Protein AF-A0A354GW30-F1 (afdb_monomer_lite)

Sequence (1271 aa):
LETARRILQNRKDKGENLGFDPGDLPSHARTVSLTPGQIIQYAAHPRLDLFVDSNSAHPMEKFGCTICHGGQGSATDFLLSAHTPDGAAQHKKWEEEYHWHSSNDWEVPMLSNRFVESGCIKCHHEVTDLVRQGNKEEAPKLLRGFNLVRENGCFGCHEIAGVKKGQQVGPDLRQEPSPALAWLSPTDQEKAKADPLNPPGAYRKVGPSLRRIAEKTNETWTRRWIQSPRGFRPDTKMPHFYNLSTNSPDVLPDQQKDFPATEIHSIAHYLFSESAKNMEGKDTYRVFLQKRVQQLQGKLKEGALDERDRKELFDVTHRLSDLALLSIPTQSGEIDSVTTKLRQAQDAMLEQYEKVRLTEERIKDVQKLLQKSPDDKKATSELDQATQDQEAGKKQLEDVKKKLDPLRLELEKIGLPISIEKQIVDGQGDPVAAALPESDKNDLSKHLTEGRRLFSERGCLACHVHDGVRQKGADGIAAVSEEAASFAPDLSRIAAKIAPEKGDAKARRRWVVQWVLNPNIYHPRTRMPITHLTVQQACDVADWLLSQEIKPEELADWKDPAEPAPKTLVALARLYLAKAPGMTAAKVNEVLPADAGELDNIHGYSEEDLKYATPDADERVLQGPITRDKLEWYIGRKSINRLGCYGCHDMPGFETAKPIGTALNDWGAKDPERLAFEDADIYVREHNTIVEARDAVGNPHQPAAGWKTTDGKAPYESYFYNALEHHERDGFLNQKLAEPRSYDYNRIRVWDDRLRMPQFKFAKSRRHAGEADEAYENRQEREEGEAREAVMTFILGLVAEPIPLKYVSNPTPDRLAEAKGRQVLDKYNCVGCHQVRPGVYDFKPTKDTLDAMERVYQSYANNQAKKDHVFPGHNAWTGVASPWPDRLSAHGTQARVEEDESANRDLLSLRLTEALRFTNNDKIVRDIPAGMTARIVPEDVIDQSPTYGGAFAELLIPYLAQTNSTLFGGKPDEARSVLPPPLLREGERVQPKWLYQFLLNPGVVRPQEKMKLRMPKFNMSGEDAMTLVNYFGAVARQSNPGAGVTYPYLRIEQTDEKYWGDWNKEYLERLKAVGGADGKGLDQRAKDLLGDLKKGVQLHLDAVKAAAGTAMGEDKTRKEAEVKELQATIEKWDKQIKDGNVGDLVKEWQSPNAYAADAYRLVAANPNICTKCHSIGALKIENANGPDLSIAFERLRPEWTFEWIANPDRMFGYSPTMPQNFPKDSVDYKEYFAGDPRERARAARDVLMDLPRIDNLPANRATRAAITGGK

Radius of gyration: 37.67 Å; chains: 1; bounding box: 96×106×109 Å

Foldseek 3Di:
DVVQLVVVVVCVVVVDDPVDRSVPPDPDPPPPPQDPVSCCVCVVDPCCQQDCDPPHPHHCVRNNCCLQQVPPPVPPDDASSQADEPFDVRVVCCCVPVVHDGDPPDLAHGDYPLQSLLSVQQFEQLLLLCQPDFRDHVRVLLNLQVVLCLLLLVCLFFQAACDDPRFGQHHGPQADDPPPLVVDDPVVNVVCVVPPQNFPFHDDFNDFALLQVLLFFALQLQLLCQQCVCLLPVLDSDFHQAPAPCHALVNDDPLCSCVSQLLSSLQSLQSNVQSVCLLVCNRPLSVLLLVLLVVLLVCLLVVNADPVSLVVNLVSLVVLLVLLCFQCVLCNVVSVVLSVVLVVLSVQLNVLSVQLVVLVVQLVVLVVVCVVPVPPPVSVVSNVVSVVSNVVSVVSNVVSSVVNVVSSVSSSVSSRHHDLCCFFAFQNRDTDDSPADDDDPVCLLVLLLLLLVCCQLLCVQLAEDEPCQQCCHPSRAHHFHDDDHHNHYYLLASLVGGDNPPPPPSSSLSVQLSCQRHVCNRPVQDLDFHSPDDSSNSSSNSSNSNVSHDDVVSSVVSGRRDDDQPLSLLVLLLVVQCPFPPGHNVNSCQQRNNPCNDLPPRFHDEPVNCVPPDSLHLSVLRHGRDDPSSSSNSSSVVSCLLLSVSSNYNGRSCSRPDRNDYHLLALLSDRLVPDQLACLLVLCVVQEDEFRDQADDPGRPHGHPRCDDPVPGHYDYPRLSVCSVVSHSSVRQLSCQARVQSNCPPHDDDPSPGDNDGHGQSDSQDDDVPDDPVRSVSVSSSRSSSSSSSSVSNSSSSRSDDDPPVSRDDDDLLSVLQSLLVVLCSVSVVQSFAQAFFKKWKFFPDQVLLVQQVVLQVVCVVPVVQQFDADCLFQQRHPDDDPDPGIFMFTAAPWDWDQDPVSRAIWTWGQGLGWGWDQHPVRDITINGGLTIRTGHPVGTPDIDHTRGNVSLVSCLQSCLVPVCVQQVSDSQSSSQQGRAHCVLVLLWWQLVLQLVCQQPNDDFFDPVSHSYGDGHGSDDSVSSNSNSSNSLSVCCVVRVSSVGDDPDDDDCLQDLVVQQVVLVVQQVLQQPVVPVPSVSLLVVLLVLLVLLLLLLVLVLVVLVVVLVVDDDPSNVVSVVVNVVSVVVSVVSVVCSVVSPSVVVSVVCSPGHVLLLLLLCLQQVDCPANVVAEAAVPRDDPPHNGGHLQCLLNTTDLSVQLNCQSPVSSNGSGDHPHDNRQTQNDPPPCVSGPDGSSVSSNSNSSCSNNVVVSCPPPSNVSNSSSRVSND

pLDDT: mean 82.16, std 11.65, range [32.34, 98.06]

Secondary structure (DSSP, 8-state):
-HHHHHHHHHHHHTT---SS-GGGS-SS-------HHHHHHHHTSS-TTTEESTTSSEEHHHHTTHHHHTT-TT--STTTTTPPPSSHHHHHHHHHHH-----TT-SSPPPPTTTGGGGGGGT-TTSGGGEETTTEESSHHHHHHHHHHHHHTGGGTS---SEETTEE-S---S----S-GGGS-HHHHHHHHH-TT--TT-S--SSPP-TTGGGT--HHHHHHHHH-HHHH-TT-SSPB-SSSTTTSTTTS-GGGTTHHHHHHHHHHHHHHHHHHHHHTT--HHHHHHHHHHHHHHHHHHTT---HHHHHHHHHHHHHHHHHHHHH-GGGHHHHHHHHHHHHHHHHHHHHHHHHHHHHHHHHHHHHHHHHH-TT-HHHHHHHHHHHHHHHHHHHHHHHHHHHHHHHHHHHHHHTPPPPTTT-EE-TT--EE-SSPPPPPTTTHHHHHHHHHHHHHHTTGGGT---GGGTS--TTSPPP---SS--SS---TTHHHH--SSTT-HHHHHHHHHHHHH-GGGT-TT-SS-B----HHHHHHHHHHHHH-PPPGGGGTT-PPPPPPPHHHHHHHHHHHHTTSTT--HHHHHHHS-TT--S-TT-B-B-TTTTSSS-TT-GGGGGBSB--HHHHHHHHHHHHHHHHTGGGT---TT-TTPPP-SPP-TTGGG--GGGS--TTHHHHHHHHEEEES-SEETTEEEEE-TTSS-SSSPEEEEHHHHHHHHTT-HHHHHHHHHH-TTGGGTT----GGGS--PPBP------PPTT--HHHHHHHHHHHHHHHHHHHHHHHHH-------TTTS----HHHHHHHHHHHHHHHTTHHHH-EEE-EEEEE---HHHHHHHHHHHHHHHHTGGGT----TTSTTTSPPPPSSSS-EEEEEEEEEEEEETTTTEEEEEEEESS-EEEE-TTS-EEEE-TTSEEEE-GGGEEEEE--EE-HHHHHHHHHHHHHTHHHHTT-HHHHHTTSPPP-TTHHHHB-HHHHHHHHHS----S-TTT-S----B----HHHHHHHHHHHHHHHHHH-GGG----S----GGGSHHHHHHHHHHHHHHHHHHT-TT-HHHHHHHHHHHHHHHHHHHHHHHHHHHHHHH--THHHHHHHHHHHHHHHHHHHHHHHHHHT--HHHHHHHHTT-HHHHHHHHHHHS-TTTTTTT--BTTB--TT--SPPGGGHHHHB-HHHHHHHHH-GGGS-SS--SS--SS-TT--TTTTTSSS-HHHHHHHHHHHHHSHHHHTTSHHHHHHHHHHHTT-

Structure (mmCIF, N/CA/C/O backbone):
data_AF-A0A354GW30-F1
#
_entry.id   AF-A0A354GW30-F1
#
loop_
_atom_site.group_PDB
_atom_site.id
_atom_site.type_symbol
_atom_site.label_atom_id
_atom_site.label_alt_id
_atom_site.label_comp_id
_atom_site.label_asym_id
_atom_site.label_entity_id
_atom_site.label_seq_id
_atom_site.pdbx_PDB_ins_code
_atom_site.Cartn_x
_atom_site.Cartn_y
_atom_site.Cartn_z
_atom_site.occupancy
_atom_site.B_iso_or_equiv
_atom_site.auth_seq_id
_atom_site.auth_comp_id
_atom_site.auth_asym_id
_atom_site.auth_atom_id
_atom_site.pdbx_PDB_model_num
ATOM 1 N N . LEU A 1 1 ? -13.558 -35.695 -35.634 1.00 63.59 1 LEU A N 1
ATOM 2 C CA . LEU A 1 1 ? -14.972 -35.293 -35.835 1.00 63.59 1 LEU A CA 1
ATOM 3 C C . LEU A 1 1 ? -15.941 -36.462 -35.752 1.00 63.59 1 LEU A C 1
ATOM 5 O O . LEU A 1 1 ? -16.885 -36.350 -34.990 1.00 63.59 1 LEU A O 1
ATOM 9 N N . GLU A 1 2 ? -15.702 -37.595 -36.417 1.00 69.75 2 GLU A N 1
ATOM 10 C CA . GLU A 1 2 ? -16.541 -38.803 -36.255 1.00 69.75 2 GLU A CA 1
ATOM 11 C C . GLU A 1 2 ? -16.674 -39.271 -34.802 1.00 69.75 2 GLU A C 1
ATOM 13 O O . GLU A 1 2 ? -17.779 -39.513 -34.326 1.00 69.75 2 GLU A O 1
ATOM 18 N N . THR A 1 3 ? -15.565 -39.310 -34.056 1.00 71.69 3 THR A N 1
ATOM 19 C CA . THR A 1 3 ? -15.587 -39.637 -32.623 1.00 71.69 3 THR A CA 1
ATOM 20 C C . THR A 1 3 ? -16.440 -38.650 -31.822 1.00 71.69 3 THR A C 1
ATOM 22 O O . THR A 1 3 ? -17.213 -39.075 -30.971 1.00 71.69 3 THR A O 1
ATOM 25 N N . ALA A 1 4 ? -16.346 -37.350 -32.123 1.00 68.56 4 ALA A N 1
ATOM 26 C CA . ALA A 1 4 ? -17.127 -36.304 -31.460 1.00 68.56 4 ALA A CA 1
ATOM 27 C C . ALA A 1 4 ? -18.618 -36.405 -31.811 1.00 68.56 4 ALA A C 1
ATOM 29 O O . ALA A 1 4 ? -19.446 -36.386 -30.907 1.00 68.56 4 ALA A O 1
ATOM 30 N N . ARG A 1 5 ? -18.955 -36.620 -33.092 1.00 80.44 5 ARG A N 1
ATOM 31 C CA . ARG A 1 5 ? -20.325 -36.880 -33.557 1.00 80.44 5 ARG A CA 1
ATOM 32 C C . ARG A 1 5 ? -20.918 -38.086 -32.841 1.00 80.44 5 ARG A C 1
ATOM 34 O O . ARG A 1 5 ? -22.006 -37.991 -32.297 1.00 80.44 5 ARG A O 1
ATOM 41 N N . ARG A 1 6 ? -20.172 -39.191 -32.748 1.00 80.81 6 ARG A N 1
ATOM 42 C CA . ARG A 1 6 ? -20.606 -40.399 -32.035 1.00 80.81 6 ARG A CA 1
ATOM 43 C C . ARG A 1 6 ? -20.837 -40.147 -30.543 1.00 80.81 6 ARG A C 1
ATOM 45 O O . ARG A 1 6 ? -21.813 -40.643 -29.997 1.00 80.81 6 ARG A O 1
ATOM 52 N N . ILE A 1 7 ? -19.957 -39.396 -29.880 1.00 81.12 7 ILE A N 1
ATOM 53 C CA . ILE A 1 7 ? -20.095 -39.072 -28.450 1.00 81.12 7 ILE A CA 1
ATOM 54 C C . ILE A 1 7 ? -21.306 -38.166 -28.212 1.00 81.12 7 ILE A C 1
ATOM 56 O O . ILE A 1 7 ? -22.104 -38.439 -27.321 1.00 81.12 7 ILE A O 1
ATOM 60 N N . LEU A 1 8 ? -21.457 -37.111 -29.010 1.00 80.06 8 LEU A N 1
ATOM 61 C CA . LEU A 1 8 ? -22.543 -36.141 -28.877 1.00 80.06 8 LEU A CA 1
ATOM 62 C C . LEU A 1 8 ? -23.895 -36.749 -29.257 1.00 80.06 8 LEU A C 1
ATOM 64 O O . LEU A 1 8 ? -24.878 -36.503 -28.569 1.00 80.06 8 LEU A O 1
ATOM 68 N N . GLN A 1 9 ? -23.938 -37.625 -30.261 1.00 84.44 9 GLN A N 1
ATOM 69 C CA . GLN A 1 9 ? -25.136 -38.397 -30.581 1.00 84.44 9 GLN A CA 1
ATOM 70 C C . GLN A 1 9 ? -25.538 -39.293 -29.405 1.00 84.44 9 GLN A C 1
ATOM 72 O O . GLN A 1 9 ? -26.671 -39.235 -28.955 1.00 84.44 9 GLN A O 1
ATOM 77 N N . ASN A 1 10 ? -24.587 -40.017 -28.810 1.00 83.44 10 ASN A N 1
ATOM 78 C CA . ASN A 1 10 ? -24.848 -40.882 -27.655 1.00 83.44 10 ASN A CA 1
ATOM 79 C C . ASN A 1 10 ? -25.303 -40.086 -26.410 1.00 83.44 10 ASN A C 1
ATOM 81 O O . ASN A 1 10 ? -26.054 -40.592 -25.582 1.00 83.44 10 ASN A O 1
ATOM 85 N N . ARG A 1 11 ? -24.877 -38.824 -26.274 1.00 81.75 11 ARG A N 1
ATOM 86 C CA . ARG A 1 11 ? -25.355 -37.891 -25.238 1.00 81.75 11 ARG A CA 1
ATOM 87 C C . ARG A 1 11 ? -26.785 -37.408 -25.507 1.00 81.75 11 ARG A C 1
ATOM 89 O O . ARG A 1 11 ? -27.622 -37.469 -24.610 1.00 81.75 11 ARG A O 1
ATOM 96 N N . LYS A 1 12 ? -27.087 -37.021 -26.750 1.00 81.69 12 LYS A N 1
ATOM 97 C CA . LYS A 1 12 ? -28.442 -36.657 -27.199 1.00 81.69 12 LYS A CA 1
ATOM 98 C C . LYS A 1 12 ? -29.421 -37.824 -27.030 1.00 81.69 12 LYS A C 1
ATOM 100 O O . LYS A 1 12 ? -30.501 -37.639 -26.480 1.00 81.69 12 LYS A O 1
ATOM 105 N N . ASP A 1 13 ? -29.009 -39.034 -27.403 1.00 83.50 13 ASP A N 1
ATOM 106 C CA . ASP A 1 13 ? -29.804 -40.263 -27.278 1.00 83.50 13 ASP A CA 1
ATOM 107 C C . ASP A 1 13 ? -30.065 -40.643 -25.804 1.00 83.50 13 ASP A C 1
ATOM 109 O O . ASP A 1 13 ? -31.049 -41.313 -25.495 1.00 83.50 13 ASP A O 1
ATOM 113 N N . LYS A 1 14 ? -29.224 -40.171 -24.871 1.00 85.88 14 LYS A N 1
ATOM 114 C CA . LYS A 1 14 ? -29.420 -40.284 -23.413 1.00 85.88 14 LYS A CA 1
ATOM 115 C C . LYS A 1 14 ? -30.273 -39.156 -22.812 1.00 85.88 14 LYS A C 1
ATOM 117 O O . LYS A 1 14 ? -30.384 -39.071 -21.591 1.00 85.88 14 LYS A O 1
ATOM 122 N N . GLY A 1 15 ? -30.891 -38.319 -23.647 1.00 76.06 15 GLY A N 1
ATOM 123 C CA . GLY A 1 15 ? -31.836 -37.276 -23.238 1.00 76.06 15 GLY A CA 1
ATOM 124 C C . GLY A 1 15 ? -31.207 -35.917 -22.923 1.00 76.06 15 GLY A C 1
ATOM 125 O O . GLY A 1 15 ? -31.886 -35.042 -22.389 1.00 76.06 15 GLY A O 1
ATOM 126 N N . GLU A 1 16 ? -29.925 -35.715 -23.235 1.00 78.38 16 GLU A N 1
ATOM 127 C CA . GLU A 1 16 ? -29.237 -34.448 -22.989 1.00 78.38 16 GLU A CA 1
ATOM 128 C C . GLU A 1 16 ? -29.585 -33.417 -24.082 1.00 78.38 16 GLU A C 1
ATOM 130 O O . GLU A 1 16 ? -29.400 -33.670 -25.274 1.00 78.38 16 GLU A O 1
ATOM 135 N N . ASN A 1 17 ? -30.101 -32.243 -23.695 1.00 82.12 17 ASN A N 1
ATOM 136 C CA . ASN A 1 17 ? -30.424 -31.173 -24.643 1.00 82.12 17 ASN A CA 1
ATOM 137 C C . ASN A 1 17 ? -29.159 -30.378 -24.998 1.00 82.12 17 ASN A C 1
ATOM 139 O O . ASN A 1 17 ? -28.711 -29.532 -24.227 1.00 82.12 17 ASN A O 1
ATOM 143 N N . LEU A 1 18 ? -28.586 -30.660 -26.168 1.00 71.56 18 LEU A N 1
ATOM 144 C CA . LEU A 1 18 ? -27.320 -30.073 -26.614 1.00 71.56 18 LEU A CA 1
ATOM 145 C C . LEU A 1 18 ? -27.467 -28.686 -27.259 1.00 71.56 18 LEU A C 1
ATOM 147 O O . LEU A 1 18 ? -26.459 -28.039 -27.516 1.00 71.56 18 LEU A O 1
ATOM 151 N N . GLY A 1 19 ? -28.690 -28.223 -27.542 1.00 69.12 19 GLY A N 1
ATOM 152 C CA . GLY A 1 19 ? -28.927 -26.938 -28.216 1.00 69.12 19 GLY A CA 1
ATOM 153 C C . GLY A 1 19 ? -28.533 -26.889 -29.703 1.00 69.12 19 GLY A C 1
ATOM 154 O O . GLY A 1 19 ? -28.707 -25.850 -30.330 1.00 69.12 19 GLY A O 1
ATOM 155 N N . PHE A 1 20 ? -28.037 -27.991 -30.278 1.00 74.06 20 PHE A N 1
ATOM 156 C CA . PHE A 1 20 ? -27.750 -28.175 -31.709 1.00 74.06 20 PHE A CA 1
ATOM 157 C C . PHE A 1 20 ? -27.849 -29.666 -32.087 1.00 74.06 20 PHE A C 1
ATOM 159 O O . PHE A 1 20 ? -27.814 -30.527 -31.199 1.00 74.06 20 PHE A O 1
ATOM 166 N N . ASP A 1 21 ? -27.978 -30.001 -33.377 1.00 76.25 21 ASP A N 1
ATOM 167 C CA . ASP A 1 21 ? -27.949 -31.398 -33.820 1.00 76.25 21 ASP A CA 1
ATOM 168 C C . ASP A 1 21 ? -26.494 -31.886 -33.973 1.00 76.25 21 ASP A C 1
ATOM 170 O O . ASP A 1 21 ? -25.738 -31.322 -34.761 1.00 76.25 21 ASP A O 1
ATOM 174 N N . PRO A 1 22 ? -26.052 -32.951 -33.276 1.00 78.25 22 PRO A N 1
ATOM 175 C CA . PRO A 1 22 ? -24.745 -33.565 -33.513 1.00 78.25 22 PRO A CA 1
ATOM 176 C C . PRO A 1 22 ? -24.525 -33.991 -34.969 1.00 78.25 22 PRO A C 1
ATOM 178 O O . PRO A 1 22 ? -23.376 -34.044 -35.417 1.00 78.25 22 PRO A O 1
ATOM 181 N N . GLY A 1 23 ? -25.604 -34.280 -35.707 1.00 74.75 23 GLY A N 1
ATOM 182 C CA . GLY A 1 23 ? -25.569 -34.522 -37.148 1.00 74.75 23 GLY A CA 1
ATOM 183 C C . GLY A 1 23 ? -25.042 -33.333 -37.958 1.00 74.75 23 GLY A C 1
ATOM 184 O O . GLY A 1 23 ? -24.394 -33.556 -38.979 1.00 74.75 23 GLY A O 1
ATOM 185 N N . ASP A 1 24 ? -25.210 -32.106 -37.454 1.00 77.62 24 ASP A N 1
ATOM 186 C CA . ASP A 1 24 ? -24.773 -30.860 -38.101 1.00 77.62 24 ASP A CA 1
ATOM 187 C C . ASP A 1 24 ? -23.266 -30.616 -37.972 1.00 77.62 24 ASP A C 1
ATOM 189 O O . ASP A 1 24 ? -22.711 -29.727 -38.624 1.00 77.62 24 ASP A O 1
ATOM 193 N N . LEU A 1 25 ? -22.561 -31.412 -37.157 1.00 68.69 25 LEU A N 1
ATOM 194 C CA . LEU A 1 25 ? -21.104 -31.375 -37.161 1.00 68.69 25 LEU A CA 1
ATOM 195 C C . LEU A 1 25 ? -20.605 -31.701 -38.572 1.00 68.69 25 LEU A C 1
ATOM 197 O O . LEU A 1 25 ? -21.046 -32.692 -39.159 1.00 68.69 25 LEU A O 1
ATOM 201 N N . PRO A 1 26 ? -19.636 -30.951 -39.113 1.00 64.06 26 PRO A N 1
ATOM 202 C CA . PRO A 1 26 ? -19.148 -31.189 -40.462 1.00 64.06 26 PRO A CA 1
ATOM 203 C C . PRO A 1 26 ? -18.498 -32.577 -40.576 1.00 64.06 26 PRO A C 1
ATOM 205 O O . PRO A 1 26 ? -17.818 -33.065 -39.664 1.00 64.06 26 PRO A O 1
ATOM 208 N N . SER A 1 27 ? -18.754 -33.270 -41.690 1.00 65.00 27 SER A N 1
ATOM 209 C CA . SER A 1 27 ? -18.230 -34.619 -41.977 1.00 65.00 27 SER A CA 1
ATOM 210 C C . SER A 1 27 ? -16.704 -34.656 -41.973 1.00 65.00 27 SER A C 1
ATOM 212 O O . SER A 1 27 ? -16.112 -35.662 -41.576 1.00 65.00 27 SER A O 1
ATOM 214 N N . HIS A 1 28 ? -16.070 -33.546 -42.336 1.00 62.78 28 HIS A N 1
ATOM 215 C CA . HIS A 1 28 ? -14.626 -33.356 -42.346 1.00 62.78 28 HIS A CA 1
ATOM 216 C C . HIS A 1 28 ? -14.279 -32.091 -41.569 1.00 62.78 28 HIS A C 1
ATOM 218 O O . HIS A 1 28 ? -15.085 -31.163 -41.487 1.00 62.78 28 HIS A O 1
ATOM 224 N N . ALA A 1 29 ? -13.084 -32.046 -40.980 1.00 52.28 29 ALA A N 1
ATOM 225 C CA . ALA A 1 29 ? -12.604 -30.789 -40.427 1.00 52.28 29 ALA A CA 1
ATOM 226 C C . ALA A 1 29 ? -12.476 -29.847 -41.614 1.00 52.28 29 ALA A C 1
ATOM 228 O O . ALA A 1 29 ? -11.913 -30.244 -42.634 1.00 52.28 29 ALA A O 1
ATOM 229 N N . ARG A 1 30 ? -13.041 -28.639 -41.520 1.00 48.12 30 ARG A N 1
ATOM 230 C CA . ARG A 1 30 ? -12.731 -27.602 -42.500 1.00 48.12 30 ARG A CA 1
ATOM 231 C C . ARG A 1 30 ? -11.254 -27.274 -42.332 1.00 48.12 30 ARG A C 1
ATOM 233 O O . ARG A 1 30 ? -10.881 -26.426 -41.533 1.00 48.12 30 ARG A O 1
ATOM 240 N N . THR A 1 31 ? -10.414 -27.983 -43.065 1.00 45.53 31 THR A N 1
ATOM 241 C CA . THR A 1 31 ? -9.076 -27.529 -43.389 1.00 45.53 31 THR A CA 1
ATOM 242 C C . THR A 1 31 ? -9.261 -26.385 -44.363 1.00 45.53 31 THR A C 1
ATOM 244 O O . THR A 1 31 ? -9.605 -26.574 -45.529 1.00 45.53 31 THR A O 1
ATOM 247 N N . VAL A 1 32 ? -9.121 -25.170 -43.850 1.00 51.16 32 VAL A N 1
ATOM 248 C CA . VAL A 1 32 ? -9.029 -23.996 -44.702 1.00 51.16 32 VAL A CA 1
ATOM 249 C C . VAL A 1 32 ? -7.630 -24.038 -45.302 1.00 51.16 32 VAL A C 1
ATOM 251 O O . VAL A 1 32 ? -6.643 -23.932 -44.577 1.00 51.16 32 VAL A O 1
ATOM 254 N N . SER A 1 33 ? -7.527 -24.249 -46.614 1.00 48.38 33 SER A N 1
ATOM 255 C CA . SER A 1 33 ? -6.280 -23.978 -47.328 1.00 48.38 33 SER A CA 1
ATOM 256 C C . SER A 1 33 ? -6.101 -22.470 -47.351 1.00 48.38 33 SER A C 1
ATOM 258 O O . SER A 1 33 ? -6.599 -21.787 -48.243 1.00 48.38 33 SER A O 1
ATOM 260 N N . LEU A 1 34 ? -5.447 -21.959 -46.314 1.00 50.88 34 LEU A N 1
ATOM 261 C CA . LEU A 1 34 ? -5.022 -20.576 -46.268 1.00 50.88 34 LEU A CA 1
ATOM 262 C C . LEU A 1 34 ? -4.031 -20.373 -47.415 1.00 50.88 34 LEU A C 1
ATOM 264 O O . LEU A 1 34 ? -3.066 -21.129 -47.560 1.00 50.88 34 LEU A O 1
ATOM 268 N N . THR A 1 35 ? -4.280 -19.376 -48.257 1.00 60.66 35 THR A N 1
ATOM 269 C CA . THR A 1 35 ? -3.265 -18.947 -49.223 1.00 60.66 35 THR A CA 1
ATOM 270 C C . THR A 1 35 ? -2.018 -18.495 -48.458 1.00 60.66 35 THR A C 1
ATOM 272 O O . THR A 1 35 ? -2.138 -18.081 -47.304 1.00 60.66 35 THR A O 1
ATOM 275 N N . PRO A 1 36 ? -0.819 -18.500 -49.063 1.00 55.44 36 PRO A N 1
ATOM 276 C CA . PRO A 1 36 ? 0.361 -17.919 -48.424 1.00 55.44 36 PRO A CA 1
ATOM 277 C C . PRO A 1 36 ? 0.103 -16.503 -47.884 1.00 55.44 36 PRO A C 1
ATOM 279 O O . PRO A 1 36 ? 0.533 -16.192 -46.783 1.00 55.44 36 PRO A O 1
ATOM 282 N N . GLY A 1 37 ? -0.697 -15.690 -48.588 1.00 48.94 37 GLY A N 1
ATOM 283 C CA . GLY A 1 37 ? -1.133 -14.372 -48.117 1.00 48.94 37 GLY A CA 1
ATOM 284 C C . GLY A 1 37 ? -2.011 -14.416 -46.862 1.00 48.94 37 GLY A C 1
ATOM 285 O O . GLY A 1 37 ? -1.798 -13.625 -45.953 1.00 48.94 37 GLY A O 1
ATOM 286 N N . GLN A 1 38 ? -2.944 -15.365 -46.755 1.00 53.03 38 GLN A N 1
ATOM 287 C CA . GLN A 1 38 ? -3.751 -15.554 -45.541 1.00 53.03 38 GLN A CA 1
ATOM 288 C C . GLN A 1 38 ? -2.933 -16.144 -44.386 1.00 53.03 38 GLN A C 1
ATOM 290 O O . GLN A 1 38 ? -3.138 -15.767 -43.238 1.00 53.03 38 GLN A O 1
ATOM 295 N N . ILE A 1 39 ? -1.985 -17.043 -44.669 1.00 56.47 39 ILE A N 1
ATOM 296 C CA . ILE A 1 39 ? -1.043 -17.549 -43.663 1.00 56.47 39 ILE A CA 1
ATOM 297 C C . ILE A 1 39 ? -0.214 -16.389 -43.124 1.00 56.47 39 ILE A C 1
ATOM 299 O O . ILE A 1 39 ? -0.119 -16.249 -41.915 1.00 56.47 39 ILE A O 1
ATOM 303 N N . ILE A 1 40 ? 0.322 -15.532 -43.996 1.00 57.69 40 ILE A N 1
ATOM 304 C CA . ILE A 1 40 ? 1.040 -14.318 -43.597 1.00 57.69 40 ILE A CA 1
ATOM 305 C C . ILE A 1 40 ? 0.113 -13.392 -42.797 1.00 57.69 40 ILE A C 1
ATOM 307 O O . ILE A 1 40 ? 0.510 -12.917 -41.742 1.00 57.69 40 ILE A O 1
ATOM 311 N N . GLN A 1 41 ? -1.137 -13.202 -43.227 1.00 57.88 41 GLN A N 1
ATOM 312 C CA . GLN A 1 41 ? -2.118 -12.370 -42.526 1.00 57.88 41 GLN A CA 1
ATOM 313 C C . GLN A 1 41 ? -2.380 -12.852 -41.090 1.00 57.88 41 GLN A C 1
ATOM 315 O O . GLN A 1 41 ? -2.398 -12.034 -40.178 1.00 57.88 41 GLN A O 1
ATOM 320 N N . TYR A 1 42 ? -2.549 -14.156 -40.851 1.00 56.88 42 TYR A N 1
ATOM 321 C CA . TYR A 1 42 ? -2.758 -14.686 -39.496 1.00 56.88 42 TYR A CA 1
ATOM 322 C C . TYR A 1 42 ? -1.447 -14.842 -38.707 1.00 56.88 42 TYR A C 1
ATOM 324 O O . TYR A 1 42 ? -1.424 -14.570 -37.513 1.00 56.88 42 TYR A O 1
ATOM 332 N N . ALA A 1 43 ? -0.344 -15.219 -39.355 1.00 58.94 43 ALA A N 1
ATOM 333 C CA . ALA A 1 43 ? 0.960 -15.404 -38.712 1.00 58.94 43 ALA A CA 1
ATOM 334 C C . ALA A 1 43 ? 1.667 -14.083 -38.364 1.00 58.94 43 ALA A C 1
ATOM 336 O O . ALA A 1 43 ? 2.560 -14.083 -37.522 1.00 58.94 43 ALA A O 1
ATOM 337 N N . ALA A 1 44 ? 1.270 -12.963 -38.976 1.00 60.22 44 ALA A N 1
ATOM 338 C CA . ALA A 1 44 ? 1.791 -11.634 -38.655 1.00 60.22 44 ALA A CA 1
ATOM 339 C C . ALA A 1 44 ? 1.255 -11.063 -37.326 1.00 60.22 44 ALA A C 1
ATOM 341 O O . ALA A 1 44 ? 1.752 -10.036 -36.870 1.00 60.22 44 ALA A O 1
ATOM 342 N N . HIS A 1 45 ? 0.263 -11.705 -36.691 1.00 69.19 45 HIS A N 1
ATOM 343 C CA . HIS A 1 45 ? -0.315 -11.239 -35.429 1.00 69.19 45 HIS A CA 1
ATOM 344 C C . HIS A 1 45 ? 0.339 -11.943 -34.224 1.00 69.19 45 HIS A C 1
ATOM 346 O O . HIS A 1 45 ? 0.319 -13.172 -34.149 1.00 69.19 45 HIS A O 1
ATOM 352 N N . PRO A 1 46 ? 0.871 -11.197 -33.237 1.00 62.59 46 PRO A N 1
ATOM 353 C CA . PRO A 1 46 ? 1.747 -11.750 -32.199 1.00 62.59 46 PRO A CA 1
ATOM 354 C C . PRO A 1 46 ? 1.042 -12.643 -31.162 1.00 62.59 46 PRO A C 1
ATOM 356 O O . PRO A 1 46 ? 1.702 -13.438 -30.495 1.00 62.59 46 PRO A O 1
ATOM 359 N N . ARG A 1 47 ? -0.285 -12.524 -30.996 1.00 73.75 47 ARG A N 1
ATOM 360 C CA . ARG A 1 47 ? -1.067 -13.236 -29.965 1.00 73.75 47 ARG A CA 1
ATOM 361 C C . ARG A 1 47 ? -2.446 -13.660 -30.480 1.00 73.75 47 ARG A C 1
ATOM 363 O O . ARG A 1 47 ? -3.461 -13.084 -30.098 1.00 73.75 47 ARG A O 1
ATOM 370 N N . LEU A 1 48 ? -2.494 -14.670 -31.351 1.00 73.12 48 LEU A N 1
ATOM 371 C CA . LEU A 1 48 ? -3.761 -15.228 -31.862 1.00 73.12 48 LEU A CA 1
ATOM 372 C C . LEU A 1 48 ? -4.651 -15.823 -30.751 1.00 73.12 48 LEU A C 1
ATOM 374 O O . LEU A 1 48 ? -5.865 -15.897 -30.889 1.00 73.12 48 LEU A O 1
ATOM 378 N N . ASP A 1 49 ? -4.068 -16.224 -29.622 1.00 72.81 49 ASP A N 1
ATOM 379 C CA . ASP A 1 49 ? -4.805 -16.667 -28.433 1.00 72.81 49 ASP A CA 1
ATOM 380 C C . ASP A 1 49 ? -5.559 -15.517 -27.737 1.00 72.81 49 ASP A C 1
ATOM 382 O O . ASP A 1 49 ? -6.616 -15.734 -27.139 1.00 72.81 49 ASP A O 1
ATOM 386 N N . LEU A 1 50 ? -5.022 -14.293 -27.819 1.00 78.12 50 LEU A N 1
ATOM 387 C CA . LEU A 1 50 ? -5.579 -13.086 -27.199 1.00 78.12 50 LEU A CA 1
ATOM 388 C C . LEU A 1 50 ? -6.378 -12.221 -28.177 1.00 78.12 50 LEU A C 1
ATOM 390 O O . LEU A 1 50 ? -7.218 -11.437 -27.734 1.00 78.12 50 LEU A O 1
ATOM 394 N N . PHE A 1 51 ? -6.178 -12.394 -29.484 1.00 76.31 51 PHE A N 1
ATOM 395 C CA . PHE A 1 51 ? -6.815 -11.628 -30.555 1.00 76.31 51 PHE A CA 1
ATOM 396 C C . PHE A 1 51 ? -7.221 -12.543 -31.709 1.00 76.31 51 PHE A C 1
ATOM 398 O O . PHE A 1 51 ? -6.531 -13.504 -32.007 1.00 76.31 51 PHE A O 1
ATOM 405 N N . VAL A 1 52 ? -8.290 -12.207 -32.425 1.00 72.56 52 VAL A N 1
ATOM 406 C CA . VAL A 1 52 ? -8.733 -12.893 -33.656 1.00 72.56 52 VAL A CA 1
ATOM 407 C C . VAL A 1 52 ? -9.414 -14.252 -33.431 1.00 72.56 52 VAL A C 1
ATOM 409 O O . VAL A 1 52 ? -10.486 -14.443 -34.007 1.00 72.56 52 VAL A O 1
ATOM 412 N N . ASP A 1 53 ? -8.877 -15.159 -32.602 1.00 72.62 53 ASP A N 1
ATOM 413 C CA . ASP A 1 53 ? -9.484 -16.486 -32.370 1.00 72.62 53 ASP A CA 1
ATOM 414 C C . ASP A 1 53 ? -10.927 -16.383 -31.837 1.00 72.62 53 ASP A C 1
ATOM 416 O O . ASP A 1 53 ? -11.256 -15.512 -31.034 1.00 72.62 53 ASP A O 1
ATOM 420 N N . SER A 1 54 ? -11.812 -17.286 -32.265 1.00 74.31 54 SER A N 1
ATOM 421 C CA . SER A 1 54 ? -13.221 -17.308 -31.839 1.00 74.31 54 SER A CA 1
ATOM 422 C C . SER A 1 54 ? -13.428 -17.490 -30.326 1.00 74.31 54 SER A C 1
ATOM 424 O O . SER A 1 54 ? -14.426 -17.015 -29.789 1.00 74.31 54 SER A O 1
ATOM 426 N N . ASN A 1 55 ? -12.492 -18.147 -29.634 1.00 72.75 55 ASN A N 1
ATOM 427 C CA . ASN A 1 55 ? -12.499 -18.356 -28.181 1.00 72.75 55 ASN A CA 1
ATOM 428 C C . ASN A 1 55 ? -11.660 -17.312 -27.426 1.00 72.75 55 ASN A C 1
ATOM 430 O O . ASN A 1 55 ? -11.511 -17.396 -26.203 1.00 72.75 55 ASN A O 1
ATOM 434 N N . SER A 1 56 ? -11.093 -16.346 -28.147 1.00 77.88 56 SER A N 1
ATOM 435 C CA . SER A 1 56 ? -10.306 -15.263 -27.580 1.00 77.88 56 SER A CA 1
ATOM 436 C C . SER A 1 56 ? -11.149 -14.347 -26.681 1.00 77.88 56 SER A C 1
ATOM 438 O O . SER A 1 56 ? -12.365 -14.233 -26.834 1.00 77.88 56 SER A O 1
ATOM 440 N N . ALA A 1 57 ? -10.492 -13.623 -25.766 1.00 78.88 57 ALA A N 1
ATOM 441 C CA . ALA A 1 57 ? -11.108 -12.472 -25.099 1.00 78.88 57 ALA A CA 1
ATOM 442 C C . ALA A 1 57 ? -11.429 -11.330 -26.085 1.00 78.88 57 ALA A C 1
ATOM 444 O O . ALA A 1 57 ? -12.372 -10.569 -25.851 1.00 78.88 57 ALA A O 1
ATOM 445 N N . HIS A 1 58 ? -10.694 -11.257 -27.200 1.00 84.69 58 HIS A N 1
ATOM 446 C CA . HIS A 1 58 ? -10.882 -10.289 -28.276 1.00 84.69 58 HIS A CA 1
ATOM 447 C C . HIS A 1 58 ? -11.110 -10.981 -29.636 1.00 84.69 58 HIS A C 1
ATOM 449 O O . HIS A 1 58 ? -10.245 -10.917 -30.517 1.00 84.69 58 HIS A O 1
ATOM 455 N N . PRO A 1 59 ? -12.258 -11.656 -29.847 1.00 81.69 59 PRO A N 1
ATOM 456 C CA . PRO A 1 59 ? -12.518 -12.348 -31.104 1.00 81.69 59 PRO A CA 1
ATOM 457 C C . PRO A 1 59 ? -12.697 -11.345 -32.249 1.00 81.69 59 PRO A C 1
ATOM 459 O O . PRO A 1 59 ? -13.276 -10.266 -32.059 1.00 81.69 59 PRO A O 1
ATOM 462 N N . MET A 1 60 ? -12.246 -11.722 -33.453 1.00 77.12 60 MET A N 1
ATOM 463 C CA . MET A 1 60 ? -12.297 -10.863 -34.648 1.00 77.12 60 MET A CA 1
ATOM 464 C C . MET A 1 60 ? -13.712 -10.342 -34.928 1.00 77.12 60 MET A C 1
ATOM 466 O O . MET A 1 60 ? -13.888 -9.187 -35.293 1.00 77.12 60 MET A O 1
ATOM 470 N N . GLU A 1 61 ? -14.733 -11.167 -34.704 1.00 78.44 61 GLU A N 1
ATOM 471 C CA . GLU A 1 61 ? -16.137 -10.815 -34.953 1.00 78.44 61 GLU A CA 1
ATOM 472 C C . GLU A 1 61 ? -16.643 -9.673 -34.060 1.00 78.44 61 GLU A C 1
ATOM 474 O O . GLU A 1 61 ? -17.556 -8.941 -34.442 1.00 78.44 61 GLU A O 1
ATOM 479 N N . LYS A 1 62 ? -16.052 -9.506 -32.869 1.00 78.12 62 LYS A N 1
ATOM 480 C CA . LYS A 1 62 ? -16.448 -8.472 -31.907 1.00 78.12 62 LYS A CA 1
ATOM 481 C C . LYS A 1 62 ? -15.553 -7.241 -31.991 1.00 78.12 62 LYS A C 1
ATOM 483 O O . LYS A 1 62 ? -16.072 -6.131 -31.971 1.00 78.12 62 LYS A O 1
ATOM 488 N N . PHE A 1 63 ? -14.237 -7.430 -32.050 1.00 77.94 63 PHE A N 1
ATOM 489 C CA . PHE A 1 63 ? -13.265 -6.333 -31.962 1.00 77.94 63 PHE A CA 1
ATOM 490 C C . PHE A 1 63 ? -12.682 -5.922 -33.318 1.00 77.94 63 PHE A C 1
ATOM 492 O O . PHE A 1 63 ? -12.105 -4.843 -33.424 1.00 77.94 63 PHE A O 1
ATOM 499 N N . GLY A 1 64 ? -12.848 -6.743 -34.358 1.00 73.75 64 GLY A N 1
ATOM 500 C CA . GLY A 1 64 ? -12.272 -6.501 -35.677 1.00 73.75 64 GLY A CA 1
ATOM 501 C C . GLY A 1 64 ? -10.759 -6.284 -35.628 1.00 73.75 64 GLY A C 1
ATOM 502 O O . GLY A 1 64 ? -10.066 -6.760 -34.731 1.00 73.75 64 GLY A O 1
ATOM 503 N N . CYS A 1 65 ? -10.256 -5.516 -36.592 1.00 70.94 65 CYS A N 1
ATOM 504 C CA . CYS A 1 65 ? -8.861 -5.073 -36.653 1.00 70.94 65 CYS A CA 1
ATOM 505 C C . CYS A 1 65 ? -8.657 -3.695 -35.982 1.00 70.94 65 CYS A C 1
ATOM 507 O O . CYS A 1 65 ? -7.549 -3.164 -35.957 1.00 70.94 65 CYS A O 1
ATOM 509 N N . THR A 1 66 ? -9.714 -3.089 -35.423 1.00 66.62 66 THR A N 1
ATOM 510 C CA . THR A 1 66 ? -9.693 -1.691 -34.960 1.00 66.62 66 THR A CA 1
ATOM 511 C C . THR A 1 66 ? -8.849 -1.472 -33.708 1.00 66.62 66 THR A C 1
ATOM 513 O O . THR A 1 66 ? -8.421 -0.348 -33.474 1.00 66.62 66 THR A O 1
ATOM 516 N N . ILE A 1 67 ? -8.595 -2.522 -32.917 1.00 68.06 67 ILE A N 1
ATOM 517 C CA . ILE A 1 67 ? -7.757 -2.442 -31.710 1.00 68.06 67 ILE A CA 1
ATOM 518 C C . ILE A 1 67 ? -6.289 -2.140 -32.040 1.00 68.06 67 ILE A C 1
ATOM 520 O O . ILE A 1 67 ? -5.638 -1.405 -31.306 1.00 68.06 67 ILE A O 1
ATOM 524 N N . CYS A 1 68 ? -5.797 -2.660 -33.167 1.00 69.19 68 CYS A N 1
ATOM 525 C CA . CYS A 1 68 ? -4.436 -2.428 -33.637 1.00 69.19 68 CYS A CA 1
ATOM 526 C C . CYS A 1 68 ? -4.387 -1.241 -34.605 1.00 69.19 68 CYS A C 1
ATOM 528 O O . CYS A 1 68 ? -3.542 -0.376 -34.438 1.00 69.19 68 CYS A O 1
ATOM 530 N N . HIS A 1 69 ? -5.331 -1.149 -35.549 1.00 70.81 69 HIS A N 1
ATOM 531 C CA . HIS A 1 69 ? -5.337 -0.129 -36.611 1.00 70.81 69 HIS A CA 1
ATOM 532 C C . HIS A 1 69 ? -6.070 1.176 -36.250 1.00 70.81 69 HIS A C 1
ATOM 534 O O . HIS A 1 69 ? -6.379 1.971 -37.133 1.00 70.81 69 HIS A O 1
ATOM 540 N N . GLY A 1 70 ? -6.447 1.381 -34.984 1.00 66.75 70 GLY A N 1
ATOM 541 C CA . GLY A 1 70 ? -7.050 2.641 -34.526 1.00 66.75 70 GLY A CA 1
ATOM 542 C C . GLY A 1 70 ? -8.355 3.033 -35.234 1.00 66.75 70 GLY A C 1
ATOM 543 O O . GLY A 1 70 ? -8.682 4.209 -35.306 1.00 66.75 70 GLY A O 1
ATOM 544 N N . GLY A 1 71 ? -9.093 2.064 -35.789 1.00 62.50 71 GLY A N 1
ATOM 545 C CA . GLY A 1 71 ? -10.324 2.325 -36.545 1.00 62.50 71 GLY A CA 1
ATOM 546 C C . GLY A 1 71 ? -10.154 2.502 -38.060 1.00 62.50 71 GLY A C 1
ATOM 547 O O . GLY A 1 71 ? -11.167 2.639 -38.747 1.00 62.50 71 GLY A O 1
ATOM 548 N N . GLN A 1 72 ? -8.935 2.419 -38.611 1.00 65.06 72 GLN A N 1
ATOM 549 C CA . GLN A 1 72 ? -8.697 2.506 -40.060 1.00 65.06 72 GLN A CA 1
ATOM 550 C C . GLN A 1 72 ? -9.061 1.204 -40.794 1.00 65.06 72 GLN A C 1
ATOM 552 O O . GLN A 1 72 ? -8.209 0.443 -41.246 1.00 65.06 72 GLN A O 1
ATOM 557 N N . GLY A 1 73 ? -10.362 0.926 -40.913 1.00 57.53 73 GLY A N 1
ATOM 558 C CA . GLY A 1 73 ? -10.882 -0.332 -41.464 1.00 57.53 73 GLY A CA 1
ATOM 559 C C . GLY A 1 73 ? -10.596 -0.588 -42.952 1.00 57.53 73 GLY A C 1
ATOM 560 O O . GLY A 1 73 ? -10.758 -1.719 -43.401 1.00 57.53 73 GLY A O 1
ATOM 561 N N . SER A 1 74 ? -10.181 0.427 -43.720 1.00 58.69 74 SER A N 1
ATOM 562 C CA . SER A 1 74 ? -9.822 0.303 -45.144 1.00 58.69 74 SER A CA 1
ATOM 563 C C . SER A 1 74 ? -8.337 0.028 -45.390 1.00 58.69 74 SER A C 1
ATOM 565 O O . SER A 1 74 ? -7.962 -0.277 -46.520 1.00 58.69 74 SER A O 1
ATOM 567 N N . ALA A 1 75 ? -7.488 0.140 -44.367 1.00 63.91 75 ALA A N 1
ATOM 568 C CA . ALA A 1 75 ? -6.064 -0.110 -44.506 1.00 63.91 75 ALA A CA 1
ATOM 569 C C . ALA A 1 75 ? -5.761 -1.596 -44.319 1.00 63.91 75 ALA A C 1
ATOM 571 O O . ALA A 1 75 ? -5.616 -2.084 -43.201 1.00 63.91 75 ALA A O 1
ATOM 572 N N . THR A 1 76 ? -5.714 -2.316 -45.437 1.00 60.97 76 THR A N 1
ATOM 573 C CA . THR A 1 76 ? -5.417 -3.755 -45.484 1.00 60.97 76 THR A CA 1
ATOM 574 C C . THR A 1 76 ? -3.992 -4.059 -45.945 1.00 60.97 76 THR A C 1
ATOM 576 O O . THR A 1 76 ? -3.638 -5.230 -46.070 1.00 60.97 76 THR A O 1
ATOM 579 N N . ASP A 1 77 ? -3.197 -3.032 -46.250 1.00 66.44 77 ASP A N 1
ATOM 580 C CA . ASP A 1 77 ? -1.805 -3.167 -46.671 1.00 66.44 77 ASP A CA 1
ATOM 581 C C . ASP A 1 77 ? -0.844 -2.475 -45.701 1.00 66.44 77 ASP A C 1
ATOM 583 O O . ASP A 1 77 ? -1.216 -1.629 -44.892 1.00 66.44 77 ASP A O 1
ATOM 587 N N . PHE A 1 78 ? 0.419 -2.878 -45.784 1.00 71.44 78 PHE A N 1
ATOM 588 C CA . PHE A 1 78 ? 1.467 -2.479 -44.857 1.00 71.44 78 PHE A CA 1
ATOM 589 C C . PHE A 1 78 ? 1.692 -0.954 -44.776 1.00 71.44 78 PHE A C 1
ATOM 591 O O . PHE A 1 78 ? 1.968 -0.458 -43.683 1.00 71.44 78 PHE A O 1
ATOM 598 N N . LEU A 1 79 ? 1.538 -0.215 -45.881 1.00 67.88 79 LEU A N 1
ATOM 599 C CA . LEU A 1 79 ? 1.813 1.226 -45.948 1.00 67.88 79 LEU A CA 1
ATOM 600 C C . LEU A 1 79 ? 0.607 2.050 -45.494 1.00 67.88 79 LEU A C 1
ATOM 602 O O . LEU A 1 79 ? 0.741 2.929 -44.645 1.00 67.88 79 LEU A O 1
ATOM 606 N N . LEU A 1 80 ? -0.585 1.731 -46.002 1.00 65.94 80 LEU A N 1
ATOM 607 C CA . LEU A 1 80 ? -1.812 2.438 -45.643 1.00 65.94 80 LEU A CA 1
ATOM 608 C C . LEU A 1 80 ? -2.176 2.238 -44.173 1.00 65.94 80 LEU A C 1
ATOM 610 O O . LEU A 1 80 ? -2.845 3.089 -43.604 1.00 65.94 80 LEU A O 1
ATOM 614 N N . SER A 1 81 ? -1.759 1.140 -43.541 1.00 66.38 81 SER A N 1
ATOM 615 C CA . SER A 1 81 ? -2.054 0.867 -42.128 1.00 66.38 81 SER A CA 1
ATOM 616 C C . SER A 1 81 ? -1.231 1.692 -41.138 1.00 66.38 81 SER A C 1
ATOM 618 O O . SER A 1 81 ? -1.442 1.520 -39.940 1.00 66.38 81 SER A O 1
ATOM 620 N N . ALA A 1 82 ? -0.322 2.560 -41.606 1.00 72.62 82 ALA A N 1
ATOM 621 C CA . ALA A 1 82 ? 0.532 3.397 -40.760 1.00 72.62 82 ALA A CA 1
ATOM 622 C C . ALA A 1 82 ? 1.247 2.583 -39.657 1.00 72.62 82 ALA A C 1
ATOM 624 O O . ALA A 1 82 ? 1.220 2.945 -38.479 1.00 72.62 82 ALA A O 1
ATOM 625 N N . HIS A 1 83 ? 1.835 1.436 -40.034 1.00 78.44 83 HIS A N 1
ATOM 626 C CA . HIS A 1 83 ? 2.637 0.620 -39.118 1.00 78.44 83 HIS A CA 1
ATOM 627 C C . HIS A 1 83 ? 3.855 1.410 -38.648 1.00 78.44 83 HIS A C 1
ATOM 629 O O . HIS A 1 83 ? 4.567 1.961 -39.479 1.00 78.44 83 HIS A O 1
ATOM 635 N N . THR A 1 84 ? 4.141 1.388 -37.350 1.00 79.62 84 THR A N 1
ATOM 636 C CA . THR A 1 84 ? 5.324 2.055 -36.791 1.00 79.62 84 THR A CA 1
ATOM 637 C C . THR A 1 84 ? 6.440 1.030 -36.556 1.00 79.62 84 THR A C 1
ATOM 639 O O . THR A 1 84 ? 6.182 0.007 -35.910 1.00 79.62 84 THR A O 1
ATOM 642 N N . PRO A 1 85 ? 7.665 1.260 -37.067 1.00 79.44 85 PRO A N 1
ATOM 643 C CA . PRO A 1 85 ? 8.824 0.419 -36.774 1.00 79.44 85 PRO A CA 1
ATOM 644 C C . PRO A 1 85 ? 9.091 0.304 -35.266 1.00 79.44 85 PRO A C 1
ATOM 646 O O . PRO A 1 85 ? 8.821 1.220 -34.501 1.00 79.44 85 PRO A O 1
ATOM 649 N N . ASP A 1 86 ? 9.669 -0.809 -34.827 1.00 81.06 86 ASP A N 1
ATOM 650 C CA . ASP A 1 86 ? 10.019 -1.077 -33.425 1.00 81.06 86 ASP A CA 1
ATOM 651 C C . ASP A 1 86 ? 11.419 -0.561 -33.038 1.00 81.06 86 ASP A C 1
ATOM 653 O O . ASP A 1 86 ? 11.770 -0.462 -31.857 1.00 81.06 86 ASP A O 1
ATOM 657 N N . GLY A 1 87 ? 12.231 -0.227 -34.046 1.00 80.19 87 GLY A N 1
ATOM 658 C CA . GLY A 1 87 ? 13.590 0.279 -33.889 1.00 80.19 87 GLY A CA 1
ATOM 659 C C . GLY A 1 87 ? 14.173 0.819 -35.196 1.00 80.19 87 GLY A C 1
ATOM 660 O O . GLY A 1 87 ? 13.636 0.577 -36.279 1.00 80.19 87 GLY A O 1
ATOM 661 N N . ALA A 1 88 ? 15.305 1.522 -35.114 1.00 75.81 88 ALA A N 1
ATOM 662 C CA . ALA A 1 88 ? 15.914 2.185 -36.270 1.00 75.81 88 ALA A CA 1
ATOM 663 C C . ALA A 1 88 ? 16.381 1.215 -37.367 1.00 75.81 88 ALA A C 1
ATOM 665 O O . ALA A 1 88 ? 16.228 1.507 -38.550 1.00 75.81 88 ALA A O 1
ATOM 666 N N . ALA A 1 89 ? 16.887 0.033 -36.998 1.00 78.00 89 ALA A N 1
ATOM 667 C CA . ALA A 1 89 ? 17.250 -1.000 -37.970 1.00 78.00 89 ALA A CA 1
ATOM 668 C C . ALA A 1 89 ? 16.030 -1.472 -38.781 1.00 78.00 89 ALA A C 1
ATOM 670 O O . ALA A 1 89 ? 16.116 -1.660 -39.994 1.00 78.00 89 ALA A O 1
ATOM 671 N N . GLN A 1 90 ? 14.877 -1.624 -38.119 1.00 80.62 90 GLN A N 1
ATOM 672 C CA . GLN A 1 90 ? 13.629 -1.977 -38.787 1.00 80.62 90 GLN A CA 1
ATOM 673 C C . GLN A 1 90 ? 13.114 -0.823 -39.646 1.00 80.62 90 GLN A C 1
ATOM 675 O O . GLN A 1 90 ? 12.709 -1.072 -40.772 1.00 80.62 90 GLN A O 1
ATOM 680 N N . HIS A 1 91 ? 13.189 0.415 -39.154 1.00 79.31 91 HIS A N 1
ATOM 681 C CA . HIS A 1 91 ? 12.829 1.615 -39.909 1.00 79.31 91 HIS A CA 1
ATOM 682 C C . HIS A 1 91 ? 13.616 1.709 -41.218 1.00 79.31 91 HIS A C 1
ATOM 684 O O . HIS A 1 91 ? 13.022 1.713 -42.291 1.00 79.31 91 HIS A O 1
ATOM 690 N N . LYS A 1 92 ? 14.953 1.670 -41.139 1.00 79.94 92 LYS A N 1
ATOM 691 C CA . LYS A 1 92 ? 15.838 1.721 -42.308 1.00 79.94 92 LYS A CA 1
ATOM 692 C C . LYS A 1 92 ? 15.546 0.587 -43.287 1.00 79.94 92 LYS A C 1
ATOM 694 O O . LYS A 1 92 ? 15.401 0.818 -44.482 1.00 79.94 92 LYS A O 1
ATOM 699 N N . LYS A 1 93 ? 15.402 -0.641 -42.774 1.00 82.69 93 LYS A N 1
ATOM 700 C CA . LYS A 1 93 ? 15.014 -1.794 -43.592 1.00 82.69 93 LYS A CA 1
ATOM 701 C C . LYS A 1 93 ? 13.669 -1.559 -44.280 1.00 82.69 93 LYS A C 1
ATOM 703 O O . LYS A 1 93 ? 13.505 -1.934 -45.433 1.00 82.69 93 LYS A O 1
ATOM 708 N N . TRP A 1 94 ? 12.699 -0.971 -43.586 1.00 85.94 94 TRP A N 1
ATOM 709 C CA . TRP A 1 94 ? 11.370 -0.725 -44.132 1.00 85.94 94 TRP A CA 1
ATOM 710 C C . TRP A 1 94 ? 11.342 0.385 -45.182 1.00 85.94 94 TRP A C 1
ATOM 712 O O . TRP A 1 94 ? 10.636 0.241 -46.179 1.00 85.94 94 TRP A O 1
ATOM 722 N N . GLU A 1 95 ? 12.136 1.439 -45.023 1.00 82.62 95 GLU A N 1
ATOM 723 C CA . GLU A 1 95 ? 12.334 2.465 -46.052 1.00 82.62 95 GLU A CA 1
ATOM 724 C C . GLU A 1 95 ? 13.010 1.886 -47.305 1.00 82.62 95 GLU A C 1
ATOM 726 O O . GLU A 1 95 ? 12.548 2.116 -48.425 1.00 82.62 95 GLU A O 1
ATOM 731 N N . GLU A 1 96 ? 14.076 1.098 -47.121 1.00 86.25 96 GLU A N 1
ATOM 732 C CA . GLU A 1 96 ? 14.875 0.533 -48.216 1.00 86.25 96 GLU A CA 1
ATOM 733 C C . GLU A 1 96 ? 14.152 -0.604 -48.959 1.00 86.25 96 GLU A C 1
ATOM 735 O O . GLU A 1 96 ? 14.152 -0.629 -50.190 1.00 86.25 96 GLU A O 1
ATOM 740 N N . GLU A 1 97 ? 13.535 -1.547 -48.236 1.00 87.38 97 GLU A N 1
ATOM 741 C CA . GLU A 1 97 ? 12.919 -2.751 -48.818 1.00 87.38 97 GLU A CA 1
ATOM 742 C C . GLU A 1 97 ? 11.421 -2.601 -49.114 1.00 87.38 97 GLU A C 1
ATOM 744 O O . GLU A 1 97 ? 10.926 -3.224 -50.055 1.00 87.38 97 GLU A O 1
ATOM 749 N N . TYR A 1 98 ? 10.686 -1.817 -48.315 1.00 79.50 98 TYR A N 1
ATOM 750 C CA . TYR A 1 98 ? 9.219 -1.716 -48.399 1.00 79.50 98 TYR A CA 1
ATOM 751 C C . TYR A 1 98 ? 8.721 -0.311 -48.762 1.00 79.50 98 TYR A C 1
ATOM 753 O O . TYR A 1 98 ? 7.508 -0.106 -48.806 1.00 79.50 98 TYR A O 1
ATOM 761 N N . HIS A 1 99 ? 9.621 0.644 -49.042 1.00 81.19 99 HIS A N 1
ATOM 762 C CA . HIS A 1 99 ? 9.288 2.046 -49.341 1.00 81.19 99 HIS A CA 1
ATOM 763 C C . HIS A 1 99 ? 8.368 2.686 -48.286 1.00 81.19 99 HIS A C 1
ATOM 765 O O . HIS A 1 99 ? 7.451 3.454 -48.595 1.00 81.19 99 HIS A O 1
ATOM 771 N N . TRP A 1 100 ? 8.593 2.320 -47.025 1.00 82.94 100 TRP A N 1
ATOM 772 C CA . TRP A 1 100 ? 7.835 2.827 -45.892 1.00 82.94 100 TRP A CA 1
ATOM 773 C C . TRP A 1 100 ? 8.098 4.318 -45.643 1.00 82.94 100 TRP A C 1
ATOM 775 O O . TRP A 1 100 ? 9.195 4.805 -45.889 1.00 82.94 100 TRP A O 1
ATOM 785 N N . HIS A 1 101 ? 7.078 5.034 -45.169 1.00 71.69 101 HIS A N 1
ATOM 786 C CA . HIS A 1 101 ? 7.136 6.435 -44.748 1.00 71.69 101 HIS A CA 1
ATOM 787 C C . HIS A 1 101 ? 6.066 6.688 -43.675 1.00 71.69 101 HIS A C 1
ATOM 789 O O . HIS A 1 101 ? 5.009 6.050 -43.698 1.00 71.69 101 HIS A O 1
ATOM 795 N N . SER A 1 102 ? 6.332 7.610 -42.742 1.00 69.06 102 SER A N 1
ATOM 796 C CA . SER A 1 102 ? 5.365 7.994 -41.705 1.00 69.06 102 SER A CA 1
ATOM 797 C C . SER A 1 102 ? 4.138 8.665 -42.337 1.00 69.06 102 SER A C 1
ATOM 799 O O . SER A 1 102 ? 4.256 9.481 -43.257 1.00 69.06 102 SER A O 1
ATOM 801 N N . SER A 1 103 ? 2.940 8.290 -41.881 1.00 67.81 103 SER A N 1
ATOM 802 C CA . SER A 1 103 ? 1.681 8.817 -42.412 1.00 67.81 103 SER A CA 1
ATOM 803 C C . SER A 1 103 ? 1.293 10.093 -41.669 1.00 67.81 103 SER A C 1
ATOM 805 O O . SER A 1 103 ? 0.673 10.039 -40.610 1.00 67.81 103 SER A O 1
ATOM 807 N N . ASN A 1 104 ? 1.640 11.246 -42.241 1.00 63.38 104 ASN A N 1
ATOM 808 C CA . ASN A 1 104 ? 1.339 12.555 -41.644 1.00 63.38 104 ASN A CA 1
ATOM 809 C C . ASN A 1 104 ? -0.168 12.873 -41.603 1.00 63.38 104 ASN A C 1
ATOM 811 O O . ASN A 1 104 ? -0.599 13.694 -40.802 1.00 63.38 104 ASN A O 1
ATOM 815 N N . ASP A 1 105 ? -0.969 12.223 -42.453 1.00 65.38 105 ASP A N 1
ATOM 816 C CA . ASP A 1 105 ? -2.415 12.460 -42.561 1.00 65.38 105 ASP A CA 1
ATOM 817 C C . ASP A 1 105 ? -3.239 11.672 -41.526 1.00 65.38 105 ASP A C 1
ATOM 819 O O . ASP A 1 105 ? -4.461 11.826 -41.454 1.00 65.38 105 ASP A O 1
ATOM 823 N N . TRP A 1 106 ? -2.599 10.803 -40.736 1.00 68.69 106 TRP A N 1
ATOM 824 C CA . TRP A 1 106 ? -3.273 9.962 -39.754 1.00 68.69 106 TRP A CA 1
ATOM 825 C C . TRP A 1 106 ? -2.861 10.322 -38.322 1.00 68.69 106 TRP A C 1
ATOM 827 O O . TRP A 1 106 ? -1.762 10.022 -37.871 1.00 68.69 106 TRP A O 1
ATOM 837 N N . GLU A 1 107 ? -3.781 10.932 -37.570 1.00 62.91 107 GLU A N 1
ATOM 838 C CA . GLU A 1 107 ? -3.523 11.527 -36.243 1.00 62.91 107 GLU A CA 1
ATOM 839 C C . GLU A 1 107 ? -3.185 10.495 -35.131 1.00 62.91 107 GLU A C 1
ATOM 841 O O . GLU A 1 107 ? -2.643 10.826 -34.064 1.00 62.91 107 GLU A O 1
ATOM 846 N N . VAL A 1 108 ? -3.513 9.216 -35.350 1.00 69.19 108 VAL A N 1
ATOM 847 C CA . VAL A 1 108 ? -3.364 8.118 -34.375 1.00 69.19 108 VAL A CA 1
ATOM 848 C C . VAL A 1 108 ? -2.784 6.849 -35.023 1.00 69.19 108 VAL A C 1
ATOM 850 O O . VAL A 1 108 ? -3.472 5.823 -35.084 1.00 69.19 108 VAL A O 1
ATOM 853 N N . PRO A 1 109 ? -1.532 6.893 -35.531 1.00 72.62 109 PRO A N 1
ATOM 854 C CA . PRO A 1 109 ? -0.894 5.741 -36.170 1.00 72.62 109 PRO A CA 1
ATOM 855 C C . PRO A 1 109 ? -0.770 4.570 -35.206 1.00 72.62 109 PRO A C 1
ATOM 857 O O . PRO A 1 109 ? -0.842 4.729 -33.981 1.00 72.62 109 PRO A O 1
ATOM 860 N N . MET A 1 110 ? -0.607 3.372 -35.771 1.00 77.69 110 MET A N 1
ATOM 861 C CA . MET A 1 110 ? -0.414 2.178 -34.960 1.00 77.69 110 MET A CA 1
ATOM 862 C C . MET A 1 110 ? 0.805 2.372 -34.071 1.00 77.69 110 MET A C 1
ATOM 864 O O . MET A 1 110 ? 1.871 2.750 -34.548 1.00 77.69 110 MET A O 1
ATOM 868 N N . LEU A 1 111 ? 0.671 2.077 -32.783 1.00 81.19 111 LEU A N 1
ATOM 869 C CA . LEU A 1 111 ? 1.822 2.067 -31.892 1.00 81.19 111 LEU A CA 1
ATOM 870 C C . LEU A 1 111 ? 2.791 0.962 -32.319 1.00 81.19 111 LEU A C 1
ATOM 872 O O . LEU A 1 111 ? 2.364 -0.113 -32.750 1.00 81.19 111 LEU A O 1
ATOM 876 N N . SER A 1 112 ? 4.090 1.219 -32.169 1.00 82.38 112 SER A N 1
ATOM 877 C CA . SER A 1 112 ? 5.107 0.187 -32.352 1.00 82.38 112 SER A CA 1
ATOM 878 C C . SER A 1 112 ? 4.875 -0.979 -31.391 1.00 82.38 112 SER A C 1
ATOM 880 O O . SER A 1 112 ? 4.199 -0.854 -30.362 1.00 82.38 112 SER A O 1
ATOM 882 N N . ASN A 1 113 ? 5.436 -2.142 -31.716 1.00 80.75 113 ASN A N 1
ATOM 883 C CA . ASN A 1 113 ? 5.253 -3.356 -30.924 1.00 80.75 113 ASN A CA 1
ATOM 884 C C . ASN A 1 113 ? 5.704 -3.168 -29.457 1.00 80.75 113 ASN A C 1
ATOM 886 O O . ASN A 1 113 ? 5.101 -3.725 -28.541 1.00 80.75 113 ASN A O 1
ATOM 890 N N . ARG A 1 114 ? 6.684 -2.294 -29.206 1.00 83.94 114 ARG A N 1
ATOM 891 C CA . ARG A 1 114 ? 7.118 -1.846 -27.871 1.00 83.94 114 ARG A CA 1
ATOM 892 C C . ARG A 1 114 ? 6.067 -1.102 -27.055 1.00 83.94 114 ARG A C 1
ATOM 894 O O . ARG A 1 114 ? 6.190 -1.131 -25.828 1.00 83.94 114 ARG A O 1
ATOM 901 N N . PHE A 1 115 ? 5.085 -0.460 -27.683 1.00 88.50 115 PHE A N 1
ATOM 902 C CA . PHE A 1 115 ? 4.040 0.336 -27.024 1.00 88.50 115 PHE A CA 1
ATOM 903 C C . PHE A 1 115 ? 2.619 -0.174 -27.301 1.00 88.50 115 PHE A C 1
ATOM 905 O O . PHE A 1 115 ? 1.658 0.426 -26.831 1.00 88.50 115 PHE A O 1
ATOM 912 N N . VAL A 1 116 ? 2.448 -1.297 -28.005 1.00 85.25 116 VAL A N 1
ATOM 913 C CA . VAL A 1 116 ? 1.119 -1.840 -28.348 1.00 85.25 116 VAL A CA 1
ATOM 914 C C . VAL A 1 116 ? 0.240 -2.097 -27.113 1.00 85.25 116 VAL A C 1
ATOM 916 O O . VAL A 1 116 ? -0.975 -1.901 -27.157 1.00 85.25 116 VAL A O 1
ATOM 919 N N . GLU A 1 117 ? 0.854 -2.444 -25.976 1.00 89.81 117 GLU A N 1
ATOM 920 C CA . GLU A 1 117 ? 0.166 -2.636 -24.693 1.00 89.81 117 GLU A CA 1
ATOM 921 C C . GLU A 1 117 ? -0.550 -1.372 -24.185 1.00 89.81 117 GLU A C 1
ATOM 923 O O . GLU A 1 117 ? -1.522 -1.479 -23.437 1.00 89.81 117 GLU A O 1
ATOM 928 N N . SER A 1 118 ? -0.148 -0.171 -24.619 1.00 89.62 118 SER A N 1
ATOM 929 C CA . SER A 1 118 ? -0.862 1.079 -24.321 1.00 89.62 118 SER A CA 1
ATOM 930 C C . SER A 1 118 ? -2.324 1.034 -24.762 1.00 89.62 118 SER A C 1
ATOM 932 O O . SER A 1 118 ? -3.170 1.668 -24.137 1.00 89.62 118 SER A O 1
ATOM 934 N N . GLY A 1 119 ? -2.651 0.269 -25.809 1.00 86.56 119 GLY A N 1
ATOM 935 C CA . GLY A 1 119 ? -4.024 0.114 -26.288 1.00 86.56 119 GLY A CA 1
ATOM 936 C C . GLY A 1 119 ? -4.949 -0.576 -25.281 1.00 86.56 119 GLY A C 1
ATOM 937 O O . GLY A 1 119 ? -6.155 -0.326 -25.293 1.00 86.56 119 GLY A O 1
ATOM 938 N N . CYS A 1 120 ? -4.409 -1.391 -24.366 1.00 87.62 120 CYS A N 1
ATOM 939 C CA . CYS A 1 120 ? -5.212 -2.149 -23.406 1.00 87.62 120 CYS A CA 1
ATOM 940 C C . CYS A 1 120 ? -5.991 -1.232 -22.451 1.00 87.62 120 CYS A C 1
ATOM 942 O O . CYS A 1 120 ? -7.149 -1.520 -22.136 1.00 87.62 120 CYS A O 1
ATOM 944 N N . ILE A 1 121 ? -5.410 -0.098 -22.037 1.00 87.62 121 ILE A N 1
ATOM 945 C CA . ILE A 1 121 ? -6.044 0.810 -21.067 1.00 87.62 121 ILE A CA 1
ATOM 946 C C . ILE A 1 121 ? -7.296 1.499 -21.620 1.00 87.62 121 ILE A C 1
ATOM 948 O O . ILE A 1 121 ? -8.136 1.912 -20.831 1.00 87.62 121 ILE A O 1
ATOM 952 N N . LYS A 1 122 ? -7.477 1.563 -22.951 1.00 83.06 122 LYS A N 1
ATOM 953 C CA . LYS A 1 122 ? -8.693 2.126 -23.571 1.00 83.06 122 LYS A CA 1
ATOM 954 C C . LYS A 1 122 ? -9.968 1.379 -23.157 1.00 83.06 122 LYS A C 1
ATOM 956 O O . LYS A 1 122 ? -11.059 1.935 -23.224 1.00 83.06 122 LYS A O 1
ATOM 961 N N . CYS A 1 123 ? -9.834 0.101 -22.793 1.00 84.94 123 CYS A N 1
ATOM 962 C CA . CYS A 1 123 ? -10.945 -0.749 -22.363 1.00 84.94 123 CYS A CA 1
ATOM 963 C C . CYS A 1 123 ? -10.764 -1.276 -20.931 1.00 84.94 123 CYS A C 1
ATOM 965 O O . CYS A 1 123 ? -11.759 -1.494 -20.242 1.00 84.94 123 CYS A O 1
ATOM 967 N N . HIS A 1 124 ? -9.525 -1.479 -20.474 1.00 88.75 124 HIS A N 1
ATOM 968 C CA . HIS A 1 124 ? -9.187 -2.034 -19.161 1.00 88.75 124 HIS A CA 1
ATOM 969 C C . HIS A 1 124 ? -8.797 -0.936 -18.163 1.00 88.75 124 HIS A C 1
ATOM 971 O O . HIS A 1 124 ? -7.624 -0.737 -17.846 1.00 88.75 124 HIS A O 1
ATOM 977 N N . HIS A 1 125 ? -9.796 -0.202 -17.668 1.00 84.75 125 HIS A N 1
ATOM 978 C CA . HIS A 1 125 ? -9.578 0.954 -16.789 1.00 84.75 125 HIS A CA 1
ATOM 979 C C . HIS A 1 125 ? -9.108 0.596 -15.371 1.00 84.75 125 HIS A C 1
ATOM 981 O O . HIS A 1 125 ? -8.514 1.442 -14.711 1.00 84.75 125 HIS A O 1
ATOM 987 N N . GLU A 1 126 ? -9.338 -0.630 -14.891 1.00 83.12 126 GLU A N 1
ATOM 988 C CA . GLU A 1 126 ? -8.820 -1.071 -13.584 1.00 83.12 126 GLU A CA 1
ATOM 989 C C . GLU A 1 126 ? -7.326 -1.431 -13.646 1.00 83.12 126 GLU A C 1
ATOM 991 O O . GLU A 1 126 ? -6.664 -1.452 -12.607 1.00 83.12 126 GLU A O 1
ATOM 996 N N . VAL A 1 127 ? -6.797 -1.678 -14.855 1.00 87.19 127 VAL A N 1
ATOM 997 C CA . VAL A 1 127 ? -5.429 -2.103 -15.208 1.00 87.19 127 VAL A CA 1
ATOM 998 C C . VAL A 1 127 ? -5.021 -3.444 -14.589 1.00 87.19 127 VAL A C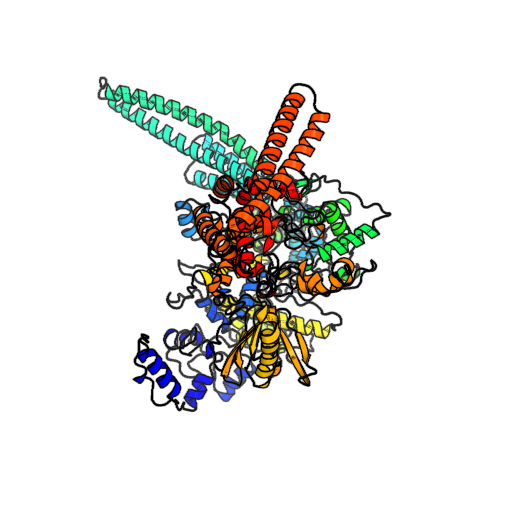 1
ATOM 1000 O O . VAL A 1 127 ? -4.539 -4.327 -15.290 1.00 87.19 127 VAL A O 1
ATOM 1003 N N . THR A 1 128 ? -5.242 -3.653 -13.292 1.00 85.50 128 THR A N 1
ATOM 1004 C CA . THR A 1 128 ? -4.987 -4.912 -12.581 1.00 85.50 128 THR A CA 1
ATOM 1005 C C . THR A 1 128 ? -5.946 -6.038 -12.973 1.00 85.50 128 THR A C 1
ATOM 1007 O O . THR A 1 128 ? -5.702 -7.191 -12.606 1.00 85.50 128 THR A O 1
ATOM 1010 N N . ASP A 1 129 ? -7.001 -5.743 -13.739 1.00 86.31 129 ASP A N 1
ATOM 1011 C CA . ASP A 1 129 ? -7.852 -6.740 -14.395 1.00 86.31 129 ASP A CA 1
ATOM 1012 C C . ASP A 1 129 ? -7.166 -7.413 -15.601 1.00 86.31 129 ASP A C 1
ATOM 1014 O O . ASP A 1 129 ? -7.616 -8.472 -16.037 1.00 86.31 129 ASP A O 1
ATOM 1018 N N . LEU A 1 130 ? -6.034 -6.871 -16.072 1.00 89.12 130 LEU A N 1
ATOM 1019 C CA . LEU A 1 130 ? -5.156 -7.488 -17.079 1.00 89.12 130 LEU A CA 1
ATOM 1020 C C . LEU A 1 130 ? -4.276 -8.616 -16.515 1.00 89.12 130 LEU A C 1
ATOM 1022 O O . LEU A 1 130 ? -3.516 -9.231 -17.261 1.00 89.12 130 LEU A O 1
ATOM 1026 N N . VAL A 1 131 ? -4.367 -8.916 -15.214 1.00 84.38 131 VAL A N 1
ATOM 1027 C CA . VAL A 1 131 ? -3.732 -10.102 -14.623 1.00 84.38 131 VAL A CA 1
ATOM 1028 C C . VAL A 1 131 ? -4.746 -11.243 -14.581 1.00 84.38 131 VAL A C 1
ATOM 1030 O O . VAL A 1 131 ? -5.600 -11.311 -13.688 1.00 84.38 131 VAL A O 1
ATOM 1033 N N . ARG A 1 132 ? -4.665 -12.148 -15.558 1.00 73.56 132 ARG A N 1
ATOM 1034 C CA . ARG A 1 132 ? -5.608 -13.254 -15.769 1.00 73.56 132 ARG A CA 1
ATOM 1035 C C . ARG A 1 132 ? -4.998 -14.574 -15.275 1.00 73.56 132 ARG A C 1
ATOM 1037 O O . ARG A 1 132 ? -3.791 -14.717 -15.227 1.00 73.56 132 ARG A O 1
ATOM 1044 N N . GLN A 1 133 ? -5.835 -15.543 -14.877 1.00 65.38 133 GLN A N 1
ATOM 1045 C CA . GLN A 1 133 ? -5.421 -16.922 -14.522 1.00 65.38 133 GLN A CA 1
ATOM 1046 C C . GLN A 1 133 ? -4.183 -17.011 -13.593 1.00 65.38 133 GLN A C 1
ATOM 1048 O O . GLN A 1 133 ? -3.064 -17.286 -14.013 1.00 65.38 133 GLN A O 1
ATOM 1053 N N . GLY A 1 134 ? -4.385 -16.802 -12.289 1.00 67.94 134 GLY A N 1
ATOM 1054 C CA . GLY A 1 134 ? -3.290 -16.817 -11.314 1.00 67.94 134 GLY A CA 1
ATOM 1055 C C . GLY A 1 134 ? -2.474 -15.522 -11.350 1.00 67.94 134 GLY A C 1
ATOM 1056 O O . GLY A 1 134 ? -2.975 -14.473 -10.922 1.00 67.94 134 GLY A O 1
ATOM 1057 N N . ASN A 1 135 ? -1.227 -15.607 -11.820 1.00 71.31 135 ASN A N 1
ATOM 1058 C CA . ASN A 1 135 ? -0.259 -14.501 -11.853 1.00 71.31 135 ASN A CA 1
ATOM 1059 C C . ASN A 1 135 ? 0.155 -14.088 -13.276 1.00 71.31 135 ASN A C 1
ATOM 1061 O O . ASN A 1 135 ? 1.089 -13.307 -13.412 1.00 71.31 135 ASN A O 1
ATOM 1065 N N . LYS A 1 136 ? -0.519 -14.584 -14.321 1.00 75.88 136 LYS A N 1
ATOM 1066 C CA . LYS A 1 136 ? -0.176 -14.245 -15.703 1.00 75.88 136 LYS A CA 1
ATOM 1067 C C . LYS A 1 136 ? -0.616 -12.820 -16.042 1.00 75.88 136 LYS A C 1
ATOM 1069 O O . LYS A 1 136 ? -1.788 -12.466 -15.910 1.00 75.88 136 LYS A O 1
ATOM 1074 N N . GLU A 1 137 ? 0.331 -12.007 -16.486 1.00 84.88 137 GLU A N 1
ATOM 1075 C CA . GLU A 1 137 ? 0.120 -10.618 -16.891 1.00 84.88 137 GLU A CA 1
ATOM 1076 C C . GLU A 1 137 ? -0.086 -10.551 -18.410 1.00 84.88 137 GLU A C 1
ATOM 1078 O O . GLU A 1 137 ? 0.806 -10.917 -19.170 1.00 84.88 137 GLU A O 1
ATOM 1083 N N . GLU A 1 138 ? -1.254 -10.097 -18.874 1.00 85.69 138 GLU A N 1
ATOM 1084 C CA . GLU A 1 138 ? -1.526 -9.986 -20.319 1.00 85.69 138 GLU A CA 1
ATOM 1085 C C . GLU A 1 138 ? -0.851 -8.756 -20.952 1.00 85.69 138 GLU A C 1
ATOM 1087 O O . GLU A 1 138 ? -0.607 -8.747 -22.156 1.00 85.69 138 GLU A O 1
ATOM 1092 N N . ALA A 1 139 ? -0.546 -7.736 -20.140 1.00 89.75 139 ALA A N 1
ATOM 1093 C CA . ALA A 1 139 ? 0.134 -6.500 -20.538 1.00 89.75 139 ALA A CA 1
ATOM 1094 C C . ALA A 1 139 ? 1.155 -6.064 -19.456 1.00 89.75 139 ALA A C 1
ATOM 1096 O O . ALA A 1 139 ? 0.903 -5.115 -18.697 1.00 89.75 139 ALA A O 1
ATOM 1097 N N . PRO A 1 140 ? 2.276 -6.797 -19.304 1.00 89.69 140 PRO A N 1
ATOM 1098 C CA . PRO A 1 140 ? 3.244 -6.586 -18.225 1.00 89.69 140 PRO A CA 1
ATOM 1099 C C . PRO A 1 140 ? 3.931 -5.213 -18.272 1.00 89.69 140 PRO A C 1
ATOM 1101 O O . PRO A 1 140 ? 4.188 -4.610 -17.225 1.00 89.69 140 PRO A O 1
ATOM 1104 N N . LYS A 1 141 ? 4.210 -4.662 -19.461 1.00 92.19 141 LYS A N 1
ATOM 1105 C CA . LYS A 1 141 ? 4.825 -3.333 -19.601 1.00 92.19 141 LYS A CA 1
ATOM 1106 C C . LYS A 1 141 ? 3.840 -2.233 -19.191 1.00 92.19 141 LYS A C 1
ATOM 1108 O O . LYS A 1 141 ? 4.238 -1.314 -18.468 1.00 92.19 141 LYS A O 1
ATOM 1113 N N . LEU A 1 142 ? 2.558 -2.349 -19.553 1.00 93.25 142 LEU A N 1
ATOM 1114 C CA . LEU A 1 142 ? 1.505 -1.436 -19.086 1.00 93.25 142 LEU A CA 1
ATOM 1115 C C . LEU A 1 142 ? 1.328 -1.508 -17.560 1.00 93.25 142 LEU A C 1
ATOM 1117 O O . LEU A 1 142 ? 1.280 -0.467 -16.900 1.00 93.25 142 LEU A O 1
ATOM 1121 N N . LEU A 1 143 ? 1.276 -2.716 -16.989 1.00 91.56 143 LEU A N 1
ATOM 1122 C CA . LEU A 1 143 ? 1.176 -2.935 -15.539 1.00 91.56 143 LEU A CA 1
ATOM 1123 C C . LEU A 1 143 ? 2.373 -2.335 -14.789 1.00 91.56 143 LEU A C 1
ATOM 1125 O O . LEU A 1 143 ? 2.195 -1.621 -13.794 1.00 91.56 143 LEU A O 1
ATOM 1129 N N . ARG A 1 144 ? 3.596 -2.554 -15.292 1.00 91.75 144 ARG A N 1
ATOM 1130 C CA . ARG A 1 144 ? 4.823 -1.931 -14.768 1.00 91.75 144 ARG A CA 1
ATOM 1131 C C . ARG A 1 144 ? 4.743 -0.406 -14.850 1.00 91.75 144 ARG A C 1
ATOM 1133 O O . ARG A 1 144 ? 5.069 0.266 -13.873 1.00 91.75 144 ARG A O 1
ATOM 1140 N N . GLY A 1 145 ? 4.260 0.142 -15.964 1.00 93.62 145 GLY A N 1
ATOM 1141 C CA . GLY A 1 145 ? 4.068 1.579 -16.170 1.00 93.62 145 GLY A CA 1
ATOM 1142 C C . GLY A 1 145 ? 3.106 2.211 -15.172 1.00 93.62 145 GLY A C 1
ATOM 1143 O O . GLY A 1 145 ? 3.454 3.182 -14.498 1.00 93.62 145 GLY A O 1
ATOM 1144 N N . PHE A 1 146 ? 1.925 1.611 -15.017 1.00 91.12 146 PHE A N 1
ATOM 1145 C CA . PHE A 1 146 ? 0.921 2.007 -14.030 1.00 91.12 146 PHE A CA 1
ATOM 1146 C C . PHE A 1 146 ? 1.498 2.020 -12.607 1.00 91.12 146 PHE A C 1
ATOM 1148 O O . PHE A 1 146 ? 1.335 2.995 -11.864 1.00 91.12 146 PHE A O 1
ATOM 1155 N N . ASN A 1 147 ? 2.241 0.973 -12.237 1.00 87.44 147 ASN A N 1
ATOM 1156 C CA . ASN A 1 147 ? 2.892 0.895 -10.934 1.00 87.44 147 ASN A CA 1
ATOM 1157 C C . ASN A 1 147 ? 3.966 1.973 -10.752 1.00 87.44 147 ASN A C 1
ATOM 1159 O O . ASN A 1 147 ? 3.966 2.642 -9.720 1.00 87.44 147 ASN A O 1
ATOM 1163 N N . LEU A 1 148 ? 4.827 2.215 -11.744 1.00 90.75 148 LEU A N 1
ATOM 1164 C CA . LEU A 1 148 ? 5.863 3.251 -11.676 1.00 90.75 148 LEU A CA 1
ATOM 1165 C C . LEU A 1 148 ? 5.273 4.662 -11.552 1.00 90.75 148 LEU A C 1
ATOM 1167 O O . LEU A 1 148 ? 5.765 5.450 -10.739 1.00 90.75 148 LEU A O 1
ATOM 1171 N N . VAL A 1 149 ? 4.201 4.971 -12.286 1.00 90.31 149 VAL A N 1
ATOM 1172 C CA . VAL A 1 149 ? 3.475 6.253 -12.202 1.00 90.31 149 VAL A CA 1
ATOM 1173 C C . VAL A 1 149 ? 2.894 6.466 -10.801 1.00 90.31 149 VAL A C 1
ATOM 1175 O O . VAL A 1 149 ? 3.057 7.540 -10.210 1.00 90.31 149 VAL A O 1
ATOM 1178 N N . ARG A 1 150 ? 2.274 5.427 -10.226 1.00 85.06 150 ARG A N 1
ATOM 1179 C CA . ARG A 1 150 ? 1.743 5.445 -8.853 1.00 85.06 150 ARG A CA 1
ATOM 1180 C C . ARG A 1 150 ? 2.855 5.562 -7.810 1.00 85.06 150 ARG A C 1
ATOM 1182 O O . ARG A 1 150 ? 2.721 6.286 -6.826 1.00 85.06 150 ARG A O 1
ATOM 1189 N N . GLU A 1 151 ? 3.956 4.847 -8.001 1.00 83.00 151 GLU A N 1
ATOM 1190 C CA . GLU A 1 151 ? 5.063 4.791 -7.051 1.00 83.00 151 GLU A CA 1
ATOM 1191 C C . GLU A 1 151 ? 5.905 6.064 -6.993 1.00 83.00 151 GLU A C 1
ATOM 1193 O O . GLU A 1 151 ? 6.402 6.385 -5.909 1.00 83.00 151 GLU A O 1
ATOM 1198 N N . ASN A 1 152 ? 6.074 6.750 -8.126 1.00 87.38 152 ASN A N 1
ATOM 1199 C CA . ASN A 1 152 ? 6.784 8.028 -8.231 1.00 87.38 152 ASN A CA 1
ATOM 1200 C C . ASN A 1 152 ? 5.873 9.234 -7.953 1.00 87.38 152 ASN A C 1
ATOM 1202 O O . ASN A 1 152 ? 6.363 10.350 -7.803 1.00 87.38 152 ASN A O 1
ATOM 1206 N N . GLY A 1 153 ? 4.558 9.016 -7.842 1.00 84.62 153 GLY A N 1
ATOM 1207 C CA . GLY A 1 153 ? 3.601 10.054 -7.470 1.00 84.62 153 GLY A CA 1
ATOM 1208 C C . GLY A 1 153 ? 3.364 11.085 -8.564 1.00 84.62 153 GLY A C 1
ATOM 1209 O O . GLY A 1 153 ? 3.119 12.248 -8.250 1.00 84.62 153 GLY A O 1
ATOM 1210 N N . CYS A 1 154 ? 3.420 10.685 -9.840 1.00 87.12 154 CYS A N 1
ATOM 1211 C CA . CYS A 1 154 ? 3.219 11.604 -10.966 1.00 87.12 154 CYS A CA 1
ATOM 1212 C C . CYS A 1 154 ? 1.869 12.338 -10.873 1.00 87.12 154 CYS A C 1
ATOM 1214 O O . CYS A 1 154 ? 1.788 13.512 -11.227 1.00 87.12 154 CYS A O 1
ATOM 1216 N N . PHE A 1 155 ? 0.849 11.682 -10.310 1.00 82.25 155 PHE A N 1
ATOM 1217 C CA . PHE A 1 155 ? -0.479 12.246 -10.045 1.00 82.25 155 PHE A CA 1
ATOM 1218 C C . PHE A 1 155 ? -0.494 13.412 -9.035 1.00 82.25 155 PHE A C 1
ATOM 1220 O O . PHE A 1 155 ? -1.468 14.153 -8.937 1.00 82.25 155 PHE A O 1
ATOM 1227 N N . GLY A 1 156 ? 0.579 13.592 -8.257 1.00 80.81 156 GLY A N 1
ATOM 1228 C CA . GLY A 1 156 ? 0.724 14.729 -7.349 1.00 80.81 156 GLY A CA 1
ATOM 1229 C C . GLY A 1 156 ? 0.937 16.051 -8.088 1.00 80.81 156 GLY A C 1
ATOM 1230 O O . GLY A 1 156 ? 0.517 17.102 -7.601 1.00 80.81 156 GLY A O 1
ATOM 1231 N N . CYS A 1 157 ? 1.566 15.993 -9.267 1.00 86.38 157 CYS A N 1
ATOM 1232 C CA . CYS A 1 157 ? 1.809 17.149 -10.128 1.00 86.38 157 CYS A CA 1
ATOM 1233 C C . CYS A 1 157 ? 0.889 17.163 -11.350 1.00 86.38 157 CYS A C 1
ATOM 1235 O O . CYS A 1 157 ? 0.472 18.239 -11.761 1.00 86.38 157 CYS A O 1
ATOM 1237 N N . HIS A 1 158 ? 0.576 16.006 -11.926 1.00 87.38 158 HIS A N 1
ATOM 1238 C CA . HIS A 1 158 ? -0.250 15.871 -13.122 1.00 87.38 158 HIS A CA 1
ATOM 1239 C C . HIS A 1 158 ? -1.661 15.413 -12.770 1.00 87.38 158 HIS A C 1
ATOM 1241 O O . HIS A 1 158 ? -1.833 14.482 -11.991 1.00 87.38 158 HIS A O 1
ATOM 1247 N N . GLU A 1 159 ? -2.679 16.003 -13.393 1.00 80.25 159 GLU A N 1
ATOM 1248 C CA . GLU A 1 159 ? -4.026 15.444 -13.295 1.00 80.25 159 GLU A CA 1
ATOM 1249 C C . GLU A 1 159 ? -4.136 14.169 -14.146 1.00 80.25 159 GLU A C 1
ATOM 1251 O O . GLU A 1 159 ? -3.815 14.178 -15.336 1.00 80.25 159 GLU A O 1
ATOM 1256 N N . ILE A 1 160 ? -4.577 13.073 -13.522 1.00 80.50 160 ILE A N 1
ATOM 1257 C CA . ILE A 1 160 ? -4.855 11.786 -14.173 1.00 80.50 160 ILE A CA 1
ATOM 1258 C C . ILE A 1 160 ? -6.219 11.298 -13.672 1.00 80.50 160 ILE A C 1
ATOM 1260 O O . ILE A 1 160 ? -6.327 10.445 -12.790 1.00 80.50 160 ILE A O 1
ATOM 1264 N N . ALA A 1 161 ? -7.278 11.932 -14.170 1.00 71.12 161 ALA A N 1
ATOM 1265 C CA . ALA A 1 161 ? -8.648 11.585 -13.806 1.00 71.12 161 ALA A CA 1
ATOM 1266 C C . ALA A 1 161 ? -9.078 10.223 -14.367 1.00 71.12 161 ALA A C 1
ATOM 1268 O O . ALA A 1 161 ? -8.781 9.907 -15.514 1.00 71.12 161 ALA A O 1
ATOM 1269 N N . GLY A 1 162 ? -9.858 9.454 -13.609 1.00 69.69 162 GLY A N 1
ATOM 1270 C CA . GLY A 1 162 ? -10.455 8.229 -14.151 1.00 69.69 162 GLY A CA 1
ATOM 1271 C C . GLY A 1 162 ? -11.669 8.517 -15.029 1.00 69.69 162 GLY A C 1
ATOM 1272 O O . GLY A 1 162 ? -12.097 7.674 -15.811 1.00 69.69 162 GLY A O 1
ATOM 1273 N N . VAL A 1 163 ? -12.220 9.731 -14.917 1.00 66.19 163 VAL A N 1
ATOM 1274 C CA . VAL A 1 163 ? -13.421 10.179 -15.621 1.00 66.19 163 VAL A CA 1
ATOM 1275 C C . VAL A 1 163 ? -13.199 11.561 -16.229 1.00 66.19 163 VAL A C 1
ATOM 1277 O O . VAL A 1 163 ? -12.740 12.478 -15.547 1.00 66.19 163 VAL A O 1
ATOM 1280 N N . LYS A 1 164 ? -13.596 11.744 -17.491 1.00 67.75 164 LYS A N 1
ATOM 1281 C CA . LYS A 1 164 ? -13.635 13.040 -18.185 1.00 67.75 164 LYS A CA 1
ATOM 1282 C C . LYS A 1 164 ? -15.010 13.209 -18.828 1.00 67.75 164 LYS A C 1
ATOM 1284 O O . LYS A 1 164 ? -15.465 12.334 -19.554 1.00 67.75 164 LYS A O 1
ATOM 1289 N N . LYS A 1 165 ? -15.703 14.319 -18.534 1.00 66.62 165 LYS A N 1
ATOM 1290 C CA . LYS A 1 165 ? -17.066 14.613 -19.042 1.00 66.62 165 LYS A CA 1
ATOM 1291 C C . LYS A 1 165 ? -18.083 13.469 -18.815 1.00 66.62 165 LYS A C 1
ATOM 1293 O O . LYS A 1 165 ? -18.925 13.207 -19.665 1.00 66.62 165 LYS A O 1
ATOM 1298 N N . GLY A 1 166 ? -17.996 12.779 -17.673 1.00 62.97 166 GLY A N 1
ATOM 1299 C CA . GLY A 1 166 ? -18.895 11.671 -17.315 1.00 62.97 166 GLY A CA 1
ATOM 1300 C C . GLY A 1 166 ? -18.557 10.315 -17.950 1.00 62.97 166 GLY A C 1
ATOM 1301 O O . GLY A 1 166 ? -19.279 9.350 -17.716 1.00 62.97 166 GLY A O 1
ATOM 1302 N N . GLN A 1 167 ? -17.467 10.213 -18.716 1.00 65.25 167 GLN A N 1
ATOM 1303 C CA . GLN A 1 167 ? -16.992 8.965 -19.319 1.00 65.25 167 GLN A CA 1
ATOM 1304 C C . GLN A 1 167 ? -15.708 8.494 -18.646 1.00 65.25 167 GLN A C 1
ATOM 1306 O O . GLN A 1 167 ? -14.842 9.315 -18.346 1.00 65.25 167 GLN A O 1
ATOM 1311 N N . GLN A 1 168 ? -15.580 7.185 -18.416 1.00 69.38 168 GLN A N 1
ATOM 1312 C CA . GLN A 1 168 ? -14.323 6.617 -17.934 1.00 69.38 168 GLN A CA 1
ATOM 1313 C C . GLN A 1 168 ? -13.254 6.710 -19.026 1.00 69.38 168 GLN A C 1
ATOM 1315 O O . GLN A 1 168 ? -13.529 6.392 -20.179 1.00 69.38 168 GLN A O 1
ATOM 1320 N N . VAL A 1 169 ? -12.058 7.156 -18.650 1.00 70.00 169 VAL A N 1
ATOM 1321 C CA . VAL A 1 169 ? -10.919 7.375 -19.562 1.00 70.00 169 VAL A CA 1
ATOM 1322 C C . VAL A 1 169 ? -9.631 6.695 -19.080 1.00 70.00 169 VAL A C 1
ATOM 1324 O O . VAL A 1 169 ? -8.576 6.879 -19.679 1.00 70.00 169 VAL A O 1
ATOM 1327 N N . GLY A 1 170 ? -9.703 5.944 -17.978 1.00 75.00 170 GLY A N 1
ATOM 1328 C CA . GLY A 1 170 ? -8.573 5.287 -17.327 1.00 75.00 170 GLY A CA 1
ATOM 1329 C C . GLY A 1 170 ? -8.828 5.054 -15.832 1.00 75.00 170 GLY A C 1
ATOM 1330 O O . GLY A 1 170 ? -9.919 5.359 -15.341 1.00 75.00 170 GLY A O 1
ATOM 1331 N N . PRO A 1 171 ? -7.839 4.535 -15.089 1.00 75.50 171 PRO A N 1
ATOM 1332 C CA . PRO A 1 171 ? -7.909 4.460 -13.633 1.00 75.50 171 PRO A CA 1
ATOM 1333 C C . PRO A 1 171 ? -7.931 5.870 -13.030 1.00 75.50 171 PRO A C 1
ATOM 1335 O O . PRO A 1 171 ? -7.171 6.742 -13.456 1.00 75.50 171 PRO A O 1
ATOM 1338 N N . ASP A 1 172 ? -8.769 6.102 -12.013 1.00 74.06 172 ASP A N 1
ATOM 1339 C CA . ASP A 1 172 ? -8.706 7.362 -11.266 1.00 74.06 172 ASP A CA 1
ATOM 1340 C C . ASP A 1 172 ? -7.501 7.346 -10.327 1.00 74.06 172 ASP A C 1
ATOM 1342 O O . ASP A 1 172 ? -7.483 6.642 -9.316 1.00 74.06 172 ASP A O 1
ATOM 1346 N N . LEU A 1 173 ? -6.490 8.137 -10.686 1.00 75.62 173 LEU A N 1
ATOM 1347 C CA . LEU A 1 173 ? -5.309 8.374 -9.873 1.00 75.62 173 LEU A CA 1
ATOM 1348 C C . LEU A 1 173 ? -5.392 9.732 -9.156 1.00 75.62 173 LEU A C 1
ATOM 1350 O O . LEU A 1 173 ? -4.337 10.288 -8.856 1.00 75.62 173 LEU A O 1
ATOM 1354 N N . ARG A 1 174 ? -6.601 10.282 -8.879 1.00 60.59 174 ARG A N 1
ATOM 1355 C CA . ARG A 1 174 ? -6.885 11.507 -8.063 1.00 60.59 174 ARG A CA 1
ATOM 1356 C C . ARG A 1 174 ? -7.488 11.251 -6.659 1.00 60.59 174 ARG A C 1
ATOM 1358 O O . ARG A 1 174 ? -7.447 12.165 -5.835 1.00 60.59 174 ARG A O 1
ATOM 1365 N N . GLN A 1 175 ? -7.949 10.038 -6.329 1.00 52.72 175 GLN A N 1
ATOM 1366 C CA . GLN A 1 175 ? -8.495 9.685 -5.002 1.00 52.72 175 GLN A CA 1
ATOM 1367 C C . GLN A 1 175 ? -7.843 8.451 -4.329 1.00 52.72 175 GLN A C 1
ATOM 1369 O O . GLN A 1 175 ? -7.864 7.352 -4.880 1.00 52.72 175 GLN A O 1
ATOM 1374 N N . GLU A 1 176 ? -7.351 8.580 -3.086 1.00 50.25 176 GLU A N 1
ATOM 1375 C CA . GLU A 1 176 ? -7.639 7.509 -2.115 1.00 50.25 176 GLU A CA 1
ATOM 1376 C C . GLU A 1 176 ? -8.999 7.865 -1.511 1.00 50.25 176 GLU A C 1
ATOM 1378 O O . GLU A 1 176 ? -9.220 9.044 -1.218 1.00 50.25 176 GLU A O 1
ATOM 1383 N N . PRO A 1 177 ? -9.920 6.913 -1.334 1.00 39.31 177 PRO A N 1
ATOM 1384 C CA . PRO A 1 177 ? -11.199 7.222 -0.716 1.00 39.31 177 PRO A CA 1
ATOM 1385 C C . PRO A 1 177 ? -10.979 7.741 0.715 1.00 39.31 177 PRO A C 1
ATOM 1387 O O . PRO A 1 177 ? -10.546 6.990 1.587 1.00 39.31 177 PRO A O 1
ATOM 1390 N N . SER A 1 178 ? -11.254 9.030 0.962 1.00 39.44 178 SER A N 1
ATOM 1391 C CA . SER A 1 178 ? -11.555 9.556 2.302 1.00 39.44 178 SER A CA 1
ATOM 1392 C C . SER A 1 178 ? -12.155 10.980 2.266 1.00 39.44 178 SER A C 1
ATOM 1394 O O . SER A 1 178 ? -11.578 11.842 1.599 1.00 39.44 178 SER A O 1
ATOM 1396 N N . PRO A 1 179 ? -13.242 11.263 3.020 1.00 44.84 179 PRO A N 1
ATOM 1397 C CA . PRO A 1 179 ? -14.015 10.301 3.806 1.00 44.84 179 PRO A CA 1
ATOM 1398 C C . PRO A 1 179 ? -14.775 9.334 2.891 1.00 44.84 179 PRO A C 1
ATOM 1400 O O . PRO A 1 179 ? -14.994 9.610 1.711 1.00 44.84 179 PRO A O 1
ATOM 1403 N N . ALA A 1 180 ? -15.154 8.172 3.425 1.00 42.53 180 ALA A N 1
ATOM 1404 C CA . ALA A 1 180 ? -15.941 7.205 2.671 1.00 42.53 180 ALA A CA 1
ATOM 1405 C C . ALA A 1 180 ? -17.204 7.890 2.124 1.00 42.53 180 ALA A C 1
ATOM 1407 O O . ALA A 1 180 ? -17.909 8.561 2.877 1.00 42.53 180 ALA A O 1
ATOM 1408 N N . LEU A 1 181 ? -17.541 7.678 0.845 1.00 37.66 181 LEU A N 1
ATOM 1409 C CA . LEU A 1 181 ? -18.825 8.130 0.287 1.00 37.66 181 LEU A CA 1
ATOM 1410 C C . LEU A 1 181 ? -19.987 7.681 1.193 1.00 37.66 181 LEU A C 1
ATOM 1412 O O . LEU A 1 181 ? -20.907 8.443 1.444 1.00 37.66 181 LEU A O 1
ATOM 1416 N N . ALA A 1 182 ? -19.895 6.492 1.793 1.00 39.53 182 ALA A N 1
ATOM 1417 C CA . ALA A 1 182 ? -20.879 5.970 2.741 1.00 39.53 182 ALA A CA 1
ATOM 1418 C C . ALA A 1 182 ? -21.058 6.794 4.039 1.00 39.53 182 ALA A C 1
ATOM 1420 O O . ALA A 1 182 ? -22.036 6.581 4.750 1.00 39.53 182 ALA A O 1
ATOM 1421 N N . TRP A 1 183 ? -20.134 7.699 4.372 1.00 36.00 183 TRP A N 1
ATOM 1422 C CA . TRP A 1 183 ? -20.218 8.600 5.533 1.00 36.00 183 TRP A CA 1
ATOM 1423 C C . TRP A 1 183 ? -20.821 9.962 5.182 1.00 36.00 183 TRP A C 1
ATOM 1425 O O . TRP A 1 183 ? -21.153 10.744 6.069 1.00 36.00 183 TRP A O 1
ATOM 1435 N N . LEU A 1 184 ? -20.986 10.235 3.890 1.00 38.91 184 LEU A N 1
ATOM 1436 C CA . LEU A 1 184 ? -21.719 11.382 3.386 1.00 38.91 184 LEU A CA 1
ATOM 1437 C C . LEU A 1 184 ? -23.206 11.021 3.314 1.00 38.91 184 LEU A C 1
ATOM 1439 O O . LEU A 1 184 ? -23.570 9.872 3.041 1.00 38.91 184 LEU A O 1
ATOM 1443 N N . SER A 1 185 ? -24.082 11.998 3.546 1.00 41.16 185 SER A N 1
ATOM 1444 C CA . SER A 1 185 ? -25.516 11.816 3.299 1.00 41.16 185 SER A CA 1
ATOM 1445 C C . SER A 1 185 ? -25.748 11.392 1.835 1.00 41.16 185 SER A C 1
ATOM 1447 O O . SER A 1 185 ? -24.923 11.729 0.987 1.00 41.16 185 SER A O 1
ATOM 1449 N N . PRO A 1 186 ? -26.841 10.691 1.472 1.00 43.16 186 PRO A N 1
ATOM 1450 C CA . PRO A 1 186 ? -27.123 10.348 0.070 1.00 43.16 186 PRO A CA 1
ATOM 1451 C C . PRO A 1 186 ? -27.040 11.557 -0.879 1.00 43.16 186 PRO A C 1
ATOM 1453 O O . PRO A 1 186 ? -26.547 11.447 -1.998 1.00 43.16 186 PRO A O 1
ATOM 1456 N N . THR A 1 187 ? -27.422 12.737 -0.392 1.00 39.72 187 THR A N 1
ATOM 1457 C CA . THR A 1 187 ? -27.321 14.012 -1.108 1.00 39.72 187 THR A CA 1
ATOM 1458 C C . THR A 1 187 ? -25.874 14.487 -1.269 1.00 39.72 187 THR A C 1
ATOM 1460 O O . THR A 1 187 ? -25.502 14.989 -2.325 1.00 39.72 187 THR A O 1
ATOM 1463 N N . ASP A 1 188 ? -25.030 14.325 -0.251 1.00 41.53 188 ASP A N 1
ATOM 1464 C CA . ASP A 1 188 ? -23.610 14.694 -0.309 1.00 41.53 188 ASP A CA 1
ATOM 1465 C C . ASP A 1 188 ? -22.769 13.646 -1.055 1.00 41.53 188 ASP A C 1
ATOM 1467 O O . ASP A 1 188 ? -21.753 13.987 -1.651 1.00 41.53 188 ASP A O 1
ATOM 1471 N N . GLN A 1 189 ? -23.237 12.397 -1.118 1.00 45.09 189 GLN A N 1
ATOM 1472 C CA . GLN A 1 189 ? -22.734 11.367 -2.026 1.00 45.09 189 GLN A CA 1
ATOM 1473 C C . GLN A 1 189 ? -23.006 11.731 -3.479 1.00 45.09 189 GLN A C 1
ATOM 1475 O O . GLN A 1 189 ? -22.109 11.609 -4.307 1.00 45.09 189 GLN A O 1
ATOM 1480 N N . GLU A 1 190 ? -24.226 12.166 -3.806 1.00 44.03 190 GLU A N 1
ATOM 1481 C CA . GLU A 1 190 ? -24.542 12.641 -5.153 1.00 44.03 190 GLU A CA 1
ATOM 1482 C C . GLU A 1 190 ? -23.797 13.932 -5.487 1.00 44.03 190 GLU A C 1
ATOM 1484 O O . GLU A 1 190 ? -23.285 14.032 -6.594 1.00 44.03 190 GLU A O 1
ATOM 1489 N N . LYS A 1 191 ? -23.614 14.865 -4.542 1.00 43.84 191 LYS A N 1
ATOM 1490 C CA . LYS A 1 191 ? -22.760 16.050 -4.743 1.00 43.84 191 LYS A CA 1
ATOM 1491 C C . LYS A 1 191 ? -21.289 15.696 -4.937 1.00 43.84 191 LYS A C 1
ATOM 1493 O O . LYS A 1 191 ? -20.681 16.248 -5.836 1.00 43.84 191 LYS A O 1
ATOM 1498 N N . ALA A 1 192 ? -20.722 14.775 -4.158 1.00 45.25 192 ALA A N 1
ATOM 1499 C CA . ALA A 1 192 ? -19.340 14.318 -4.331 1.00 45.25 192 ALA A CA 1
ATOM 1500 C C . ALA A 1 192 ? -19.146 13.556 -5.655 1.00 45.25 192 ALA A C 1
ATOM 1502 O O . ALA A 1 192 ? -18.092 13.648 -6.276 1.00 45.25 192 ALA A O 1
ATOM 1503 N N . LYS A 1 193 ? -20.180 12.839 -6.118 1.00 43.28 193 LYS A N 1
ATOM 1504 C CA . LYS A 1 193 ? -20.229 12.213 -7.452 1.00 43.28 193 LYS A CA 1
ATOM 1505 C C . LYS A 1 193 ? -20.486 13.224 -8.581 1.00 43.28 193 LYS A C 1
ATOM 1507 O O . LYS A 1 193 ? -20.118 12.948 -9.718 1.00 43.28 193 LYS A O 1
ATOM 1512 N N . ALA A 1 194 ? -21.116 14.361 -8.284 1.00 41.19 194 ALA A N 1
ATOM 1513 C CA . ALA A 1 194 ? -21.462 15.423 -9.231 1.00 41.19 194 ALA A CA 1
ATOM 1514 C C . ALA A 1 194 ? -20.483 16.614 -9.220 1.00 41.19 194 ALA A C 1
ATOM 1516 O O . ALA A 1 194 ? -20.641 17.511 -10.046 1.00 41.19 194 ALA A O 1
ATOM 1517 N N . ASP A 1 195 ? -19.491 16.637 -8.319 1.00 41.47 195 ASP A N 1
ATOM 1518 C CA . ASP A 1 195 ? -18.485 17.696 -8.196 1.00 41.47 195 ASP A CA 1
ATOM 1519 C C . ASP A 1 195 ? -17.429 17.562 -9.311 1.00 41.47 195 ASP A C 1
ATOM 1521 O O . ASP A 1 195 ? -16.616 16.631 -9.291 1.00 41.47 195 ASP A O 1
ATOM 1525 N N . PRO A 1 196 ? -17.394 18.474 -10.301 1.00 40.19 196 PRO A N 1
ATOM 1526 C CA . PRO A 1 196 ? -16.495 18.352 -11.443 1.00 40.19 196 PRO A CA 1
ATOM 1527 C C . PRO A 1 196 ? -15.019 18.645 -11.119 1.00 40.19 196 PRO A C 1
ATOM 1529 O O . PRO A 1 196 ? -14.190 18.510 -12.018 1.00 40.19 196 PRO A O 1
ATOM 1532 N N . LEU A 1 197 ? -14.671 19.086 -9.898 1.00 40.94 197 LEU A N 1
ATOM 1533 C CA . LEU A 1 197 ? -13.334 19.606 -9.551 1.00 40.94 197 LEU A CA 1
ATOM 1534 C C . LEU A 1 197 ? -12.829 19.161 -8.165 1.00 40.94 197 LEU A C 1
ATOM 1536 O O . LEU A 1 197 ? -12.194 19.945 -7.458 1.00 40.94 197 LEU A O 1
ATOM 1540 N N . ASN A 1 198 ? -13.094 17.902 -7.809 1.00 42.09 198 ASN A N 1
ATOM 1541 C CA . ASN A 1 198 ? -12.565 17.174 -6.649 1.00 42.09 198 ASN A CA 1
ATOM 1542 C C . ASN A 1 198 ? -11.257 17.783 -6.058 1.00 42.09 198 ASN A C 1
ATOM 1544 O O . ASN A 1 198 ? -10.237 17.818 -6.758 1.00 42.09 198 ASN A O 1
ATOM 1548 N N . PRO A 1 199 ? -11.258 18.297 -4.811 1.00 37.78 199 PRO A N 1
ATOM 1549 C CA . PRO A 1 199 ? -10.183 19.149 -4.311 1.00 37.78 199 PRO A CA 1
ATOM 1550 C C . PRO A 1 199 ? -8.845 18.401 -4.127 1.00 37.78 199 PRO A C 1
ATOM 1552 O O . PRO A 1 199 ? -8.827 17.201 -3.839 1.00 37.78 199 PRO A O 1
ATOM 1555 N N . PRO A 1 200 ? -7.697 19.099 -4.242 1.00 32.34 200 PRO A N 1
ATOM 1556 C CA . PRO A 1 200 ? -6.389 18.534 -3.916 1.00 32.34 200 PRO A CA 1
ATOM 1557 C C . PRO A 1 200 ? -6.323 18.151 -2.429 1.00 32.34 200 PRO A C 1
ATOM 1559 O O . PRO A 1 200 ? -6.610 18.986 -1.579 1.00 32.34 200 PRO A O 1
ATOM 1562 N N . GLY A 1 201 ? -5.900 16.921 -2.102 1.00 38.16 201 GLY A N 1
ATOM 1563 C CA . GLY A 1 201 ? -5.537 16.561 -0.718 1.00 38.16 201 GLY A CA 1
ATOM 1564 C C . GLY A 1 201 ? -5.791 15.116 -0.278 1.00 38.16 201 GLY A C 1
ATOM 1565 O O . GLY A 1 201 ? -5.122 14.645 0.644 1.00 38.16 201 GLY A O 1
ATOM 1566 N N . ALA A 1 202 ? -6.683 14.372 -0.941 1.00 43.81 202 ALA A N 1
ATOM 1567 C CA . ALA A 1 202 ? -7.105 13.055 -0.446 1.00 43.81 202 ALA A CA 1
ATOM 1568 C C . ALA A 1 202 ? -6.034 11.948 -0.567 1.00 43.81 202 ALA A C 1
ATOM 1570 O O . ALA A 1 202 ? -5.990 11.050 0.275 1.00 43.81 202 ALA A O 1
ATOM 1571 N N . TYR A 1 203 ? -5.101 12.021 -1.529 1.00 52.00 203 TYR A N 1
ATOM 1572 C CA . TYR A 1 203 ? -4.027 11.022 -1.596 1.00 52.00 203 TYR A CA 1
ATOM 1573 C C . TYR A 1 203 ? -2.960 11.180 -0.545 1.00 52.00 203 TYR A C 1
ATOM 1575 O O . TYR A 1 203 ? -2.398 12.263 -0.356 1.00 52.00 203 TYR A O 1
ATOM 1583 N N . ARG A 1 204 ? -2.533 10.018 -0.042 1.00 59.72 204 ARG A N 1
ATOM 1584 C CA . ARG A 1 204 ? -1.178 9.821 0.451 1.00 59.72 204 ARG A CA 1
ATOM 1585 C C . ARG A 1 204 ? -0.172 10.398 -0.549 1.00 59.72 204 ARG A C 1
ATOM 1587 O O . ARG A 1 204 ? 0.079 9.840 -1.616 1.00 59.72 204 ARG A O 1
ATOM 1594 N N . LYS A 1 205 ? 0.441 11.502 -0.147 1.00 75.06 205 LYS A N 1
ATOM 1595 C CA . LYS A 1 205 ? 1.623 12.062 -0.784 1.00 75.06 205 LYS A CA 1
ATOM 1596 C C . LYS A 1 205 ? 2.748 11.015 -0.757 1.00 75.06 205 LYS A C 1
ATOM 1598 O O . LYS A 1 205 ? 2.921 10.303 0.232 1.00 75.06 205 LYS A O 1
ATOM 1603 N N . VAL A 1 206 ? 3.460 10.841 -1.873 1.00 79.94 206 VAL A N 1
ATOM 1604 C CA . VAL A 1 206 ? 4.499 9.794 -1.990 1.00 79.94 206 VAL A CA 1
ATOM 1605 C C . VAL A 1 206 ? 5.741 10.098 -1.151 1.00 79.94 206 VAL A C 1
ATOM 1607 O O . VAL A 1 206 ? 6.427 9.179 -0.699 1.00 79.94 206 VAL A O 1
ATOM 1610 N N . GLY A 1 207 ? 6.015 11.379 -0.923 1.00 85.56 207 GLY A N 1
ATOM 1611 C CA . GLY A 1 207 ? 7.036 11.879 -0.021 1.00 85.56 207 GLY A CA 1
ATOM 1612 C C . GLY A 1 207 ? 6.525 11.990 1.419 1.00 85.56 207 GLY A C 1
ATOM 1613 O O . GLY A 1 207 ? 5.323 12.093 1.665 1.00 85.56 207 GLY A O 1
ATOM 1614 N N . PRO A 1 208 ? 7.433 11.957 2.409 1.00 84.94 208 PRO A N 1
ATOM 1615 C CA . PRO A 1 208 ? 7.060 12.096 3.809 1.00 84.94 208 PRO A CA 1
ATOM 1616 C C . PRO A 1 208 ? 6.462 13.476 4.109 1.00 84.94 208 PRO A C 1
ATOM 1618 O O . PRO A 1 208 ? 6.849 14.465 3.493 1.00 84.94 208 PRO A O 1
ATOM 1621 N N . SER A 1 209 ? 5.602 13.561 5.124 1.00 86.12 209 SER A N 1
ATOM 1622 C CA . SER A 1 209 ? 5.201 14.853 5.690 1.00 86.12 209 SER A CA 1
ATOM 1623 C C . SER A 1 209 ? 6.425 15.625 6.189 1.00 86.12 209 SER A C 1
ATOM 1625 O O . SER A 1 209 ? 7.306 15.062 6.850 1.00 86.12 209 SER A O 1
ATOM 1627 N N . LEU A 1 210 ? 6.475 16.917 5.867 1.00 91.06 210 LEU A N 1
ATOM 1628 C CA . LEU A 1 210 ? 7.524 17.844 6.291 1.00 91.06 210 LEU A CA 1
ATOM 1629 C C . LEU A 1 210 ? 7.069 18.752 7.443 1.00 91.06 210 LEU A C 1
ATOM 1631 O O . LEU A 1 210 ? 7.849 19.574 7.911 1.00 91.06 210 LEU A O 1
ATOM 1635 N N . ARG A 1 211 ? 5.846 18.574 7.969 1.00 86.94 211 ARG A N 1
ATOM 1636 C CA . ARG A 1 211 ? 5.324 19.360 9.108 1.00 86.94 211 ARG A CA 1
ATOM 1637 C C . ARG A 1 211 ? 6.184 19.272 10.371 1.00 86.94 211 ARG A C 1
ATOM 1639 O O . ARG A 1 211 ? 6.224 20.215 11.155 1.00 86.94 211 ARG A O 1
ATOM 1646 N N . ARG A 1 212 ? 6.857 18.136 10.570 1.00 88.19 212 ARG A N 1
ATOM 1647 C CA . ARG A 1 212 ? 7.707 17.838 11.738 1.00 88.19 212 ARG A CA 1
ATOM 1648 C C . ARG A 1 212 ? 9.172 17.613 11.343 1.00 88.19 212 ARG A C 1
ATOM 1650 O O . ARG A 1 212 ? 9.875 16.838 11.988 1.00 88.19 212 ARG A O 1
ATOM 1657 N N . ILE A 1 213 ? 9.634 18.220 10.244 1.00 91.19 213 ILE A N 1
ATOM 1658 C CA . ILE A 1 213 ? 11.015 18.036 9.764 1.00 91.19 213 ILE A CA 1
ATOM 1659 C C . ILE A 1 213 ? 12.054 18.528 10.785 1.00 91.19 213 ILE A C 1
ATOM 1661 O O . ILE A 1 213 ? 13.104 17.895 10.912 1.00 91.19 213 ILE A O 1
ATOM 1665 N N . ALA A 1 214 ? 11.728 19.572 11.558 1.00 90.00 214 ALA A N 1
ATOM 1666 C CA . ALA A 1 214 ? 12.608 20.140 12.579 1.00 90.00 214 ALA A CA 1
ATOM 1667 C C . ALA A 1 214 ? 12.965 19.146 13.701 1.00 90.00 214 ALA A C 1
ATOM 1669 O O . ALA A 1 214 ? 14.068 19.184 14.229 1.00 90.00 214 ALA A O 1
ATOM 1670 N N . GLU A 1 215 ? 12.078 18.197 14.020 1.00 88.69 215 GLU A N 1
ATOM 1671 C CA . GLU A 1 215 ? 12.354 17.148 15.015 1.00 88.69 215 GLU A CA 1
ATOM 1672 C C . GLU A 1 215 ? 13.187 15.984 14.458 1.00 88.69 215 GLU A C 1
ATOM 1674 O O . GLU A 1 215 ? 13.624 15.120 15.215 1.00 88.69 215 GLU A O 1
ATOM 1679 N N . LYS A 1 216 ? 13.364 15.905 13.135 1.00 89.38 216 LYS A N 1
ATOM 1680 C CA . LYS A 1 216 ? 13.938 14.737 12.453 1.00 89.38 216 LYS A CA 1
ATOM 1681 C C . LYS A 1 216 ? 15.392 14.931 12.050 1.00 89.38 216 LYS A C 1
ATOM 1683 O O . LYS A 1 216 ? 16.197 14.010 12.158 1.00 89.38 216 LYS A O 1
ATOM 1688 N N . THR A 1 217 ? 15.701 16.077 11.462 1.00 91.50 217 THR A N 1
ATOM 1689 C CA . THR A 1 217 ? 16.990 16.346 10.816 1.00 91.50 217 THR A CA 1
ATOM 1690 C C . THR A 1 217 ? 17.354 17.820 10.990 1.00 91.50 217 THR A C 1
ATOM 1692 O O . THR A 1 217 ? 16.822 18.475 11.878 1.00 91.50 217 THR A O 1
ATOM 1695 N N . ASN A 1 218 ? 18.259 18.345 10.170 1.00 90.94 218 ASN A N 1
ATOM 1696 C CA . ASN A 1 218 ? 18.683 19.742 10.196 1.00 90.94 218 ASN A CA 1
ATOM 1697 C C . ASN A 1 218 ? 18.713 20.358 8.789 1.00 90.94 218 ASN A C 1
ATOM 1699 O O . ASN A 1 218 ? 18.604 19.660 7.772 1.00 90.94 218 ASN A O 1
ATOM 1703 N N . GLU A 1 219 ? 18.860 21.681 8.737 1.00 93.00 219 GLU A N 1
ATOM 1704 C CA . GLU A 1 219 ? 18.878 22.416 7.475 1.00 93.00 219 GLU A CA 1
ATOM 1705 C C . GLU A 1 219 ? 20.047 22.007 6.578 1.00 93.00 219 GLU A C 1
ATOM 1707 O O . GLU A 1 219 ? 19.837 21.814 5.388 1.00 93.00 219 GLU A O 1
ATOM 1712 N N . THR A 1 220 ? 21.250 21.795 7.125 1.00 92.31 220 THR A N 1
ATOM 1713 C CA . THR A 1 220 ? 22.427 21.374 6.342 1.00 92.31 220 THR A CA 1
ATOM 1714 C C . THR A 1 220 ? 22.174 20.061 5.607 1.00 92.31 220 THR A C 1
ATOM 1716 O O . THR A 1 220 ? 22.388 19.975 4.400 1.00 92.31 220 THR A O 1
ATOM 1719 N N . TRP A 1 221 ? 21.671 19.038 6.301 1.00 92.56 221 TRP A N 1
ATOM 1720 C CA . TRP A 1 221 ? 21.295 17.776 5.662 1.00 92.56 221 TRP A CA 1
ATOM 1721 C C . TRP A 1 221 ? 20.204 17.997 4.605 1.00 92.56 221 TRP A C 1
ATOM 1723 O O . TRP A 1 221 ? 20.284 17.459 3.502 1.00 92.56 221 TRP A O 1
ATOM 1733 N N . THR A 1 222 ? 19.208 18.831 4.916 1.00 95.25 222 THR A N 1
ATOM 1734 C CA . THR A 1 222 ? 18.075 19.116 4.022 1.00 95.25 222 THR A CA 1
ATOM 1735 C C . THR A 1 222 ? 18.509 19.838 2.749 1.00 95.25 222 THR A C 1
ATOM 1737 O O . THR A 1 222 ? 18.061 19.467 1.668 1.00 95.25 222 THR A O 1
ATOM 1740 N N . ARG A 1 223 ? 19.425 20.806 2.834 1.00 96.31 223 ARG A N 1
ATOM 1741 C CA . ARG A 1 223 ? 19.979 21.514 1.673 1.00 96.31 223 ARG A CA 1
ATOM 1742 C C . ARG A 1 223 ? 20.746 20.575 0.753 1.00 96.31 223 ARG A C 1
ATOM 1744 O O . ARG A 1 223 ? 20.466 20.537 -0.443 1.00 96.31 223 ARG A O 1
ATOM 1751 N N . ARG A 1 224 ? 21.632 19.748 1.316 1.00 94.75 224 ARG A N 1
ATOM 1752 C CA . ARG A 1 224 ? 22.348 18.703 0.563 1.00 94.75 224 ARG A CA 1
ATOM 1753 C C . ARG A 1 224 ? 21.380 17.729 -0.111 1.00 94.75 224 ARG A C 1
ATOM 1755 O O . ARG A 1 224 ? 21.579 17.340 -1.260 1.00 94.75 224 ARG A O 1
ATOM 1762 N N . TRP A 1 225 ? 20.299 17.366 0.581 1.00 95.25 225 TRP A N 1
ATOM 1763 C CA . TRP A 1 225 ? 19.267 16.468 0.061 1.00 95.25 225 TRP A CA 1
ATOM 1764 C C . TRP A 1 225 ? 18.444 17.092 -1.068 1.00 95.25 225 TRP A C 1
ATOM 1766 O O . TRP A 1 225 ? 18.162 16.408 -2.044 1.00 95.25 225 TRP A O 1
ATOM 1776 N N . ILE A 1 226 ? 18.084 18.374 -0.975 1.00 95.81 226 ILE A N 1
ATOM 1777 C CA . ILE A 1 226 ? 17.395 19.095 -2.056 1.00 95.81 226 ILE A CA 1
ATOM 1778 C C . ILE A 1 226 ? 18.322 19.254 -3.271 1.00 95.81 226 ILE A C 1
ATOM 1780 O O . ILE A 1 226 ? 17.873 19.099 -4.407 1.00 95.81 226 ILE A O 1
ATOM 1784 N N . GLN A 1 227 ? 19.609 19.537 -3.043 1.00 94.00 227 GLN A N 1
ATOM 1785 C CA . GLN A 1 227 ? 20.593 19.719 -4.110 1.00 94.00 227 GLN A CA 1
ATOM 1786 C C . GLN A 1 227 ? 20.893 18.412 -4.857 1.00 94.00 227 GLN A C 1
ATOM 1788 O O . GLN A 1 227 ? 20.909 18.393 -6.087 1.00 94.00 227 GLN A O 1
ATOM 1793 N N . SER A 1 228 ? 21.156 17.327 -4.122 1.00 92.12 228 SER A N 1
ATOM 1794 C CA . SER A 1 228 ? 21.546 16.037 -4.692 1.00 92.12 228 SER A CA 1
ATOM 1795 C C . SER A 1 228 ? 21.023 14.865 -3.852 1.00 92.12 228 SER A C 1
ATOM 1797 O O . SER A 1 228 ? 21.769 14.277 -3.062 1.00 92.12 228 SER A O 1
ATOM 1799 N N . PRO A 1 229 ? 19.738 14.486 -3.988 1.00 92.81 229 PRO A N 1
ATOM 1800 C CA . PRO A 1 229 ? 19.172 13.386 -3.208 1.00 92.81 229 PRO A CA 1
ATOM 1801 C C . PRO A 1 229 ? 19.837 12.041 -3.547 1.00 92.81 229 PRO A C 1
ATOM 1803 O O . PRO A 1 229 ? 20.060 11.220 -2.652 1.00 92.81 229 PRO A O 1
ATOM 1806 N N . ARG A 1 230 ? 20.215 11.823 -4.818 1.00 88.81 230 ARG A N 1
ATOM 1807 C CA . ARG A 1 230 ? 20.870 10.580 -5.263 1.00 88.81 230 ARG A CA 1
ATOM 1808 C C . ARG A 1 230 ? 22.311 10.439 -4.782 1.00 88.81 230 ARG A C 1
ATOM 1810 O O . ARG A 1 230 ? 22.753 9.312 -4.593 1.00 88.81 230 ARG A O 1
ATOM 1817 N N . GLY A 1 231 ? 22.998 11.550 -4.494 1.00 88.44 231 GLY A N 1
ATOM 1818 C CA . GLY A 1 231 ? 24.324 11.523 -3.865 1.00 88.44 231 GLY A CA 1
ATOM 1819 C C . GLY A 1 231 ? 24.305 10.903 -2.462 1.00 88.44 231 GLY A C 1
ATOM 1820 O O . GLY A 1 231 ? 25.262 10.255 -2.052 1.00 88.44 231 GLY A O 1
ATOM 1821 N N . PHE A 1 232 ? 23.185 11.025 -1.741 1.00 89.06 232 PHE A N 1
ATOM 1822 C CA . PHE A 1 232 ? 22.997 10.346 -0.458 1.00 89.06 232 PHE A CA 1
ATOM 1823 C C . PHE A 1 232 ? 22.389 8.951 -0.608 1.00 89.06 232 PHE A C 1
ATOM 1825 O O . PHE A 1 232 ? 22.787 8.028 0.104 1.00 89.06 232 PHE A O 1
ATOM 1832 N N . ARG A 1 233 ? 21.403 8.790 -1.498 1.00 86.56 233 ARG A N 1
ATOM 1833 C CA . ARG A 1 233 ? 20.719 7.514 -1.733 1.00 86.56 233 ARG A CA 1
ATOM 1834 C C . ARG A 1 233 ? 20.466 7.298 -3.232 1.00 86.56 233 ARG A C 1
ATOM 1836 O O . ARG A 1 233 ? 19.519 7.896 -3.746 1.00 86.56 233 ARG A O 1
ATOM 1843 N N . PRO A 1 234 ? 21.217 6.405 -3.901 1.00 81.50 234 PRO A N 1
ATOM 1844 C CA . PRO A 1 234 ? 21.087 6.175 -5.341 1.00 81.50 234 PRO A CA 1
ATOM 1845 C C . PRO A 1 234 ? 19.678 5.762 -5.801 1.00 81.50 234 PRO A C 1
ATOM 1847 O O . PRO A 1 234 ? 19.210 6.248 -6.825 1.00 81.50 234 PRO A O 1
ATOM 1850 N N . ASP A 1 235 ? 18.969 4.938 -5.018 1.00 79.69 235 ASP A N 1
ATOM 1851 C CA . ASP A 1 235 ? 17.628 4.408 -5.330 1.00 79.69 235 ASP A CA 1
ATOM 1852 C C . ASP A 1 235 ? 16.465 5.277 -4.799 1.00 79.69 235 ASP A C 1
ATOM 1854 O O . ASP A 1 235 ? 15.329 4.817 -4.635 1.00 79.69 235 ASP A O 1
ATOM 1858 N N . THR A 1 236 ? 16.726 6.548 -4.473 1.00 87.12 236 THR A N 1
ATOM 1859 C CA . THR A 1 236 ? 15.702 7.454 -3.939 1.00 87.12 236 THR A CA 1
ATOM 1860 C C . THR A 1 236 ? 14.630 7.813 -4.968 1.00 87.12 236 THR A C 1
ATOM 1862 O O . THR A 1 236 ? 14.919 8.157 -6.110 1.00 87.12 236 THR A O 1
ATOM 1865 N N . LYS A 1 237 ? 13.371 7.842 -4.514 1.00 87.94 237 LYS A N 1
ATOM 1866 C CA . LYS A 1 237 ? 12.221 8.300 -5.312 1.00 87.94 237 LYS A CA 1
ATOM 1867 C C . LYS A 1 237 ? 12.132 9.825 -5.443 1.00 87.94 237 LYS A C 1
ATOM 1869 O O . LYS A 1 237 ? 11.333 10.317 -6.230 1.00 87.94 237 LYS A O 1
ATOM 1874 N N . MET A 1 238 ? 12.892 10.586 -4.646 1.00 91.06 238 MET A N 1
ATOM 1875 C CA . MET A 1 238 ? 12.904 12.045 -4.779 1.00 91.06 238 MET A CA 1
ATOM 1876 C C . MET A 1 238 ? 13.648 12.432 -6.064 1.00 91.06 238 MET A C 1
ATOM 1878 O O . MET A 1 238 ? 14.820 12.073 -6.202 1.00 91.06 238 MET A O 1
ATOM 1882 N N . PRO A 1 239 ? 13.003 13.154 -6.995 1.00 92.56 239 PRO A N 1
ATOM 1883 C CA . PRO A 1 239 ? 13.634 13.524 -8.251 1.00 92.56 239 PRO A CA 1
ATOM 1884 C C . PRO A 1 239 ? 14.615 14.693 -8.057 1.00 92.56 239 PRO A C 1
ATOM 1886 O O . PRO A 1 239 ? 14.572 15.400 -7.047 1.00 92.56 239 PRO A O 1
ATOM 1889 N N . HIS A 1 240 ? 15.500 14.909 -9.030 1.00 92.75 240 HIS A N 1
ATOM 1890 C CA . HIS A 1 240 ? 16.424 16.046 -9.022 1.00 92.75 240 HIS A CA 1
ATOM 1891 C C . HIS A 1 240 ? 15.748 17.311 -9.562 1.00 92.75 240 HIS A C 1
ATOM 1893 O O . HIS A 1 240 ? 15.112 17.280 -10.615 1.00 92.75 240 HIS A O 1
ATOM 1899 N N . PHE A 1 241 ? 15.926 18.433 -8.862 1.00 92.56 241 PHE A N 1
ATOM 1900 C CA . PHE A 1 241 ? 15.448 19.760 -9.281 1.00 92.56 241 PHE A CA 1
ATOM 1901 C C . PHE A 1 241 ? 16.583 20.727 -9.649 1.00 92.56 241 PHE A C 1
ATOM 1903 O O . PHE A 1 241 ? 16.344 21.731 -10.325 1.00 92.56 241 PHE A O 1
ATOM 1910 N N . TYR A 1 242 ? 17.805 20.446 -9.206 1.00 91.88 242 TYR A N 1
ATOM 1911 C CA . TYR A 1 242 ? 18.974 21.311 -9.346 1.00 91.88 242 TYR A CA 1
ATOM 1912 C C . TYR A 1 242 ? 20.133 20.549 -9.978 1.00 91.88 242 TYR A C 1
ATOM 1914 O O . TYR A 1 242 ? 20.121 19.317 -9.999 1.00 91.88 242 TYR A O 1
ATOM 1922 N N . ASN A 1 243 ? 21.115 21.297 -10.492 1.00 88.44 243 ASN A N 1
ATOM 1923 C CA . ASN A 1 243 ? 22.245 20.768 -11.259 1.00 88.44 243 ASN A CA 1
ATOM 1924 C C . ASN A 1 243 ? 21.800 19.955 -12.488 1.00 88.44 243 ASN A C 1
ATOM 1926 O O . ASN A 1 243 ? 22.408 18.944 -12.823 1.00 88.44 243 ASN A O 1
ATOM 1930 N N . LEU A 1 244 ? 20.712 20.385 -13.132 1.00 88.75 244 LEU A N 1
ATOM 1931 C CA . LEU A 1 244 ? 20.237 19.824 -14.392 1.00 88.75 244 LEU A CA 1
ATOM 1932 C C . LEU A 1 244 ? 20.734 20.670 -15.568 1.00 88.75 244 LEU A C 1
ATOM 1934 O O . LEU A 1 244 ? 21.232 21.783 -15.384 1.00 88.75 244 LEU A O 1
ATOM 1938 N N . SER A 1 245 ? 20.522 20.159 -16.779 1.00 81.75 245 SER A N 1
ATOM 1939 C CA . SER A 1 245 ? 21.019 20.695 -18.054 1.00 81.75 245 SER A CA 1
ATOM 1940 C C . SER A 1 245 ? 20.793 22.190 -18.313 1.00 81.75 245 SER A C 1
ATOM 1942 O O . SER A 1 245 ? 21.523 22.773 -19.105 1.00 81.75 245 SER A O 1
ATOM 1944 N N . THR A 1 246 ? 19.824 22.836 -17.656 1.00 78.12 246 THR A N 1
ATOM 1945 C CA . THR A 1 246 ? 19.512 24.265 -17.865 1.00 78.12 246 THR A CA 1
ATOM 1946 C C . THR A 1 246 ? 19.482 25.105 -16.587 1.00 78.12 246 THR A C 1
ATOM 1948 O O . THR A 1 246 ? 19.067 26.269 -16.619 1.00 78.12 246 THR A O 1
ATOM 1951 N N . ASN A 1 247 ? 19.892 24.537 -15.448 1.00 85.38 247 ASN A N 1
ATOM 1952 C CA . ASN A 1 247 ? 19.960 25.264 -14.178 1.00 85.38 247 ASN A CA 1
ATOM 1953 C C . ASN A 1 247 ? 21.169 24.912 -13.301 1.00 85.38 247 ASN A C 1
ATOM 1955 O O . ASN A 1 247 ? 21.138 25.191 -12.099 1.00 85.38 247 ASN A O 1
ATOM 1959 N N . SER A 1 248 ? 22.208 24.299 -13.868 1.00 86.75 248 SER A N 1
ATOM 1960 C CA . SER A 1 248 ? 23.515 24.242 -13.219 1.00 86.75 248 SER A CA 1
ATOM 1961 C C . SER A 1 248 ? 24.195 25.621 -13.265 1.00 86.75 248 SER A C 1
ATOM 1963 O O . SER A 1 248 ? 23.960 26.393 -14.198 1.00 86.75 248 SER A O 1
ATOM 1965 N N . PRO A 1 249 ? 25.045 25.967 -12.285 1.00 85.19 249 PRO A N 1
ATOM 1966 C CA . PRO A 1 249 ? 25.775 27.237 -12.301 1.00 85.19 249 PRO A CA 1
ATOM 1967 C C . PRO A 1 249 ? 26.599 27.466 -13.579 1.00 85.19 249 PRO A C 1
ATOM 1969 O O . PRO A 1 249 ? 26.760 28.607 -14.003 1.00 85.19 249 PRO A O 1
ATOM 1972 N N . ASP A 1 250 ? 27.073 26.395 -14.221 1.00 84.38 250 ASP A N 1
ATOM 1973 C CA . ASP A 1 250 ? 27.911 26.469 -15.424 1.00 84.38 250 ASP A CA 1
ATOM 1974 C C . ASP A 1 250 ? 27.145 26.924 -16.676 1.00 84.38 250 ASP A C 1
ATOM 1976 O O . ASP A 1 250 ? 27.738 27.507 -17.581 1.00 84.38 250 ASP A O 1
ATOM 1980 N N . VAL A 1 251 ? 25.826 26.698 -16.724 1.00 83.25 251 VAL A N 1
ATOM 1981 C CA . VAL A 1 251 ? 24.964 27.066 -17.867 1.00 83.25 251 VAL A CA 1
ATOM 1982 C C . VAL A 1 251 ? 24.128 28.323 -17.611 1.00 83.25 251 VAL A C 1
ATOM 1984 O O . VAL A 1 251 ? 23.397 28.781 -18.493 1.00 83.25 251 VAL A O 1
ATOM 1987 N N . LEU A 1 252 ? 24.184 28.879 -16.397 1.00 86.62 252 LEU A N 1
ATOM 1988 C CA . LEU A 1 252 ? 23.411 30.058 -16.012 1.00 86.62 252 LEU A CA 1
ATOM 1989 C C . LEU A 1 252 ? 24.180 31.361 -16.295 1.00 86.62 252 LEU A C 1
ATOM 1991 O O . LEU A 1 252 ? 25.395 31.421 -16.085 1.00 86.62 252 LEU A O 1
ATOM 1995 N N . PRO A 1 253 ? 23.482 32.443 -16.702 1.00 87.56 253 PRO A N 1
ATOM 1996 C CA . PRO A 1 253 ? 24.078 33.776 -16.769 1.00 87.56 253 PRO A CA 1
ATOM 1997 C C . PRO A 1 253 ? 24.662 34.190 -15.417 1.00 87.56 253 PRO A C 1
ATOM 1999 O O . PRO A 1 253 ? 24.104 33.833 -14.378 1.00 87.56 253 PRO A O 1
ATOM 2002 N N . ASP A 1 254 ? 25.719 35.007 -15.419 1.00 86.38 254 ASP A N 1
ATOM 2003 C CA . ASP A 1 254 ? 26.442 35.402 -14.199 1.00 86.38 254 ASP A CA 1
ATOM 2004 C C . ASP A 1 254 ? 25.531 35.939 -13.085 1.00 86.38 254 ASP A C 1
ATOM 2006 O O . ASP A 1 254 ? 25.740 35.617 -11.918 1.00 86.38 254 ASP A O 1
ATOM 2010 N N . GLN A 1 255 ? 24.477 36.696 -13.419 1.00 84.88 255 GLN A N 1
ATOM 2011 C CA . GLN A 1 255 ? 23.551 37.239 -12.414 1.00 84.88 255 GLN A CA 1
ATOM 2012 C C . GLN A 1 255 ? 22.652 36.179 -11.751 1.00 84.88 255 GLN A C 1
ATOM 2014 O O . GLN A 1 255 ? 22.027 36.473 -10.735 1.00 84.88 255 GLN A O 1
ATOM 2019 N N . GLN A 1 256 ? 22.547 34.977 -12.325 1.00 89.00 256 GLN A N 1
ATOM 2020 C CA . GLN A 1 256 ? 21.657 33.899 -11.872 1.00 89.00 256 GLN A CA 1
ATOM 2021 C C . GLN A 1 256 ? 22.406 32.681 -11.315 1.00 89.00 256 GLN A C 1
ATOM 2023 O O . GLN A 1 256 ? 21.757 31.782 -10.783 1.00 89.00 256 GLN A O 1
ATOM 2028 N N . LYS A 1 257 ? 23.744 32.629 -11.409 1.00 90.81 257 LYS A N 1
ATOM 2029 C CA . LYS A 1 257 ? 24.556 31.468 -10.985 1.00 90.81 257 LYS A CA 1
ATOM 2030 C C . LYS A 1 257 ? 24.293 31.030 -9.543 1.00 90.81 257 LYS A C 1
ATOM 2032 O O . LYS A 1 257 ? 24.285 29.836 -9.258 1.00 90.81 257 LYS A O 1
ATOM 2037 N N . ASP A 1 258 ? 23.990 31.990 -8.673 1.00 92.19 258 ASP A N 1
ATOM 2038 C CA . ASP A 1 258 ? 23.726 31.759 -7.250 1.00 92.19 258 ASP A CA 1
ATOM 2039 C C . ASP A 1 258 ? 22.237 31.523 -6.924 1.00 92.19 258 ASP A C 1
ATOM 2041 O O . ASP A 1 258 ? 21.900 31.214 -5.777 1.00 92.19 258 ASP A O 1
ATOM 2045 N N . PHE A 1 259 ? 21.316 31.651 -7.892 1.00 93.62 259 PHE A N 1
ATOM 2046 C CA . PHE A 1 259 ? 19.879 31.448 -7.658 1.00 93.62 259 PHE A CA 1
ATOM 2047 C C . PHE A 1 259 ? 19.545 30.020 -7.207 1.00 93.62 259 PHE A C 1
ATOM 2049 O O . PHE A 1 259 ? 18.800 29.900 -6.234 1.00 93.62 259 PHE A O 1
ATOM 2056 N N . PRO A 1 260 ? 20.109 28.943 -7.803 1.00 93.69 260 PRO A N 1
ATOM 2057 C CA . PRO A 1 260 ? 19.897 27.582 -7.312 1.00 93.69 260 PRO A CA 1
ATOM 2058 C C . PRO A 1 260 ? 20.219 27.424 -5.821 1.00 93.69 260 PRO A C 1
ATOM 2060 O O . PRO A 1 260 ? 19.387 26.944 -5.055 1.00 93.69 260 PRO A O 1
ATOM 2063 N N . ALA A 1 261 ? 21.406 27.868 -5.392 1.00 94.88 261 ALA A N 1
ATOM 2064 C CA . ALA A 1 261 ? 21.822 27.799 -3.993 1.00 94.88 261 ALA A CA 1
ATOM 2065 C C . ALA A 1 261 ? 20.897 28.635 -3.095 1.00 94.88 261 ALA A C 1
ATOM 2067 O O . ALA A 1 261 ? 20.453 28.159 -2.051 1.00 94.88 261 ALA A O 1
ATOM 2068 N N . THR A 1 262 ? 20.541 29.843 -3.539 1.00 95.88 262 THR A N 1
ATOM 2069 C CA . THR A 1 262 ? 19.633 30.745 -2.817 1.00 95.88 262 THR A CA 1
ATOM 2070 C C . THR A 1 262 ? 18.255 30.122 -2.592 1.00 95.88 262 THR A C 1
ATOM 2072 O O . THR A 1 262 ? 17.739 30.181 -1.474 1.00 95.88 262 THR A O 1
ATOM 2075 N N . GLU A 1 263 ? 17.667 29.480 -3.607 1.00 95.94 263 GLU A N 1
ATOM 2076 C CA . GLU A 1 263 ? 16.404 28.755 -3.441 1.00 95.94 263 GLU A CA 1
ATOM 2077 C C . GLU A 1 263 ? 16.548 27.589 -2.466 1.00 95.94 263 GLU A C 1
ATOM 2079 O O . GLU A 1 263 ? 15.711 27.445 -1.582 1.00 95.94 263 GLU A O 1
ATOM 2084 N N . ILE A 1 264 ? 17.606 26.778 -2.582 1.00 97.12 264 ILE A N 1
ATOM 2085 C CA . ILE A 1 264 ? 17.822 25.615 -1.708 1.00 97.12 264 ILE A CA 1
ATOM 2086 C C . ILE A 1 264 ? 17.902 26.040 -0.235 1.00 97.12 264 ILE A C 1
ATOM 2088 O O . ILE A 1 264 ? 17.242 25.438 0.617 1.00 97.12 264 ILE A O 1
ATOM 2092 N N . HIS A 1 265 ? 18.674 27.090 0.061 1.00 97.88 265 HIS A N 1
ATOM 2093 C CA . HIS A 1 265 ? 18.774 27.671 1.403 1.00 97.88 265 HIS A CA 1
ATOM 2094 C C . HIS A 1 265 ? 17.426 28.198 1.894 1.00 97.88 265 HIS A C 1
ATOM 2096 O O . HIS A 1 265 ? 16.980 27.828 2.978 1.00 97.88 265 HIS A O 1
ATOM 2102 N N . SER A 1 266 ? 16.731 28.969 1.060 1.00 98.06 266 SER A N 1
ATOM 2103 C CA . SER A 1 266 ? 15.434 29.565 1.397 1.00 98.06 266 SER A CA 1
ATOM 2104 C C . SER A 1 266 ? 14.335 28.513 1.618 1.00 98.06 266 SER A C 1
ATOM 2106 O O . SER A 1 266 ? 13.529 28.634 2.538 1.00 98.06 266 SER A O 1
ATOM 2108 N N . ILE A 1 267 ? 14.306 27.439 0.817 1.00 97.81 267 ILE A N 1
ATOM 2109 C CA . ILE A 1 267 ? 13.378 26.310 0.988 1.00 97.81 267 ILE A CA 1
ATOM 2110 C C . ILE A 1 267 ? 13.639 25.618 2.327 1.00 97.81 267 ILE A C 1
ATOM 2112 O O . ILE A 1 267 ? 12.691 25.370 3.073 1.00 97.81 267 ILE A O 1
ATOM 2116 N N . ALA A 1 268 ? 14.901 25.308 2.644 1.00 97.00 268 ALA A N 1
ATOM 2117 C CA . ALA A 1 268 ? 15.249 24.693 3.921 1.00 97.00 268 ALA A CA 1
ATOM 2118 C C . ALA A 1 268 ? 14.838 25.596 5.094 1.00 97.00 268 ALA A C 1
ATOM 2120 O O . ALA A 1 268 ? 14.133 25.133 5.989 1.00 97.00 268 ALA A O 1
ATOM 2121 N N . HIS A 1 269 ? 15.175 26.885 5.036 1.00 97.12 269 HIS A N 1
ATOM 2122 C CA . HIS A 1 269 ? 14.799 27.868 6.048 1.00 97.12 269 HIS A CA 1
ATOM 2123 C C . HIS A 1 269 ? 13.275 27.929 6.264 1.00 97.12 269 HIS A C 1
ATOM 2125 O O . HIS A 1 269 ? 12.796 27.786 7.390 1.00 97.12 269 HIS A O 1
ATOM 2131 N N . TYR A 1 270 ? 12.488 28.053 5.188 1.00 96.69 270 TYR A N 1
ATOM 2132 C CA . TYR A 1 270 ? 11.024 28.068 5.264 1.00 96.69 270 TYR A CA 1
ATOM 2133 C C . TYR A 1 270 ? 10.466 26.802 5.933 1.00 96.69 270 TYR A C 1
ATOM 2135 O O . TYR A 1 270 ? 9.629 26.889 6.833 1.00 96.69 270 TYR A O 1
ATOM 2143 N N . LEU A 1 271 ? 10.946 25.621 5.521 1.00 96.00 271 LEU A N 1
ATOM 2144 C CA . LEU A 1 271 ? 10.482 24.342 6.060 1.00 96.00 271 LEU A CA 1
ATOM 2145 C C . LEU A 1 271 ? 10.762 24.218 7.561 1.00 96.00 271 LEU A C 1
ATOM 2147 O O . LEU A 1 271 ? 9.885 23.778 8.305 1.00 96.00 271 LEU A O 1
ATOM 2151 N N . PHE A 1 272 ? 11.956 24.601 8.016 1.00 94.75 272 PHE A N 1
ATOM 2152 C CA . PHE A 1 272 ? 12.324 24.524 9.431 1.00 94.75 272 PHE A CA 1
ATOM 2153 C C . PHE A 1 272 ? 11.613 25.590 10.270 1.00 94.75 272 PHE A C 1
ATOM 2155 O O . PHE A 1 272 ? 11.089 25.256 11.334 1.00 94.75 272 PHE A O 1
ATOM 2162 N N . SER A 1 273 ? 11.499 26.821 9.764 1.00 94.31 273 SER A N 1
ATOM 2163 C CA . SER A 1 273 ? 10.768 27.916 10.414 1.00 94.31 273 SER A CA 1
ATOM 2164 C C . SER A 1 273 ? 9.293 27.562 10.630 1.00 94.31 273 SER A C 1
ATOM 2166 O O . SER A 1 273 ? 8.792 27.619 11.756 1.00 94.31 273 SER A O 1
ATOM 2168 N N . GLU A 1 274 ? 8.587 27.105 9.590 1.00 93.44 274 GLU A N 1
ATOM 2169 C CA . GLU A 1 274 ? 7.176 26.722 9.725 1.00 93.44 274 GLU A CA 1
ATOM 2170 C C . GLU A 1 274 ? 6.987 25.414 10.498 1.00 93.44 274 GLU A C 1
ATOM 2172 O O . GLU A 1 274 ? 5.998 25.273 11.218 1.00 93.44 274 GLU A O 1
ATOM 2177 N N . SER A 1 275 ? 7.927 24.468 10.409 1.00 92.12 275 SER A N 1
ATOM 2178 C CA . SER A 1 275 ? 7.876 23.244 11.214 1.00 92.12 275 SER A CA 1
ATOM 2179 C C . SER A 1 275 ? 8.004 23.548 12.706 1.00 92.12 275 SER A C 1
ATOM 2181 O O . SER A 1 275 ? 7.199 23.042 13.488 1.00 92.12 275 SER A O 1
ATOM 2183 N N . ALA A 1 276 ? 8.941 24.413 13.103 1.00 91.25 276 ALA A N 1
ATOM 2184 C CA . ALA A 1 276 ? 9.095 24.848 14.490 1.00 91.25 276 ALA A CA 1
ATOM 2185 C C . ALA A 1 276 ? 7.835 25.571 14.995 1.00 91.25 276 ALA A C 1
ATOM 2187 O O . ALA A 1 276 ? 7.281 25.203 16.031 1.00 91.25 276 ALA A O 1
ATOM 2188 N N . LYS A 1 277 ? 7.298 26.521 14.215 1.00 91.56 277 LYS A N 1
ATOM 2189 C CA . LYS A 1 277 ? 6.042 27.214 14.552 1.00 91.56 277 LYS A CA 1
ATOM 2190 C C . LYS A 1 277 ? 4.847 26.262 14.646 1.00 91.56 277 LYS A C 1
ATOM 2192 O O . LYS A 1 277 ? 4.003 26.441 15.523 1.00 91.56 277 LYS A O 1
ATOM 2197 N N . ASN A 1 278 ? 4.774 25.236 13.795 1.00 88.94 278 ASN A N 1
ATOM 2198 C CA . ASN A 1 278 ? 3.726 24.211 13.851 1.00 88.94 278 ASN A CA 1
ATOM 2199 C C . ASN A 1 278 ? 3.744 23.473 15.199 1.00 88.94 278 ASN A C 1
ATOM 2201 O O . ASN A 1 278 ? 2.677 23.224 15.754 1.00 88.94 278 ASN A O 1
ATOM 2205 N N . MET A 1 279 ? 4.924 23.204 15.771 1.00 87.00 279 MET A N 1
ATOM 2206 C CA . MET A 1 279 ? 5.056 22.592 17.104 1.00 87.00 279 MET A CA 1
ATOM 2207 C C . MET A 1 279 ? 4.582 23.497 18.251 1.00 87.00 279 MET A C 1
ATOM 2209 O O . MET A 1 279 ? 4.271 23.009 19.337 1.00 87.00 279 MET A O 1
ATOM 2213 N N . GLU A 1 280 ? 4.497 24.805 18.016 1.00 88.12 280 GLU A N 1
ATOM 2214 C CA . GLU A 1 280 ? 3.945 25.782 18.958 1.00 88.12 280 GLU A CA 1
ATOM 2215 C C . GLU A 1 280 ? 2.474 26.131 18.681 1.00 88.12 280 GLU A C 1
ATOM 2217 O O . GLU A 1 280 ? 1.888 26.923 19.420 1.00 88.12 280 GLU A O 1
ATOM 2222 N N . GLY A 1 281 ? 1.875 25.591 17.612 1.00 86.62 281 GLY A N 1
ATOM 2223 C CA . GLY A 1 281 ? 0.546 26.002 17.152 1.00 86.62 281 GLY A CA 1
ATOM 2224 C C . GLY A 1 281 ? 0.499 27.407 16.550 1.00 86.62 281 GLY A C 1
ATOM 2225 O O . GLY A 1 281 ? -0.565 28.020 16.511 1.00 86.62 281 GLY A O 1
ATOM 2226 N N . LYS A 1 282 ? 1.646 27.934 16.116 1.00 89.69 282 LYS A N 1
ATOM 2227 C CA . LYS A 1 282 ? 1.811 29.292 15.578 1.00 89.69 282 LYS A CA 1
ATOM 2228 C C . LYS A 1 282 ? 2.200 29.301 14.100 1.00 89.69 282 LYS A C 1
ATOM 2230 O O . LYS A 1 282 ? 2.667 30.325 13.603 1.00 89.69 282 LYS A O 1
ATOM 2235 N N . ASP A 1 283 ? 2.076 28.170 13.406 1.00 89.50 283 ASP A N 1
ATOM 2236 C CA . ASP A 1 283 ? 2.340 28.118 11.970 1.00 89.50 283 ASP A CA 1
ATOM 2237 C C . ASP A 1 283 ? 1.404 29.061 11.212 1.00 89.50 283 ASP A C 1
ATOM 2239 O O . ASP A 1 283 ? 0.257 29.300 11.609 1.00 89.50 283 ASP A O 1
ATOM 2243 N N . THR A 1 284 ? 1.915 29.627 10.122 1.00 86.62 284 THR A N 1
ATOM 2244 C CA . THR A 1 284 ? 1.280 30.766 9.449 1.00 86.62 284 THR A CA 1
ATOM 2245 C C . THR A 1 284 ? -0.135 30.423 8.980 1.00 86.62 284 THR A C 1
ATOM 2247 O O . THR A 1 284 ? -1.057 31.228 9.123 1.00 86.62 284 THR A O 1
ATOM 2250 N N . TYR A 1 285 ? -0.322 29.206 8.462 1.00 85.25 285 TYR A N 1
ATOM 2251 C CA . TYR A 1 285 ? -1.606 28.748 7.943 1.00 85.25 285 TYR A CA 1
ATOM 2252 C C . TYR A 1 285 ? -2.634 28.514 9.051 1.00 85.25 285 TYR A C 1
ATOM 2254 O O . TYR A 1 285 ? -3.767 28.986 8.939 1.00 85.25 285 TYR A O 1
ATOM 2262 N N . ARG A 1 286 ? -2.244 27.868 10.157 1.00 88.62 286 ARG A N 1
ATOM 2263 C CA . ARG A 1 286 ? -3.122 27.696 11.322 1.00 88.62 286 ARG A CA 1
ATOM 2264 C C . ARG A 1 286 ? -3.601 29.024 11.878 1.00 88.62 286 ARG A C 1
ATOM 2266 O O . ARG A 1 286 ? -4.802 29.203 12.065 1.00 88.62 286 ARG A O 1
ATOM 2273 N N . VAL A 1 287 ? -2.676 29.954 12.112 1.00 89.31 287 VAL A N 1
ATOM 2274 C CA . VAL A 1 287 ? -2.995 31.278 12.664 1.00 89.31 287 VAL A CA 1
ATOM 2275 C C . VAL A 1 287 ? -3.961 32.019 11.742 1.00 89.31 287 VAL A C 1
ATOM 2277 O O . VAL A 1 287 ? -4.896 32.666 12.217 1.00 89.31 287 VAL A O 1
ATOM 2280 N N . PHE A 1 288 ? -3.768 31.903 10.427 1.00 87.25 288 PHE A N 1
ATOM 2281 C CA . PHE A 1 288 ? -4.690 32.455 9.442 1.00 87.25 288 PHE A CA 1
ATOM 2282 C C . PHE A 1 288 ? -6.096 31.843 9.558 1.00 87.25 288 PHE A C 1
ATOM 2284 O O . PHE A 1 288 ? -7.067 32.588 9.720 1.00 87.25 288 PHE A O 1
ATOM 2291 N N . LEU A 1 289 ? -6.213 30.509 9.531 1.00 88.25 289 LEU A N 1
ATOM 2292 C CA . LEU A 1 289 ? -7.504 29.820 9.626 1.00 88.25 289 LEU A CA 1
ATOM 2293 C C . LEU A 1 289 ? -8.234 30.165 10.927 1.00 88.25 289 LEU A C 1
ATOM 2295 O O . LEU A 1 289 ? -9.403 30.538 10.886 1.00 88.25 289 LEU A O 1
ATOM 2299 N N . GLN A 1 290 ? -7.544 30.117 12.067 1.00 91.88 290 GLN A N 1
ATOM 2300 C CA . GLN A 1 290 ? -8.112 30.450 13.378 1.00 91.88 290 GLN A CA 1
ATOM 2301 C C . GLN A 1 290 ? -8.682 31.872 13.404 1.00 91.88 290 GLN A C 1
ATOM 2303 O O . GLN A 1 290 ? -9.841 32.073 13.774 1.00 91.88 290 GLN A O 1
ATOM 2308 N N . LYS A 1 291 ? -7.909 32.860 12.929 1.00 91.00 291 LYS A N 1
ATOM 2309 C CA . LYS A 1 291 ? -8.365 34.256 12.835 1.00 91.00 291 LYS A CA 1
ATOM 2310 C C . LYS A 1 291 ? -9.562 34.404 11.898 1.00 91.00 291 LYS A C 1
ATOM 2312 O O . LYS A 1 291 ? -10.495 35.140 12.218 1.00 91.00 291 LYS A O 1
ATOM 2317 N N . ARG A 1 292 ? -9.565 33.709 10.755 1.00 90.56 292 ARG A N 1
ATOM 2318 C CA . ARG A 1 292 ? -10.654 33.807 9.773 1.00 90.56 292 ARG A CA 1
ATOM 2319 C C . ARG A 1 292 ? -11.941 33.147 10.268 1.00 90.56 292 ARG A C 1
ATOM 2321 O O . ARG A 1 292 ? -13.001 33.756 10.127 1.00 90.56 292 ARG A O 1
ATOM 2328 N N . VAL A 1 293 ? -11.862 31.979 10.918 1.00 93.00 293 VAL A N 1
ATOM 2329 C CA . VAL A 1 293 ? -13.015 31.356 11.597 1.00 93.00 293 VAL A CA 1
ATOM 2330 C C . VAL A 1 293 ? -13.542 32.290 12.681 1.00 93.00 293 VAL A C 1
ATOM 2332 O O . VAL A 1 293 ? -14.739 32.560 12.707 1.00 93.00 293 VAL A O 1
ATOM 2335 N N . GLN A 1 294 ? -12.670 32.844 13.528 1.00 94.06 294 GLN A N 1
ATOM 2336 C CA . GLN A 1 294 ? -13.071 33.775 14.584 1.00 94.06 294 GLN A CA 1
ATOM 2337 C C . GLN A 1 294 ? -13.798 35.007 14.020 1.00 94.06 294 GLN A C 1
ATOM 2339 O O . GLN A 1 294 ? -14.846 35.391 14.538 1.00 94.06 294 GLN A O 1
ATOM 2344 N N . GLN A 1 295 ? -13.281 35.603 12.942 1.00 91.94 295 GLN A N 1
ATOM 2345 C CA . GLN A 1 295 ? -13.892 36.760 12.285 1.00 91.94 295 GLN A CA 1
ATOM 2346 C C . GLN A 1 295 ? -15.279 36.434 11.707 1.00 91.94 295 GLN A C 1
ATOM 2348 O O . GLN A 1 295 ? -16.236 37.171 11.944 1.00 91.94 295 GLN A O 1
ATOM 2353 N N . LEU A 1 296 ? -15.400 35.335 10.956 1.00 92.56 296 LEU A N 1
ATOM 2354 C CA . LEU A 1 296 ? -16.659 34.925 10.325 1.00 92.56 296 LEU A CA 1
ATOM 2355 C C . LEU A 1 296 ? -17.696 34.467 11.359 1.00 92.56 296 LEU A C 1
ATOM 2357 O O . LEU A 1 296 ? -18.873 34.795 11.235 1.00 92.56 296 LEU A O 1
ATOM 2361 N N . GLN A 1 297 ? -17.273 33.789 12.427 1.00 92.75 297 GLN A N 1
ATOM 2362 C CA . GLN A 1 297 ? -18.150 33.484 13.559 1.00 92.75 297 GLN A CA 1
ATOM 2363 C C . GLN A 1 297 ? -18.592 34.746 14.305 1.00 92.75 297 GLN A C 1
ATOM 2365 O O . GLN A 1 297 ? -19.721 34.793 14.784 1.00 92.75 297 GLN A O 1
ATOM 2370 N N . GLY A 1 298 ? -17.741 35.772 14.396 1.00 91.88 298 GLY A N 1
ATOM 2371 C CA . GLY A 1 298 ? -18.120 37.086 14.922 1.00 91.88 298 GLY A CA 1
ATOM 2372 C C . GLY A 1 298 ? -19.276 37.697 14.130 1.00 91.88 298 GLY A C 1
ATOM 2373 O O . GLY A 1 298 ? -20.321 37.990 14.703 1.00 91.88 298 GLY A O 1
ATOM 2374 N N . LYS A 1 299 ? -19.145 37.756 12.799 1.00 90.62 299 LYS A N 1
ATOM 2375 C CA . LYS A 1 299 ? -20.229 38.204 11.906 1.00 90.62 299 LYS A CA 1
ATOM 2376 C C . LYS A 1 299 ? -21.493 37.351 12.034 1.00 90.62 299 LYS A C 1
ATOM 2378 O O . LYS A 1 299 ? -22.600 37.885 12.040 1.00 90.62 299 LYS A O 1
ATOM 2383 N N . LEU A 1 300 ? -21.338 36.030 12.171 1.00 88.88 300 LEU A N 1
ATOM 2384 C CA . LEU A 1 300 ? -22.461 35.114 12.380 1.00 88.88 300 LEU A CA 1
ATOM 2385 C C . LEU A 1 300 ? -23.211 35.470 13.669 1.00 88.88 300 LEU A C 1
ATOM 2387 O O . LEU A 1 300 ? -24.433 35.527 13.659 1.00 88.88 300 LEU A O 1
ATOM 2391 N N . LYS A 1 301 ? -22.497 35.790 14.754 1.00 88.06 301 LYS A N 1
ATOM 2392 C CA . LYS A 1 301 ? -23.080 36.200 16.045 1.00 88.06 301 LYS A CA 1
ATOM 2393 C C . LYS A 1 301 ? -23.800 37.544 16.039 1.00 88.06 301 LYS A C 1
ATOM 2395 O O . LYS A 1 301 ? -24.551 37.830 16.979 1.00 88.06 301 LYS A O 1
ATOM 2400 N N . GLU A 1 302 ? -23.532 38.360 15.031 1.00 86.88 302 GLU A N 1
ATOM 2401 C CA . GLU A 1 302 ? -24.166 39.655 14.789 1.00 86.88 302 GLU A CA 1
ATOM 2402 C C . GLU A 1 302 ? -25.337 39.543 13.798 1.00 86.88 302 GLU A C 1
ATOM 2404 O O . GLU A 1 302 ? -26.067 40.511 13.610 1.00 86.88 302 GLU A O 1
ATOM 2409 N N . GLY A 1 303 ? -25.556 38.369 13.189 1.00 76.44 303 GLY A N 1
ATOM 2410 C CA . GLY A 1 303 ? -26.570 38.166 12.148 1.00 76.44 303 GLY A CA 1
ATOM 2411 C C . GLY A 1 303 ? -26.211 38.809 10.802 1.00 76.44 303 GLY A C 1
ATOM 2412 O O . GLY A 1 303 ? -27.079 38.966 9.950 1.00 76.44 303 GLY A O 1
ATOM 2413 N N . ALA A 1 304 ? -24.944 39.184 10.600 1.00 74.00 304 ALA A N 1
ATOM 2414 C CA . ALA A 1 304 ? -24.460 39.961 9.456 1.00 74.00 304 ALA A CA 1
ATOM 2415 C C . ALA A 1 304 ? -23.738 39.102 8.396 1.00 74.00 304 ALA A C 1
ATOM 2417 O O . ALA A 1 304 ? -22.798 39.567 7.749 1.00 74.00 304 ALA A O 1
ATOM 2418 N N . LEU A 1 305 ? -24.123 37.828 8.249 1.00 80.94 305 LEU A N 1
ATOM 2419 C CA . LEU A 1 305 ? -23.458 36.884 7.345 1.00 80.94 305 LEU A CA 1
ATOM 2420 C C . LEU A 1 305 ? -24.198 36.796 6.002 1.00 80.94 305 LEU A C 1
ATOM 2422 O O . LEU A 1 305 ? -25.342 36.346 5.955 1.00 80.94 305 LEU A O 1
ATOM 2426 N N . ASP A 1 306 ? -23.543 37.195 4.911 1.00 83.38 3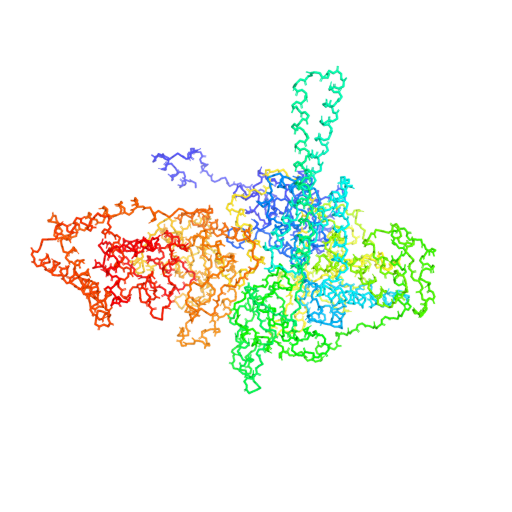06 ASP A N 1
ATOM 2427 C CA . ASP A 1 306 ? -24.060 36.964 3.560 1.00 83.38 306 ASP A CA 1
ATOM 2428 C C . ASP A 1 306 ? -23.808 35.512 3.091 1.00 83.38 306 ASP A C 1
ATOM 2430 O O . ASP A 1 306 ? -23.146 34.711 3.761 1.00 83.38 306 ASP A O 1
ATOM 2434 N N . GLU A 1 307 ? -24.360 35.130 1.935 1.00 81.25 307 GLU A N 1
ATOM 2435 C CA . GLU A 1 307 ? -24.225 33.761 1.416 1.00 81.25 307 GLU A CA 1
ATOM 2436 C C . GLU A 1 307 ? -22.764 33.365 1.131 1.00 81.25 307 GLU A C 1
ATOM 2438 O O . GLU A 1 307 ? -22.387 32.198 1.301 1.00 81.25 307 GLU A O 1
ATOM 2443 N N . ARG A 1 308 ? -21.928 34.331 0.736 1.00 84.81 308 ARG A N 1
ATOM 2444 C CA . ARG A 1 308 ? -20.508 34.114 0.452 1.00 84.81 308 ARG A CA 1
ATOM 2445 C C . ARG A 1 308 ? -19.737 33.848 1.743 1.00 84.81 308 ARG A C 1
ATOM 2447 O O . ARG A 1 308 ? -19.039 32.838 1.819 1.00 84.81 308 ARG A O 1
ATOM 2454 N N . ASP A 1 309 ? -19.895 34.705 2.747 1.00 87.38 309 ASP A N 1
ATOM 2455 C CA . ASP A 1 309 ? -19.285 34.577 4.072 1.00 87.38 309 ASP A CA 1
ATOM 2456 C C . ASP A 1 309 ? -19.757 33.290 4.771 1.00 87.38 309 ASP A C 1
ATOM 2458 O O . ASP A 1 309 ? -18.969 32.633 5.453 1.00 87.38 309 ASP A O 1
ATOM 2462 N N . ARG A 1 310 ? -21.013 32.867 4.557 1.00 84.94 310 ARG A N 1
ATOM 2463 C CA . ARG A 1 310 ? -21.527 31.569 5.024 1.00 84.94 310 ARG A CA 1
ATOM 2464 C C . ARG A 1 310 ? -20.763 30.400 4.411 1.00 84.94 310 ARG A C 1
ATOM 2466 O O . ARG A 1 310 ? -20.301 29.521 5.137 1.00 84.94 310 ARG A O 1
ATOM 2473 N N . LYS A 1 311 ? -20.631 30.375 3.081 1.00 84.94 311 LYS A N 1
ATOM 2474 C CA . LYS A 1 311 ? -19.887 29.314 2.385 1.00 84.94 311 LYS A CA 1
ATOM 2475 C C . LYS A 1 311 ? -18.427 29.288 2.839 1.00 84.94 311 LYS A C 1
ATOM 2477 O O . LYS A 1 311 ? -17.873 28.214 3.061 1.00 84.94 311 LYS A O 1
ATOM 2482 N N . GLU A 1 312 ? -17.830 30.461 3.017 1.00 86.12 312 GLU A N 1
ATOM 2483 C CA . GLU A 1 312 ? -16.458 30.596 3.491 1.00 86.12 312 GLU A CA 1
ATOM 2484 C C . GLU A 1 312 ? -16.289 30.130 4.944 1.00 86.12 312 GLU A C 1
ATOM 2486 O O . GLU A 1 312 ? -15.315 29.448 5.245 1.00 86.12 312 GLU A O 1
ATOM 2491 N N . LEU A 1 313 ? -17.241 30.409 5.842 1.00 88.75 313 LEU A N 1
ATOM 2492 C CA . LEU A 1 313 ? -17.179 29.944 7.232 1.00 88.75 313 LEU A CA 1
ATOM 2493 C C . LEU A 1 313 ? -17.098 28.417 7.300 1.00 88.75 313 LEU A C 1
ATOM 2495 O O . LEU A 1 313 ? -16.261 27.879 8.029 1.00 88.75 313 LEU A O 1
ATOM 2499 N N . PHE A 1 314 ? -17.932 27.719 6.527 1.00 85.31 314 PHE A N 1
ATOM 2500 C CA . PHE A 1 314 ? -17.917 26.258 6.486 1.00 85.31 314 PHE A CA 1
ATOM 2501 C C . PHE A 1 314 ? -16.627 25.698 5.892 1.00 85.31 314 PHE A C 1
ATOM 2503 O O . PHE A 1 314 ? -16.089 24.725 6.426 1.00 85.31 314 PHE A O 1
ATOM 2510 N N . ASP A 1 315 ? -16.118 26.322 4.830 1.00 82.19 315 ASP A N 1
ATOM 2511 C CA . ASP A 1 315 ? -14.867 25.936 4.174 1.00 82.19 315 ASP A CA 1
ATOM 2512 C C . ASP A 1 315 ? -13.659 26.140 5.103 1.00 82.19 315 ASP A C 1
ATOM 2514 O O . ASP A 1 315 ? -12.908 25.207 5.369 1.00 82.19 315 ASP A O 1
ATOM 2518 N N . VAL A 1 316 ? -13.507 27.317 5.712 1.00 85.25 316 VAL A N 1
ATOM 2519 C CA . VAL A 1 316 ? -12.400 27.596 6.644 1.00 85.25 316 VAL A CA 1
ATOM 2520 C C . VAL A 1 316 ? -12.506 26.724 7.907 1.00 85.25 316 VAL A C 1
ATOM 2522 O O . VAL A 1 316 ? -11.487 26.231 8.390 1.00 85.25 316 VAL A O 1
ATOM 2525 N N . THR A 1 317 ? -13.719 26.448 8.406 1.00 86.06 317 THR A N 1
ATOM 2526 C CA . THR A 1 317 ? -13.928 25.494 9.515 1.00 86.06 317 THR A CA 1
ATOM 2527 C C . THR A 1 317 ? -13.534 24.068 9.111 1.00 86.06 317 THR A C 1
ATOM 2529 O O . THR A 1 317 ? -12.914 23.367 9.908 1.00 86.06 317 THR A O 1
ATOM 2532 N N . HIS A 1 318 ? -13.848 23.638 7.878 1.00 82.00 318 HIS A N 1
ATOM 2533 C CA . HIS A 1 318 ? -13.386 22.353 7.330 1.00 82.00 318 HIS A CA 1
ATOM 2534 C C . HIS A 1 318 ? -11.860 22.284 7.329 1.00 82.00 318 HIS A C 1
ATOM 2536 O O . HIS A 1 318 ? -11.281 21.381 7.919 1.00 82.00 318 HIS A O 1
ATOM 2542 N N . ARG A 1 319 ? -11.210 23.286 6.729 1.00 80.44 319 ARG A N 1
ATOM 2543 C CA . ARG A 1 319 ? -9.751 23.342 6.587 1.00 80.44 319 ARG A CA 1
ATOM 2544 C C . ARG A 1 319 ? -9.039 23.344 7.938 1.00 80.44 319 ARG A C 1
ATOM 2546 O O . ARG A 1 319 ? -7.962 22.769 8.058 1.00 80.44 319 ARG A O 1
ATOM 2553 N N . LEU A 1 320 ? -9.627 23.968 8.962 1.00 84.19 320 LEU A N 1
ATOM 2554 C CA . LEU A 1 320 ? -9.083 23.943 10.323 1.00 84.19 320 LEU A CA 1
ATOM 2555 C C . LEU A 1 320 ? -9.171 22.543 10.945 1.00 84.19 320 LEU A C 1
ATOM 2557 O O . LEU A 1 320 ? -8.232 22.116 11.615 1.00 84.19 320 LEU A O 1
ATOM 2561 N N . SER A 1 321 ? -10.268 21.826 10.696 1.00 80.56 321 SER A N 1
ATOM 2562 C CA . SER A 1 321 ? -10.426 20.429 11.104 1.00 80.56 321 SER A CA 1
ATOM 2563 C C . SER A 1 321 ? -9.445 19.507 10.372 1.00 80.56 321 SER A C 1
ATOM 2565 O O . SER A 1 321 ? -8.715 18.759 11.020 1.00 80.56 321 SER A O 1
ATOM 2567 N N . ASP A 1 322 ? -9.313 19.644 9.049 1.00 76.06 322 ASP A N 1
ATOM 2568 C CA . ASP A 1 322 ? -8.330 18.892 8.256 1.00 76.06 322 ASP A CA 1
ATOM 2569 C C . ASP A 1 322 ? -6.907 19.125 8.767 1.00 76.06 322 ASP A C 1
ATOM 2571 O O . ASP A 1 322 ? -6.119 18.191 8.922 1.00 76.06 322 ASP A O 1
ATOM 2575 N N . LEU A 1 323 ? -6.574 20.382 9.070 1.00 78.38 323 LEU A N 1
ATOM 2576 C CA . LEU A 1 323 ? -5.284 20.742 9.638 1.00 78.38 323 LEU A CA 1
ATOM 2577 C C . LEU A 1 323 ? -5.062 20.074 11.003 1.00 78.38 323 LEU A C 1
ATOM 2579 O O . LEU A 1 323 ? -3.966 19.574 11.256 1.00 78.38 323 LEU A O 1
ATOM 2583 N N . ALA A 1 324 ? -6.083 20.023 11.863 1.00 78.62 324 ALA A N 1
ATOM 2584 C CA . ALA A 1 324 ? -6.016 19.321 13.143 1.00 78.62 324 ALA A CA 1
ATOM 2585 C C . ALA A 1 324 ? -5.774 17.813 12.953 1.00 78.62 324 ALA A C 1
ATOM 2587 O O . ALA A 1 324 ? -4.873 17.260 13.588 1.00 78.62 324 ALA A O 1
ATOM 2588 N N . LEU A 1 325 ? -6.490 17.166 12.026 1.00 74.25 325 LEU A N 1
ATOM 2589 C CA . LEU A 1 325 ? -6.309 15.748 11.684 1.00 74.25 325 LEU A CA 1
ATOM 2590 C C . LEU A 1 325 ? -4.909 15.454 11.126 1.00 74.25 325 LEU A C 1
ATOM 2592 O O . LEU A 1 325 ? -4.304 14.432 11.455 1.00 74.25 325 LEU A O 1
ATOM 2596 N N . LEU A 1 326 ? -4.363 16.359 10.307 1.00 73.31 326 LEU A N 1
ATOM 2597 C CA . LEU A 1 326 ? -2.996 16.255 9.789 1.00 73.31 326 LEU A CA 1
ATOM 2598 C C . LEU A 1 326 ? -1.934 16.437 10.881 1.00 73.31 326 LEU A C 1
ATOM 2600 O O . LEU A 1 326 ? -0.835 15.892 10.756 1.00 73.31 326 LEU A O 1
ATOM 2604 N N . SER A 1 327 ? -2.235 17.208 11.926 1.00 75.81 327 SER A N 1
ATOM 2605 C CA . SER A 1 327 ? -1.325 17.465 13.045 1.00 75.81 327 SER A CA 1
ATOM 2606 C C . SER A 1 327 ? -1.350 16.376 14.116 1.00 75.81 327 SER A C 1
ATOM 2608 O O . SER A 1 327 ? -0.281 16.033 14.626 1.00 75.81 327 SER A O 1
ATOM 2610 N N . ILE A 1 328 ? -2.526 15.830 14.456 1.00 72.44 328 ILE A N 1
ATOM 2611 C CA . ILE A 1 328 ? -2.693 14.757 15.453 1.00 72.44 328 ILE A CA 1
ATOM 2612 C C . ILE A 1 328 ? -3.702 13.709 14.955 1.00 72.44 328 ILE A C 1
ATOM 2614 O O . ILE A 1 328 ? -4.847 13.651 15.407 1.00 72.44 328 ILE A O 1
ATOM 2618 N N . PRO A 1 329 ? -3.286 12.805 14.058 1.00 64.19 329 PRO A N 1
ATOM 2619 C CA . PRO A 1 329 ? -4.192 11.796 13.508 1.00 64.19 329 PRO A CA 1
ATOM 2620 C C . PRO A 1 329 ? -4.678 10.778 14.549 1.00 64.19 329 PRO A C 1
ATOM 2622 O O . PRO A 1 329 ? -5.730 10.160 14.381 1.00 64.19 329 PRO A O 1
ATOM 2625 N N . THR A 1 330 ? -3.928 10.603 15.641 1.00 64.81 330 THR A N 1
ATOM 2626 C CA . THR A 1 330 ? -4.273 9.692 16.739 1.00 64.81 330 THR A CA 1
ATOM 2627 C C . THR A 1 330 ? -5.525 10.127 17.505 1.00 64.81 330 THR A C 1
ATOM 2629 O O . THR A 1 330 ? -6.143 9.283 18.143 1.00 64.81 330 THR A O 1
ATOM 2632 N N . GLN A 1 331 ? -5.936 11.397 17.403 1.00 70.12 331 GLN A N 1
ATOM 2633 C CA . GLN A 1 331 ? -7.150 11.943 18.026 1.00 70.12 331 GLN A CA 1
ATOM 2634 C C . GLN A 1 331 ? -8.294 12.166 17.026 1.00 70.12 331 GLN A C 1
ATOM 2636 O O . GLN A 1 331 ? -9.237 12.895 17.321 1.00 70.12 331 GLN A O 1
ATOM 2641 N N . SER A 1 332 ? -8.243 11.537 15.846 1.00 67.94 332 SER A N 1
ATOM 2642 C CA . SER A 1 332 ? -9.250 11.711 14.784 1.00 67.94 332 SER A CA 1
ATOM 2643 C C . SER A 1 332 ? -10.697 11.614 15.277 1.00 67.94 332 SER A C 1
ATOM 2645 O O . SER A 1 332 ? -11.483 12.513 15.006 1.00 67.94 332 SER A O 1
ATOM 2647 N N . GLY A 1 333 ? -11.035 10.613 16.097 1.00 67.25 333 GLY A N 1
ATOM 2648 C CA . GLY A 1 333 ? -12.392 10.470 16.641 1.00 67.25 333 GLY A CA 1
ATOM 2649 C C . GLY A 1 333 ? -12.859 11.646 17.516 1.00 67.25 333 GLY A C 1
ATOM 2650 O O . GLY A 1 333 ? -14.029 12.029 17.463 1.00 67.25 333 GLY A O 1
ATOM 2651 N N . GLU A 1 334 ? -11.963 12.247 18.302 1.00 78.56 334 GLU A N 1
ATOM 2652 C CA . GLU A 1 334 ? -12.277 13.438 19.105 1.00 78.56 334 GLU A CA 1
ATOM 2653 C C . GLU A 1 334 ? -12.385 14.685 18.220 1.00 78.56 334 GLU A C 1
ATOM 2655 O O . GLU A 1 334 ? -13.344 15.449 18.349 1.00 78.56 334 GLU A O 1
ATOM 2660 N N . ILE A 1 335 ? -11.458 14.848 17.270 1.00 73.56 335 ILE A N 1
ATOM 2661 C CA . ILE A 1 335 ? -11.442 15.956 16.305 1.00 73.56 335 ILE A CA 1
ATOM 2662 C C . ILE A 1 335 ? -12.722 15.968 15.465 1.00 73.56 335 ILE A C 1
ATOM 2664 O O . ILE A 1 335 ? -13.376 17.010 15.356 1.00 73.56 335 ILE A O 1
ATOM 2668 N N . ASP A 1 336 ? -13.128 14.815 14.937 1.00 75.69 336 ASP A N 1
ATOM 2669 C CA . ASP A 1 336 ? -14.338 14.659 14.128 1.00 75.69 336 ASP A CA 1
ATOM 2670 C C . ASP A 1 336 ? -15.600 14.957 14.949 1.00 75.69 336 ASP A C 1
ATOM 2672 O O . ASP A 1 336 ? -16.513 15.650 14.486 1.00 75.69 336 ASP A O 1
ATOM 2676 N N . SER A 1 337 ? -15.640 14.495 16.203 1.00 83.94 337 SER A N 1
ATOM 2677 C CA . SER A 1 337 ? -16.743 14.751 17.137 1.00 83.94 337 SER A CA 1
ATOM 2678 C C . SER A 1 337 ? -16.902 16.243 17.440 1.00 83.94 337 SER A C 1
ATOM 2680 O O . SER A 1 337 ? -18.007 16.786 17.329 1.00 83.94 337 SER A O 1
ATOM 2682 N N . VAL A 1 338 ? -15.811 16.938 17.777 1.00 90.62 338 VAL A N 1
ATOM 2683 C CA . VAL A 1 338 ? -15.834 18.381 18.070 1.00 90.62 338 VAL A CA 1
ATOM 2684 C C . VAL A 1 338 ? -16.157 19.188 16.814 1.00 90.62 338 VAL A C 1
ATOM 2686 O O . VAL A 1 338 ? -16.993 20.090 16.868 1.00 90.62 338 VAL A O 1
ATOM 2689 N N . THR A 1 339 ? -15.583 18.823 15.666 1.00 86.06 339 THR A N 1
ATOM 2690 C CA . THR A 1 339 ? -15.872 19.459 14.369 1.00 86.06 339 THR A CA 1
ATOM 2691 C C . THR A 1 339 ? -17.349 19.331 14.005 1.00 86.06 339 THR A C 1
ATOM 2693 O O . THR A 1 339 ? -17.978 20.313 13.607 1.00 86.06 339 THR A O 1
ATOM 2696 N N . THR A 1 340 ? -17.929 18.143 14.191 1.00 88.12 340 THR A N 1
ATOM 2697 C CA . THR A 1 340 ? -19.355 17.891 13.944 1.00 88.12 340 THR A CA 1
ATOM 2698 C C . THR A 1 340 ? -20.227 18.766 14.838 1.00 88.12 340 THR A C 1
ATOM 2700 O O . THR A 1 340 ? -21.130 19.438 14.343 1.00 88.12 340 THR A O 1
ATOM 2703 N N . LYS A 1 341 ? -19.928 18.830 16.142 1.00 92.38 341 LYS A N 1
ATOM 2704 C CA . LYS A 1 341 ? -20.657 19.691 17.088 1.00 92.38 341 LYS A CA 1
ATOM 2705 C C . LYS A 1 341 ? -20.531 21.172 16.728 1.00 92.38 341 LYS A C 1
ATOM 2707 O O . LYS A 1 341 ? -21.516 21.902 16.812 1.00 92.38 341 LYS A O 1
ATOM 2712 N N . LEU A 1 342 ? -19.341 21.621 16.322 1.00 92.75 342 LEU A N 1
ATOM 2713 C CA . LEU A 1 342 ? -19.088 23.004 15.917 1.00 92.75 342 LEU A CA 1
ATOM 2714 C C . LEU A 1 342 ? -19.910 23.381 14.680 1.00 92.75 342 LEU A C 1
ATOM 2716 O O . LEU A 1 342 ? -20.564 24.422 14.685 1.00 92.75 342 LEU A O 1
ATOM 2720 N N . ARG A 1 343 ? -19.930 22.519 13.659 1.00 90.94 343 ARG A N 1
ATOM 2721 C CA . ARG A 1 343 ? -20.746 22.711 12.450 1.00 90.94 343 ARG A CA 1
ATOM 2722 C C . ARG A 1 343 ? -22.233 22.725 12.761 1.00 90.94 343 ARG A C 1
ATOM 2724 O O . ARG A 1 343 ? -22.911 23.671 12.388 1.00 90.94 343 ARG A O 1
ATOM 2731 N N . GLN A 1 344 ? -22.714 21.754 13.538 1.00 91.88 344 GLN A N 1
ATOM 2732 C CA . GLN A 1 344 ? -24.108 21.720 13.985 1.00 91.88 344 GLN A CA 1
ATOM 2733 C C . GLN A 1 344 ? -24.498 22.995 14.741 1.00 91.88 344 GLN A C 1
ATOM 2735 O O . GLN A 1 344 ? -25.605 23.491 14.568 1.00 91.88 344 GLN A O 1
ATOM 2740 N N . ALA A 1 345 ? -23.600 23.556 15.555 1.00 91.81 345 ALA A N 1
ATOM 2741 C CA . ALA A 1 345 ? -23.845 24.825 16.233 1.00 91.81 345 ALA A CA 1
ATOM 2742 C C . ALA A 1 345 ? -23.860 26.023 15.262 1.00 91.81 345 ALA A C 1
ATOM 2744 O O . ALA A 1 345 ? -24.687 26.918 15.428 1.00 91.81 345 ALA A O 1
ATOM 2745 N N . GLN A 1 346 ? -22.983 26.048 14.251 1.00 92.44 346 GLN A N 1
ATOM 2746 C CA . GLN A 1 346 ? -22.981 27.075 13.198 1.00 92.44 346 GLN A CA 1
ATOM 2747 C C . GLN A 1 346 ? -24.276 27.021 12.364 1.00 92.44 346 GLN A C 1
ATOM 2749 O O . GLN A 1 346 ? -24.920 28.053 12.172 1.00 92.44 346 GLN A O 1
ATOM 2754 N N . ASP A 1 347 ? -24.692 25.824 11.942 1.00 90.44 347 ASP A N 1
ATOM 2755 C CA . ASP A 1 347 ? -25.932 25.580 11.195 1.00 90.44 347 ASP A CA 1
ATOM 2756 C C . ASP A 1 347 ? -27.168 25.953 12.017 1.00 90.44 347 ASP A C 1
ATOM 2758 O O . ASP A 1 347 ? -28.028 26.705 11.552 1.00 90.44 347 ASP A O 1
ATOM 2762 N N . ALA A 1 348 ? -27.228 25.497 13.272 1.00 90.56 348 ALA A N 1
ATOM 2763 C CA . ALA A 1 348 ? -28.320 25.827 14.179 1.00 90.56 348 ALA A CA 1
ATOM 2764 C C . ALA A 1 348 ? -28.436 27.341 14.385 1.00 90.56 348 ALA A C 1
ATOM 2766 O O . ALA A 1 348 ? -29.543 27.862 14.468 1.00 90.56 348 ALA A O 1
ATOM 2767 N N . MET A 1 349 ? -27.321 28.074 14.441 1.00 89.19 349 MET A N 1
ATOM 2768 C CA . MET A 1 349 ? -27.366 29.528 14.591 1.00 89.19 349 MET A CA 1
ATOM 2769 C C . MET A 1 349 ? -28.018 30.207 13.382 1.00 89.19 349 MET A C 1
ATOM 2771 O O . MET A 1 349 ? -28.880 31.067 13.560 1.00 89.19 349 MET A O 1
ATOM 2775 N N . LEU A 1 350 ? -27.656 29.794 12.164 1.00 87.38 350 LEU A N 1
ATOM 2776 C CA . LEU A 1 350 ? -28.261 30.301 10.928 1.00 87.38 350 LEU A CA 1
ATOM 2777 C C . LEU A 1 350 ? -29.763 29.997 10.866 1.00 87.38 350 LEU A C 1
ATOM 2779 O O . LEU A 1 350 ? -30.557 30.877 10.536 1.00 87.38 350 LEU A O 1
ATOM 2783 N N . GLU A 1 351 ? -30.159 28.777 11.232 1.00 88.44 351 GLU A N 1
ATOM 2784 C CA . GLU A 1 351 ? -31.567 28.375 11.280 1.00 88.44 351 GLU A CA 1
ATOM 2785 C C . GLU A 1 351 ? -32.369 29.226 12.279 1.00 88.44 351 GLU A C 1
ATOM 2787 O O . GLU A 1 351 ? -33.488 29.652 11.986 1.00 88.44 351 GLU A O 1
ATOM 2792 N N . GLN A 1 352 ? -31.797 29.515 13.451 1.00 88.56 352 GLN A N 1
ATOM 2793 C CA . GLN A 1 352 ? -32.459 30.330 14.471 1.00 88.56 352 GLN A CA 1
ATOM 2794 C C . GLN A 1 352 ? -32.582 31.802 14.059 1.00 88.56 352 GLN A C 1
ATOM 2796 O O . GLN A 1 352 ? -33.620 32.408 14.322 1.00 88.56 352 GLN A O 1
ATOM 2801 N N . TYR A 1 353 ? -31.592 32.374 13.363 1.00 87.44 353 TYR A N 1
ATOM 2802 C CA . TYR A 1 353 ? -31.730 33.717 12.783 1.00 87.44 353 TYR A CA 1
ATOM 2803 C C . TYR A 1 353 ? -32.887 33.792 11.788 1.00 87.44 353 TYR A C 1
ATOM 2805 O O . TYR A 1 353 ? -33.694 34.719 11.862 1.00 87.44 353 TYR A O 1
ATOM 2813 N N . GLU A 1 354 ? -33.008 32.802 10.905 1.00 86.56 354 GLU A N 1
ATOM 2814 C CA . GLU A 1 354 ? -34.094 32.756 9.926 1.00 86.56 354 GLU A CA 1
ATOM 2815 C C . GLU A 1 354 ? -35.463 32.586 10.603 1.00 86.56 354 GLU A C 1
ATOM 2817 O O . GLU A 1 354 ? -36.419 33.279 10.257 1.00 86.56 354 GLU A O 1
ATOM 2822 N N . LYS A 1 355 ? -35.558 31.750 11.645 1.00 86.62 355 LYS A N 1
ATOM 2823 C CA . LYS A 1 355 ? -36.774 31.614 12.466 1.00 86.62 355 LYS A CA 1
ATOM 2824 C C . LYS A 1 355 ? -37.164 32.923 13.152 1.00 86.62 355 LYS A C 1
ATOM 2826 O O . LYS A 1 355 ? -38.340 33.294 13.130 1.00 86.62 355 LYS A O 1
ATOM 2831 N N . VAL A 1 356 ? -36.205 33.650 13.731 1.00 87.88 356 VAL A N 1
ATOM 2832 C CA . VAL A 1 356 ? -36.467 34.956 14.361 1.00 87.88 356 VAL A CA 1
ATOM 2833 C C . VAL A 1 356 ? -36.907 35.988 13.315 1.00 87.88 356 VAL A C 1
ATOM 2835 O O . VAL A 1 356 ? -37.852 36.734 13.567 1.00 87.88 356 VAL A O 1
ATOM 2838 N N . ARG A 1 357 ? -36.300 35.986 12.121 1.00 88.69 357 ARG A N 1
ATOM 2839 C CA . ARG A 1 357 ? -36.684 36.859 11.000 1.00 88.69 357 ARG A CA 1
ATOM 2840 C C . ARG A 1 357 ? -38.115 36.585 10.523 1.00 88.69 357 ARG A C 1
ATOM 2842 O O . ARG A 1 357 ? -38.920 37.509 10.442 1.00 88.69 357 ARG A O 1
ATOM 2849 N N . LEU A 1 358 ? -38.451 35.319 10.266 1.00 88.50 358 LEU A N 1
ATOM 2850 C CA . LEU A 1 358 ? -39.782 34.900 9.808 1.00 88.50 358 LEU A CA 1
ATOM 2851 C C . LEU A 1 358 ? -40.872 35.171 10.854 1.00 88.50 358 LEU A C 1
ATOM 2853 O O . LEU A 1 358 ? -41.971 35.604 10.510 1.00 88.50 358 LEU A O 1
ATOM 2857 N N . THR A 1 359 ? -40.580 34.949 12.139 1.00 88.81 359 THR A N 1
ATOM 2858 C CA . THR A 1 359 ? -41.524 35.281 13.222 1.00 88.81 359 THR A CA 1
ATOM 2859 C C . THR A 1 359 ? -41.712 36.791 13.375 1.00 88.81 359 THR A C 1
ATOM 2861 O O . THR A 1 359 ? -42.835 37.228 13.613 1.00 88.81 359 THR A O 1
ATOM 2864 N N . GLU A 1 360 ? -40.676 37.610 13.157 1.00 89.44 360 GLU A N 1
ATOM 2865 C CA . GLU A 1 360 ? -40.799 39.074 13.130 1.00 89.44 360 GLU A CA 1
ATOM 2866 C C . GLU A 1 360 ? -41.664 39.573 11.958 1.00 89.44 360 GLU A C 1
ATOM 2868 O O . GLU A 1 360 ? -42.490 40.471 12.139 1.00 89.44 360 GLU A O 1
ATOM 2873 N N . GLU A 1 361 ? -41.517 38.987 10.767 1.00 89.94 361 GLU A N 1
ATOM 2874 C CA . GLU A 1 361 ? -42.373 39.282 9.607 1.00 89.94 361 GLU A CA 1
ATOM 2875 C C . GLU A 1 361 ? -43.828 38.890 9.871 1.00 89.94 361 GLU A C 1
ATOM 2877 O O . GLU A 1 361 ? -44.728 39.711 9.683 1.00 89.94 361 GLU A O 1
ATOM 2882 N N . ARG A 1 362 ? -44.056 37.690 10.420 1.00 89.81 362 ARG A N 1
ATOM 2883 C CA . ARG A 1 362 ? -45.387 37.224 10.832 1.00 89.81 362 ARG A CA 1
ATOM 2884 C C . ARG A 1 362 ? -46.023 38.165 11.857 1.00 89.81 362 ARG A C 1
ATOM 2886 O O . ARG A 1 362 ? -47.186 38.525 11.698 1.00 89.81 362 ARG A O 1
ATOM 2893 N N . ILE A 1 363 ? -45.271 38.624 12.863 1.00 89.94 363 ILE A N 1
ATOM 2894 C CA . ILE A 1 363 ? -45.746 39.621 13.837 1.00 89.94 363 ILE A CA 1
ATOM 2895 C C . ILE A 1 363 ? -46.157 40.919 13.126 1.00 89.94 363 ILE A C 1
ATOM 2897 O O . ILE A 1 363 ? -47.250 41.425 13.380 1.00 89.94 363 ILE A O 1
ATOM 2901 N N . LYS A 1 364 ? -45.330 41.449 12.213 1.00 90.81 364 LYS A N 1
ATOM 2902 C CA . LYS A 1 364 ? -45.637 42.683 11.462 1.00 90.81 364 LYS A CA 1
ATOM 2903 C C . LYS A 1 364 ? -46.894 42.540 10.605 1.00 90.81 364 LYS A C 1
ATOM 2905 O O . LYS A 1 364 ? -47.693 43.475 10.533 1.00 90.81 364 LYS A O 1
ATOM 2910 N N . ASP A 1 365 ? -47.082 41.396 9.960 1.00 89.50 365 ASP A N 1
ATOM 2911 C CA . ASP A 1 365 ? -48.243 41.152 9.107 1.00 89.50 365 ASP A CA 1
ATOM 2912 C C . ASP A 1 365 ? -49.528 40.984 9.923 1.00 89.50 365 ASP A C 1
ATOM 2914 O O . ASP A 1 365 ? -50.542 41.607 9.597 1.00 89.50 365 ASP A O 1
ATOM 2918 N N . VAL A 1 366 ? -49.475 40.257 11.044 1.00 86.56 366 VAL A N 1
ATOM 2919 C CA . VAL A 1 366 ? -50.605 40.142 11.981 1.00 86.56 366 VAL A CA 1
ATOM 2920 C C . VAL A 1 366 ? -50.937 41.501 12.615 1.00 86.56 366 VAL A C 1
ATOM 2922 O O . VAL A 1 366 ? -52.109 41.863 12.715 1.00 86.56 366 VAL A O 1
ATOM 2925 N N . GLN A 1 367 ? -49.938 42.322 12.952 1.00 88.44 367 GLN A N 1
ATOM 2926 C CA . GLN A 1 367 ? -50.152 43.691 13.441 1.00 88.44 367 GLN A CA 1
ATOM 2927 C C . GLN A 1 367 ? -50.836 44.589 12.399 1.00 88.44 367 GLN A C 1
ATOM 2929 O O . GLN A 1 367 ? -51.741 45.348 12.747 1.00 88.44 367 GLN A O 1
ATOM 2934 N N . LYS A 1 368 ? -50.464 44.495 11.114 1.00 89.06 368 LYS A N 1
ATOM 2935 C CA . LYS A 1 368 ? -51.162 45.210 10.026 1.00 89.06 368 LYS A CA 1
ATOM 2936 C C . LYS A 1 368 ? -52.610 44.742 9.862 1.00 89.06 368 LYS A C 1
ATOM 2938 O O . LYS A 1 368 ? -53.468 45.553 9.513 1.00 89.06 368 LYS A O 1
ATOM 2943 N N . LEU A 1 369 ? -52.891 43.456 10.082 1.00 85.00 369 LEU A N 1
ATOM 2944 C CA . LEU A 1 369 ? -54.256 42.919 10.065 1.00 85.00 369 LEU A CA 1
ATOM 2945 C C . LEU A 1 369 ? -55.081 43.469 11.236 1.00 85.00 369 LEU A C 1
ATOM 2947 O O . LEU A 1 369 ? -56.177 43.978 11.011 1.00 85.00 369 LEU A O 1
ATOM 2951 N N . LEU A 1 370 ? -54.522 43.480 12.449 1.00 82.31 370 LEU A N 1
ATOM 2952 C CA . LEU A 1 370 ? -55.165 44.046 13.641 1.00 82.31 370 LEU A CA 1
ATOM 2953 C C . LEU A 1 370 ? -55.402 45.563 13.530 1.00 82.31 370 LEU A C 1
ATOM 2955 O O . LEU A 1 370 ? -56.408 46.061 14.025 1.00 82.31 370 LEU A O 1
ATOM 2959 N N . GLN A 1 371 ? -54.550 46.306 12.813 1.00 85.12 371 GLN A N 1
ATOM 2960 C CA . GLN A 1 371 ? -54.807 47.720 12.492 1.00 85.12 371 GLN A CA 1
ATOM 2961 C C . GLN A 1 371 ? -56.036 47.921 11.589 1.00 85.12 371 GLN A C 1
ATOM 2963 O O . GLN A 1 371 ? -56.694 48.957 11.673 1.00 85.12 371 GLN A O 1
ATOM 2968 N N . LYS A 1 372 ? -56.351 46.953 10.717 1.00 84.31 372 LYS A N 1
ATOM 2969 C CA . LYS A 1 372 ? -57.527 46.992 9.829 1.00 84.31 372 LYS A CA 1
ATOM 2970 C C . LYS A 1 372 ? -58.786 46.424 10.486 1.00 84.31 372 LYS A C 1
ATOM 2972 O O . LYS A 1 372 ? -59.891 46.768 10.074 1.00 84.31 372 LYS A O 1
ATOM 2977 N N . SER A 1 373 ? -58.646 45.528 11.459 1.00 81.12 373 SER A N 1
ATOM 2978 C CA . SER A 1 373 ? -59.758 44.871 12.157 1.00 81.12 373 SER A CA 1
ATOM 2979 C C . SER A 1 373 ? -59.386 44.614 13.626 1.00 81.12 373 SER A C 1
ATOM 2981 O O . SER A 1 373 ? -58.919 43.525 13.955 1.00 81.12 373 SER A O 1
ATOM 2983 N N . PRO A 1 374 ? -59.589 45.611 14.512 1.00 77.69 374 PRO A N 1
ATOM 2984 C CA . PRO A 1 374 ? -59.100 45.573 15.897 1.00 77.69 374 PRO A CA 1
ATOM 2985 C C . PRO A 1 374 ? -59.714 44.478 16.783 1.00 77.69 374 PRO A C 1
ATOM 2987 O O . PRO A 1 374 ? -59.082 44.057 17.747 1.00 77.69 374 PRO A O 1
ATOM 2990 N N . ASP A 1 375 ? -60.919 44.002 16.453 1.00 81.06 375 ASP A N 1
ATOM 2991 C CA . ASP A 1 375 ? -61.671 43.019 17.251 1.00 81.06 375 ASP A CA 1
ATOM 2992 C C . ASP A 1 375 ? -61.497 41.558 16.772 1.00 81.06 375 ASP A C 1
ATOM 2994 O O . ASP A 1 375 ? -62.211 40.656 17.229 1.00 81.06 375 ASP A O 1
ATOM 2998 N N . ASP A 1 376 ? -60.572 41.288 15.840 1.00 81.94 376 ASP A N 1
ATOM 2999 C CA . ASP A 1 376 ? -60.326 39.934 15.328 1.00 81.94 376 ASP A CA 1
ATOM 3000 C C . ASP A 1 376 ? -59.613 39.055 16.375 1.00 81.94 376 ASP A C 1
ATOM 3002 O O . ASP A 1 376 ? -58.386 39.009 16.482 1.00 81.94 376 ASP A O 1
ATOM 3006 N N . LYS A 1 377 ? -60.411 38.297 17.138 1.00 82.31 377 LYS A N 1
ATOM 3007 C CA . LYS A 1 377 ? -59.933 37.368 18.178 1.00 82.31 377 LYS A CA 1
ATOM 3008 C C . LYS A 1 377 ? -58.944 36.319 17.662 1.00 82.31 377 LYS A C 1
ATOM 3010 O O . LYS A 1 377 ? -58.117 35.845 18.442 1.00 82.31 377 LYS A O 1
ATOM 3015 N N . LYS A 1 378 ? -59.027 35.929 16.384 1.00 82.69 378 LYS A N 1
ATOM 3016 C CA . LYS A 1 378 ? -58.114 34.946 15.791 1.00 82.69 378 LYS A CA 1
ATOM 3017 C C . LYS A 1 378 ? -56.749 35.582 15.543 1.00 82.69 378 LYS A C 1
ATOM 3019 O O . LYS A 1 378 ? -55.740 34.980 15.900 1.00 82.69 378 LYS A O 1
ATOM 3024 N N . ALA A 1 379 ? -56.725 36.804 15.014 1.00 79.50 379 ALA A N 1
ATOM 3025 C CA . ALA A 1 379 ? -55.492 37.561 14.813 1.00 79.50 379 ALA A CA 1
ATOM 3026 C C . ALA A 1 379 ? -54.798 37.913 16.146 1.00 79.50 379 ALA A C 1
ATOM 3028 O O . ALA A 1 379 ? -53.577 37.811 16.232 1.00 79.50 379 ALA A O 1
ATOM 3029 N N . THR A 1 380 ? -55.547 38.233 17.210 1.00 82.94 380 THR A N 1
ATOM 3030 C CA . THR A 1 380 ? -54.973 38.464 18.554 1.00 82.94 380 THR A CA 1
ATOM 3031 C C . THR A 1 380 ? -54.303 37.208 19.114 1.00 82.94 380 THR A C 1
ATOM 3033 O O . THR A 1 380 ? -53.152 37.264 19.538 1.00 82.94 380 THR A O 1
ATOM 3036 N N . SER A 1 381 ? -54.976 36.053 19.047 1.00 85.75 381 SER A N 1
ATOM 3037 C CA . SER A 1 381 ? -54.385 34.779 19.481 1.00 85.75 381 SER A CA 1
ATOM 3038 C C . SER A 1 381 ? -53.158 34.390 18.651 1.00 85.75 381 SER A C 1
ATOM 3040 O O . SER A 1 381 ? -52.234 33.767 19.172 1.00 85.75 381 SER A O 1
ATOM 3042 N N . GLU A 1 382 ? -53.144 34.727 17.360 1.00 87.06 382 GLU A N 1
ATOM 3043 C CA . GLU A 1 382 ? -52.002 34.470 16.486 1.00 87.06 382 GLU A CA 1
ATOM 3044 C C . GLU A 1 382 ? -50.807 35.378 16.807 1.00 87.06 382 GLU A C 1
ATOM 3046 O O . GLU A 1 382 ? -49.667 34.909 16.775 1.00 87.06 382 GLU A O 1
ATOM 3051 N N . LEU A 1 383 ? -51.053 36.644 17.164 1.00 86.69 383 LEU A N 1
ATOM 3052 C CA . LEU A 1 383 ? -50.022 37.579 17.615 1.00 86.69 383 LEU A CA 1
ATOM 3053 C C . LEU A 1 383 ? -49.366 37.107 18.920 1.00 86.69 383 LEU A C 1
ATOM 3055 O O . LEU A 1 383 ? -48.138 37.144 19.024 1.00 86.69 383 LEU A O 1
ATOM 3059 N N . ASP A 1 384 ? -50.160 36.630 19.882 1.00 86.44 384 ASP A N 1
ATOM 3060 C CA . ASP A 1 384 ? -49.654 36.089 21.149 1.00 86.44 384 ASP A CA 1
ATOM 3061 C C . ASP A 1 384 ? -48.754 34.870 20.906 1.00 86.44 384 ASP A C 1
ATOM 3063 O O . ASP A 1 384 ? -47.633 34.810 21.417 1.00 86.44 384 ASP A O 1
ATOM 3067 N N . GLN A 1 385 ? -49.196 33.935 20.056 1.00 88.31 385 GLN A N 1
ATOM 3068 C CA . GLN A 1 385 ? -48.398 32.764 19.692 1.00 88.31 385 GLN A CA 1
ATOM 3069 C C . GLN A 1 385 ? -47.111 33.160 18.959 1.00 88.31 385 GLN A C 1
ATOM 3071 O O . GLN A 1 385 ? -46.037 32.686 19.313 1.00 88.31 385 GLN A O 1
ATOM 3076 N N . ALA A 1 386 ? -47.186 34.057 17.970 1.00 85.88 386 ALA A N 1
ATOM 3077 C CA . ALA A 1 386 ? -46.010 34.502 17.221 1.00 85.88 386 ALA A CA 1
ATOM 3078 C C . ALA A 1 386 ? -44.999 35.254 18.110 1.00 85.88 386 ALA A C 1
ATOM 3080 O O . ALA A 1 386 ? -43.793 35.134 17.899 1.00 85.88 386 ALA A O 1
ATOM 3081 N N . THR A 1 387 ? -45.472 35.981 19.127 1.00 87.62 387 THR A N 1
ATOM 3082 C CA . THR A 1 387 ? -44.621 36.660 20.118 1.00 87.62 387 THR A CA 1
ATOM 3083 C C . THR A 1 387 ? -43.914 35.652 21.029 1.00 87.62 387 THR A C 1
ATOM 3085 O O . THR A 1 387 ? -42.704 35.759 21.228 1.00 87.62 387 THR A O 1
ATOM 3088 N N . GLN A 1 388 ? -44.625 34.629 21.517 1.00 88.31 388 GLN A N 1
ATOM 3089 C CA . GLN A 1 388 ? -44.019 33.538 22.292 1.00 88.31 388 GLN A CA 1
ATOM 3090 C C . GLN A 1 388 ? -42.997 32.745 21.465 1.00 88.31 388 GLN A C 1
ATOM 3092 O O . GLN A 1 388 ? -41.900 32.460 21.949 1.00 88.31 388 GLN A O 1
ATOM 3097 N N . ASP A 1 389 ? -43.321 32.439 20.204 1.00 86.94 389 ASP A N 1
ATOM 3098 C CA . ASP A 1 389 ? -42.412 31.774 19.266 1.00 86.94 389 ASP A CA 1
ATOM 3099 C C . ASP A 1 389 ? -41.140 32.619 19.049 1.00 86.94 389 ASP A C 1
ATOM 3101 O O . ASP A 1 389 ? -40.028 32.083 19.028 1.00 86.94 389 ASP A O 1
ATOM 3105 N N . GLN A 1 390 ? -41.279 33.948 18.946 1.00 88.25 390 GLN A N 1
ATOM 3106 C CA . GLN A 1 390 ? -40.152 34.871 18.795 1.00 88.25 390 GLN A CA 1
ATOM 3107 C C . GLN A 1 390 ? -39.267 34.925 20.052 1.00 88.25 390 GLN A C 1
ATOM 3109 O O . GLN A 1 390 ? -38.039 34.929 19.936 1.00 88.25 390 GLN A O 1
ATOM 3114 N N . GLU A 1 391 ? -39.848 34.957 21.254 1.00 88.31 391 GLU A N 1
ATOM 3115 C CA . GLU A 1 391 ? -39.089 34.912 22.514 1.00 88.31 391 GLU A CA 1
ATOM 3116 C C . GLU A 1 391 ? -38.350 33.582 22.687 1.00 88.31 391 GLU A C 1
ATOM 3118 O O . GLU A 1 391 ? -37.166 33.567 23.041 1.00 88.31 391 GLU A O 1
ATOM 3123 N N . ALA A 1 392 ? -39.014 32.465 22.379 1.00 87.50 392 ALA A N 1
ATOM 3124 C CA . ALA A 1 392 ? -38.401 31.142 22.392 1.00 87.50 392 ALA A CA 1
ATOM 3125 C C . ALA A 1 392 ? -37.243 31.049 21.384 1.00 87.50 392 ALA A C 1
ATOM 3127 O O . ALA A 1 392 ? -36.163 30.573 21.742 1.00 87.50 392 ALA A O 1
ATOM 3128 N N . GLY A 1 393 ? -37.429 31.564 20.163 1.00 85.38 393 GLY A N 1
ATOM 3129 C CA . GLY A 1 393 ? -36.390 31.635 19.132 1.00 85.38 393 GLY A CA 1
ATOM 3130 C C . GLY A 1 393 ? -35.192 32.490 19.555 1.00 85.38 393 GLY A C 1
ATOM 3131 O O . GLY A 1 393 ? -34.050 32.046 19.448 1.00 85.38 393 GLY A O 1
ATOM 3132 N N . LYS A 1 394 ? -35.424 33.676 20.135 1.00 88.12 394 LYS A N 1
ATOM 3133 C CA . LYS A 1 394 ? -34.355 34.545 20.672 1.00 88.12 394 LYS A CA 1
ATOM 3134 C C . LYS A 1 394 ? -33.582 33.880 21.814 1.00 88.12 394 LYS A C 1
ATOM 3136 O O . LYS A 1 394 ? -32.359 33.994 21.874 1.00 88.12 394 LYS A O 1
ATOM 3141 N N . LYS A 1 395 ? -34.268 33.155 22.701 1.00 90.44 395 LYS A N 1
ATOM 3142 C CA . LYS A 1 395 ? -33.621 32.397 23.782 1.00 90.44 395 LYS A CA 1
ATOM 3143 C C . LYS A 1 395 ? -32.747 31.266 23.233 1.00 90.44 395 LYS A C 1
ATOM 3145 O O . LYS A 1 395 ? -31.592 31.147 23.631 1.00 90.44 395 LYS A O 1
ATOM 3150 N N . GLN A 1 396 ? -33.270 30.478 22.291 1.00 88.50 396 GLN A N 1
ATOM 3151 C CA . GLN A 1 396 ? -32.508 29.413 21.627 1.00 88.50 396 GLN A CA 1
ATOM 3152 C C . GLN A 1 396 ? -31.292 29.966 20.872 1.00 88.50 396 GLN A C 1
ATOM 3154 O O . GLN A 1 396 ? -30.217 29.369 20.929 1.00 88.50 396 GLN A O 1
ATOM 3159 N N . LEU A 1 397 ? -31.435 31.120 20.215 1.00 88.62 397 LEU A N 1
ATOM 3160 C CA . LEU A 1 397 ? -30.343 31.811 19.533 1.00 88.62 397 LEU A CA 1
ATOM 3161 C C . LEU A 1 397 ? -29.199 32.167 20.499 1.00 88.62 397 LEU A C 1
ATOM 3163 O O . LEU A 1 397 ? -28.039 31.864 20.216 1.00 88.62 397 LEU A O 1
ATOM 3167 N N . GLU A 1 398 ? -29.511 32.746 21.662 1.00 90.81 398 GLU A N 1
ATOM 3168 C CA . GLU A 1 398 ? -28.510 33.064 22.691 1.00 90.81 398 GLU A CA 1
ATOM 3169 C C . GLU A 1 398 ? -27.866 31.809 23.310 1.00 90.81 398 GLU A C 1
ATOM 3171 O O . GLU A 1 398 ? -26.667 31.800 23.607 1.00 90.81 398 GLU A O 1
ATOM 3176 N N . ASP A 1 399 ? -28.617 30.716 23.456 1.00 90.88 399 ASP A N 1
ATOM 3177 C CA . ASP A 1 399 ? -28.081 29.443 23.949 1.00 90.88 399 ASP A CA 1
ATOM 3178 C C . ASP A 1 399 ? -27.092 28.803 22.959 1.00 90.88 399 ASP A C 1
ATOM 3180 O O . ASP A 1 399 ? -26.055 28.276 23.374 1.00 90.88 399 ASP A O 1
ATOM 3184 N N . VAL A 1 400 ? -27.366 28.862 21.650 1.00 90.31 400 VAL A N 1
ATOM 3185 C CA . VAL A 1 400 ? -26.435 28.394 20.605 1.00 90.31 400 VAL A CA 1
ATOM 3186 C C . VAL A 1 400 ? -25.203 29.302 20.529 1.00 90.31 400 VAL A C 1
ATOM 3188 O O . VAL A 1 400 ? -24.075 28.805 20.466 1.00 90.31 400 VAL A O 1
ATOM 3191 N N . LYS A 1 401 ? -25.388 30.624 20.630 1.00 92.12 401 LYS A N 1
ATOM 3192 C CA . LYS A 1 401 ? -24.309 31.626 20.611 1.00 92.12 401 LYS A CA 1
ATOM 3193 C C . LYS A 1 401 ? -23.235 31.366 21.669 1.00 92.12 401 LYS A C 1
ATOM 3195 O O . LYS A 1 401 ? -22.046 31.490 21.373 1.00 92.12 401 LY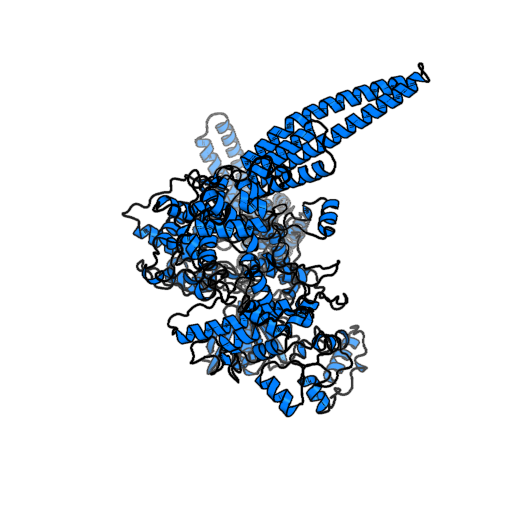S A O 1
ATOM 3200 N N . LYS A 1 402 ? -23.634 30.934 22.871 1.00 92.62 402 LYS A N 1
ATOM 3201 C CA . LYS A 1 402 ? -22.719 30.573 23.973 1.00 92.62 402 LYS A CA 1
ATOM 3202 C C . LYS A 1 402 ? -21.895 29.306 23.714 1.00 92.62 402 LYS A C 1
ATOM 3204 O O . LYS A 1 402 ? -20.864 29.127 24.355 1.00 92.62 402 LYS A O 1
ATOM 3209 N N . LYS A 1 403 ? -22.319 28.429 22.796 1.00 92.19 403 LYS A N 1
ATOM 3210 C CA . LYS A 1 403 ? -21.640 27.152 22.496 1.00 92.19 403 LYS A CA 1
ATOM 3211 C C . LYS A 1 403 ? -20.545 27.270 21.434 1.00 92.19 403 LYS A C 1
ATOM 3213 O O . LYS A 1 403 ? -19.645 26.436 21.417 1.00 92.19 403 LYS A O 1
ATOM 3218 N N . LEU A 1 404 ? -20.591 28.291 20.572 1.00 91.12 404 LEU A N 1
ATOM 3219 C CA . LEU A 1 404 ? -19.676 28.411 19.429 1.00 91.12 404 LEU A CA 1
ATOM 3220 C C . LEU A 1 404 ? -18.203 28.585 19.824 1.00 91.12 404 LEU A C 1
ATOM 3222 O O . LEU A 1 404 ? -17.358 27.855 19.309 1.00 91.12 404 LEU A O 1
ATOM 3226 N N . ASP A 1 405 ? -17.881 29.529 20.718 1.00 93.62 405 ASP A N 1
ATOM 3227 C CA . ASP A 1 405 ? -16.477 29.773 21.090 1.00 93.62 405 ASP A CA 1
ATOM 3228 C C . ASP A 1 405 ? -15.848 28.603 21.848 1.00 93.62 405 ASP A C 1
ATOM 3230 O O . ASP A 1 405 ? -14.724 28.247 21.499 1.00 93.62 405 ASP A O 1
ATOM 3234 N N . PRO A 1 406 ? -16.524 27.973 22.835 1.00 96.00 406 PRO A N 1
ATOM 3235 C CA . PRO A 1 406 ? -15.981 26.792 23.496 1.00 96.00 406 PRO A CA 1
ATOM 3236 C C . PRO A 1 406 ? -15.641 25.669 22.515 1.00 96.00 406 PRO A C 1
ATOM 3238 O O . PRO A 1 406 ? -14.542 25.135 22.587 1.00 96.00 406 PRO A O 1
ATOM 3241 N N . LEU A 1 407 ? -16.529 25.368 21.559 1.00 95.06 407 LEU A N 1
ATOM 3242 C CA . LEU A 1 407 ? -16.297 24.321 20.557 1.00 95.06 407 LEU A CA 1
ATOM 3243 C C . LEU A 1 407 ? -15.149 24.673 19.599 1.00 95.06 407 LEU A C 1
ATOM 3245 O O . LEU A 1 407 ? -14.343 23.805 19.269 1.00 95.06 407 LEU A O 1
ATOM 3249 N N . ARG A 1 408 ? -15.028 25.943 19.177 1.00 95.06 408 ARG A N 1
ATOM 3250 C CA . ARG A 1 408 ? -13.876 26.397 18.377 1.00 95.06 408 ARG A CA 1
ATOM 3251 C C . ARG A 1 408 ? -12.572 26.255 19.166 1.00 95.06 408 ARG A C 1
ATOM 3253 O O . ARG A 1 408 ? -11.613 25.704 18.641 1.00 95.06 408 ARG A O 1
ATOM 3260 N N . LEU A 1 409 ? -12.526 26.746 20.404 1.00 95.06 409 LEU A N 1
ATOM 3261 C CA . LEU A 1 409 ? -11.328 26.689 21.250 1.00 95.06 409 LEU A CA 1
ATOM 3262 C C . LEU A 1 409 ? -10.941 25.246 21.601 1.00 95.06 409 LEU A C 1
ATOM 3264 O O . LEU A 1 409 ? -9.757 24.931 21.689 1.00 95.06 409 LEU A O 1
ATOM 3268 N N . GLU A 1 410 ? -11.927 24.368 21.782 1.00 94.69 410 GLU A N 1
ATOM 3269 C CA . GLU A 1 410 ? -11.712 22.933 21.959 1.00 94.69 410 GLU A CA 1
ATOM 3270 C C . GLU A 1 410 ? -11.054 22.332 20.713 1.00 94.69 410 GLU A C 1
ATOM 3272 O O . GLU A 1 410 ? -9.994 21.724 20.849 1.00 94.69 410 GLU A O 1
ATOM 3277 N N . LEU A 1 411 ? -11.592 22.594 19.511 1.00 91.12 411 LEU A N 1
ATOM 3278 C CA . LEU A 1 411 ? -10.999 22.156 18.239 1.00 91.12 411 LEU A CA 1
ATOM 3279 C C . LEU A 1 411 ? -9.564 22.677 18.066 1.00 91.12 411 LEU A C 1
ATOM 3281 O O . LEU A 1 411 ? -8.663 21.936 17.673 1.00 91.12 411 LEU A O 1
ATOM 3285 N N . GLU A 1 412 ? -9.338 23.952 18.385 1.00 92.19 412 GLU A N 1
ATOM 3286 C CA . GLU A 1 412 ? -8.014 24.567 18.320 1.00 92.19 412 GLU A CA 1
ATOM 3287 C C . GLU A 1 412 ? -7.025 23.891 19.265 1.00 92.19 412 GLU A C 1
ATOM 3289 O O . GLU A 1 412 ? -5.884 23.686 18.868 1.00 92.19 412 GLU A O 1
ATOM 3294 N N . LYS A 1 413 ? -7.453 23.522 20.478 1.00 91.56 413 LYS A N 1
ATOM 3295 C CA . LYS A 1 413 ? -6.608 22.892 21.498 1.00 91.56 413 LYS A CA 1
ATOM 3296 C C . LYS A 1 413 ? -6.269 21.439 21.165 1.00 91.56 413 LYS A C 1
ATOM 3298 O O . LYS A 1 413 ? -5.105 21.063 21.284 1.00 91.56 413 LYS A O 1
ATOM 3303 N N . ILE A 1 414 ? -7.256 20.632 20.770 1.00 88.19 414 ILE A N 1
ATOM 3304 C CA . ILE A 1 414 ? -7.039 19.214 20.425 1.00 88.19 414 ILE A CA 1
ATOM 3305 C C . ILE A 1 414 ? -6.210 19.060 19.143 1.00 88.19 414 ILE A C 1
ATOM 3307 O O . ILE A 1 414 ? -5.529 18.062 18.960 1.00 88.19 414 ILE A O 1
ATOM 3311 N N . GLY A 1 415 ? -6.215 20.064 18.260 1.00 83.38 415 GLY A N 1
ATOM 3312 C CA . GLY A 1 415 ? -5.453 20.051 17.012 1.00 83.38 415 GLY A CA 1
ATOM 3313 C C . GLY A 1 415 ? -3.976 20.455 17.127 1.00 83.38 415 GLY A C 1
ATOM 3314 O O . GLY A 1 415 ? -3.337 20.631 16.083 1.00 83.38 415 GLY A O 1
ATOM 3315 N N . LEU A 1 416 ? -3.435 20.668 18.337 1.00 86.94 416 LEU A N 1
ATOM 3316 C CA . LEU A 1 416 ? -2.055 21.131 18.559 1.00 86.94 416 LEU A CA 1
ATOM 3317 C C . LEU A 1 416 ? -1.047 19.983 18.705 1.00 86.94 416 LEU A C 1
ATOM 3319 O O . LEU A 1 416 ? -1.106 19.250 19.693 1.00 86.94 416 LEU A O 1
ATOM 3323 N N . PRO A 1 417 ? -0.062 19.848 17.799 1.00 83.19 417 PRO A N 1
ATOM 3324 C CA . PRO A 1 417 ? 0.903 18.759 17.875 1.00 83.19 417 PRO A CA 1
ATOM 3325 C C . PRO A 1 417 ? 1.754 18.846 19.148 1.00 83.19 417 PRO A C 1
ATOM 3327 O O . PRO A 1 417 ? 2.226 19.911 19.541 1.00 83.19 417 PRO A O 1
ATOM 3330 N N . ILE A 1 418 ? 2.005 17.692 19.767 1.00 83.19 418 ILE A N 1
ATOM 3331 C CA . ILE A 1 418 ? 2.877 17.582 20.940 1.00 83.19 418 ILE A CA 1
ATOM 3332 C C . ILE A 1 418 ? 4.293 17.231 20.474 1.00 83.19 418 ILE A C 1
ATOM 3334 O O . ILE A 1 418 ? 4.487 16.273 19.718 1.00 83.19 418 ILE A O 1
ATOM 3338 N N . SER A 1 419 ? 5.279 18.019 20.914 1.00 84.75 419 SER A N 1
ATOM 3339 C CA . SER A 1 419 ? 6.698 17.746 20.650 1.00 84.75 419 SER A CA 1
ATOM 3340 C C . SER A 1 419 ? 7.135 16.440 21.297 1.00 84.75 419 SER A C 1
ATOM 3342 O O . SER A 1 419 ? 6.815 16.191 22.463 1.00 84.75 419 SER A O 1
ATOM 3344 N N . ILE A 1 420 ? 7.920 15.645 20.563 1.00 86.25 420 ILE A N 1
ATOM 3345 C CA . ILE A 1 420 ? 8.467 14.386 21.088 1.00 86.25 420 ILE A CA 1
ATOM 3346 C C . ILE A 1 420 ? 9.372 14.616 22.297 1.00 86.25 420 ILE A C 1
ATOM 3348 O O . ILE A 1 420 ? 9.529 13.726 23.123 1.00 86.25 420 ILE A O 1
ATOM 3352 N N . GLU A 1 421 ? 9.954 15.809 22.429 1.00 83.81 421 GLU A N 1
ATOM 3353 C CA . GLU A 1 421 ? 10.744 16.182 23.600 1.00 83.81 421 GLU A CA 1
ATOM 3354 C C . GLU A 1 421 ? 9.920 16.169 24.885 1.00 83.81 421 GLU A C 1
ATOM 3356 O O . GLU A 1 421 ? 10.410 15.750 25.933 1.00 83.81 421 GLU A O 1
ATOM 3361 N N . LYS A 1 422 ? 8.653 16.577 24.785 1.00 84.81 422 LYS A N 1
ATOM 3362 C CA . LYS A 1 422 ? 7.726 16.612 25.914 1.00 84.81 422 LYS A CA 1
ATOM 3363 C C . LYS A 1 422 ? 7.157 15.227 26.194 1.00 84.81 422 LYS A C 1
ATOM 3365 O O . LYS A 1 422 ? 7.056 14.832 27.352 1.00 84.81 422 LYS A O 1
ATOM 3370 N N . GLN A 1 423 ? 6.761 14.510 25.145 1.00 85.75 423 GLN A N 1
ATOM 3371 C CA . GLN A 1 423 ? 6.030 13.258 25.279 1.00 85.75 423 GLN A CA 1
ATOM 3372 C C . GLN A 1 423 ? 6.156 12.403 24.020 1.00 85.75 423 GLN A C 1
ATOM 3374 O O . GLN A 1 423 ? 5.967 12.893 22.908 1.00 85.75 423 GLN A O 1
ATOM 3379 N N . ILE A 1 424 ? 6.403 11.110 24.217 1.00 88.31 424 ILE A N 1
ATOM 3380 C CA . ILE A 1 424 ? 6.295 10.093 23.170 1.00 88.31 424 ILE A CA 1
ATOM 3381 C C . ILE A 1 424 ? 5.029 9.261 23.389 1.00 88.31 424 ILE A C 1
ATOM 3383 O O . ILE A 1 424 ? 4.462 9.261 24.484 1.00 88.31 424 ILE A O 1
ATOM 3387 N N . VAL A 1 425 ? 4.573 8.560 22.356 1.00 87.62 425 VAL A N 1
ATOM 3388 C CA . VAL A 1 425 ? 3.418 7.655 22.446 1.00 87.62 425 VAL A CA 1
ATOM 3389 C C . VAL A 1 425 ? 3.716 6.315 21.793 1.00 87.62 425 VAL A C 1
ATOM 3391 O O . VAL A 1 425 ? 4.488 6.231 20.830 1.00 87.62 425 VAL A O 1
ATOM 3394 N N . ASP A 1 426 ? 3.072 5.273 22.297 1.00 86.62 426 ASP A N 1
ATOM 3395 C CA . ASP A 1 426 ? 3.135 3.942 21.707 1.00 86.62 426 ASP A CA 1
ATOM 3396 C C . ASP A 1 426 ? 2.158 3.767 20.526 1.00 86.62 426 ASP A C 1
ATOM 3398 O O . ASP A 1 426 ? 1.505 4.707 20.059 1.00 86.62 426 ASP A O 1
ATOM 3402 N N . GLY A 1 427 ? 2.073 2.543 20.003 1.00 77.38 427 GLY A N 1
ATOM 3403 C CA . GLY A 1 427 ? 1.196 2.195 18.884 1.00 77.38 427 GLY A CA 1
ATOM 3404 C C . GLY A 1 427 ? -0.306 2.241 19.202 1.00 77.38 427 GLY A C 1
ATOM 3405 O O . GLY A 1 427 ? -1.127 2.174 18.283 1.00 77.38 427 GLY A O 1
ATOM 3406 N N . GLN A 1 428 ? -0.681 2.350 20.473 1.00 78.38 428 GLN A N 1
ATOM 3407 C CA . GLN A 1 428 ? -2.051 2.522 20.947 1.00 78.38 428 GLN A CA 1
ATOM 3408 C C . GLN A 1 428 ? -2.403 4.007 21.087 1.00 78.38 428 GLN A C 1
ATOM 3410 O O . GLN A 1 428 ? -3.582 4.352 21.093 1.00 78.38 428 GLN A O 1
ATOM 3415 N N . GLY A 1 429 ? -1.392 4.880 21.085 1.00 77.19 429 GLY A N 1
ATOM 3416 C CA . GLY A 1 429 ? -1.535 6.309 21.337 1.00 77.19 429 GLY A CA 1
ATOM 3417 C C . GLY A 1 429 ? -1.378 6.658 22.815 1.00 77.19 429 GLY A C 1
ATOM 3418 O O . GLY A 1 429 ? -1.570 7.821 23.173 1.00 77.19 429 GLY A O 1
ATOM 3419 N N . ASP A 1 430 ? -1.005 5.687 23.652 1.00 84.56 430 ASP A N 1
ATOM 3420 C CA . ASP A 1 430 ? -0.839 5.896 25.079 1.00 84.56 430 ASP A CA 1
ATOM 3421 C C . ASP A 1 430 ? 0.480 6.640 25.363 1.00 84.56 430 ASP A C 1
ATOM 3423 O O . ASP A 1 430 ? 1.501 6.386 24.710 1.00 84.56 430 ASP A O 1
ATOM 3427 N N . PRO A 1 431 ? 0.489 7.577 26.332 1.00 85.69 431 PRO A N 1
ATOM 3428 C CA . PRO A 1 431 ? 1.693 8.277 26.762 1.00 85.69 431 PRO A CA 1
ATOM 3429 C C . PRO A 1 431 ? 2.807 7.326 27.213 1.00 85.69 431 PRO A C 1
ATOM 3431 O O . PRO A 1 431 ? 2.620 6.515 28.117 1.00 85.69 431 PRO A O 1
ATOM 3434 N N . VAL A 1 432 ? 4.009 7.513 26.672 1.00 84.94 432 VAL A N 1
ATOM 3435 C CA . VAL A 1 432 ? 5.243 6.888 27.159 1.00 84.94 432 VAL A CA 1
ATOM 3436 C C . VAL A 1 432 ? 6.200 7.991 27.625 1.00 84.94 432 VAL A C 1
ATOM 3438 O O . VAL A 1 432 ? 6.232 9.097 27.077 1.00 84.94 432 VAL A O 1
ATOM 3441 N N . ALA A 1 433 ? 6.972 7.724 28.681 1.00 77.38 433 ALA A N 1
ATOM 3442 C CA . ALA A 1 433 ? 7.932 8.691 29.205 1.00 77.38 433 ALA A CA 1
ATOM 3443 C C . ALA A 1 433 ? 8.970 9.077 28.132 1.00 77.38 433 ALA A C 1
ATOM 3445 O O . ALA A 1 433 ? 9.631 8.214 27.559 1.00 77.38 433 ALA A O 1
ATOM 3446 N N . ALA A 1 434 ? 9.162 10.381 27.895 1.00 69.62 434 ALA A N 1
ATOM 3447 C CA . ALA A 1 434 ? 10.166 10.887 26.946 1.00 69.62 434 ALA A CA 1
ATOM 3448 C C . ALA A 1 434 ? 11.619 10.598 27.382 1.00 69.62 434 ALA A C 1
ATOM 3450 O O . ALA A 1 434 ? 12.547 10.662 26.564 1.00 69.62 434 ALA A O 1
ATOM 3451 N N . ALA A 1 435 ? 11.813 10.285 28.669 1.00 76.38 435 ALA A N 1
ATOM 3452 C CA . ALA A 1 435 ? 13.039 9.727 29.219 1.00 76.38 435 ALA A CA 1
ATOM 3453 C C . ALA A 1 435 ? 13.087 8.222 28.924 1.00 76.38 435 ALA A C 1
ATOM 3455 O O . ALA A 1 435 ? 12.466 7.411 29.608 1.00 76.38 435 ALA A O 1
ATOM 3456 N N . LEU A 1 436 ? 13.815 7.872 27.868 1.00 82.31 436 LEU A N 1
ATOM 3457 C CA . LEU A 1 436 ? 13.985 6.491 27.437 1.00 82.31 436 LEU A CA 1
ATOM 3458 C C . LEU A 1 436 ? 15.010 5.758 28.319 1.00 82.31 436 LEU A C 1
ATOM 3460 O O . LEU A 1 436 ? 15.979 6.393 28.741 1.00 82.31 436 LEU A O 1
ATOM 3464 N N . PRO A 1 437 ? 14.862 4.436 28.539 1.00 78.19 437 PRO A N 1
ATOM 3465 C CA . PRO A 1 437 ? 15.869 3.633 29.229 1.00 78.19 437 PRO A CA 1
ATOM 3466 C C . PRO A 1 437 ? 17.242 3.800 28.569 1.00 78.19 437 PRO A C 1
ATOM 3468 O O . PRO A 1 437 ? 17.372 3.610 27.355 1.00 78.19 437 PRO A O 1
ATOM 3471 N N . GLU A 1 438 ? 18.255 4.191 29.342 1.00 68.00 438 GLU A N 1
ATOM 3472 C CA . GLU A 1 438 ? 19.643 4.198 28.878 1.00 68.00 438 GLU A CA 1
ATOM 3473 C C . GLU A 1 438 ? 20.183 2.766 28.969 1.00 68.00 438 GLU A C 1
ATOM 3475 O O . GLU A 1 438 ? 20.068 2.117 30.007 1.00 68.00 438 GLU A O 1
ATOM 3480 N N . SER A 1 439 ? 20.750 2.257 27.877 1.00 58.75 439 SER A N 1
ATOM 3481 C CA . SER A 1 439 ? 21.503 1.005 27.899 1.00 58.75 439 SER A CA 1
ATOM 3482 C C . SER A 1 439 ? 22.737 1.196 28.784 1.00 58.75 439 SER A C 1
ATOM 3484 O O . SER A 1 439 ? 23.552 2.080 28.496 1.00 58.75 439 SER A O 1
ATOM 3486 N N . ASP A 1 440 ? 22.889 0.394 29.846 1.00 60.00 440 ASP A N 1
ATOM 3487 C CA . ASP A 1 440 ? 24.126 0.371 30.638 1.00 60.00 440 ASP A CA 1
ATOM 3488 C C . ASP A 1 440 ? 25.312 0.158 29.681 1.00 60.00 440 ASP A C 1
ATOM 3490 O O . ASP A 1 440 ? 25.262 -0.683 28.778 1.00 60.00 440 ASP A O 1
ATOM 3494 N N . LYS A 1 441 ? 26.395 0.920 29.861 1.00 62.88 441 LYS A N 1
ATOM 3495 C CA . LYS A 1 441 ? 27.608 0.798 29.041 1.00 62.88 441 LYS A CA 1
ATOM 3496 C C . LYS A 1 441 ? 28.175 -0.622 29.074 1.00 62.88 441 LYS A C 1
ATOM 3498 O O . LYS A 1 441 ? 28.775 -1.043 28.088 1.00 62.88 441 LYS A O 1
ATOM 3503 N N . ASN A 1 442 ? 27.954 -1.359 30.163 1.00 65.88 442 ASN A N 1
ATOM 3504 C CA . ASN A 1 442 ? 28.372 -2.757 30.291 1.00 65.88 442 ASN A CA 1
ATOM 3505 C C . ASN A 1 442 ? 27.552 -3.725 29.415 1.00 65.88 442 ASN A C 1
ATOM 3507 O O . ASN A 1 442 ? 28.055 -4.787 29.051 1.00 65.88 442 ASN A O 1
ATOM 3511 N N . ASP A 1 443 ? 26.326 -3.352 29.036 1.00 75.44 443 ASP A N 1
ATOM 3512 C CA . ASP A 1 443 ? 25.387 -4.185 28.276 1.00 75.44 443 ASP A CA 1
ATOM 3513 C C . ASP A 1 443 ? 25.120 -3.669 26.850 1.00 75.44 443 ASP A C 1
ATOM 3515 O O . ASP A 1 443 ? 24.388 -4.309 26.096 1.00 75.44 443 ASP A O 1
ATOM 3519 N N . LEU A 1 444 ? 25.747 -2.565 26.421 1.00 81.62 444 LEU A N 1
ATOM 3520 C CA . LEU A 1 444 ? 25.554 -1.980 25.085 1.00 81.62 444 LEU A CA 1
ATOM 3521 C C . LEU A 1 444 ? 25.725 -3.011 23.956 1.00 81.62 444 LEU A C 1
ATOM 3523 O O . LEU A 1 444 ? 24.901 -3.076 23.053 1.00 81.62 444 LEU A O 1
ATOM 3527 N N . SER A 1 445 ? 26.745 -3.870 24.034 1.00 85.00 445 SER A N 1
ATOM 3528 C CA . SER A 1 445 ? 26.957 -4.942 23.047 1.00 85.00 445 SER A CA 1
ATOM 3529 C C . SER A 1 445 ? 25.763 -5.909 22.959 1.00 85.00 445 SER A C 1
ATOM 3531 O O . SER A 1 445 ? 25.364 -6.311 21.863 1.00 85.00 445 SER A O 1
ATOM 3533 N N . LYS A 1 446 ? 25.123 -6.224 24.097 1.00 87.06 446 LYS A N 1
ATOM 3534 C CA . LYS A 1 446 ? 23.912 -7.058 24.135 1.00 87.06 446 LYS A CA 1
ATOM 3535 C C . LYS A 1 446 ? 22.732 -6.341 23.483 1.00 87.06 446 LYS A C 1
ATOM 3537 O O . LYS A 1 446 ? 22.035 -6.958 22.686 1.00 87.06 446 LYS A O 1
ATOM 3542 N N . HIS A 1 447 ? 22.546 -5.051 23.765 1.00 88.44 447 HIS A N 1
ATOM 3543 C CA . HIS A 1 447 ? 21.479 -4.243 23.165 1.00 88.44 447 HIS A CA 1
ATOM 3544 C C . HIS A 1 447 ? 21.646 -4.077 21.649 1.00 88.44 447 HIS A C 1
ATOM 3546 O O . HIS A 1 447 ? 20.675 -4.221 20.915 1.00 88.44 447 HIS A O 1
ATOM 3552 N N . LEU A 1 448 ? 22.869 -3.861 21.152 1.00 90.69 448 LEU A N 1
ATOM 3553 C CA . LEU A 1 448 ? 23.140 -3.789 19.710 1.00 90.69 448 LEU A CA 1
ATOM 3554 C C . LEU A 1 448 ? 22.885 -5.135 19.012 1.00 90.69 448 LEU A C 1
ATOM 3556 O O . LEU A 1 448 ? 22.280 -5.170 17.939 1.00 90.69 448 LEU A O 1
ATOM 3560 N N . THR A 1 449 ? 23.302 -6.237 19.643 1.00 90.44 449 THR A N 1
ATOM 3561 C CA . THR A 1 449 ? 23.046 -7.604 19.157 1.00 90.44 449 THR A CA 1
ATOM 3562 C C . THR A 1 449 ? 21.544 -7.887 19.095 1.00 90.44 449 THR A C 1
ATOM 3564 O O . THR A 1 449 ? 21.030 -8.368 18.082 1.00 90.44 449 THR A O 1
ATOM 3567 N N . GLU A 1 450 ? 20.814 -7.540 20.156 1.00 90.69 450 GLU A N 1
ATOM 3568 C CA . GLU A 1 450 ? 19.361 -7.689 20.215 1.00 90.69 450 GLU A CA 1
ATOM 3569 C C . GLU A 1 450 ? 18.661 -6.787 19.190 1.00 90.69 450 GLU A C 1
ATOM 3571 O O . GLU A 1 450 ? 17.746 -7.240 18.505 1.00 90.69 450 GLU A O 1
ATOM 3576 N N . GLY A 1 451 ? 19.134 -5.556 18.989 1.00 92.25 451 GLY A N 1
ATOM 3577 C CA . GLY A 1 451 ? 18.636 -4.634 17.971 1.00 92.25 451 GLY A CA 1
ATOM 3578 C C . GLY A 1 451 ? 18.754 -5.190 16.551 1.00 92.25 451 GLY A C 1
ATOM 3579 O O . GLY A 1 451 ? 17.762 -5.199 15.814 1.00 92.25 451 GLY A O 1
ATOM 3580 N N . ARG A 1 452 ? 19.922 -5.737 16.179 1.00 91.31 452 ARG A N 1
ATOM 3581 C CA . ARG A 1 452 ? 20.126 -6.408 14.878 1.00 91.31 452 ARG A CA 1
ATOM 3582 C C . ARG A 1 452 ? 19.205 -7.618 14.719 1.00 91.31 452 ARG A C 1
ATOM 3584 O O . ARG A 1 452 ? 18.608 -7.818 13.654 1.00 91.31 452 ARG A O 1
ATOM 3591 N N . ARG A 1 453 ? 19.069 -8.427 15.775 1.00 88.81 453 ARG A N 1
ATOM 3592 C CA . ARG A 1 453 ? 18.195 -9.609 15.798 1.00 88.81 453 ARG A CA 1
ATOM 3593 C C . ARG A 1 453 ? 16.729 -9.221 15.610 1.00 88.81 453 ARG A C 1
ATOM 3595 O O . ARG A 1 453 ? 16.052 -9.776 14.747 1.00 88.81 453 ARG A O 1
ATOM 3602 N N . LEU A 1 454 ? 16.246 -8.232 16.361 1.00 90.50 454 LEU A N 1
ATOM 3603 C CA . LEU A 1 454 ? 14.880 -7.718 16.267 1.00 90.50 454 LEU A CA 1
ATOM 3604 C C . LEU A 1 454 ? 14.599 -7.127 14.886 1.00 90.50 454 LEU A C 1
ATOM 3606 O O . LEU A 1 454 ? 13.556 -7.431 14.314 1.00 90.50 454 LEU A O 1
ATOM 3610 N N . PHE A 1 455 ? 15.521 -6.350 14.313 1.00 90.31 455 PHE A N 1
ATOM 3611 C CA . PHE A 1 455 ? 15.371 -5.823 12.954 1.00 90.31 455 PHE A CA 1
ATOM 3612 C C . PHE A 1 455 ? 15.183 -6.947 11.920 1.00 90.31 455 PHE A C 1
ATOM 3614 O O . PHE A 1 455 ? 14.338 -6.843 11.027 1.00 90.31 455 PHE A O 1
ATOM 3621 N N . SER A 1 456 ? 15.915 -8.050 12.087 1.00 86.06 456 SER A N 1
ATOM 3622 C CA . SER A 1 456 ? 15.858 -9.208 11.190 1.00 86.06 456 SER A CA 1
ATOM 3623 C C . SER A 1 456 ? 14.580 -10.040 11.375 1.00 86.06 456 SER A C 1
ATOM 3625 O O . SER A 1 456 ? 13.942 -10.427 10.399 1.00 86.06 456 SER A O 1
ATOM 3627 N N . GLU A 1 457 ? 14.163 -10.290 12.620 1.00 84.31 457 GLU A N 1
ATOM 3628 C CA . GLU A 1 457 ? 13.052 -11.202 12.938 1.00 84.31 457 GLU A CA 1
ATOM 3629 C C . GLU A 1 457 ? 11.667 -10.532 12.986 1.00 84.31 457 GLU A C 1
ATOM 3631 O O . GLU A 1 457 ? 10.652 -11.203 12.795 1.00 84.31 457 GLU A O 1
ATOM 3636 N N . ARG A 1 458 ? 11.583 -9.219 13.252 1.00 85.50 458 ARG A N 1
ATOM 3637 C CA . ARG A 1 458 ? 10.313 -8.507 13.523 1.00 85.50 458 ARG A CA 1
ATOM 3638 C C . ARG A 1 458 ? 9.677 -7.870 12.285 1.00 85.50 458 ARG A C 1
ATOM 3640 O O . ARG A 1 458 ? 8.763 -7.059 12.412 1.00 85.50 458 ARG A O 1
ATOM 3647 N N . GLY A 1 459 ? 10.122 -8.266 11.091 1.00 86.06 459 GLY A N 1
ATOM 3648 C CA . GLY A 1 459 ? 9.492 -7.896 9.821 1.00 86.06 459 GLY A CA 1
ATOM 3649 C C . GLY A 1 459 ? 10.004 -6.605 9.182 1.00 86.06 459 GLY A C 1
ATOM 3650 O O . GLY A 1 459 ? 9.483 -6.224 8.136 1.00 86.06 459 GLY A O 1
ATOM 3651 N N . CYS A 1 460 ? 11.028 -5.939 9.736 1.00 89.06 460 CYS A N 1
ATOM 3652 C CA . CYS A 1 460 ? 11.604 -4.747 9.097 1.00 89.06 460 CYS A CA 1
ATOM 3653 C C . CYS A 1 460 ? 12.149 -5.078 7.698 1.00 89.06 460 CYS A C 1
ATOM 3655 O O . CYS A 1 460 ? 11.896 -4.326 6.757 1.00 89.06 460 CYS A O 1
ATOM 3657 N N . LEU A 1 461 ? 12.791 -6.244 7.549 1.00 87.12 461 LEU A N 1
ATOM 3658 C CA . LEU A 1 461 ? 13.315 -6.760 6.278 1.00 87.12 461 LEU A CA 1
ATOM 3659 C C . LEU A 1 461 ? 12.240 -7.191 5.266 1.00 87.12 461 LEU A C 1
ATOM 3661 O O . LEU A 1 461 ? 12.576 -7.536 4.142 1.00 87.12 461 LEU A O 1
ATOM 3665 N N . ALA A 1 462 ? 10.948 -7.162 5.607 1.00 86.62 462 ALA A N 1
ATOM 3666 C CA . ALA A 1 462 ? 9.895 -7.366 4.607 1.00 86.62 462 ALA A CA 1
ATOM 3667 C C . ALA A 1 462 ? 9.701 -6.135 3.704 1.00 86.62 462 ALA A C 1
ATOM 3669 O O . ALA A 1 462 ? 9.162 -6.238 2.600 1.00 86.62 462 ALA A O 1
ATOM 3670 N N . CYS A 1 463 ? 10.118 -4.960 4.185 1.00 87.88 463 CYS A N 1
ATOM 3671 C CA . CYS A 1 463 ? 9.951 -3.685 3.493 1.00 87.88 463 CYS A CA 1
ATOM 3672 C C . CYS A 1 463 ? 11.281 -2.960 3.272 1.00 87.88 463 CYS A C 1
ATOM 3674 O O . CYS A 1 463 ? 11.460 -2.348 2.220 1.00 87.88 463 CYS A O 1
ATOM 3676 N N . HIS A 1 464 ? 12.174 -2.988 4.261 1.00 88.88 464 HIS A N 1
ATOM 3677 C CA . HIS A 1 464 ? 13.447 -2.273 4.270 1.00 88.88 464 HIS A CA 1
ATOM 3678 C C . HIS A 1 464 ? 14.621 -3.194 3.949 1.00 88.88 464 HIS A C 1
ATOM 3680 O O . HIS A 1 464 ? 14.546 -4.402 4.141 1.00 88.88 464 HIS A O 1
ATOM 3686 N N . VAL A 1 465 ? 15.727 -2.579 3.540 1.00 85.38 465 VAL A N 1
ATOM 3687 C CA . VAL A 1 465 ? 17.044 -3.217 3.422 1.00 85.38 465 VAL A CA 1
ATOM 3688 C C . VAL A 1 465 ? 18.042 -2.537 4.337 1.00 85.38 465 VAL A C 1
ATOM 3690 O O . VAL A 1 465 ? 17.841 -1.371 4.712 1.00 85.38 465 VAL A O 1
ATOM 3693 N N . HIS A 1 466 ? 19.084 -3.276 4.714 1.00 88.38 466 HIS A N 1
ATOM 3694 C CA . HIS A 1 466 ? 20.164 -2.748 5.540 1.00 88.38 466 HIS A CA 1
ATOM 3695 C C . HIS A 1 466 ? 21.476 -3.535 5.359 1.00 88.38 466 HIS A C 1
ATOM 3697 O O . HIS A 1 466 ? 21.532 -4.734 5.627 1.00 88.38 466 HIS A O 1
ATOM 3703 N N . ASP A 1 467 ? 22.578 -2.863 5.021 1.00 83.56 467 ASP A N 1
ATOM 3704 C CA . ASP A 1 467 ? 23.882 -3.496 4.762 1.00 83.56 467 ASP A CA 1
ATOM 3705 C C . ASP A 1 467 ? 24.412 -4.313 5.947 1.00 83.56 467 ASP A C 1
ATOM 3707 O O . ASP A 1 467 ? 24.912 -5.425 5.779 1.00 83.56 467 ASP A O 1
ATOM 3711 N N . GLY A 1 468 ? 24.215 -3.809 7.168 1.00 84.81 468 GLY A N 1
ATOM 3712 C CA . GLY A 1 468 ? 24.578 -4.489 8.418 1.00 84.81 468 GLY A CA 1
ATOM 3713 C C . GLY A 1 468 ? 23.967 -5.888 8.641 1.00 84.81 468 GLY A C 1
ATOM 3714 O O . GLY A 1 468 ? 24.423 -6.596 9.543 1.00 84.81 468 GLY A O 1
ATOM 3715 N N . VAL A 1 469 ? 22.975 -6.326 7.847 1.00 84.31 469 VAL A N 1
ATOM 3716 C CA . VAL A 1 469 ? 22.432 -7.703 7.914 1.00 84.31 469 VAL A CA 1
ATOM 3717 C C . VAL A 1 469 ? 22.940 -8.638 6.808 1.00 84.31 469 VAL A C 1
ATOM 3719 O O . VAL A 1 469 ? 22.742 -9.851 6.896 1.00 84.31 469 VAL A O 1
ATOM 3722 N N . ARG A 1 470 ? 23.637 -8.100 5.798 1.00 76.44 470 ARG A N 1
ATOM 3723 C CA . ARG A 1 470 ? 24.080 -8.836 4.596 1.00 76.44 470 ARG A CA 1
ATOM 3724 C C . ARG A 1 470 ? 25.288 -9.734 4.832 1.00 76.44 470 ARG A C 1
ATOM 3726 O O . ARG A 1 470 ? 25.521 -10.677 4.085 1.00 76.44 470 ARG A O 1
ATOM 3733 N N . GLN A 1 471 ? 26.070 -9.438 5.862 1.00 73.50 471 GLN A N 1
ATOM 3734 C CA . GLN A 1 471 ? 27.223 -10.235 6.264 1.00 73.50 471 GLN A CA 1
ATOM 3735 C C . GLN A 1 471 ? 26.986 -10.825 7.648 1.00 73.50 471 GLN A C 1
ATOM 3737 O O . GLN A 1 471 ? 26.196 -10.293 8.435 1.00 73.50 471 GLN A O 1
ATOM 3742 N N . LYS A 1 472 ? 27.675 -11.931 7.950 1.00 76.75 472 LYS A N 1
ATOM 3743 C CA . LYS A 1 472 ? 27.691 -12.478 9.307 1.00 76.75 472 LYS A CA 1
ATOM 3744 C C . LYS A 1 472 ? 28.247 -11.396 10.230 1.00 76.75 472 LYS A C 1
ATOM 3746 O O . LYS A 1 472 ? 29.366 -10.932 10.017 1.00 76.75 472 LYS A O 1
ATOM 3751 N N . GLY A 1 473 ? 27.445 -10.970 11.199 1.00 68.75 473 GLY A N 1
ATOM 3752 C CA . GLY A 1 473 ? 27.828 -9.881 12.086 1.00 68.75 473 GLY A CA 1
ATOM 3753 C C . GLY A 1 473 ? 28.956 -10.295 13.033 1.00 68.75 473 GLY A C 1
ATOM 3754 O O . GLY A 1 473 ? 29.167 -11.481 13.302 1.00 68.75 473 GLY A O 1
ATOM 3755 N N . ALA A 1 474 ? 29.670 -9.303 13.575 1.00 68.00 474 ALA A N 1
ATOM 3756 C CA . ALA A 1 474 ? 30.639 -9.512 14.658 1.00 68.00 474 ALA A CA 1
ATOM 3757 C C . ALA A 1 474 ? 29.978 -10.051 15.945 1.00 68.00 474 ALA A C 1
ATOM 3759 O O . ALA A 1 474 ? 30.647 -10.617 16.803 1.00 68.00 474 ALA A O 1
ATOM 3760 N N . ASP A 1 475 ? 28.656 -9.913 16.042 1.00 68.88 475 ASP A N 1
ATOM 3761 C CA . ASP A 1 475 ? 27.778 -10.483 17.064 1.00 68.88 475 ASP A CA 1
ATOM 3762 C C . ASP A 1 475 ? 27.498 -11.990 16.879 1.00 68.88 475 ASP A C 1
ATOM 3764 O O . ASP A 1 475 ? 26.814 -12.607 17.694 1.00 68.88 475 ASP A O 1
ATOM 3768 N N . GLY A 1 476 ? 28.021 -12.606 15.814 1.00 70.69 476 GLY A N 1
ATOM 3769 C CA . GLY A 1 476 ? 27.850 -14.027 15.519 1.00 70.69 476 GLY A CA 1
ATOM 3770 C C . GLY A 1 476 ? 26.521 -14.384 14.849 1.00 70.69 476 GLY A C 1
ATOM 3771 O O . GLY A 1 476 ? 26.343 -15.548 14.477 1.00 70.69 476 GLY A O 1
ATOM 3772 N N . ILE A 1 477 ? 25.618 -13.420 14.630 1.00 74.38 477 ILE A N 1
ATOM 3773 C CA . ILE A 1 477 ? 24.339 -13.654 13.952 1.00 74.38 477 ILE A CA 1
ATOM 3774 C C . ILE A 1 477 ? 24.591 -13.870 12.451 1.00 74.38 477 ILE A C 1
ATOM 3776 O O . ILE A 1 477 ? 25.316 -13.109 11.804 1.00 74.38 477 ILE A O 1
ATOM 3780 N N . ALA A 1 478 ? 23.976 -14.914 11.884 1.00 73.44 478 ALA A N 1
ATOM 3781 C CA . ALA A 1 478 ? 24.101 -15.252 10.468 1.00 73.44 478 ALA A CA 1
ATOM 3782 C C . ALA A 1 478 ? 23.685 -14.091 9.542 1.00 73.44 478 ALA A C 1
ATOM 3784 O O . ALA A 1 478 ? 22.869 -13.234 9.902 1.00 73.44 478 ALA A O 1
ATOM 3785 N N . ALA A 1 479 ? 24.279 -14.073 8.347 1.00 72.50 479 ALA A N 1
ATOM 3786 C CA . ALA A 1 479 ? 23.849 -13.200 7.265 1.00 72.50 479 ALA A CA 1
ATOM 3787 C C . ALA A 1 479 ? 22.433 -13.574 6.819 1.00 72.50 479 ALA A C 1
ATOM 3789 O O . ALA A 1 479 ? 22.054 -14.747 6.840 1.00 72.50 479 ALA A O 1
ATOM 3790 N N . VAL A 1 480 ? 21.683 -12.573 6.378 1.00 71.44 480 VAL A N 1
ATOM 3791 C CA . VAL A 1 480 ? 20.377 -12.746 5.754 1.00 71.44 480 VAL A CA 1
ATOM 3792 C C . VAL A 1 480 ? 20.523 -12.311 4.294 1.00 71.44 480 VAL A C 1
ATOM 3794 O O . VAL A 1 480 ? 20.841 -11.152 4.034 1.00 71.44 480 VAL A O 1
ATOM 3797 N N . SER A 1 481 ? 20.383 -13.242 3.343 1.00 62.06 481 SER A N 1
ATOM 3798 C CA . SER A 1 481 ? 20.523 -12.951 1.907 1.00 62.06 481 SER A CA 1
ATOM 3799 C C . SER A 1 481 ? 19.350 -12.103 1.416 1.00 62.06 481 SER A C 1
ATOM 3801 O O . SER A 1 481 ? 18.201 -12.451 1.669 1.00 62.06 481 SER A O 1
ATOM 3803 N N . GLU A 1 482 ? 19.615 -11.006 0.706 1.00 58.88 482 GLU A N 1
ATOM 3804 C CA . GLU A 1 482 ? 18.569 -10.154 0.131 1.00 58.88 482 GLU A CA 1
ATOM 3805 C C . GLU A 1 482 ? 18.317 -10.499 -1.331 1.00 58.88 482 GLU A C 1
ATOM 3807 O O . GLU A 1 482 ? 19.217 -10.351 -2.149 1.00 58.88 482 GLU A O 1
ATOM 3812 N N . GLU A 1 483 ? 17.069 -10.826 -1.671 1.00 53.69 483 GLU A N 1
ATOM 3813 C CA . GLU A 1 483 ? 16.625 -10.849 -3.074 1.00 53.69 483 GLU A CA 1
ATOM 3814 C C . GLU A 1 483 ? 15.302 -10.089 -3.315 1.00 53.69 483 GLU A C 1
ATOM 3816 O O . GLU A 1 483 ? 14.948 -9.855 -4.464 1.00 53.69 483 GLU A O 1
ATOM 3821 N N . ALA A 1 484 ? 14.572 -9.621 -2.281 1.00 53.09 484 ALA A N 1
ATOM 3822 C CA . ALA A 1 484 ? 13.173 -9.196 -2.495 1.00 53.09 484 ALA A CA 1
ATOM 3823 C C . ALA A 1 484 ? 12.631 -7.961 -1.745 1.00 53.09 484 ALA A C 1
ATOM 3825 O O . ALA A 1 484 ? 11.517 -7.522 -2.039 1.00 53.09 484 ALA A O 1
ATOM 3826 N N . ALA A 1 485 ? 13.351 -7.361 -0.793 1.00 64.75 485 ALA A N 1
ATOM 3827 C CA . ALA A 1 485 ? 12.816 -6.227 -0.029 1.00 64.75 485 ALA A CA 1
ATOM 3828 C C . ALA A 1 485 ? 13.123 -4.881 -0.722 1.00 64.75 485 ALA A C 1
ATOM 3830 O O . ALA A 1 485 ? 14.203 -4.317 -0.584 1.00 64.75 485 ALA A O 1
ATOM 3831 N N . SER A 1 486 ? 12.188 -4.337 -1.506 1.00 65.44 486 SER A N 1
ATOM 3832 C CA . SER A 1 486 ? 12.378 -3.054 -2.229 1.00 65.44 486 SER A CA 1
ATOM 3833 C C . SER A 1 486 ? 11.204 -2.076 -2.087 1.00 65.44 486 SER A C 1
ATOM 3835 O O . SER A 1 486 ? 11.101 -1.068 -2.799 1.00 65.44 486 SER A O 1
ATOM 3837 N N . PHE A 1 487 ? 10.298 -2.367 -1.152 1.00 81.19 487 PHE A N 1
ATOM 3838 C CA . PHE A 1 487 ? 9.083 -1.585 -0.963 1.00 81.19 487 PHE A CA 1
ATOM 3839 C C . PHE A 1 487 ? 9.340 -0.246 -0.265 1.00 81.19 487 PHE A C 1
ATOM 3841 O O . PHE A 1 487 ? 8.791 0.789 -0.658 1.00 81.19 487 PHE A O 1
ATOM 3848 N N . ALA A 1 488 ? 10.167 -0.266 0.779 1.00 85.94 488 ALA A N 1
ATOM 3849 C CA . ALA A 1 488 ? 10.523 0.889 1.584 1.00 85.94 488 ALA A CA 1
ATOM 3850 C C . ALA A 1 488 ? 12.013 1.233 1.415 1.00 85.94 488 ALA A C 1
ATOM 3852 O O . ALA A 1 488 ? 12.783 0.444 0.866 1.00 85.94 488 ALA A O 1
ATOM 3853 N N . PRO A 1 489 ? 12.438 2.435 1.838 1.00 84.62 489 PRO A N 1
ATOM 3854 C CA . PRO A 1 489 ? 13.785 2.886 1.540 1.00 84.62 489 PRO A CA 1
ATOM 3855 C C . PRO A 1 489 ? 14.857 2.130 2.323 1.00 84.62 489 PRO A C 1
ATOM 3857 O O . PRO A 1 489 ? 14.616 1.713 3.458 1.00 84.62 489 PRO A O 1
ATOM 3860 N N . ASP A 1 490 ? 16.056 2.071 1.749 1.00 86.75 490 ASP A N 1
ATOM 3861 C CA . ASP A 1 490 ? 17.267 1.582 2.409 1.00 86.75 490 ASP A CA 1
ATOM 3862 C C . ASP A 1 490 ? 17.558 2.373 3.696 1.00 86.75 490 ASP A C 1
ATOM 3864 O O . ASP A 1 490 ? 17.536 3.614 3.694 1.00 86.75 490 ASP A O 1
ATOM 3868 N N . LEU A 1 491 ? 17.779 1.664 4.805 1.00 90.81 491 LEU A N 1
ATOM 3869 C CA . LEU A 1 491 ? 18.034 2.244 6.123 1.00 90.81 491 LEU A CA 1
ATOM 3870 C C . LEU A 1 491 ? 19.515 2.265 6.518 1.00 90.81 491 LEU A C 1
ATOM 3872 O O . LEU A 1 491 ? 19.821 2.865 7.543 1.00 90.81 491 LEU A O 1
ATOM 3876 N N . SER A 1 492 ? 20.425 1.739 5.696 1.00 87.25 492 SER A N 1
ATOM 3877 C CA . SER A 1 492 ? 21.874 1.662 5.978 1.00 87.25 492 SER A CA 1
ATOM 3878 C C . SER A 1 492 ? 22.508 3.018 6.299 1.00 87.25 492 SER A C 1
ATOM 3880 O O . SER A 1 492 ? 23.520 3.105 6.980 1.00 87.25 492 SER A O 1
ATOM 3882 N N . ARG A 1 493 ? 21.888 4.103 5.822 1.00 89.00 493 ARG A N 1
ATOM 3883 C CA . ARG A 1 493 ? 22.359 5.486 5.981 1.00 89.00 493 ARG A CA 1
ATOM 3884 C C . ARG A 1 493 ? 21.533 6.314 6.974 1.00 89.00 493 ARG A C 1
ATOM 3886 O O . ARG A 1 493 ? 21.638 7.540 6.997 1.00 89.00 493 ARG A O 1
ATOM 3893 N N . ILE A 1 494 ? 20.660 5.695 7.774 1.00 90.25 494 ILE A N 1
ATOM 3894 C CA . ILE A 1 494 ? 19.724 6.433 8.641 1.00 90.25 494 ILE A CA 1
ATOM 3895 C C . ILE A 1 494 ? 20.433 7.272 9.715 1.00 90.25 494 ILE A C 1
ATOM 3897 O O . ILE A 1 494 ? 19.992 8.393 9.977 1.00 90.25 494 ILE A O 1
ATOM 3901 N N . ALA A 1 495 ? 21.549 6.793 10.273 1.00 89.25 495 ALA A N 1
ATOM 3902 C CA . ALA A 1 495 ? 22.305 7.497 11.312 1.00 89.25 495 ALA A CA 1
ATOM 3903 C C . ALA A 1 495 ? 22.799 8.883 10.857 1.00 89.25 495 ALA A C 1
ATOM 3905 O O . ALA A 1 495 ? 22.722 9.848 11.613 1.00 89.25 495 ALA A O 1
ATOM 3906 N N . ALA A 1 496 ? 23.213 9.013 9.590 1.00 87.25 496 ALA A N 1
ATOM 3907 C CA . ALA A 1 496 ? 23.646 10.285 9.005 1.00 87.25 496 ALA A CA 1
ATOM 3908 C C . ALA A 1 496 ? 22.484 11.246 8.686 1.00 87.25 496 ALA A C 1
ATOM 3910 O O . ALA A 1 496 ? 22.704 12.434 8.455 1.00 87.25 496 ALA A O 1
ATOM 3911 N N . LYS A 1 497 ? 21.246 10.739 8.644 1.00 88.25 497 LYS A N 1
ATOM 3912 C CA . LYS A 1 497 ? 20.038 11.518 8.345 1.00 88.25 497 LYS A CA 1
ATOM 3913 C C . LYS A 1 497 ? 19.378 12.095 9.588 1.00 88.25 497 LYS A C 1
ATOM 3915 O O . LYS A 1 497 ? 18.853 13.210 9.535 1.00 88.25 497 LYS A O 1
ATOM 3920 N N . ILE A 1 498 ? 19.332 11.319 10.667 1.00 89.19 498 ILE A N 1
ATOM 3921 C CA . ILE A 1 498 ? 18.637 11.707 11.893 1.00 89.19 498 ILE A CA 1
ATOM 3922 C C . ILE A 1 498 ? 19.592 12.528 12.754 1.00 89.19 498 ILE A C 1
ATOM 3924 O O . ILE A 1 498 ? 20.521 11.986 13.342 1.00 89.19 498 ILE A O 1
ATOM 3928 N N . ALA A 1 499 ? 19.378 13.841 12.793 1.00 75.88 499 ALA A N 1
ATOM 3929 C CA . ALA A 1 499 ? 20.230 14.794 13.508 1.00 75.88 499 ALA A CA 1
ATOM 3930 C C . ALA A 1 499 ? 19.468 16.096 13.844 1.00 75.88 499 ALA A C 1
ATOM 3932 O O . ALA A 1 499 ? 19.819 17.149 13.298 1.00 75.88 499 ALA A O 1
ATOM 3933 N N . PRO A 1 500 ? 18.398 16.028 14.664 1.00 64.81 500 PRO A N 1
ATOM 3934 C CA . PRO A 1 500 ? 17.744 17.220 15.193 1.00 64.81 500 PRO A CA 1
ATOM 3935 C C . PRO A 1 500 ? 18.711 17.941 16.139 1.00 64.81 500 PRO A C 1
ATOM 3937 O O . PRO A 1 500 ? 19.198 17.341 17.093 1.00 64.81 500 PRO A O 1
ATOM 3940 N N . GLU A 1 501 ? 19.010 19.202 15.818 1.00 59.22 501 GLU A N 1
ATOM 3941 C CA . GLU A 1 501 ? 20.032 20.047 16.457 1.00 59.22 501 GLU A CA 1
ATOM 3942 C C . GLU A 1 501 ? 21.468 19.472 16.414 1.00 59.22 501 GLU A C 1
ATOM 3944 O O . GLU A 1 501 ? 21.713 18.265 16.371 1.00 59.22 501 GLU A O 1
ATOM 3949 N N . LYS A 1 502 ? 22.484 20.343 16.350 1.00 50.12 502 LYS A N 1
ATOM 3950 C CA . LYS A 1 502 ? 23.886 19.904 16.238 1.00 50.12 502 LYS A CA 1
ATOM 3951 C C . LYS A 1 502 ? 24.345 19.232 17.544 1.00 50.12 502 LYS A C 1
ATOM 3953 O O . LYS A 1 502 ? 24.890 19.898 18.414 1.00 50.12 502 LYS A O 1
ATOM 3958 N N . GLY A 1 503 ? 24.182 17.911 17.647 1.00 55.81 503 GLY A N 1
ATOM 3959 C CA . GLY A 1 503 ? 24.869 17.073 18.638 1.00 55.81 503 GLY A CA 1
ATOM 3960 C C . GLY A 1 503 ? 24.009 16.405 19.715 1.00 55.81 503 GLY A C 1
ATOM 3961 O O . GLY A 1 503 ? 24.579 15.708 20.555 1.00 55.81 503 GLY A O 1
ATOM 3962 N N . ASP A 1 504 ? 22.677 16.534 19.706 1.00 74.19 504 ASP A N 1
ATOM 3963 C CA . ASP A 1 504 ? 21.845 15.863 20.716 1.00 74.19 504 ASP A CA 1
ATOM 3964 C C . ASP A 1 504 ? 21.597 14.379 20.372 1.00 74.19 504 ASP A C 1
ATOM 3966 O O . ASP A 1 504 ? 20.654 13.991 19.674 1.00 74.19 504 ASP A O 1
ATOM 3970 N N . ALA A 1 505 ? 22.461 13.506 20.897 1.00 80.56 505 ALA A N 1
ATOM 3971 C CA . ALA A 1 505 ? 22.305 12.057 20.789 1.00 80.56 505 ALA A CA 1
ATOM 3972 C C . ALA A 1 505 ? 20.981 11.545 21.391 1.00 80.56 505 ALA A C 1
ATOM 3974 O O . ALA A 1 505 ? 20.426 10.566 20.882 1.00 80.56 505 ALA A O 1
ATOM 3975 N N . LYS A 1 506 ? 20.441 12.211 22.422 1.00 84.38 506 LYS A N 1
ATOM 3976 C CA . LYS A 1 506 ? 19.171 11.826 23.050 1.00 84.38 506 LYS A CA 1
ATOM 3977 C C . LYS A 1 506 ? 17.997 12.155 22.137 1.00 84.38 506 LYS A C 1
ATOM 3979 O O . LYS A 1 506 ? 17.127 11.300 21.971 1.00 84.38 506 LYS A O 1
ATOM 3984 N N . ALA A 1 507 ? 17.992 13.319 21.485 1.00 85.00 507 ALA A N 1
ATOM 3985 C CA . ALA A 1 507 ? 16.968 13.662 20.496 1.00 85.00 507 ALA A CA 1
ATOM 3986 C C . ALA A 1 507 ? 16.993 12.725 19.277 1.00 85.00 507 ALA A C 1
ATOM 3988 O O . ALA A 1 507 ? 15.935 12.233 18.875 1.00 85.00 507 ALA A O 1
ATOM 3989 N N . ARG A 1 508 ? 18.183 12.388 18.744 1.00 87.56 508 ARG A N 1
ATOM 3990 C CA . ARG A 1 508 ? 18.328 11.400 17.650 1.00 87.56 508 ARG A CA 1
ATOM 3991 C C . ARG A 1 508 ? 17.677 10.066 18.001 1.00 87.56 508 ARG A C 1
ATOM 3993 O O . ARG A 1 508 ? 16.846 9.555 17.250 1.00 87.56 508 ARG A O 1
ATOM 4000 N N . ARG A 1 509 ? 18.031 9.530 19.169 1.00 89.69 509 ARG A N 1
ATOM 4001 C CA . ARG A 1 509 ? 17.488 8.270 19.681 1.00 89.69 509 ARG A CA 1
ATOM 4002 C C . ARG A 1 509 ? 15.980 8.348 19.889 1.00 89.69 509 ARG A C 1
ATOM 4004 O O . ARG A 1 509 ? 15.256 7.465 19.436 1.00 89.69 509 ARG A O 1
ATOM 4011 N N . ARG A 1 510 ? 15.495 9.431 20.505 1.00 90.62 510 ARG A N 1
ATOM 4012 C CA . ARG A 1 510 ? 14.067 9.650 20.766 1.00 90.62 510 ARG A CA 1
ATOM 4013 C C . ARG A 1 510 ? 13.239 9.645 19.484 1.00 90.62 510 ARG A C 1
ATOM 4015 O O . ARG A 1 510 ? 12.183 9.019 19.458 1.00 90.62 510 ARG A O 1
ATOM 4022 N N . TRP A 1 511 ? 13.734 10.277 18.421 1.00 92.00 511 TRP A N 1
ATOM 4023 C CA . TRP A 1 511 ? 13.054 10.291 17.127 1.00 92.00 511 TRP A CA 1
ATOM 4024 C C . TRP A 1 511 ? 12.906 8.883 16.537 1.00 92.00 511 TRP A C 1
ATOM 4026 O O . TRP A 1 511 ? 11.808 8.496 16.136 1.00 92.00 511 TRP A O 1
ATOM 4036 N N . VAL A 1 512 ? 13.989 8.092 16.514 1.00 92.75 512 VAL A N 1
ATOM 4037 C CA . VAL A 1 512 ? 13.952 6.726 15.956 1.00 92.75 512 VAL A CA 1
ATOM 4038 C C . VAL A 1 512 ? 13.031 5.828 16.780 1.00 92.75 512 VAL A C 1
ATOM 4040 O O . VAL A 1 512 ? 12.220 5.107 16.201 1.00 92.75 512 VAL A O 1
ATOM 4043 N N . VAL A 1 513 ? 13.081 5.917 18.112 1.00 93.25 513 VAL A N 1
ATOM 4044 C CA . VAL A 1 513 ? 12.187 5.150 18.992 1.00 93.25 513 VAL A CA 1
ATOM 4045 C C . VAL A 1 513 ? 10.723 5.521 18.757 1.00 93.25 513 VAL A C 1
ATOM 4047 O O . VAL A 1 513 ? 9.900 4.627 18.564 1.00 93.25 513 VAL A O 1
ATOM 4050 N N . GLN A 1 514 ? 10.387 6.813 18.688 1.00 92.12 514 GLN A N 1
ATOM 4051 C CA . GLN A 1 514 ? 9.023 7.246 18.374 1.00 92.12 514 GLN A CA 1
ATOM 4052 C C . GLN A 1 514 ? 8.567 6.737 17.000 1.00 92.12 514 GLN A C 1
ATOM 4054 O O . GLN A 1 514 ? 7.430 6.291 16.854 1.00 92.12 514 GLN A O 1
ATOM 4059 N N . TRP A 1 515 ? 9.443 6.782 15.995 1.00 92.25 515 TRP A N 1
ATOM 4060 C CA . TRP A 1 515 ? 9.137 6.310 14.646 1.00 92.25 515 TRP A CA 1
ATOM 4061 C C . TRP A 1 515 ? 8.865 4.801 14.600 1.00 92.25 515 TRP A C 1
ATOM 4063 O O . TRP A 1 515 ? 7.919 4.375 13.941 1.00 92.25 515 TRP A O 1
ATOM 4073 N N . VAL A 1 516 ? 9.654 4.007 15.327 1.00 93.00 516 VAL A N 1
ATOM 4074 C CA . VAL A 1 516 ? 9.493 2.548 15.420 1.00 93.00 516 VAL A CA 1
ATOM 4075 C C . VAL A 1 516 ? 8.241 2.163 16.218 1.00 93.00 516 VAL A C 1
ATOM 4077 O O . VAL A 1 516 ? 7.543 1.228 15.829 1.00 93.00 516 VAL A O 1
ATOM 4080 N N . LEU A 1 517 ? 7.935 2.878 17.306 1.00 91.81 517 LEU A N 1
ATOM 4081 C CA . LEU A 1 517 ? 6.755 2.614 18.138 1.00 91.81 517 LEU A CA 1
ATOM 4082 C C . LEU A 1 517 ? 5.450 3.035 17.454 1.00 91.81 517 LEU A C 1
ATOM 4084 O O . LEU A 1 517 ? 4.484 2.270 17.435 1.00 91.81 517 LEU A O 1
ATOM 4088 N N . ASN A 1 518 ? 5.416 4.248 16.898 1.00 88.81 518 ASN A N 1
ATOM 4089 C CA . ASN A 1 518 ? 4.235 4.806 16.251 1.00 88.81 518 ASN A CA 1
ATOM 4090 C C . ASN A 1 518 ? 4.614 5.781 15.117 1.00 88.81 518 ASN A C 1
ATOM 4092 O O . ASN A 1 518 ? 4.773 6.988 15.342 1.00 88.81 518 ASN A O 1
ATOM 4096 N N . PRO A 1 519 ? 4.710 5.293 13.868 1.00 87.75 519 PRO A N 1
ATOM 4097 C CA . PRO A 1 519 ? 5.069 6.127 12.725 1.00 87.75 519 PRO A CA 1
ATOM 4098 C C . PRO A 1 519 ? 3.952 7.098 12.298 1.00 87.75 519 PRO A C 1
ATOM 4100 O O . PRO A 1 519 ? 4.235 8.053 11.565 1.00 87.75 519 PRO A O 1
ATOM 4103 N N . ASN A 1 520 ? 2.705 6.897 12.755 1.00 79.88 520 ASN A N 1
ATOM 4104 C CA . ASN A 1 520 ? 1.556 7.734 12.380 1.00 79.88 520 ASN A CA 1
ATOM 4105 C C . ASN A 1 520 ? 1.713 9.179 12.867 1.00 79.88 520 ASN A C 1
ATOM 4107 O O . ASN A 1 520 ? 1.182 10.092 12.240 1.00 79.88 520 ASN A O 1
ATOM 4111 N N . ILE A 1 521 ? 2.489 9.393 13.936 1.00 78.88 521 ILE A N 1
ATOM 4112 C CA . ILE A 1 521 ? 2.816 10.722 14.465 1.00 78.88 521 ILE A CA 1
ATOM 4113 C C . ILE A 1 521 ? 3.478 11.624 13.420 1.00 78.88 521 ILE A C 1
ATOM 4115 O O . ILE A 1 521 ? 3.209 12.824 13.368 1.00 78.88 521 ILE A O 1
ATOM 4119 N N . TYR A 1 522 ? 4.366 11.061 12.602 1.00 79.25 522 TYR A N 1
ATOM 4120 C CA . TYR A 1 522 ? 5.076 11.831 11.584 1.00 79.25 522 TYR A CA 1
ATOM 4121 C C . TYR A 1 522 ? 4.307 11.882 10.280 1.00 79.25 522 TYR A C 1
ATOM 4123 O O . TYR A 1 522 ? 4.413 12.854 9.539 1.00 79.25 522 TYR A O 1
ATOM 4131 N N . HIS A 1 523 ? 3.565 10.824 9.975 1.00 76.19 523 HIS A N 1
ATOM 4132 C CA . HIS A 1 523 ? 2.828 10.722 8.736 1.00 76.19 523 HIS A CA 1
ATOM 4133 C C . HIS A 1 523 ? 1.538 9.941 8.990 1.00 76.19 523 HIS A C 1
ATOM 4135 O O . HIS A 1 523 ? 1.589 8.712 8.999 1.00 76.19 523 HIS A O 1
ATOM 4141 N N . PRO A 1 524 ? 0.378 10.619 9.100 1.00 69.00 524 PRO A N 1
ATOM 4142 C CA . PRO A 1 524 ? -0.914 9.976 9.325 1.00 69.00 524 PRO A CA 1
ATOM 4143 C C . PRO A 1 524 ? -1.139 8.785 8.396 1.00 69.00 524 PRO A C 1
ATOM 4145 O O . PRO A 1 524 ? -1.326 7.665 8.837 1.00 69.00 524 PRO A O 1
ATOM 4148 N N . ARG A 1 525 ? -0.994 8.994 7.084 1.00 69.88 525 ARG A N 1
ATOM 4149 C CA . ARG A 1 525 ? -1.204 7.976 6.037 1.00 69.88 525 ARG A CA 1
ATOM 4150 C C . ARG A 1 525 ? 0.043 7.119 5.752 1.00 69.88 525 ARG A C 1
ATOM 4152 O O . ARG A 1 525 ? 0.338 6.797 4.599 1.00 69.88 525 ARG A O 1
ATOM 4159 N N . THR A 1 526 ? 0.877 6.856 6.757 1.00 78.31 526 THR A N 1
ATOM 4160 C CA . THR A 1 526 ? 2.099 6.063 6.562 1.00 78.31 526 THR A CA 1
ATOM 4161 C C . THR A 1 526 ? 1.761 4.614 6.216 1.00 78.31 526 THR A C 1
ATOM 4163 O O . THR A 1 526 ? 0.780 4.053 6.693 1.00 78.31 526 THR A O 1
ATOM 4166 N N . ARG A 1 527 ? 2.599 3.996 5.376 1.00 81.81 527 ARG A N 1
ATOM 4167 C CA . ARG A 1 527 ? 2.542 2.551 5.101 1.00 81.81 527 ARG A CA 1
ATOM 4168 C C . ARG A 1 527 ? 3.369 1.738 6.091 1.00 81.81 527 ARG A C 1
ATOM 4170 O O . ARG A 1 527 ? 3.245 0.520 6.112 1.00 81.81 527 ARG A O 1
ATOM 4177 N N . MET A 1 528 ? 4.226 2.394 6.877 1.00 87.50 528 MET A N 1
ATOM 4178 C CA . MET A 1 528 ? 4.957 1.723 7.944 1.00 87.50 528 MET A CA 1
ATOM 4179 C C . MET A 1 528 ? 3.956 1.322 9.029 1.00 87.50 528 MET A C 1
ATOM 4181 O O . MET A 1 528 ? 3.279 2.203 9.561 1.00 87.50 528 MET A O 1
ATOM 4185 N N . PRO A 1 529 ? 3.824 0.028 9.338 1.00 90.56 529 PRO A N 1
ATOM 4186 C CA . PRO A 1 529 ? 2.845 -0.418 10.306 1.00 90.56 529 PRO A CA 1
ATOM 4187 C C . PRO A 1 529 ? 3.392 -0.310 11.733 1.00 90.56 529 PRO A C 1
ATOM 4189 O O . PRO A 1 529 ? 4.596 -0.179 11.956 1.00 90.56 529 PRO A O 1
ATOM 4192 N N . ILE A 1 530 ? 2.500 -0.427 12.709 1.00 89.62 530 ILE A N 1
ATOM 4193 C CA . ILE A 1 530 ? 2.855 -0.589 14.118 1.00 89.62 530 ILE A CA 1
ATOM 4194 C C . ILE A 1 530 ? 3.288 -2.044 14.330 1.00 89.62 530 ILE A C 1
ATOM 4196 O O . ILE A 1 530 ? 2.490 -2.973 14.186 1.00 89.62 530 ILE A O 1
ATOM 4200 N N . THR A 1 531 ? 4.558 -2.241 14.676 1.00 85.69 531 THR A N 1
ATOM 4201 C CA . THR A 1 531 ? 5.214 -3.558 14.797 1.00 85.69 531 THR A CA 1
ATOM 4202 C C . THR A 1 531 ? 4.988 -4.246 16.147 1.00 85.69 531 THR A C 1
ATOM 4204 O O . THR A 1 531 ? 5.378 -5.399 16.320 1.00 85.69 531 THR A O 1
ATOM 4207 N N . HIS A 1 532 ? 4.326 -3.568 17.093 1.00 85.94 532 HIS A N 1
ATOM 4208 C CA . HIS A 1 532 ? 4.065 -4.044 18.460 1.00 85.94 532 HIS A CA 1
ATOM 4209 C C . HIS A 1 532 ? 5.329 -4.336 19.289 1.00 85.94 532 HIS A C 1
ATOM 4211 O O . HIS A 1 532 ? 5.282 -5.153 20.210 1.00 85.94 532 HIS A O 1
ATOM 4217 N N . LEU A 1 533 ? 6.452 -3.684 18.971 1.00 89.12 533 LEU A N 1
ATOM 4218 C CA . LEU A 1 533 ? 7.648 -3.731 19.811 1.00 89.12 533 LEU A CA 1
ATOM 4219 C C . LEU A 1 533 ? 7.391 -3.044 21.152 1.00 89.12 533 LEU A C 1
ATOM 4221 O O . LEU A 1 533 ? 6.686 -2.036 21.223 1.00 89.12 533 LEU A O 1
ATOM 4225 N N . THR A 1 534 ? 7.993 -3.577 22.213 1.00 89.44 534 THR A N 1
ATOM 4226 C CA . THR A 1 534 ? 8.034 -2.879 23.502 1.00 89.44 534 THR A CA 1
ATOM 4227 C C . THR A 1 534 ? 8.946 -1.655 23.413 1.00 89.44 534 THR A C 1
ATOM 4229 O O . THR A 1 534 ? 9.788 -1.555 22.519 1.00 89.44 534 THR A O 1
ATOM 4232 N N . VAL A 1 535 ? 8.833 -0.736 24.376 1.00 90.44 535 VAL A N 1
ATOM 4233 C CA . VAL A 1 535 ? 9.707 0.448 24.450 1.00 90.44 535 VAL A CA 1
ATOM 4234 C C . VAL A 1 535 ? 11.187 0.054 24.462 1.00 90.44 535 VAL A C 1
ATOM 4236 O O . VAL A 1 535 ? 11.976 0.647 23.731 1.00 90.44 535 VAL A O 1
ATOM 4239 N N . GLN A 1 536 ? 11.560 -0.983 25.224 1.00 90.75 536 GLN A N 1
ATOM 4240 C CA . GLN A 1 536 ? 12.942 -1.472 25.267 1.00 90.75 536 GLN A CA 1
ATOM 4241 C C . GLN A 1 536 ? 13.385 -2.064 23.924 1.00 90.75 536 GLN A C 1
ATOM 4243 O O . GLN A 1 536 ? 14.454 -1.729 23.436 1.00 90.75 536 GLN A O 1
ATOM 4248 N N . GLN A 1 537 ? 12.546 -2.875 23.279 1.00 91.81 537 GLN A N 1
ATOM 4249 C CA . GLN A 1 537 ? 12.870 -3.440 21.966 1.00 91.81 537 GLN A CA 1
ATOM 4250 C C . GLN A 1 537 ? 13.032 -2.353 20.895 1.00 91.81 537 GLN A C 1
ATOM 4252 O O . GLN A 1 537 ? 13.910 -2.444 20.041 1.00 91.81 537 GLN A O 1
ATOM 4257 N N . ALA A 1 538 ? 12.198 -1.310 20.936 1.00 93.25 538 ALA A N 1
ATOM 4258 C CA . ALA A 1 538 ? 12.334 -0.161 20.048 1.00 93.25 538 ALA A CA 1
ATOM 4259 C C . ALA A 1 538 ? 13.631 0.617 20.320 1.00 93.25 538 ALA A C 1
ATOM 4261 O O . ALA A 1 538 ? 14.268 1.076 19.373 1.00 93.25 538 ALA A O 1
ATOM 4262 N N . CYS A 1 539 ? 14.041 0.727 21.588 1.00 92.69 539 CYS A N 1
ATOM 4263 C CA . CYS A 1 539 ? 15.337 1.282 21.974 1.00 92.69 539 CYS A CA 1
ATOM 4264 C C . CYS A 1 539 ? 16.499 0.463 21.399 1.00 92.69 539 CYS A C 1
ATOM 4266 O O . CYS A 1 539 ? 17.362 1.044 20.753 1.00 92.69 539 CYS A O 1
ATOM 4268 N N . ASP A 1 540 ? 16.479 -0.864 21.540 1.00 93.50 540 ASP A N 1
ATOM 4269 C CA . ASP A 1 540 ? 17.541 -1.749 21.039 1.00 93.50 540 ASP A CA 1
ATOM 4270 C C . ASP A 1 540 ? 17.698 -1.634 19.511 1.00 93.50 540 ASP A C 1
ATOM 4272 O O . ASP A 1 540 ? 18.805 -1.491 18.990 1.00 93.50 540 ASP A O 1
ATOM 4276 N N . VAL A 1 541 ? 16.577 -1.618 18.775 1.00 94.38 541 VAL A N 1
ATOM 4277 C CA . VAL A 1 541 ? 16.572 -1.401 17.316 1.00 94.38 541 VAL A CA 1
ATOM 4278 C C . VAL A 1 541 ? 17.109 -0.013 16.958 1.00 94.38 541 VAL A C 1
ATOM 4280 O O . VAL A 1 541 ? 17.881 0.115 16.007 1.00 94.38 541 VAL A O 1
ATOM 4283 N N . ALA A 1 542 ? 16.712 1.027 17.697 1.00 93.56 542 ALA A N 1
ATOM 4284 C CA . ALA A 1 542 ? 17.181 2.389 17.463 1.00 93.56 542 ALA A CA 1
ATOM 4285 C C . ALA A 1 542 ? 18.687 2.530 17.715 1.00 93.56 542 ALA A C 1
ATOM 4287 O O . ALA A 1 542 ? 19.380 3.138 16.901 1.00 93.56 542 ALA A O 1
ATOM 4288 N N . ASP A 1 543 ? 19.190 1.945 18.800 1.00 92.31 543 ASP A N 1
ATOM 4289 C CA . ASP A 1 543 ? 20.604 1.974 19.170 1.00 92.31 543 ASP A CA 1
ATOM 4290 C C . ASP A 1 543 ? 21.452 1.249 18.125 1.00 92.31 543 ASP A C 1
ATOM 4292 O O . ASP A 1 543 ? 22.467 1.783 17.672 1.00 92.31 543 ASP A O 1
ATOM 4296 N N . TRP A 1 544 ? 20.988 0.085 17.654 1.00 93.25 544 TRP A N 1
ATOM 4297 C CA . TRP A 1 544 ? 21.625 -0.605 16.539 1.00 93.25 544 TRP A CA 1
ATOM 4298 C C . TRP A 1 544 ? 21.646 0.257 15.277 1.00 93.25 544 TRP A C 1
ATOM 4300 O O . TRP A 1 544 ? 22.736 0.529 14.786 1.00 93.25 544 TRP A O 1
ATOM 4310 N N . LEU A 1 545 ? 20.505 0.762 14.792 1.00 93.44 545 LEU A N 1
ATOM 4311 C CA . LEU A 1 545 ? 20.450 1.599 13.582 1.00 93.44 545 LEU A CA 1
ATOM 4312 C C . LEU A 1 545 ? 21.341 2.848 13.672 1.00 93.44 545 LEU A C 1
ATOM 4314 O O . LEU A 1 545 ? 21.980 3.222 12.691 1.00 93.44 545 LEU A O 1
ATOM 4318 N N . LEU A 1 546 ? 21.387 3.503 14.834 1.00 91.25 546 LEU A N 1
ATOM 4319 C CA . LEU A 1 546 ? 22.189 4.711 15.040 1.00 91.25 546 LEU A CA 1
ATOM 4320 C C . LEU A 1 546 ? 23.689 4.418 15.190 1.00 91.25 546 LEU A C 1
ATOM 4322 O O . LEU A 1 546 ? 24.489 5.307 14.914 1.00 91.25 546 LEU A O 1
ATOM 4326 N N . SER A 1 547 ? 24.071 3.193 15.566 1.00 89.69 547 SER A N 1
ATOM 4327 C CA . SER A 1 547 ? 25.473 2.739 15.574 1.00 89.69 547 SER A CA 1
ATOM 4328 C C . SER A 1 547 ? 26.060 2.499 14.177 1.00 89.69 547 SER A C 1
ATOM 4330 O O . SER A 1 547 ? 27.277 2.389 14.040 1.00 89.69 547 SER A O 1
ATOM 4332 N N . GLN A 1 548 ? 25.219 2.391 13.142 1.00 88.25 548 GLN A N 1
ATOM 4333 C CA . GLN A 1 548 ? 25.642 2.108 11.766 1.00 88.25 548 GLN A CA 1
ATOM 4334 C C . GLN A 1 548 ? 26.081 3.414 11.085 1.00 88.25 548 GLN A C 1
ATOM 4336 O O . GLN A 1 548 ? 25.377 3.973 10.242 1.00 88.25 548 GLN A O 1
ATOM 4341 N N . GLU A 1 549 ? 27.219 3.959 11.519 1.00 81.75 549 GLU A N 1
ATOM 4342 C CA . GLU A 1 549 ? 27.751 5.212 10.981 1.00 81.75 549 GLU A CA 1
ATOM 4343 C C . GLU A 1 549 ? 28.366 5.022 9.588 1.00 81.75 549 GLU A C 1
ATOM 4345 O O . GLU A 1 549 ? 29.012 4.018 9.290 1.00 81.75 549 GLU A O 1
ATOM 4350 N N . ILE A 1 550 ? 28.168 6.025 8.731 1.00 81.06 550 ILE A N 1
ATOM 4351 C CA . ILE A 1 550 ? 28.745 6.072 7.386 1.00 81.06 550 ILE A CA 1
ATOM 4352 C C . ILE A 1 550 ? 30.140 6.680 7.484 1.00 81.06 550 ILE A C 1
ATOM 4354 O O . ILE A 1 550 ? 30.326 7.697 8.160 1.00 81.06 550 ILE A O 1
ATOM 4358 N N . LYS A 1 551 ? 31.106 6.111 6.763 1.00 79.62 551 LYS A N 1
ATOM 4359 C CA . LYS A 1 551 ? 32.448 6.689 6.688 1.00 79.62 551 LYS A CA 1
ATOM 4360 C C . LYS A 1 551 ? 32.408 8.063 6.004 1.00 79.62 551 LYS A C 1
ATOM 4362 O O . LYS A 1 551 ? 31.753 8.193 4.969 1.00 79.62 551 LYS A O 1
ATOM 4367 N N . PRO A 1 552 ? 33.113 9.088 6.519 1.00 77.88 552 PRO A N 1
ATOM 4368 C CA . PRO A 1 552 ? 33.128 10.421 5.913 1.00 77.88 552 PRO A CA 1
ATOM 4369 C C . PRO A 1 552 ? 33.501 10.425 4.425 1.00 77.88 552 PRO A C 1
ATOM 4371 O O . PRO A 1 552 ? 32.948 11.216 3.662 1.00 77.88 552 PRO A O 1
ATOM 4374 N N . GLU A 1 553 ? 34.391 9.520 4.007 1.00 81.06 553 GLU A N 1
ATOM 4375 C CA . GLU A 1 553 ? 34.801 9.379 2.604 1.00 81.06 553 GLU A CA 1
ATOM 4376 C C . GLU A 1 553 ? 33.623 9.062 1.666 1.00 81.06 553 GLU A C 1
ATOM 4378 O O . GLU A 1 553 ? 33.568 9.583 0.556 1.00 81.06 553 GLU A O 1
ATOM 4383 N N . GLU A 1 554 ? 32.640 8.274 2.119 1.00 76.38 554 GLU A N 1
ATOM 4384 C CA . GLU A 1 554 ? 31.469 7.883 1.315 1.00 76.38 554 GLU A CA 1
ATOM 4385 C C . GLU A 1 554 ? 30.481 9.035 1.068 1.00 76.38 554 GLU A C 1
ATOM 4387 O O . GLU A 1 554 ? 29.559 8.901 0.260 1.00 76.38 554 GLU A O 1
ATOM 4392 N N . LEU A 1 555 ? 30.640 10.159 1.775 1.00 81.06 555 LEU A N 1
ATOM 4393 C CA . LEU A 1 555 ? 29.817 11.363 1.636 1.00 81.06 555 LEU A CA 1
ATOM 4394 C C . LEU A 1 555 ? 30.626 12.582 1.165 1.00 81.06 555 LEU A C 1
ATOM 4396 O O . LEU A 1 555 ? 30.095 13.694 1.172 1.00 81.06 555 LEU A O 1
ATOM 4400 N N . ALA A 1 556 ? 31.887 12.404 0.756 1.00 80.69 556 ALA A N 1
ATOM 4401 C CA . ALA A 1 556 ? 32.789 13.507 0.412 1.00 80.69 556 ALA A CA 1
ATOM 4402 C C . ALA A 1 556 ? 32.258 14.397 -0.732 1.00 80.69 556 ALA A C 1
ATOM 4404 O O . ALA A 1 556 ? 32.432 15.620 -0.707 1.00 80.69 556 ALA A O 1
ATOM 4405 N N . ASP A 1 557 ? 31.548 13.798 -1.690 1.00 79.00 557 ASP A N 1
ATOM 4406 C CA . ASP A 1 557 ? 30.957 14.498 -2.837 1.00 79.00 557 ASP A CA 1
ATOM 4407 C C . ASP A 1 557 ? 29.569 15.092 -2.543 1.00 79.00 557 ASP A C 1
ATOM 4409 O O . ASP A 1 557 ? 29.033 15.873 -3.331 1.00 79.00 557 ASP A O 1
ATOM 4413 N N . TRP A 1 558 ? 28.992 14.801 -1.372 1.00 88.69 558 TRP A N 1
ATOM 4414 C CA . TRP A 1 558 ? 27.683 15.298 -0.950 1.00 88.69 558 TRP A CA 1
ATOM 4415 C C . TRP A 1 558 ? 27.808 16.575 -0.100 1.00 88.69 558 TRP A C 1
ATOM 4417 O O . TRP A 1 558 ? 27.664 16.576 1.129 1.00 88.69 558 TRP A O 1
ATOM 4427 N N . LYS A 1 559 ? 28.132 17.680 -0.781 1.00 88.00 559 LYS A N 1
ATOM 4428 C CA . LYS A 1 559 ? 28.507 18.975 -0.181 1.00 88.00 559 LYS A CA 1
ATOM 4429 C C . LYS A 1 559 ? 27.302 19.897 0.044 1.00 88.00 559 LYS A C 1
ATOM 4431 O O . LYS A 1 559 ? 26.320 19.824 -0.681 1.00 88.00 559 LYS A O 1
ATOM 4436 N N . ASP A 1 560 ? 27.383 20.754 1.069 1.00 91.25 560 ASP A N 1
ATOM 4437 C CA . ASP A 1 560 ? 26.383 21.812 1.327 1.00 91.25 560 ASP A CA 1
ATOM 4438 C C . ASP A 1 560 ? 26.531 22.912 0.254 1.00 91.25 560 ASP A C 1
ATOM 4440 O O . ASP A 1 560 ? 27.674 23.279 -0.047 1.00 91.25 560 ASP A O 1
ATOM 4444 N N . PRO A 1 561 ? 25.443 23.435 -0.344 1.00 92.69 561 PRO A N 1
ATOM 4445 C CA . PRO A 1 561 ? 25.534 24.549 -1.285 1.00 92.69 561 PRO A CA 1
ATOM 4446 C C . PRO A 1 561 ? 26.104 25.812 -0.629 1.00 92.69 561 PRO A C 1
ATOM 4448 O O . PRO A 1 561 ? 25.908 26.055 0.563 1.00 92.69 561 PRO A O 1
ATOM 4451 N N . ALA A 1 562 ? 26.771 26.643 -1.436 1.00 91.44 562 ALA A N 1
ATOM 4452 C CA . ALA A 1 562 ? 27.344 27.909 -0.987 1.00 91.44 562 ALA A CA 1
ATOM 4453 C C . ALA A 1 562 ? 26.286 28.829 -0.355 1.00 91.44 562 ALA A C 1
ATOM 4455 O O . ALA A 1 562 ? 25.129 28.852 -0.777 1.00 91.44 562 ALA A O 1
ATOM 4456 N N . GLU A 1 563 ? 26.697 29.580 0.665 1.00 92.31 563 GLU A N 1
ATOM 4457 C CA . GLU A 1 563 ? 25.840 30.527 1.377 1.00 92.31 563 GLU A CA 1
ATOM 4458 C C . GLU A 1 563 ? 25.416 31.682 0.448 1.00 92.31 563 GLU A C 1
ATOM 4460 O O . GLU A 1 563 ? 26.278 32.266 -0.218 1.00 92.31 563 GLU A O 1
ATOM 4465 N N . PRO A 1 564 ? 24.123 32.051 0.386 1.00 92.12 564 PRO A N 1
ATOM 4466 C CA . PRO A 1 564 ? 23.669 33.091 -0.524 1.00 92.12 564 PRO A CA 1
ATOM 4467 C C . PRO A 1 564 ? 24.087 34.486 -0.043 1.00 92.12 564 PRO A C 1
ATOM 4469 O O . PRO A 1 564 ? 23.939 34.849 1.128 1.00 92.12 564 PRO A O 1
ATOM 4472 N N . ALA A 1 565 ? 24.580 35.305 -0.975 1.00 90.69 565 ALA A N 1
ATOM 4473 C CA . ALA A 1 565 ? 24.884 36.706 -0.706 1.00 90.69 565 ALA A CA 1
ATOM 4474 C C . ALA A 1 565 ? 23.586 37.535 -0.555 1.00 90.69 565 ALA A C 1
ATOM 4476 O O . ALA A 1 565 ? 22.618 37.277 -1.278 1.00 90.69 565 ALA A O 1
ATOM 4477 N N . PRO A 1 566 ? 23.559 38.586 0.293 1.00 89.12 566 PRO A N 1
ATOM 4478 C CA . PRO A 1 566 ? 22.380 39.446 0.473 1.00 89.12 566 PRO A CA 1
ATOM 4479 C C . PRO A 1 566 ? 21.820 40.014 -0.838 1.00 89.12 566 PRO A C 1
ATOM 4481 O O . PRO A 1 566 ? 20.619 39.933 -1.091 1.00 89.12 566 PRO A O 1
ATOM 4484 N N . LYS A 1 567 ? 22.702 40.482 -1.729 1.00 89.62 567 LYS A N 1
ATOM 4485 C CA . LYS A 1 567 ? 22.335 40.961 -3.072 1.00 89.62 567 LYS A CA 1
ATOM 4486 C C . LYS A 1 567 ? 21.569 39.921 -3.903 1.00 89.62 567 LYS A C 1
ATOM 4488 O O . LYS A 1 567 ? 20.684 40.277 -4.675 1.00 89.62 567 LYS A O 1
ATOM 4493 N N . THR A 1 568 ? 21.890 38.636 -3.745 1.00 91.50 568 THR A N 1
ATOM 4494 C CA . THR A 1 568 ? 21.268 37.541 -4.500 1.00 91.50 568 THR A CA 1
ATOM 4495 C C . THR A 1 568 ? 19.869 37.246 -3.965 1.00 91.50 568 THR A C 1
ATOM 4497 O O . THR A 1 568 ? 18.941 37.067 -4.755 1.00 91.50 568 THR A O 1
ATOM 4500 N N . LEU A 1 569 ? 19.688 37.283 -2.638 1.00 91.75 569 LEU A N 1
ATOM 4501 C CA . LEU A 1 569 ? 18.369 37.197 -1.999 1.00 91.75 569 LEU A CA 1
ATOM 4502 C C . LEU A 1 569 ? 17.455 38.330 -2.485 1.00 91.75 569 LEU A C 1
ATOM 4504 O O . LEU A 1 569 ? 16.332 38.077 -2.916 1.00 91.75 569 LEU A O 1
ATOM 4508 N N . VAL A 1 570 ? 17.958 39.567 -2.488 1.00 90.81 570 VAL A N 1
ATOM 4509 C CA . VAL A 1 570 ? 17.233 40.743 -2.994 1.00 90.81 570 VAL A CA 1
ATOM 4510 C C . VAL A 1 570 ? 16.847 40.561 -4.465 1.00 90.81 570 VAL A C 1
ATOM 4512 O O . VAL A 1 570 ? 15.680 40.735 -4.819 1.00 90.81 570 VAL A O 1
ATOM 4515 N N . ALA A 1 571 ? 17.791 40.161 -5.323 1.00 91.25 571 ALA A N 1
ATOM 4516 C CA . ALA A 1 571 ? 17.543 39.962 -6.750 1.00 91.25 571 ALA A CA 1
ATOM 4517 C C . ALA A 1 571 ? 16.452 38.911 -7.021 1.00 91.25 571 ALA A C 1
ATOM 4519 O O . ALA A 1 571 ? 15.540 39.158 -7.816 1.00 91.25 571 ALA A O 1
ATOM 4520 N N . LEU A 1 572 ? 16.506 37.765 -6.336 1.00 92.75 572 LEU A N 1
ATOM 4521 C CA . LEU A 1 572 ? 15.526 36.694 -6.508 1.00 92.75 572 LEU A CA 1
ATOM 4522 C C . LEU A 1 572 ? 14.151 37.065 -5.923 1.00 92.75 572 LEU A C 1
ATOM 4524 O O . LEU A 1 572 ? 13.126 36.820 -6.560 1.00 92.75 572 LEU A O 1
ATOM 4528 N N . ALA A 1 573 ? 14.105 37.716 -4.757 1.00 92.00 573 ALA A N 1
ATOM 4529 C CA . ALA A 1 573 ? 12.854 38.201 -4.172 1.00 92.00 573 ALA A CA 1
ATOM 4530 C C . ALA A 1 573 ? 12.164 39.239 -5.069 1.00 92.00 573 ALA A C 1
ATOM 4532 O O . ALA A 1 573 ? 10.955 39.147 -5.286 1.00 92.00 573 ALA A O 1
ATOM 4533 N N . ARG A 1 574 ? 12.922 40.181 -5.650 1.00 90.69 574 ARG A N 1
ATOM 4534 C CA . ARG A 1 574 ? 12.408 41.164 -6.621 1.00 90.69 574 ARG A CA 1
ATOM 4535 C C . ARG A 1 574 ? 11.804 40.491 -7.849 1.00 90.69 574 ARG A C 1
ATOM 4537 O O . ARG A 1 574 ? 10.741 40.911 -8.299 1.00 90.69 574 ARG A O 1
ATOM 4544 N N . LEU A 1 575 ? 12.451 39.445 -8.366 1.00 90.25 575 LEU A N 1
ATOM 4545 C CA . LEU A 1 575 ? 11.953 38.678 -9.510 1.00 90.25 575 LEU A CA 1
ATOM 4546 C C . LEU A 1 575 ? 10.587 38.042 -9.207 1.00 90.25 575 LEU A C 1
ATOM 4548 O O . LEU A 1 575 ? 9.670 38.164 -10.015 1.00 90.25 575 LEU A O 1
ATOM 4552 N N . TYR A 1 576 ? 10.408 37.463 -8.017 1.00 91.06 576 TYR A N 1
ATOM 4553 C CA . TYR A 1 576 ? 9.109 36.928 -7.595 1.00 91.06 576 TYR A CA 1
ATOM 4554 C C . TYR A 1 576 ? 8.063 38.008 -7.297 1.00 91.06 576 TYR A C 1
ATOM 4556 O O . TYR A 1 576 ? 6.898 37.840 -7.655 1.00 91.06 576 TYR A O 1
ATOM 4564 N N . LEU A 1 577 ? 8.456 39.125 -6.682 1.00 88.62 577 LEU A N 1
ATOM 4565 C CA . LEU A 1 577 ? 7.556 40.250 -6.400 1.00 88.62 577 LEU A CA 1
ATOM 4566 C C . LEU A 1 577 ? 7.041 40.927 -7.672 1.00 88.62 577 LEU A C 1
ATOM 4568 O O . LEU A 1 577 ? 5.889 41.347 -7.713 1.00 88.62 577 LEU A O 1
ATOM 4572 N N . ALA A 1 578 ? 7.855 40.997 -8.727 1.00 86.25 578 ALA A N 1
ATOM 4573 C CA . ALA A 1 578 ? 7.465 41.609 -9.996 1.00 86.25 578 ALA A CA 1
ATOM 4574 C C . ALA A 1 578 ? 6.274 40.910 -10.679 1.00 86.25 578 ALA A C 1
ATOM 4576 O O . ALA A 1 578 ? 5.601 41.531 -11.498 1.00 86.25 578 ALA A O 1
ATOM 4577 N N . LYS A 1 579 ? 6.000 39.640 -10.344 1.00 83.56 579 LYS A N 1
ATOM 4578 C CA . LYS A 1 579 ? 4.844 38.877 -10.847 1.00 83.56 579 LYS A CA 1
ATOM 4579 C C . LYS A 1 579 ? 3.702 38.754 -9.828 1.00 83.56 579 LYS A C 1
ATOM 4581 O O . LYS A 1 579 ? 2.708 38.087 -10.114 1.00 83.56 579 LYS A O 1
ATOM 4586 N N . ALA A 1 580 ? 3.820 39.366 -8.647 1.00 80.94 580 ALA A N 1
ATOM 4587 C CA . ALA A 1 580 ? 2.775 39.306 -7.632 1.00 80.94 580 ALA A CA 1
ATOM 4588 C C . ALA A 1 580 ? 1.542 40.147 -8.045 1.00 80.94 580 ALA A C 1
ATOM 4590 O O . ALA A 1 580 ? 1.696 41.245 -8.590 1.00 80.94 580 ALA A O 1
ATOM 4591 N N . PRO A 1 581 ? 0.304 39.668 -7.799 1.00 74.81 581 PRO A N 1
ATOM 4592 C CA . PRO A 1 581 ? -0.910 40.390 -8.179 1.00 74.81 581 PRO A CA 1
ATOM 4593 C C . PRO A 1 581 ? -0.964 41.798 -7.574 1.00 74.81 581 PRO A C 1
ATOM 4595 O O . PRO A 1 581 ? -0.818 41.970 -6.368 1.00 74.81 581 PRO A O 1
ATOM 4598 N N . GLY A 1 582 ? -1.194 42.810 -8.414 1.00 72.31 582 GLY A N 1
ATOM 4599 C CA . GLY A 1 582 ? -1.272 44.209 -7.978 1.00 72.31 582 GLY A CA 1
ATOM 4600 C C . GLY A 1 582 ? 0.080 44.894 -7.732 1.00 72.31 582 GLY A C 1
ATOM 4601 O O . GLY A 1 582 ? 0.087 46.076 -7.393 1.00 72.31 582 GLY A O 1
ATOM 4602 N N . MET A 1 583 ? 1.212 44.210 -7.943 1.00 76.00 583 MET A N 1
ATOM 4603 C CA . MET A 1 583 ? 2.543 44.808 -7.806 1.00 76.00 583 MET A CA 1
ATOM 4604 C C . MET A 1 583 ? 3.025 45.417 -9.124 1.00 76.00 583 MET A C 1
ATOM 4606 O O . MET A 1 583 ? 3.064 44.762 -10.162 1.00 76.00 583 MET A O 1
ATOM 4610 N N . THR A 1 584 ? 3.423 46.691 -9.082 1.00 82.31 584 THR A N 1
ATOM 4611 C CA . THR A 1 584 ? 4.049 47.382 -10.219 1.00 82.31 584 THR A CA 1
ATOM 4612 C C . THR A 1 584 ? 5.568 47.392 -10.068 1.00 82.31 584 THR A C 1
ATOM 4614 O O . THR A 1 584 ? 6.089 47.393 -8.953 1.00 82.31 584 THR A O 1
ATOM 4617 N N . ALA A 1 585 ? 6.303 47.473 -11.182 1.00 82.31 585 ALA A N 1
ATOM 4618 C CA . ALA A 1 585 ? 7.765 47.585 -11.151 1.00 82.31 585 ALA A CA 1
ATOM 4619 C C . ALA A 1 585 ? 8.250 48.790 -10.316 1.00 82.31 585 ALA A C 1
ATOM 4621 O O . ALA A 1 585 ? 9.255 48.694 -9.614 1.00 82.31 585 ALA A O 1
ATOM 4622 N N . ALA A 1 586 ? 7.503 49.901 -10.344 1.00 84.00 586 ALA A N 1
ATOM 4623 C CA . ALA A 1 586 ? 7.773 51.072 -9.514 1.00 84.00 586 ALA A CA 1
ATOM 4624 C C . ALA A 1 586 ? 7.661 50.742 -8.018 1.00 84.00 586 ALA A C 1
ATOM 4626 O O . ALA A 1 586 ? 8.564 51.077 -7.255 1.00 84.00 586 ALA A O 1
ATOM 4627 N N . LYS A 1 587 ? 6.612 50.013 -7.613 1.00 82.44 587 LYS A N 1
ATOM 4628 C CA . LYS A 1 587 ? 6.417 49.633 -6.211 1.00 82.44 587 LYS A CA 1
ATOM 4629 C C . LYS A 1 587 ? 7.459 48.627 -5.722 1.00 82.44 587 LYS A C 1
ATOM 4631 O O . LYS A 1 587 ? 7.923 48.731 -4.594 1.00 82.44 587 LYS A O 1
ATOM 4636 N N . VAL A 1 588 ? 7.885 47.692 -6.572 1.00 86.19 588 VAL A N 1
ATOM 4637 C CA . VAL A 1 588 ? 8.982 46.766 -6.235 1.00 86.19 588 VAL A CA 1
ATOM 4638 C C . VAL A 1 588 ? 10.302 47.523 -6.041 1.00 86.19 588 VAL A C 1
ATOM 4640 O O . VAL A 1 588 ? 11.051 47.205 -5.123 1.00 86.19 588 VAL A O 1
ATOM 4643 N N . ASN A 1 589 ? 10.584 48.542 -6.860 1.00 86.25 589 ASN A N 1
ATOM 4644 C CA . ASN A 1 589 ? 11.765 49.399 -6.688 1.00 86.25 589 ASN A CA 1
ATOM 4645 C C . ASN A 1 589 ? 11.710 50.266 -5.429 1.00 86.25 589 ASN A C 1
ATOM 4647 O O . ASN A 1 589 ? 12.749 50.483 -4.819 1.00 86.25 589 ASN A O 1
ATOM 4651 N N . GLU A 1 590 ? 10.524 50.740 -5.053 1.00 82.81 590 GLU A N 1
ATOM 4652 C CA . GLU A 1 590 ? 10.308 51.505 -3.822 1.00 82.81 590 GLU A CA 1
ATOM 4653 C C . GLU A 1 590 ? 10.558 50.647 -2.572 1.00 82.81 590 GLU A C 1
ATOM 4655 O O . GLU A 1 590 ? 11.258 51.072 -1.661 1.00 82.81 590 GLU A O 1
ATOM 4660 N N . VAL A 1 591 ? 10.000 49.433 -2.545 1.00 79.94 591 VAL A N 1
ATOM 4661 C CA . VAL A 1 591 ? 9.986 48.562 -1.356 1.00 79.94 591 VAL A CA 1
ATOM 4662 C C . VAL A 1 591 ? 11.270 47.749 -1.207 1.00 79.94 591 VAL A C 1
ATOM 4664 O O . VAL A 1 591 ? 11.704 47.458 -0.096 1.00 79.94 591 VAL A O 1
ATOM 4667 N N . LEU A 1 592 ? 11.884 47.345 -2.318 1.00 85.50 592 LEU A N 1
ATOM 4668 C CA . LEU A 1 592 ? 13.075 46.502 -2.304 1.00 85.50 592 LEU A CA 1
ATOM 4669 C C . LEU A 1 592 ? 14.038 46.945 -3.414 1.00 85.50 592 LEU A C 1
ATOM 4671 O O . LEU A 1 592 ? 14.028 46.323 -4.473 1.00 85.50 592 LEU A O 1
ATOM 4675 N N . PRO A 1 593 ? 14.840 48.012 -3.226 1.00 83.19 593 PRO A N 1
ATOM 4676 C CA . PRO A 1 593 ? 15.705 48.584 -4.264 1.00 83.19 593 PRO A CA 1
ATOM 4677 C C . PRO A 1 593 ? 16.680 47.575 -4.892 1.00 83.19 593 PRO A C 1
ATOM 4679 O O . PRO A 1 593 ? 17.120 46.624 -4.250 1.00 83.19 593 PRO A O 1
ATOM 4682 N N . ALA A 1 594 ? 17.021 47.768 -6.171 1.00 77.31 594 ALA A N 1
ATOM 4683 C CA . ALA A 1 594 ? 17.873 46.832 -6.919 1.00 77.31 594 ALA A CA 1
ATOM 4684 C C . ALA A 1 594 ? 19.348 46.852 -6.475 1.00 77.31 594 ALA A C 1
ATOM 4686 O O . ALA A 1 594 ? 20.061 45.869 -6.659 1.00 77.31 594 ALA A O 1
ATOM 4687 N N . ASP A 1 595 ? 19.790 47.974 -5.915 1.00 71.56 595 ASP A N 1
ATOM 4688 C CA . ASP A 1 595 ? 21.138 48.279 -5.435 1.00 71.56 595 ASP A CA 1
ATOM 4689 C C . ASP A 1 595 ? 21.295 48.092 -3.919 1.00 71.56 595 ASP A C 1
ATOM 4691 O O . ASP A 1 595 ? 22.339 48.437 -3.366 1.00 71.56 595 ASP A O 1
ATOM 4695 N N . ALA A 1 596 ? 20.290 47.515 -3.249 1.00 68.06 596 ALA A N 1
ATOM 4696 C CA . ALA A 1 596 ? 20.346 47.172 -1.835 1.00 68.06 596 ALA A CA 1
ATOM 4697 C C . ALA A 1 596 ? 21.389 46.059 -1.590 1.00 68.06 596 ALA A C 1
ATOM 4699 O O . ALA A 1 596 ? 21.078 44.867 -1.544 1.00 68.06 596 ALA A O 1
ATOM 4700 N N . GLY A 1 597 ? 22.663 46.453 -1.520 1.00 61.03 597 GLY A N 1
ATOM 4701 C CA . GLY A 1 597 ? 23.809 45.565 -1.312 1.00 61.03 597 GLY A CA 1
ATOM 4702 C C . GLY A 1 597 ? 23.914 45.035 0.120 1.00 61.03 597 GLY A C 1
ATOM 4703 O O . GLY A 1 597 ? 24.451 43.947 0.326 1.00 61.03 597 GLY A O 1
ATOM 4704 N N . GLU A 1 598 ? 23.341 45.763 1.080 1.00 69.00 598 GLU A N 1
ATOM 4705 C CA . GLU A 1 598 ? 23.218 45.405 2.495 1.00 69.00 598 GLU A CA 1
ATOM 4706 C C . GLU A 1 598 ? 21.737 45.511 2.901 1.00 69.00 598 GLU A C 1
ATOM 4708 O O . GLU A 1 598 ? 21.012 46.371 2.401 1.00 69.00 598 GLU A O 1
ATOM 4713 N N . LEU A 1 599 ? 21.256 44.608 3.766 1.00 72.56 599 LEU A N 1
ATOM 4714 C CA . LEU A 1 599 ? 19.840 44.549 4.181 1.00 72.56 599 LEU A CA 1
ATOM 4715 C C . LEU A 1 599 ? 19.481 45.589 5.259 1.00 72.56 599 LEU A C 1
ATOM 4717 O O . LEU A 1 599 ? 18.345 45.629 5.733 1.00 72.56 599 LEU A O 1
ATOM 4721 N N . ASP A 1 600 ? 20.437 46.427 5.646 1.00 66.06 600 ASP A N 1
ATOM 4722 C CA . ASP A 1 600 ? 20.271 47.416 6.698 1.00 66.06 600 ASP A CA 1
ATOM 4723 C C . ASP A 1 600 ? 19.421 48.594 6.188 1.00 66.06 600 ASP A C 1
ATOM 4725 O O . ASP A 1 600 ? 19.723 49.213 5.171 1.00 66.06 600 ASP A O 1
ATOM 4729 N N . ASN A 1 601 ? 18.356 48.931 6.924 1.00 66.88 601 ASN A N 1
ATOM 4730 C CA . ASN A 1 601 ? 17.450 50.065 6.664 1.00 66.88 601 ASN A CA 1
ATOM 4731 C C . ASN A 1 601 ? 16.503 49.949 5.447 1.00 66.88 601 ASN A C 1
ATOM 4733 O O . ASN A 1 601 ? 15.982 50.963 4.982 1.00 66.88 601 ASN A O 1
ATOM 4737 N N . ILE A 1 602 ? 16.203 48.739 4.958 1.00 78.94 602 ILE A N 1
ATOM 4738 C CA . ILE A 1 602 ? 15.155 48.543 3.939 1.00 78.94 602 ILE A CA 1
ATOM 4739 C C . ILE A 1 602 ? 13.766 48.533 4.600 1.00 78.94 602 ILE A C 1
ATOM 4741 O O . ILE A 1 602 ? 13.436 47.649 5.401 1.00 78.94 602 ILE A O 1
ATOM 4745 N N . HIS A 1 603 ? 12.928 49.506 4.241 1.00 77.19 603 HIS A N 1
ATOM 4746 C CA . HIS A 1 603 ? 11.529 49.564 4.660 1.00 77.19 603 HIS A CA 1
ATOM 4747 C C . HIS A 1 603 ? 10.662 48.718 3.720 1.00 77.19 603 HIS A C 1
ATOM 4749 O O . HIS A 1 603 ? 10.563 49.004 2.532 1.00 77.19 603 HIS A O 1
ATOM 4755 N N . GLY A 1 604 ? 10.040 47.670 4.258 1.00 81.94 604 GLY A N 1
ATOM 4756 C CA . GLY A 1 604 ? 9.085 46.842 3.530 1.00 81.94 604 GLY A CA 1
ATOM 4757 C C . GLY A 1 604 ? 7.711 47.497 3.392 1.00 81.94 604 GLY A C 1
ATOM 4758 O O . GLY A 1 604 ? 7.548 48.700 3.589 1.00 81.94 604 GLY A O 1
ATOM 4759 N N . TYR A 1 605 ? 6.694 46.696 3.080 1.00 82.50 605 TYR A N 1
ATOM 4760 C CA . TYR A 1 605 ? 5.343 47.203 2.838 1.00 82.50 605 TYR A CA 1
ATOM 4761 C C . TYR A 1 605 ? 4.731 47.871 4.077 1.00 82.50 605 TYR A C 1
ATOM 4763 O O . TYR A 1 605 ? 4.888 47.400 5.211 1.00 82.50 605 TYR A O 1
ATOM 4771 N N . SER A 1 606 ? 3.980 48.947 3.850 1.00 82.62 606 SER A N 1
ATOM 4772 C CA . SER A 1 606 ? 3.090 49.543 4.845 1.00 82.62 606 SER A CA 1
ATOM 4773 C C . SER A 1 606 ? 1.755 48.790 4.926 1.00 82.62 606 SER A C 1
ATOM 4775 O O . SER A 1 606 ? 1.434 47.942 4.091 1.00 82.62 606 SER A O 1
ATOM 4777 N N . GLU A 1 607 ? 0.951 49.090 5.946 1.00 80.38 607 GLU A N 1
ATOM 4778 C CA . GLU A 1 607 ? -0.397 48.520 6.071 1.00 80.38 607 GLU A CA 1
ATOM 4779 C C . GLU A 1 607 ? -1.322 48.947 4.916 1.00 80.38 607 GLU A C 1
ATOM 4781 O O . GLU A 1 607 ? -2.092 48.127 4.414 1.00 80.38 607 GLU A O 1
ATOM 4786 N N . GLU A 1 608 ? -1.194 50.189 4.433 1.00 79.44 608 GLU A N 1
ATOM 4787 C CA . GLU A 1 608 ? -1.979 50.695 3.298 1.00 79.44 608 GLU A CA 1
ATOM 4788 C C . GLU A 1 608 ? -1.587 49.996 1.986 1.00 79.44 608 GLU A C 1
ATOM 4790 O O . GLU A 1 608 ? -2.463 49.666 1.187 1.00 79.44 608 GLU A O 1
ATOM 4795 N N . ASP A 1 609 ? -0.301 49.671 1.792 1.00 77.00 609 ASP A N 1
ATOM 4796 C CA . ASP A 1 609 ? 0.160 48.932 0.604 1.00 77.00 609 ASP A CA 1
ATOM 4797 C C . ASP A 1 609 ? -0.477 47.537 0.497 1.00 77.00 609 ASP A C 1
ATOM 4799 O O . ASP A 1 609 ? -0.716 47.029 -0.598 1.00 77.00 609 ASP A O 1
ATOM 4803 N N . LEU A 1 610 ? -0.775 46.914 1.639 1.00 77.62 610 LEU A N 1
ATOM 4804 C CA . LEU A 1 610 ? -1.330 45.561 1.735 1.00 77.62 610 LEU A CA 1
ATOM 4805 C C . LEU A 1 610 ? -2.851 45.548 1.934 1.00 77.62 610 LEU A C 1
ATOM 4807 O O . LEU A 1 610 ? -3.437 44.487 2.173 1.00 77.62 610 LEU A O 1
ATOM 4811 N N . LYS A 1 611 ? -3.515 46.701 1.833 1.00 76.50 611 LYS A N 1
ATOM 4812 C CA . LYS A 1 611 ? -4.957 46.845 2.076 1.00 76.50 611 LYS A CA 1
ATOM 4813 C C . LYS A 1 611 ? -5.820 45.981 1.160 1.00 76.50 611 LYS A C 1
ATOM 4815 O O . LYS A 1 611 ? -6.804 45.404 1.613 1.00 76.50 611 LYS A O 1
ATOM 4820 N N . TYR A 1 612 ? -5.439 45.877 -0.113 1.00 73.81 612 TYR A N 1
ATOM 4821 C CA . TYR A 1 612 ? -6.154 45.084 -1.120 1.00 73.81 612 TYR A CA 1
ATOM 4822 C C . TYR A 1 612 ? -5.561 43.688 -1.333 1.00 73.81 612 TYR A C 1
ATOM 4824 O O . TYR A 1 612 ? -6.144 42.882 -2.057 1.00 73.81 612 TYR A O 1
ATOM 4832 N N . ALA A 1 613 ? -4.418 43.388 -0.709 1.00 71.75 613 ALA A N 1
ATOM 4833 C CA . ALA A 1 613 ? -3.850 42.049 -0.740 1.00 71.75 613 ALA A CA 1
ATOM 4834 C C . ALA A 1 613 ? -4.787 41.087 -0.003 1.00 71.75 613 ALA A C 1
ATOM 4836 O O . ALA A 1 613 ? -5.350 41.431 1.043 1.00 71.75 613 ALA A O 1
ATOM 4837 N N . THR A 1 614 ? -4.949 39.864 -0.504 1.00 73.25 614 THR A N 1
ATOM 4838 C CA . THR A 1 614 ? -5.747 38.872 0.218 1.00 73.25 614 THR A CA 1
ATOM 4839 C C . THR A 1 614 ? -5.119 38.601 1.593 1.00 73.25 614 THR A C 1
ATOM 4841 O O . THR A 1 614 ? -3.909 38.771 1.772 1.00 73.25 614 THR A O 1
ATOM 4844 N N . PRO A 1 615 ? -5.906 38.250 2.622 1.00 69.38 615 PRO A N 1
ATOM 4845 C CA . PRO A 1 615 ? -5.373 37.964 3.957 1.00 69.38 615 PRO A CA 1
ATOM 4846 C C . PRO A 1 615 ? -4.270 36.891 4.003 1.00 69.38 615 PRO A C 1
ATOM 4848 O O . PRO A 1 615 ? -3.452 36.901 4.918 1.00 69.38 615 PRO A O 1
ATOM 4851 N N . ASP A 1 616 ? -4.243 35.994 3.021 1.00 69.25 616 ASP A N 1
ATOM 4852 C CA . ASP A 1 616 ? -3.280 34.906 2.835 1.00 69.25 616 ASP A CA 1
ATOM 4853 C C . ASP A 1 616 ? -2.143 35.237 1.847 1.00 69.25 616 ASP A C 1
ATOM 4855 O O . ASP A 1 616 ? -1.341 34.359 1.535 1.00 69.25 616 ASP A O 1
ATOM 4859 N N . ALA A 1 617 ? -2.053 36.481 1.362 1.00 82.75 617 ALA A N 1
ATOM 4860 C CA . ALA A 1 617 ? -1.004 36.913 0.441 1.00 82.75 617 ALA A CA 1
ATOM 4861 C C . ALA A 1 617 ? 0.392 36.815 1.080 1.00 82.75 617 ALA A C 1
ATOM 4863 O O . ALA A 1 617 ? 0.635 37.360 2.162 1.00 82.75 617 ALA A O 1
ATOM 4864 N N . ASP A 1 618 ? 1.324 36.163 0.381 1.00 87.19 618 ASP A N 1
ATOM 4865 C CA . ASP A 1 618 ? 2.686 35.911 0.870 1.00 87.19 618 ASP A CA 1
ATOM 4866 C C . ASP A 1 618 ? 3.450 37.214 1.147 1.00 87.19 618 ASP A C 1
ATOM 4868 O O . ASP A 1 618 ? 4.279 37.275 2.052 1.00 87.19 618 ASP A O 1
ATOM 4872 N N . GLU A 1 619 ? 3.149 38.274 0.395 1.00 88.19 619 GLU A N 1
ATOM 4873 C CA . GLU A 1 619 ? 3.799 39.586 0.466 1.00 88.19 619 GLU A CA 1
ATOM 4874 C C . GLU A 1 619 ? 3.579 40.268 1.826 1.00 88.19 619 GLU A C 1
ATOM 4876 O O . GLU A 1 619 ? 4.369 41.124 2.227 1.00 88.19 619 GLU A O 1
ATOM 4881 N N . ARG A 1 620 ? 2.569 39.837 2.597 1.00 85.31 620 ARG A N 1
ATOM 4882 C CA . ARG A 1 620 ? 2.325 40.322 3.964 1.00 85.31 620 ARG A CA 1
ATOM 4883 C C . ARG A 1 620 ? 3.481 40.028 4.919 1.00 85.31 620 ARG A C 1
ATOM 4885 O O . ARG A 1 620 ? 3.673 40.780 5.872 1.00 85.31 620 ARG A O 1
ATOM 4892 N N . VAL A 1 621 ? 4.288 38.992 4.666 1.00 88.62 621 VAL A N 1
ATOM 4893 C CA . VAL A 1 621 ? 5.488 38.705 5.478 1.00 88.62 621 VAL A CA 1
ATOM 4894 C C . VAL A 1 621 ? 6.543 39.813 5.359 1.00 88.62 621 VAL A C 1
ATOM 4896 O O . VAL A 1 621 ? 7.330 40.031 6.280 1.00 88.62 621 VAL A O 1
ATOM 4899 N N . LEU A 1 622 ? 6.526 40.551 4.244 1.00 89.00 622 LEU A N 1
ATOM 4900 C CA . LEU A 1 622 ? 7.429 41.660 3.951 1.00 89.00 622 LEU A CA 1
ATOM 4901 C C . LEU A 1 622 ? 6.890 43.007 4.467 1.00 89.00 622 LEU A C 1
ATOM 4903 O O . LEU A 1 622 ? 7.395 44.052 4.070 1.00 89.00 622 LEU A O 1
ATOM 4907 N N . GLN A 1 623 ? 5.879 43.012 5.346 1.00 87.81 623 GLN A N 1
ATOM 4908 C CA . GLN A 1 623 ? 5.421 44.225 6.028 1.00 87.81 623 GLN A CA 1
ATOM 4909 C C . GLN A 1 623 ? 6.463 44.709 7.054 1.00 87.81 623 GLN A C 1
ATOM 4911 O O . GLN A 1 623 ? 7.024 43.905 7.809 1.00 87.81 623 GLN A O 1
ATOM 4916 N N . GLY A 1 624 ? 6.701 46.021 7.134 1.00 87.25 624 GLY A N 1
ATOM 4917 C CA . GLY A 1 624 ? 7.700 46.612 8.038 1.00 87.25 624 GLY A CA 1
ATOM 4918 C C . GLY A 1 624 ? 9.149 46.330 7.603 1.00 87.25 624 GLY A C 1
ATOM 4919 O O . GLY A 1 624 ? 9.372 46.017 6.442 1.00 87.25 624 GLY A O 1
ATOM 4920 N N . PRO A 1 625 ? 10.160 46.428 8.488 1.00 88.69 625 PRO A N 1
ATOM 4921 C CA . PRO A 1 625 ? 11.564 46.247 8.096 1.00 88.69 625 PRO A CA 1
ATOM 4922 C C . PRO A 1 625 ? 11.819 44.887 7.430 1.00 88.69 625 PRO A C 1
ATOM 4924 O O . PRO A 1 625 ? 11.380 43.854 7.957 1.00 88.69 625 PRO A O 1
ATOM 4927 N N . ILE A 1 626 ? 12.508 44.889 6.284 1.00 88.88 626 ILE A N 1
ATOM 4928 C CA . ILE A 1 626 ? 12.889 43.668 5.564 1.00 88.88 626 ILE A CA 1
ATOM 4929 C C . ILE A 1 626 ? 14.171 43.115 6.183 1.00 88.88 626 ILE A C 1
ATOM 4931 O O . ILE A 1 626 ? 15.177 43.806 6.285 1.00 88.88 626 ILE A O 1
ATOM 4935 N N . THR A 1 627 ? 14.131 41.849 6.592 1.00 91.06 627 THR A N 1
ATOM 4936 C CA . THR A 1 627 ? 15.273 41.125 7.159 1.00 91.06 627 THR A CA 1
ATOM 4937 C C . THR A 1 627 ? 15.632 39.940 6.273 1.00 91.06 627 THR A C 1
ATOM 4939 O O . THR A 1 627 ? 14.830 39.503 5.444 1.00 91.06 627 THR A O 1
ATOM 4942 N N . ARG A 1 628 ? 16.828 39.376 6.481 1.00 91.50 628 ARG A N 1
ATOM 4943 C CA . ARG A 1 628 ? 17.246 38.140 5.810 1.00 91.50 628 ARG A CA 1
ATOM 4944 C C . ARG A 1 628 ? 16.238 37.004 6.021 1.00 91.50 628 ARG A C 1
ATOM 4946 O O . ARG A 1 628 ? 15.811 36.407 5.045 1.00 91.50 628 ARG A O 1
ATOM 4953 N N . ASP A 1 629 ? 15.805 36.798 7.265 1.00 92.56 629 ASP A N 1
ATOM 4954 C CA . ASP A 1 629 ? 14.794 35.801 7.657 1.00 92.56 629 ASP A CA 1
ATOM 4955 C C . ASP A 1 629 ? 13.486 35.953 6.855 1.00 92.56 629 ASP A C 1
ATOM 4957 O O . ASP A 1 629 ? 13.002 35.002 6.247 1.00 92.56 629 ASP A O 1
ATOM 4961 N N . LYS A 1 630 ? 12.963 37.182 6.730 1.00 92.56 630 LYS A N 1
ATOM 4962 C CA . LYS A 1 630 ? 11.761 37.453 5.924 1.00 92.56 630 LYS A CA 1
ATOM 4963 C C . LYS A 1 630 ? 11.960 37.156 4.436 1.00 92.56 630 LYS A C 1
ATOM 4965 O O . LYS A 1 630 ? 11.042 36.642 3.795 1.00 92.56 630 LYS A O 1
ATOM 4970 N N . LEU A 1 631 ? 13.129 37.486 3.880 1.00 93.38 631 LEU A N 1
ATOM 4971 C CA . LEU A 1 631 ? 13.442 37.210 2.475 1.00 93.38 631 LEU A CA 1
ATOM 4972 C C . LEU A 1 631 ? 13.602 35.712 2.214 1.00 93.38 631 LEU A C 1
ATOM 4974 O O . LEU A 1 631 ? 13.009 35.211 1.262 1.00 93.38 631 LEU A O 1
ATOM 4978 N N . GLU A 1 632 ? 14.345 34.993 3.054 1.00 95.56 632 GLU A N 1
ATOM 4979 C CA . GLU A 1 632 ? 14.518 33.540 2.946 1.00 95.56 632 GLU A CA 1
ATOM 4980 C C . GLU A 1 632 ? 13.179 32.814 3.106 1.00 95.56 632 GLU A C 1
ATOM 4982 O O . GLU A 1 632 ? 12.861 31.922 2.319 1.00 95.56 632 GLU A O 1
ATOM 4987 N N . TRP A 1 633 ? 12.329 33.245 4.042 1.00 95.25 633 TRP A N 1
ATOM 4988 C CA . TRP A 1 633 ? 10.974 32.712 4.173 1.00 95.25 633 TRP A CA 1
ATOM 4989 C C . TRP A 1 633 ? 10.143 32.947 2.902 1.00 95.25 633 TRP A C 1
ATOM 4991 O O . TRP A 1 633 ? 9.536 32.010 2.374 1.00 95.25 633 TRP A O 1
ATOM 5001 N N . TYR A 1 634 ? 10.133 34.180 2.375 1.00 95.00 634 TYR A N 1
ATOM 5002 C CA . TYR A 1 634 ? 9.357 34.547 1.184 1.00 95.00 634 TYR A CA 1
ATOM 5003 C C . TYR A 1 634 ? 9.833 33.789 -0.063 1.00 95.00 634 TYR A C 1
ATOM 5005 O O . TYR A 1 634 ? 9.030 33.156 -0.753 1.00 95.00 634 TYR A O 1
ATOM 5013 N N . ILE A 1 635 ? 11.143 33.786 -0.325 1.00 96.62 635 ILE A N 1
ATOM 5014 C CA . ILE A 1 635 ? 11.754 33.061 -1.447 1.00 96.62 635 ILE A CA 1
ATOM 5015 C C . ILE A 1 635 ? 11.503 31.561 -1.302 1.00 96.62 635 ILE A C 1
ATOM 5017 O O . ILE A 1 635 ? 11.152 30.913 -2.287 1.00 96.62 635 ILE A O 1
ATOM 5021 N N . GLY A 1 636 ? 11.636 31.001 -0.098 1.00 96.56 636 GLY A N 1
ATOM 5022 C CA . GLY A 1 636 ? 11.431 29.578 0.163 1.00 96.56 636 GLY A CA 1
ATOM 5023 C C . GLY A 1 636 ? 10.015 29.137 -0.181 1.00 96.56 636 GLY A C 1
ATOM 5024 O O . GLY A 1 636 ? 9.825 28.183 -0.941 1.00 96.56 636 GLY A O 1
ATOM 5025 N N . ARG A 1 637 ? 9.018 29.894 0.288 1.00 94.69 637 ARG A N 1
ATOM 5026 C CA . ARG A 1 637 ? 7.605 29.658 -0.025 1.00 94.69 637 ARG A CA 1
ATOM 5027 C C . ARG A 1 637 ? 7.317 29.781 -1.524 1.00 94.69 637 ARG A C 1
ATOM 5029 O O . ARG A 1 637 ? 6.696 28.885 -2.100 1.00 94.69 637 ARG A O 1
ATOM 5036 N N . LYS A 1 638 ? 7.807 30.832 -2.193 1.00 94.00 638 LYS A N 1
ATOM 5037 C CA . LYS A 1 638 ? 7.624 31.002 -3.648 1.00 94.00 638 LYS A CA 1
ATOM 5038 C C . LYS A 1 638 ? 8.309 29.890 -4.449 1.00 94.00 638 LYS A C 1
ATOM 5040 O O . LYS A 1 638 ? 7.717 29.382 -5.400 1.00 94.00 638 LYS A O 1
ATOM 5045 N N . SER A 1 639 ? 9.496 29.454 -4.030 1.00 94.94 639 SER A N 1
ATOM 5046 C CA . SER A 1 639 ? 10.253 28.378 -4.684 1.00 94.94 639 SER A CA 1
ATOM 5047 C C . SER A 1 639 ? 9.543 27.031 -4.546 1.00 94.94 639 SER A C 1
ATOM 5049 O O . SER A 1 639 ? 9.341 26.341 -5.543 1.00 94.94 639 SER A O 1
ATOM 5051 N N . ILE A 1 640 ? 9.048 26.688 -3.349 1.00 94.81 640 ILE A N 1
ATOM 5052 C CA . ILE A 1 640 ? 8.183 25.513 -3.148 1.00 94.81 640 ILE A CA 1
ATOM 5053 C C . ILE A 1 640 ? 6.961 25.575 -4.064 1.00 94.81 640 ILE A C 1
ATOM 5055 O O . ILE A 1 640 ? 6.616 24.565 -4.685 1.00 94.81 640 ILE A O 1
ATOM 5059 N N . ASN A 1 641 ? 6.309 26.741 -4.156 1.00 90.69 641 ASN A N 1
ATOM 5060 C CA . ASN A 1 641 ? 5.121 26.887 -4.986 1.00 90.69 641 ASN A CA 1
ATOM 5061 C C . ASN A 1 641 ? 5.429 26.662 -6.468 1.00 90.69 641 ASN A C 1
ATOM 5063 O O . ASN A 1 641 ? 4.707 25.958 -7.175 1.00 90.69 641 ASN A O 1
ATOM 5067 N N . ARG A 1 642 ? 6.541 27.239 -6.922 1.00 90.69 642 ARG A N 1
ATOM 5068 C CA . ARG A 1 642 ? 7.020 27.127 -8.293 1.00 90.69 642 ARG A CA 1
ATOM 5069 C C . ARG A 1 642 ? 7.365 25.686 -8.660 1.00 90.69 642 ARG A C 1
ATOM 5071 O O . ARG A 1 642 ? 6.969 25.250 -9.740 1.00 90.69 642 ARG A O 1
ATOM 5078 N N . LEU A 1 643 ? 8.093 24.981 -7.793 1.00 92.00 643 LEU A N 1
ATOM 5079 C CA . LEU A 1 643 ? 8.554 23.604 -8.008 1.00 92.00 643 LEU A CA 1
ATOM 5080 C C . LEU A 1 643 ? 7.471 22.553 -7.721 1.00 92.00 643 LEU A C 1
ATOM 5082 O O . LEU A 1 643 ? 7.618 21.402 -8.124 1.00 92.00 643 LEU A O 1
ATOM 5086 N N . GLY A 1 644 ? 6.383 22.937 -7.046 1.00 91.00 644 GLY A N 1
ATOM 5087 C CA . GLY A 1 644 ? 5.262 22.055 -6.729 1.00 91.00 644 GLY A CA 1
ATOM 5088 C C . GLY A 1 644 ? 5.607 20.963 -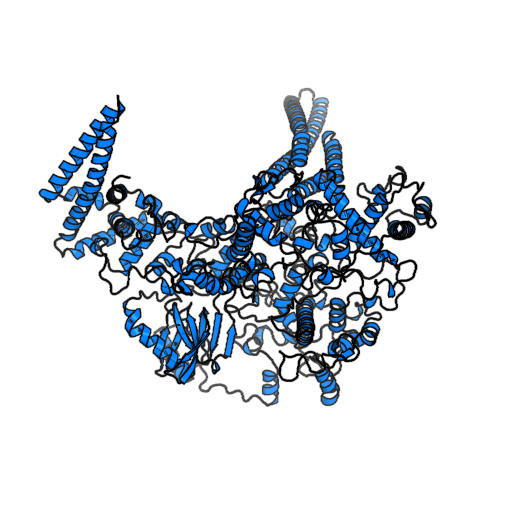5.721 1.00 91.00 644 GLY A C 1
ATOM 5089 O O . GLY A 1 644 ? 5.066 19.863 -5.812 1.00 91.00 644 GLY A O 1
ATOM 5090 N N . CYS A 1 645 ? 6.490 21.231 -4.749 1.00 91.50 645 CYS A N 1
ATOM 5091 C CA . CYS A 1 645 ? 6.936 20.224 -3.769 1.00 91.50 645 CYS A CA 1
ATOM 5092 C C . CYS A 1 645 ? 5.767 19.604 -2.976 1.00 91.50 645 CYS A C 1
ATOM 5094 O O . CYS A 1 645 ? 5.811 18.430 -2.604 1.00 91.50 645 CYS A O 1
ATOM 5096 N N . TYR A 1 646 ? 4.687 20.364 -2.776 1.00 87.00 646 TYR A N 1
ATOM 5097 C CA . TYR A 1 646 ? 3.443 19.908 -2.147 1.00 87.00 646 TYR A CA 1
ATOM 5098 C C . TYR A 1 646 ? 2.688 18.846 -2.961 1.00 87.00 646 TYR A C 1
ATOM 5100 O O . TYR A 1 646 ? 1.794 18.183 -2.439 1.00 87.00 646 TYR A O 1
ATOM 5108 N N . GLY A 1 647 ? 3.026 18.642 -4.239 1.00 83.62 647 GLY A N 1
ATOM 5109 C CA . GLY A 1 647 ? 2.530 17.518 -5.034 1.00 83.62 647 GLY A CA 1
ATOM 5110 C C . GLY A 1 647 ? 2.927 16.180 -4.408 1.00 83.62 647 GLY A C 1
ATOM 5111 O O . GLY A 1 647 ? 2.107 15.264 -4.341 1.00 83.62 647 GLY A O 1
ATOM 5112 N N . CYS A 1 648 ? 4.136 16.121 -3.837 1.00 86.25 648 CYS A N 1
ATOM 5113 C CA . CYS A 1 648 ? 4.715 14.927 -3.228 1.00 86.25 648 CYS A CA 1
ATOM 5114 C C . CYS A 1 648 ? 4.803 14.970 -1.700 1.00 86.25 648 CYS A C 1
ATOM 5116 O O . CYS A 1 648 ? 5.059 13.922 -1.124 1.00 86.25 648 CYS A O 1
ATOM 5118 N N . HIS A 1 649 ? 4.605 16.109 -1.034 1.00 88.38 649 HIS A N 1
ATOM 5119 C CA . HIS A 1 649 ? 4.773 16.241 0.419 1.00 88.38 649 HIS A CA 1
ATOM 5120 C C . HIS A 1 649 ? 3.574 16.919 1.093 1.00 88.38 649 HIS A C 1
ATOM 5122 O O . HIS A 1 649 ? 3.019 17.872 0.555 1.00 88.38 649 HIS A O 1
ATOM 5128 N N . ASP A 1 650 ? 3.230 16.482 2.309 1.00 81.81 650 ASP A N 1
ATOM 5129 C CA . ASP A 1 650 ? 2.361 17.249 3.213 1.00 81.81 650 ASP A CA 1
ATOM 5130 C C . ASP A 1 650 ? 3.213 18.309 3.933 1.00 81.81 650 ASP A C 1
ATOM 5132 O O . ASP A 1 650 ? 4.160 17.961 4.646 1.00 81.81 650 ASP A O 1
ATOM 5136 N N . MET A 1 651 ? 2.918 19.599 3.744 1.00 85.44 651 MET A N 1
ATOM 5137 C CA . MET A 1 651 ? 3.738 20.702 4.268 1.00 85.44 651 MET A CA 1
ATOM 5138 C C . MET A 1 651 ? 2.859 21.852 4.779 1.00 85.44 651 MET A C 1
ATOM 5140 O O . MET A 1 651 ? 1.818 22.109 4.169 1.00 85.44 651 MET A O 1
ATOM 5144 N N . PRO A 1 652 ? 3.254 22.553 5.861 1.00 82.44 652 PRO A N 1
ATOM 5145 C CA . PRO A 1 652 ? 2.512 23.718 6.340 1.00 82.44 652 PRO A CA 1
ATOM 5146 C C . PRO A 1 652 ? 2.401 24.799 5.256 1.00 82.44 652 PRO A C 1
ATOM 5148 O O . PRO A 1 652 ? 3.396 25.108 4.603 1.00 82.44 652 PRO A O 1
ATOM 5151 N N . GLY A 1 653 ? 1.213 25.376 5.068 1.00 80.12 653 GLY A N 1
ATOM 5152 C CA . GLY A 1 653 ? 0.977 26.493 4.144 1.00 80.12 653 GLY A CA 1
ATOM 5153 C C . GLY A 1 653 ? 0.647 26.117 2.697 1.00 80.12 653 GLY A C 1
ATOM 5154 O O . GLY A 1 653 ? 0.422 27.022 1.894 1.00 80.12 653 GLY A O 1
ATOM 5155 N N . PHE A 1 654 ? 0.594 24.823 2.363 1.00 83.12 654 PHE A N 1
ATOM 5156 C CA . PHE A 1 654 ? 0.308 24.306 1.016 1.00 83.12 654 PHE A CA 1
ATOM 5157 C C . PHE A 1 654 ? -0.840 23.287 0.968 1.00 83.12 654 PHE A C 1
ATOM 5159 O O . PHE A 1 654 ? -1.001 22.559 -0.009 1.00 83.12 654 PHE A O 1
ATOM 5166 N N . GLU A 1 655 ? -1.668 23.238 2.005 1.00 74.56 655 GLU A N 1
ATOM 5167 C CA . GLU A 1 655 ? -2.741 22.257 2.199 1.00 74.56 655 GLU A CA 1
ATOM 5168 C C . GLU A 1 655 ? -3.794 22.293 1.084 1.00 74.56 655 GLU A C 1
ATOM 5170 O O . GLU A 1 655 ? -4.405 21.278 0.776 1.00 74.56 655 GLU A O 1
ATOM 5175 N N . THR A 1 656 ? -3.977 23.455 0.455 1.00 70.75 656 THR A N 1
ATOM 5176 C CA . THR A 1 656 ? -4.974 23.689 -0.607 1.00 70.75 656 THR A CA 1
ATOM 5177 C C . THR A 1 656 ? -4.346 23.892 -1.987 1.00 70.75 656 THR A C 1
ATOM 5179 O O . THR A 1 656 ? -5.031 24.259 -2.945 1.00 70.75 656 THR A O 1
ATOM 5182 N N . ALA A 1 657 ? -3.034 23.675 -2.107 1.00 76.06 657 ALA A N 1
ATOM 5183 C CA . ALA A 1 657 ? -2.308 23.929 -3.340 1.00 76.06 657 ALA A CA 1
ATOM 5184 C C . ALA A 1 657 ? -2.701 22.925 -4.441 1.00 76.06 657 ALA A C 1
ATOM 5186 O O . ALA A 1 657 ? -2.816 21.719 -4.209 1.00 76.06 657 ALA A O 1
ATOM 5187 N N . LYS A 1 658 ? -2.919 23.436 -5.657 1.00 75.56 658 LYS A N 1
ATOM 5188 C CA . LYS A 1 658 ? -3.343 22.641 -6.819 1.00 75.56 658 LYS A CA 1
ATOM 5189 C C . LYS A 1 658 ? -2.143 22.047 -7.563 1.00 75.56 658 LYS A C 1
ATOM 5191 O O . LYS A 1 658 ? -1.097 22.688 -7.586 1.00 75.56 658 LYS A O 1
ATOM 5196 N N . PRO A 1 659 ? -2.284 20.879 -8.218 1.00 77.75 659 PRO A N 1
ATOM 5197 C CA . PRO A 1 659 ? -1.225 20.308 -9.051 1.00 77.75 659 PRO A CA 1
ATOM 5198 C C . PRO A 1 659 ? -0.682 21.307 -10.090 1.00 77.75 659 PRO A C 1
ATOM 5200 O O . PRO A 1 659 ? -1.432 22.108 -10.649 1.00 77.75 659 PRO A O 1
ATOM 5203 N N . ILE A 1 660 ? 0.631 21.264 -10.339 1.00 84.75 660 ILE A N 1
ATOM 5204 C CA . ILE A 1 660 ? 1.351 22.250 -11.172 1.00 84.75 660 ILE A CA 1
ATOM 5205 C C . ILE A 1 660 ? 1.624 21.801 -12.616 1.00 84.75 660 ILE A C 1
ATOM 5207 O O . ILE A 1 660 ? 2.066 22.603 -13.445 1.00 84.75 660 ILE A O 1
ATOM 5211 N N . GLY A 1 661 ? 1.477 20.510 -12.892 1.00 86.06 661 GLY A N 1
ATOM 5212 C CA . GLY A 1 661 ? 1.758 19.877 -14.173 1.00 86.06 661 GLY A CA 1
ATOM 5213 C C . GLY A 1 661 ? 0.539 19.894 -15.089 1.00 86.06 661 GLY A C 1
ATOM 5214 O O . GLY A 1 661 ? -0.591 20.097 -14.653 1.00 86.06 661 GLY A O 1
ATOM 5215 N N . THR A 1 662 ? 0.770 19.662 -16.381 1.00 86.88 662 THR A N 1
ATOM 5216 C CA . THR A 1 662 ? -0.329 19.471 -17.340 1.00 86.88 662 THR A CA 1
ATOM 5217 C C . THR A 1 662 ? -1.150 18.233 -16.977 1.00 86.88 662 THR A C 1
ATOM 5219 O O . THR A 1 662 ? -0.585 17.236 -16.527 1.00 86.88 662 THR A O 1
ATOM 5222 N N . ALA A 1 663 ? -2.461 18.257 -17.214 1.00 85.56 663 ALA A N 1
ATOM 5223 C CA . ALA A 1 663 ? -3.263 17.036 -17.194 1.00 85.56 663 ALA A CA 1
ATOM 5224 C C . ALA A 1 663 ? -2.729 16.037 -18.239 1.00 85.56 663 ALA A C 1
ATOM 5226 O O . ALA A 1 663 ? -2.275 16.454 -19.310 1.00 85.56 663 ALA A O 1
ATOM 5227 N N . LEU A 1 664 ? -2.755 14.742 -17.914 1.00 87.62 664 LEU A N 1
ATOM 5228 C CA . LEU A 1 664 ? -2.277 13.658 -18.787 1.00 87.62 664 LEU A CA 1
ATOM 5229 C C . LEU A 1 664 ? -3.405 12.785 -19.348 1.00 87.62 664 LEU A C 1
ATOM 5231 O O . LEU A 1 664 ? -3.137 11.883 -20.129 1.00 87.62 664 LEU A O 1
ATOM 5235 N N . ASN A 1 665 ? -4.654 13.054 -18.972 1.00 82.56 665 ASN A N 1
ATOM 5236 C CA . ASN A 1 665 ? -5.842 12.284 -19.348 1.00 82.56 665 ASN A CA 1
ATOM 5237 C C . ASN A 1 665 ? -5.994 11.959 -20.841 1.00 82.56 665 ASN A C 1
ATOM 5239 O O . ASN A 1 665 ? -6.560 10.924 -21.176 1.00 82.56 665 ASN A O 1
ATOM 5243 N N . ASP A 1 666 ? -5.564 12.870 -21.706 1.00 83.56 666 ASP A N 1
ATOM 5244 C CA . ASP A 1 666 ? -5.650 12.807 -23.166 1.00 83.56 666 ASP A CA 1
ATOM 5245 C C . ASP A 1 666 ? -4.282 12.981 -23.839 1.00 83.56 666 ASP A C 1
ATOM 5247 O O . ASP A 1 666 ? -4.202 13.326 -25.018 1.00 83.56 666 ASP A O 1
ATOM 5251 N N . TRP A 1 667 ? -3.191 12.766 -23.097 1.00 88.56 667 TRP A N 1
ATOM 5252 C CA . TRP A 1 667 ? -1.843 12.983 -23.613 1.00 88.56 667 TRP A CA 1
ATOM 5253 C C . TRP A 1 667 ? -1.520 12.062 -24.795 1.00 88.56 667 TRP A C 1
ATOM 5255 O O . TRP A 1 667 ? -0.952 12.519 -25.785 1.00 88.56 667 TRP A O 1
ATOM 5265 N N . GLY A 1 668 ? -1.937 10.795 -24.735 1.00 85.94 668 GLY A N 1
ATOM 5266 C CA . GLY A 1 668 ? -1.710 9.809 -25.794 1.00 85.94 668 GLY A CA 1
ATOM 5267 C C . GLY A 1 668 ? -2.382 10.149 -27.127 1.00 85.94 668 GLY A C 1
ATOM 5268 O O . GLY A 1 668 ? -1.933 9.678 -28.165 1.00 85.94 668 GLY A O 1
ATOM 5269 N N . ALA A 1 669 ? -3.424 10.989 -27.110 1.00 82.25 669 ALA A N 1
ATOM 5270 C CA . ALA A 1 669 ? -4.118 11.484 -28.302 1.00 82.25 669 ALA A CA 1
ATOM 5271 C C . ALA A 1 669 ? -3.718 12.920 -28.667 1.00 82.25 669 ALA A C 1
ATOM 5273 O O . ALA A 1 669 ? -4.321 13.529 -29.549 1.00 82.25 669 ALA A O 1
ATOM 5274 N N . LYS A 1 670 ? -2.725 13.500 -27.982 1.00 84.75 670 LYS A N 1
ATOM 5275 C CA . LYS A 1 670 ? -2.300 14.865 -28.262 1.00 84.75 670 LYS A CA 1
ATOM 5276 C C . LYS A 1 670 ? -1.654 14.931 -29.644 1.00 84.75 670 LYS A C 1
ATOM 5278 O O . LYS A 1 670 ? -0.782 14.130 -29.963 1.00 84.75 670 LYS A O 1
ATOM 5283 N N . ASP A 1 671 ? -2.101 15.894 -30.434 1.00 82.94 671 ASP A N 1
ATOM 5284 C CA . ASP A 1 671 ? -1.532 16.214 -31.738 1.00 82.94 671 ASP A CA 1
ATOM 5285 C C . ASP A 1 671 ? -0.051 16.630 -31.583 1.00 82.94 671 ASP A C 1
ATOM 5287 O O . ASP A 1 671 ? 0.230 17.500 -30.738 1.00 82.94 671 ASP A O 1
ATOM 5291 N N . PRO A 1 672 ? 0.890 16.019 -32.334 1.00 83.19 672 PRO A N 1
ATOM 5292 C CA . PRO A 1 672 ? 2.297 16.402 -32.311 1.00 83.19 672 PRO A CA 1
ATOM 5293 C C . PRO A 1 672 ? 2.546 17.890 -32.587 1.00 83.19 672 PRO A C 1
ATOM 5295 O O . PRO A 1 672 ? 3.421 18.475 -31.951 1.00 83.19 672 PRO A O 1
ATOM 5298 N N . GLU A 1 673 ? 1.726 18.558 -33.405 1.00 84.31 673 GLU A N 1
ATOM 5299 C CA . GLU A 1 673 ? 1.856 20.002 -33.672 1.00 84.31 673 GLU A CA 1
ATOM 5300 C C . GLU A 1 673 ? 1.605 20.865 -32.422 1.00 84.31 673 GLU A C 1
ATOM 5302 O O . GLU A 1 673 ? 2.029 22.018 -32.329 1.00 84.31 673 GLU A O 1
ATOM 5307 N N . ARG A 1 674 ? 0.925 20.310 -31.409 1.00 86.12 674 ARG A N 1
ATOM 5308 C CA . ARG A 1 674 ? 0.690 20.966 -30.109 1.00 86.12 674 ARG A CA 1
ATOM 5309 C C . ARG A 1 674 ? 1.792 20.678 -29.088 1.00 86.12 674 ARG A C 1
ATOM 5311 O O . ARG A 1 674 ? 1.631 21.010 -27.900 1.00 86.12 674 ARG A O 1
ATOM 5318 N N . LEU A 1 675 ? 2.863 20.006 -29.498 1.00 89.00 675 LEU A N 1
ATOM 5319 C CA . LEU A 1 675 ? 4.058 19.764 -28.702 1.00 89.00 675 LEU A CA 1
ATOM 5320 C C . LEU A 1 675 ? 5.158 20.727 -29.148 1.00 89.00 675 LEU A C 1
ATOM 5322 O O . LEU A 1 675 ? 5.470 20.857 -30.323 1.00 89.00 675 LEU A O 1
ATOM 5326 N N . ALA A 1 676 ? 5.753 21.418 -28.180 1.00 89.00 676 ALA A N 1
ATOM 5327 C CA . ALA A 1 676 ? 6.880 22.299 -28.439 1.00 89.00 676 ALA A CA 1
ATOM 5328 C C . ALA A 1 676 ? 8.178 21.490 -28.309 1.00 89.00 676 ALA A C 1
ATOM 5330 O O . ALA A 1 676 ? 8.633 21.258 -27.188 1.00 89.00 676 ALA A O 1
ATOM 5331 N N . PHE A 1 677 ? 8.729 21.035 -29.438 1.00 89.69 677 PHE A N 1
ATOM 5332 C CA . PHE A 1 677 ? 9.991 20.280 -29.498 1.00 89.69 677 PHE A CA 1
ATOM 5333 C C . PHE A 1 677 ? 11.219 21.148 -29.206 1.00 89.69 677 PHE A C 1
ATOM 5335 O O . PHE A 1 677 ? 12.185 20.673 -28.611 1.00 89.69 677 PHE A O 1
ATOM 5342 N N . GLU A 1 678 ? 11.115 22.445 -29.505 1.00 89.50 678 GLU A N 1
ATOM 5343 C CA . GLU A 1 678 ? 12.153 23.441 -29.243 1.00 89.50 678 GLU A CA 1
ATOM 5344 C C . GLU A 1 678 ? 13.511 22.991 -29.815 1.00 89.50 678 GLU A C 1
ATOM 5346 O O . GLU A 1 678 ? 13.558 22.650 -30.987 1.00 89.50 678 GLU A O 1
ATOM 5351 N N . ASP A 1 679 ? 14.590 23.002 -29.024 1.00 90.00 679 ASP A N 1
ATOM 5352 C CA . ASP A 1 679 ? 15.946 22.603 -29.445 1.00 90.00 679 ASP A CA 1
ATOM 5353 C C . ASP A 1 679 ? 16.382 21.270 -28.791 1.00 90.00 679 ASP A C 1
ATOM 5355 O O . ASP A 1 679 ? 17.558 21.046 -28.481 1.00 90.00 679 ASP A O 1
ATOM 5359 N N . ALA A 1 680 ? 15.414 20.400 -28.479 1.00 91.19 680 ALA A N 1
ATOM 5360 C CA . ALA A 1 680 ? 15.662 19.160 -27.746 1.00 91.19 680 ALA A CA 1
ATOM 5361 C C . ALA A 1 680 ? 16.446 18.119 -28.567 1.00 91.19 680 ALA A C 1
ATOM 5363 O O . ALA A 1 680 ? 17.251 17.381 -28.000 1.00 91.19 680 ALA A O 1
ATOM 5364 N N . ASP A 1 681 ? 16.249 18.070 -29.882 1.00 92.00 681 ASP A N 1
ATOM 5365 C CA . ASP A 1 681 ? 17.013 17.250 -30.829 1.00 92.00 681 ASP A CA 1
ATOM 5366 C C . ASP A 1 681 ? 18.496 17.660 -30.853 1.00 92.00 681 ASP A C 1
ATOM 5368 O O . ASP A 1 681 ? 19.385 16.815 -30.708 1.00 92.00 681 ASP A O 1
ATOM 5372 N N . ILE A 1 682 ? 18.767 18.971 -30.917 1.00 92.38 682 ILE A N 1
ATOM 5373 C CA . ILE A 1 682 ? 20.121 19.535 -30.864 1.00 92.38 682 ILE A CA 1
ATOM 5374 C C . ILE A 1 682 ? 20.782 19.160 -29.539 1.00 92.38 682 ILE A C 1
ATOM 5376 O O . ILE A 1 682 ? 21.932 18.714 -29.529 1.00 92.38 682 ILE A O 1
ATOM 5380 N N . TYR A 1 683 ? 20.049 19.284 -28.427 1.00 92.38 683 TYR A N 1
ATOM 5381 C CA . TYR A 1 683 ? 20.545 18.878 -27.116 1.00 92.38 683 TYR A CA 1
ATOM 5382 C C . TYR A 1 683 ? 21.004 17.416 -27.118 1.00 92.38 683 TYR A C 1
ATOM 5384 O O . TYR A 1 683 ? 22.135 17.142 -26.710 1.00 92.38 683 TYR A O 1
ATOM 5392 N N . VAL A 1 684 ? 20.164 16.493 -27.603 1.00 93.75 684 VAL A N 1
ATOM 5393 C CA . VAL A 1 684 ? 20.493 15.060 -27.654 1.00 93.75 684 VAL A CA 1
ATOM 5394 C C . VAL A 1 684 ? 21.712 14.820 -28.547 1.00 93.75 684 VAL A C 1
ATOM 5396 O O . VAL A 1 684 ? 22.645 14.141 -28.127 1.00 93.75 684 VAL A O 1
ATOM 5399 N N . ARG A 1 685 ? 21.777 15.433 -29.733 1.00 92.50 685 ARG A N 1
ATOM 5400 C CA . ARG A 1 685 ? 22.924 15.295 -30.648 1.00 92.50 685 ARG A CA 1
ATOM 5401 C C . ARG A 1 685 ? 24.247 15.749 -30.022 1.00 92.50 685 ARG A C 1
ATOM 5403 O O . ARG A 1 685 ? 25.301 15.181 -30.307 1.00 92.50 685 ARG A O 1
ATOM 5410 N N . GLU A 1 686 ? 24.216 16.779 -29.182 1.00 91.62 686 GLU A N 1
ATOM 5411 C CA . GLU A 1 686 ? 25.418 17.325 -28.549 1.00 91.62 686 GLU A CA 1
ATOM 5412 C C . GLU A 1 686 ? 25.811 16.608 -27.250 1.00 91.62 686 GLU A C 1
ATOM 5414 O O . GLU A 1 686 ? 27.007 16.483 -26.970 1.00 91.62 686 GLU A O 1
ATOM 5419 N N . HIS A 1 687 ? 24.847 16.096 -26.479 1.00 90.12 687 HIS A N 1
ATOM 5420 C CA . HIS A 1 687 ? 25.074 15.561 -25.127 1.00 90.12 687 HIS A CA 1
ATOM 5421 C C . HIS A 1 687 ? 24.994 14.036 -25.033 1.00 90.12 687 HIS A C 1
ATOM 5423 O O . HIS A 1 687 ? 25.418 13.468 -24.025 1.00 90.12 687 HIS A O 1
ATOM 5429 N N . ASN A 1 688 ? 24.510 13.367 -26.076 1.00 91.25 688 ASN A N 1
ATOM 5430 C CA . ASN A 1 688 ? 24.396 11.919 -26.135 1.00 91.25 688 ASN A CA 1
ATOM 5431 C C . ASN A 1 688 ? 25.163 11.338 -27.322 1.00 91.25 688 ASN A C 1
ATOM 5433 O O . ASN A 1 688 ? 25.453 12.020 -28.306 1.00 91.25 688 ASN A O 1
ATOM 5437 N N . THR A 1 689 ? 25.460 10.046 -27.235 1.00 90.56 689 THR A N 1
ATOM 5438 C CA . THR A 1 689 ? 25.912 9.263 -28.387 1.00 90.56 689 THR A CA 1
ATOM 5439 C C . THR A 1 689 ? 24.722 8.482 -28.911 1.00 90.56 689 THR A C 1
ATOM 5441 O O . THR A 1 689 ? 24.111 7.704 -28.175 1.00 90.56 689 THR A O 1
ATOM 5444 N N . ILE A 1 690 ? 24.386 8.686 -30.181 1.00 90.12 690 ILE A N 1
ATOM 5445 C CA . ILE A 1 690 ? 23.286 7.963 -30.810 1.00 90.12 690 ILE A CA 1
ATOM 5446 C C . ILE A 1 690 ? 23.725 6.525 -31.087 1.00 90.12 690 ILE A C 1
ATOM 5448 O O . ILE A 1 690 ? 24.721 6.296 -31.774 1.00 90.12 690 ILE A O 1
ATOM 5452 N N . VAL A 1 691 ? 22.987 5.561 -30.544 1.00 86.75 691 VAL A N 1
ATOM 5453 C CA . VAL A 1 691 ? 23.279 4.126 -30.644 1.00 86.75 691 VAL A CA 1
ATOM 5454 C C . VAL A 1 691 ? 22.139 3.393 -31.343 1.00 86.75 691 VAL A C 1
ATOM 5456 O O . VAL A 1 691 ? 20.974 3.774 -31.239 1.00 86.75 691 VAL A O 1
ATOM 5459 N N . GLU A 1 692 ? 22.462 2.336 -32.083 1.00 83.50 692 GLU A N 1
ATOM 5460 C CA . GLU A 1 692 ? 21.495 1.672 -32.964 1.00 83.50 692 GLU A CA 1
ATOM 5461 C C . GLU A 1 692 ? 20.335 1.015 -32.197 1.00 83.50 692 GLU A C 1
ATOM 5463 O O . GLU A 1 692 ? 19.176 1.219 -32.549 1.00 83.50 692 GLU A O 1
ATOM 5468 N N . ALA A 1 693 ? 20.627 0.274 -31.125 1.00 81.25 693 ALA A N 1
ATOM 5469 C CA . ALA A 1 693 ? 19.625 -0.445 -30.341 1.00 81.25 693 ALA A CA 1
ATOM 5470 C C . ALA A 1 693 ? 20.036 -0.575 -28.870 1.00 81.25 693 ALA A C 1
ATOM 5472 O O . ALA A 1 693 ? 21.228 -0.606 -28.556 1.00 81.25 693 ALA A O 1
ATOM 5473 N N . ARG A 1 694 ? 19.041 -0.707 -27.981 1.00 83.38 694 ARG A N 1
ATOM 5474 C CA . ARG A 1 694 ? 19.259 -1.010 -26.557 1.00 83.38 694 ARG A CA 1
ATOM 5475 C C . ARG A 1 694 ? 19.647 -2.452 -26.297 1.00 83.38 694 ARG A C 1
ATOM 5477 O O . ARG A 1 694 ? 20.571 -2.698 -25.528 1.00 83.38 694 ARG A O 1
ATOM 5484 N N . ASP A 1 695 ? 18.927 -3.390 -26.893 1.00 78.62 695 ASP A N 1
ATOM 5485 C CA . ASP A 1 695 ? 19.042 -4.810 -26.567 1.00 78.62 695 ASP A CA 1
ATOM 5486 C C . ASP A 1 695 ? 19.845 -5.566 -27.637 1.00 78.62 695 ASP A C 1
ATOM 5488 O O . ASP A 1 695 ? 19.853 -5.200 -28.815 1.00 78.62 695 ASP A O 1
ATOM 5492 N N . ALA A 1 696 ? 20.544 -6.624 -27.227 1.00 72.44 696 ALA A N 1
ATOM 5493 C CA . ALA A 1 696 ? 21.357 -7.439 -28.119 1.00 72.44 696 ALA A CA 1
ATOM 5494 C C . ALA A 1 696 ? 20.496 -8.262 -29.090 1.00 72.44 696 ALA A C 1
ATOM 5496 O O . ALA A 1 696 ? 19.462 -8.831 -28.731 1.00 72.44 696 ALA A O 1
ATOM 5497 N N . VAL A 1 697 ? 20.977 -8.399 -30.329 1.00 71.25 697 VAL A N 1
ATOM 5498 C CA . VAL A 1 697 ? 20.328 -9.230 -31.351 1.00 71.25 697 VAL A CA 1
ATOM 5499 C C . VAL A 1 697 ? 20.292 -10.690 -30.882 1.00 71.25 697 VAL A C 1
ATOM 5501 O O . VAL A 1 697 ? 21.331 -11.294 -30.630 1.00 71.25 697 VAL A O 1
ATOM 5504 N N . GLY A 1 698 ? 19.091 -11.262 -30.764 1.00 65.12 698 GLY A N 1
ATOM 5505 C CA . GLY A 1 698 ? 18.876 -12.660 -30.366 1.00 65.12 698 GLY A CA 1
ATOM 5506 C C . GLY A 1 698 ? 18.814 -12.921 -28.855 1.00 65.12 698 GLY A C 1
ATOM 5507 O O . GLY A 1 698 ? 18.424 -14.020 -28.465 1.00 65.12 698 GLY A O 1
ATOM 5508 N N . ASN A 1 699 ? 19.131 -11.937 -28.003 1.00 64.94 699 ASN A N 1
ATOM 5509 C CA . ASN A 1 699 ? 18.941 -12.041 -26.555 1.00 64.94 699 ASN A CA 1
ATOM 5510 C C . ASN A 1 699 ? 18.453 -10.704 -25.959 1.00 64.94 699 ASN A C 1
ATOM 5512 O O . ASN A 1 699 ? 19.276 -9.868 -25.581 1.00 64.94 699 ASN A O 1
ATOM 5516 N N . PRO A 1 700 ? 17.130 -10.510 -25.802 1.00 63.50 700 PRO A N 1
ATOM 5517 C CA . PRO A 1 700 ? 16.562 -9.266 -25.277 1.00 63.50 700 PRO A CA 1
ATOM 5518 C C . PRO A 1 700 ? 16.906 -9.005 -23.799 1.00 63.50 700 PRO A C 1
ATOM 5520 O O . PRO A 1 700 ? 16.623 -7.926 -23.280 1.00 63.50 700 PRO A O 1
ATOM 5523 N N . HIS A 1 701 ? 17.519 -9.973 -23.105 1.00 64.00 701 HIS A N 1
ATOM 5524 C CA . HIS A 1 701 ? 17.964 -9.843 -21.716 1.00 64.00 701 HIS A CA 1
ATOM 5525 C C . HIS A 1 701 ? 19.402 -9.326 -21.574 1.00 64.00 701 HIS A C 1
ATOM 5527 O O . HIS A 1 701 ? 19.867 -9.124 -20.452 1.00 64.00 701 HIS A O 1
ATOM 5533 N N . GLN A 1 702 ? 20.107 -9.094 -22.685 1.00 69.19 702 GLN A N 1
ATOM 5534 C CA . GLN A 1 702 ? 21.449 -8.514 -22.702 1.00 69.19 702 GLN A CA 1
ATOM 5535 C C . GLN A 1 702 ? 21.439 -7.151 -23.407 1.00 69.19 702 GLN A C 1
ATOM 5537 O O . GLN A 1 702 ? 20.749 -7.004 -24.416 1.00 69.19 702 GLN A O 1
ATOM 5542 N N . PRO A 1 703 ? 22.192 -6.151 -22.908 1.00 71.06 703 PRO A N 1
ATOM 5543 C CA . PRO A 1 703 ? 22.360 -4.892 -23.624 1.00 71.06 703 PRO A CA 1
ATOM 5544 C C . PRO A 1 703 ? 23.102 -5.129 -24.945 1.00 71.06 703 PRO A C 1
ATOM 5546 O O . PRO A 1 703 ? 23.963 -6.010 -25.040 1.00 71.06 703 PRO A O 1
ATOM 5549 N N . ALA A 1 704 ? 22.783 -4.341 -25.969 1.00 76.62 704 ALA A N 1
ATOM 5550 C CA . ALA A 1 704 ? 23.496 -4.367 -27.237 1.00 76.62 704 ALA A CA 1
ATOM 5551 C C . ALA A 1 704 ? 24.970 -4.008 -27.015 1.00 76.62 704 ALA A C 1
ATOM 5553 O O . ALA A 1 704 ? 25.290 -3.140 -26.206 1.00 76.62 704 ALA A O 1
ATOM 5554 N N . ALA A 1 705 ? 25.877 -4.612 -27.790 1.00 73.25 705 ALA A N 1
ATOM 5555 C CA . ALA A 1 705 ? 27.310 -4.315 -27.695 1.00 73.25 705 ALA A CA 1
ATOM 5556 C C . ALA A 1 705 ? 27.631 -2.821 -27.918 1.00 73.25 705 ALA A C 1
ATOM 5558 O O . ALA A 1 705 ? 28.620 -2.319 -27.394 1.00 73.25 705 ALA A O 1
ATOM 5559 N N . GLY A 1 706 ? 26.780 -2.122 -28.681 1.00 69.88 706 GLY A N 1
ATOM 5560 C CA . GLY A 1 706 ? 26.860 -0.685 -28.940 1.00 69.88 706 GLY A CA 1
ATOM 5561 C C . GLY A 1 706 ? 26.079 0.198 -27.963 1.00 69.88 706 GLY A C 1
ATOM 5562 O O . GLY A 1 706 ? 26.137 1.410 -28.112 1.00 69.88 706 GLY A O 1
ATOM 5563 N N . TRP A 1 707 ? 25.387 -0.347 -26.951 1.00 72.94 707 TRP A N 1
ATOM 5564 C CA . TRP A 1 707 ? 24.732 0.428 -25.876 1.00 72.94 707 TRP A CA 1
ATOM 5565 C C . TRP A 1 707 ? 25.752 0.962 -24.848 1.00 72.94 707 TRP A C 1
ATOM 5567 O O . TRP A 1 707 ? 25.477 1.094 -23.662 1.00 72.94 707 TRP A O 1
ATOM 5577 N N . LYS A 1 708 ? 26.971 1.231 -25.316 1.00 70.50 708 LYS A N 1
ATOM 5578 C CA . LYS A 1 708 ? 28.088 1.802 -24.577 1.00 70.50 708 LYS A CA 1
ATOM 5579 C C . LYS A 1 708 ? 28.804 2.770 -25.502 1.00 70.50 708 LYS A C 1
ATOM 5581 O O . LYS A 1 708 ? 29.005 2.491 -26.683 1.00 70.50 708 LYS A O 1
ATOM 5586 N N . THR A 1 709 ? 29.233 3.886 -24.944 1.00 67.06 709 THR A N 1
ATOM 5587 C CA . THR A 1 709 ? 29.914 4.947 -25.673 1.00 67.06 709 THR A CA 1
ATOM 5588 C C . THR A 1 709 ? 31.372 5.007 -25.214 1.00 67.06 709 THR A C 1
ATOM 5590 O O . THR A 1 709 ? 31.706 4.681 -24.074 1.00 67.06 709 THR A O 1
ATOM 5593 N N . THR A 1 710 ? 32.286 5.364 -26.115 1.00 71.38 710 THR A N 1
ATOM 5594 C CA . THR A 1 710 ? 33.713 5.539 -25.781 1.00 71.38 710 THR A CA 1
ATOM 5595 C C . THR A 1 710 ? 34.068 6.990 -25.465 1.00 71.38 710 THR A C 1
ATOM 5597 O O . THR A 1 710 ? 35.183 7.268 -25.036 1.00 71.38 710 THR A O 1
ATOM 5600 N N . ASP A 1 711 ? 33.145 7.919 -25.713 1.00 77.31 711 ASP A N 1
ATOM 5601 C CA . ASP A 1 711 ? 33.309 9.370 -25.573 1.00 77.31 711 ASP A CA 1
ATOM 5602 C C . ASP A 1 711 ? 32.815 9.907 -24.215 1.00 77.31 711 ASP A C 1
ATOM 5604 O O . ASP A 1 711 ? 32.919 11.105 -23.955 1.00 77.31 711 ASP A O 1
ATOM 5608 N N . GLY A 1 712 ? 32.299 9.029 -23.345 1.00 73.00 712 GLY A N 1
ATOM 5609 C CA . GLY A 1 712 ? 31.798 9.370 -22.013 1.00 73.00 712 GLY A CA 1
ATOM 5610 C C . GLY A 1 712 ? 30.404 10.007 -21.997 1.00 73.00 712 GLY A C 1
ATOM 5611 O O . GLY A 1 712 ? 29.948 10.413 -20.928 1.00 73.00 712 GLY A O 1
ATOM 5612 N N . LYS A 1 713 ? 29.718 10.108 -23.143 1.00 82.69 713 LYS A N 1
ATOM 5613 C CA . LYS A 1 713 ? 28.330 10.591 -23.218 1.00 82.69 713 LYS A CA 1
ATOM 5614 C C . LYS A 1 713 ? 27.347 9.447 -22.982 1.00 82.69 713 LYS A C 1
ATOM 5616 O O . LYS A 1 713 ? 27.633 8.306 -23.319 1.00 82.69 713 LYS A O 1
ATOM 5621 N N . ALA A 1 714 ? 26.163 9.725 -22.444 1.00 82.75 714 ALA A N 1
ATOM 5622 C CA . ALA A 1 714 ? 25.166 8.671 -22.241 1.00 82.75 714 ALA A CA 1
ATOM 5623 C C . ALA A 1 714 ? 24.609 8.166 -23.592 1.00 82.75 714 ALA A C 1
ATOM 5625 O O . ALA A 1 714 ? 24.327 8.996 -24.470 1.00 82.75 714 ALA A O 1
ATOM 5626 N N . PRO A 1 715 ? 24.405 6.846 -23.772 1.00 85.88 715 PRO A N 1
ATOM 5627 C CA . PRO A 1 715 ? 23.810 6.304 -24.988 1.00 85.88 715 PRO A CA 1
ATOM 5628 C C . PRO A 1 715 ? 22.360 6.782 -25.151 1.00 85.88 715 PRO A C 1
ATOM 5630 O O . PRO A 1 715 ? 21.595 6.865 -24.187 1.00 85.88 715 PRO A O 1
ATOM 5633 N N . TYR A 1 716 ? 21.970 7.084 -26.387 1.00 89.06 716 TYR A N 1
ATOM 5634 C CA . TYR A 1 716 ? 20.601 7.441 -26.749 1.00 89.06 716 TYR A CA 1
ATOM 5635 C C . TYR A 1 716 ? 20.164 6.655 -27.976 1.00 89.06 716 TYR A C 1
ATOM 5637 O O . TYR A 1 716 ? 20.839 6.649 -29.001 1.00 89.06 716 TYR A O 1
ATOM 5645 N N . GLU A 1 717 ? 19.040 5.957 -27.873 1.00 89.81 717 GLU A N 1
ATOM 5646 C CA . GLU A 1 717 ? 18.593 5.072 -28.940 1.00 89.81 717 GLU A CA 1
ATOM 5647 C C . GLU A 1 717 ? 18.200 5.866 -30.189 1.00 89.81 717 GLU A C 1
ATOM 5649 O O . GLU A 1 717 ? 17.375 6.779 -30.130 1.00 89.81 717 GLU A O 1
ATOM 5654 N N . SER A 1 718 ? 18.750 5.465 -31.330 1.00 89.31 718 SER A N 1
ATOM 5655 C CA . SER A 1 718 ? 18.469 6.052 -32.641 1.00 89.31 718 SER A CA 1
ATOM 5656 C C . SER A 1 718 ? 16.981 6.063 -32.992 1.00 89.31 718 SER A C 1
ATOM 5658 O O . SER A 1 718 ? 16.524 7.015 -33.607 1.00 89.31 718 SER A O 1
ATOM 5660 N N . TYR A 1 719 ? 16.202 5.075 -32.533 1.00 88.31 719 TYR A N 1
ATOM 5661 C CA . TYR A 1 719 ? 14.741 5.076 -32.668 1.00 88.31 719 TYR A CA 1
ATOM 5662 C C . TYR A 1 719 ? 14.107 6.345 -32.074 1.00 88.31 719 TYR A C 1
ATOM 5664 O O . TYR A 1 719 ? 13.419 7.080 -32.775 1.00 88.31 719 TYR A O 1
ATOM 5672 N N . PHE A 1 720 ? 14.389 6.640 -30.800 1.00 91.50 720 PHE A N 1
ATOM 5673 C CA . PHE A 1 720 ? 13.830 7.819 -30.135 1.00 91.50 720 PHE A CA 1
ATOM 5674 C C . PHE A 1 720 ? 14.421 9.118 -30.681 1.00 91.50 720 PHE A C 1
ATOM 5676 O O . PHE A 1 720 ? 13.740 10.138 -30.663 1.00 91.50 720 PHE A O 1
ATOM 5683 N N . TYR A 1 721 ? 15.670 9.090 -31.155 1.00 91.75 721 TYR A N 1
ATOM 5684 C CA . TYR A 1 721 ? 16.303 10.259 -31.762 1.00 91.75 721 TYR A CA 1
ATOM 5685 C C . TYR A 1 721 ? 15.625 10.620 -33.083 1.00 91.75 721 TYR A C 1
ATOM 5687 O O . TYR A 1 721 ? 15.220 11.763 -33.262 1.00 91.75 721 TYR A O 1
ATOM 5695 N N . ASN A 1 722 ? 15.414 9.633 -33.956 1.00 87.12 722 ASN A N 1
ATOM 5696 C CA . ASN A 1 722 ? 14.705 9.827 -35.215 1.00 87.12 722 ASN A CA 1
ATOM 5697 C C . ASN A 1 722 ? 13.273 10.311 -34.959 1.00 87.12 722 ASN A C 1
ATOM 5699 O O . ASN A 1 722 ? 12.851 11.284 -35.575 1.00 87.12 722 ASN A O 1
ATOM 5703 N N . ALA A 1 723 ? 12.553 9.700 -34.013 1.00 87.00 723 ALA A N 1
ATOM 5704 C CA . ALA A 1 723 ? 11.219 10.151 -33.617 1.00 87.00 723 ALA A CA 1
ATOM 5705 C C . ALA A 1 723 ? 11.225 11.608 -33.114 1.00 87.00 723 ALA A C 1
ATOM 5707 O O . ALA A 1 723 ? 10.323 12.386 -33.415 1.00 87.00 723 ALA A O 1
ATOM 5708 N N . LEU A 1 724 ? 12.258 12.014 -32.368 1.00 90.06 724 LEU A N 1
ATOM 5709 C CA . LEU A 1 724 ? 12.411 13.388 -31.890 1.00 90.06 724 LEU A CA 1
ATOM 5710 C C . LEU A 1 724 ? 12.693 14.371 -33.040 1.00 90.06 724 LEU A C 1
ATOM 5712 O O . LEU A 1 724 ? 12.061 15.424 -33.079 1.00 90.06 724 LEU A O 1
ATOM 5716 N N . GLU A 1 725 ? 13.575 14.023 -33.984 1.00 88.12 725 GLU A N 1
ATOM 5717 C CA . GLU A 1 725 ? 13.868 14.835 -35.181 1.00 88.12 725 GLU A CA 1
ATOM 5718 C C . GLU A 1 725 ? 12.645 15.006 -36.095 1.00 88.12 725 GLU A C 1
ATOM 5720 O O . GLU A 1 725 ? 12.465 16.066 -36.691 1.00 88.12 725 GLU A O 1
ATOM 5725 N N . HIS A 1 726 ? 11.776 13.996 -36.178 1.00 84.19 726 HIS A N 1
ATOM 5726 C CA . HIS A 1 726 ? 10.549 14.035 -36.984 1.00 84.19 726 HIS A CA 1
ATOM 5727 C C . HIS A 1 726 ? 9.331 14.574 -36.217 1.00 84.19 726 HIS A C 1
ATOM 5729 O O . HIS A 1 726 ? 8.210 14.517 -36.718 1.00 84.19 726 HIS A O 1
ATOM 5735 N N . HIS A 1 727 ? 9.541 15.135 -35.022 1.00 87.00 727 HIS A N 1
ATOM 5736 C CA . HIS A 1 727 ? 8.496 15.719 -34.180 1.00 87.00 727 HIS A CA 1
ATOM 5737 C C . HIS A 1 727 ? 7.381 14.729 -33.786 1.00 87.00 727 HIS A C 1
ATOM 5739 O O . HIS A 1 727 ? 6.205 15.087 -33.725 1.00 87.00 727 HIS A O 1
ATOM 5745 N N . GLU A 1 728 ? 7.734 13.489 -33.452 1.00 84.38 728 GLU A N 1
ATOM 5746 C CA . GLU A 1 728 ? 6.794 12.448 -33.026 1.00 84.38 728 GLU A CA 1
ATOM 5747 C C . GLU A 1 728 ? 6.610 12.397 -31.491 1.00 84.38 728 GLU A C 1
ATOM 5749 O O . GLU A 1 728 ? 7.462 12.808 -30.690 1.00 84.38 728 GLU A O 1
ATOM 5754 N N . ARG A 1 729 ? 5.447 11.895 -31.042 1.00 87.25 729 ARG A N 1
ATOM 5755 C CA . ARG A 1 729 ? 5.046 11.885 -29.617 1.00 87.25 729 ARG A CA 1
ATOM 5756 C C . ARG A 1 729 ? 5.992 11.086 -28.725 1.00 87.25 729 ARG A C 1
ATOM 5758 O O . ARG A 1 729 ? 6.271 11.489 -27.598 1.00 87.25 729 ARG A O 1
ATOM 5765 N N . ASP A 1 730 ? 6.406 9.916 -29.171 1.00 87.25 730 ASP A N 1
ATOM 5766 C CA . ASP A 1 730 ? 7.255 8.993 -28.423 1.00 87.25 730 ASP A CA 1
ATOM 5767 C C . ASP A 1 730 ? 8.678 9.535 -28.253 1.00 87.25 730 ASP A C 1
ATOM 5769 O O . ASP A 1 730 ? 9.204 9.460 -27.139 1.00 87.25 730 ASP A O 1
ATOM 5773 N N . GLY A 1 731 ? 9.246 10.170 -29.284 1.00 90.31 731 GLY A N 1
ATOM 5774 C CA . GLY A 1 731 ? 10.491 10.940 -29.191 1.00 90.31 731 GLY A CA 1
ATOM 5775 C C . GLY A 1 731 ? 10.389 12.059 -28.151 1.00 90.31 731 GLY A C 1
ATOM 5776 O O . GLY A 1 731 ? 11.199 12.126 -27.216 1.00 90.31 731 GLY A O 1
ATOM 5777 N N . PHE A 1 732 ? 9.321 12.869 -28.221 1.00 93.25 732 PHE A N 1
ATOM 5778 C CA . PHE A 1 732 ? 9.056 13.913 -27.224 1.00 93.25 732 PHE A CA 1
ATOM 5779 C C . PHE A 1 732 ? 8.993 13.335 -25.805 1.00 93.25 732 PHE A C 1
ATOM 5781 O O . PHE A 1 732 ? 9.655 13.819 -24.880 1.00 93.25 732 PHE A O 1
ATOM 5788 N N . LEU A 1 733 ? 8.175 12.298 -25.608 1.00 93.00 733 LEU A N 1
ATOM 5789 C CA . LEU A 1 733 ? 7.913 11.723 -24.293 1.00 93.00 733 LEU A CA 1
ATOM 5790 C C . LEU A 1 733 ? 9.161 11.072 -23.703 1.00 93.00 733 LEU A C 1
ATOM 5792 O O . LEU A 1 733 ? 9.447 11.279 -22.522 1.00 93.00 733 LEU A O 1
ATOM 5796 N N . ASN A 1 734 ? 9.919 10.333 -24.515 1.00 94.25 734 ASN A N 1
ATOM 5797 C CA . ASN A 1 734 ? 11.173 9.721 -24.098 1.00 94.25 734 ASN A CA 1
ATOM 5798 C C . ASN A 1 734 ? 12.137 10.786 -23.572 1.00 94.25 734 ASN A C 1
ATOM 5800 O O . ASN A 1 734 ? 12.607 10.684 -22.434 1.00 94.25 734 ASN A O 1
ATOM 5804 N N . GLN A 1 735 ? 12.346 11.849 -24.355 1.00 94.62 735 GLN A N 1
ATOM 5805 C CA . GLN A 1 735 ? 13.241 12.934 -23.976 1.00 94.62 735 GLN A CA 1
ATOM 5806 C C . GLN A 1 735 ? 12.719 13.720 -22.773 1.00 94.62 735 GLN A C 1
ATOM 5808 O O . GLN A 1 735 ? 13.493 14.110 -21.899 1.00 94.62 735 GLN A O 1
ATOM 5813 N N . LYS A 1 736 ? 11.398 13.911 -22.661 1.00 93.69 736 LYS A N 1
ATOM 5814 C CA . LYS A 1 736 ? 10.792 14.610 -21.522 1.00 93.69 736 LYS A CA 1
ATOM 5815 C C . LYS A 1 736 ? 10.946 13.839 -20.213 1.00 93.69 736 LYS A C 1
ATOM 5817 O O . LYS A 1 736 ? 11.094 14.460 -19.165 1.00 93.69 736 LYS A O 1
ATOM 5822 N N . LEU A 1 737 ? 10.908 12.511 -20.261 1.00 94.44 737 LEU A N 1
ATOM 5823 C CA . LEU A 1 737 ? 11.119 11.658 -19.092 1.00 94.44 737 LEU A CA 1
ATOM 5824 C C . LEU A 1 737 ? 12.607 11.501 -18.746 1.00 94.44 737 LEU A C 1
ATOM 5826 O O . LEU A 1 737 ? 12.933 11.403 -17.565 1.00 94.44 737 LEU A O 1
ATOM 5830 N N . ALA A 1 738 ? 13.491 11.503 -19.747 1.00 92.06 738 ALA A N 1
ATOM 5831 C CA . ALA A 1 738 ? 14.938 11.376 -19.564 1.00 92.06 738 ALA A CA 1
ATOM 5832 C C . ALA A 1 738 ? 15.583 12.668 -19.046 1.00 92.06 738 ALA A C 1
ATOM 5834 O O . ALA A 1 738 ? 16.234 12.682 -18.004 1.00 92.06 738 ALA A O 1
ATOM 5835 N N . GLU A 1 739 ? 15.358 13.763 -19.771 1.00 91.81 739 GLU A N 1
ATOM 5836 C CA . GLU A 1 739 ? 15.968 15.071 -19.556 1.00 91.81 739 GLU A CA 1
ATOM 5837 C C . GLU A 1 739 ? 14.905 16.167 -19.736 1.00 91.81 739 GLU A C 1
ATOM 5839 O O . GLU A 1 739 ? 14.900 16.899 -20.731 1.00 91.81 739 GLU A O 1
ATOM 5844 N N . PRO A 1 740 ? 13.974 16.329 -18.773 1.00 92.00 740 PRO A N 1
ATOM 5845 C CA . PRO A 1 740 ? 12.783 17.175 -18.918 1.00 92.00 740 PRO A CA 1
ATOM 5846 C C . PRO A 1 740 ? 13.058 18.642 -19.256 1.00 92.00 740 PRO A C 1
ATOM 5848 O O . PRO A 1 740 ? 12.160 19.342 -19.744 1.00 92.00 740 PRO A O 1
ATOM 5851 N N . ARG A 1 741 ? 14.268 19.115 -18.950 1.00 89.56 741 ARG A N 1
ATOM 5852 C CA . ARG A 1 741 ? 14.701 20.505 -19.102 1.00 89.56 741 ARG A CA 1
ATOM 5853 C C . ARG A 1 741 ? 15.469 20.790 -20.388 1.00 89.56 741 ARG A C 1
ATOM 5855 O O . ARG A 1 741 ? 15.657 21.960 -20.695 1.00 89.56 741 ARG A O 1
ATOM 5862 N N . SER A 1 742 ? 15.828 19.760 -21.154 1.00 90.94 742 SER A N 1
ATOM 5863 C CA . SER A 1 742 ? 16.514 19.890 -22.451 1.00 90.94 742 SER A CA 1
ATOM 5864 C C . SER A 1 742 ? 15.774 20.780 -23.458 1.00 90.94 742 SER A C 1
ATOM 5866 O O . SER A 1 742 ? 16.398 21.429 -24.277 1.00 90.94 742 SER A O 1
ATOM 5868 N N . TYR A 1 743 ? 14.454 20.913 -23.344 1.00 90.44 743 TYR A N 1
ATOM 5869 C CA . TYR A 1 743 ? 13.632 21.792 -24.186 1.00 90.44 743 TYR A CA 1
ATOM 5870 C C . TYR A 1 743 ? 13.889 23.303 -23.987 1.00 90.44 743 TYR A C 1
ATOM 5872 O O . TYR A 1 743 ? 13.444 24.117 -24.789 1.00 90.44 743 TYR A O 1
ATOM 5880 N N . ASP A 1 744 ? 14.589 23.697 -22.918 1.00 87.88 744 ASP A N 1
ATOM 5881 C CA . ASP A 1 744 ? 15.066 25.074 -22.716 1.00 87.88 744 ASP A CA 1
ATOM 5882 C C . ASP A 1 744 ? 16.525 25.267 -23.170 1.00 87.88 744 ASP A C 1
ATOM 5884 O O . ASP A 1 744 ? 17.120 26.319 -22.914 1.00 87.88 744 ASP A O 1
ATOM 5888 N N . TYR A 1 745 ? 17.131 24.258 -23.797 1.00 88.19 745 TYR A N 1
ATOM 5889 C CA . TYR A 1 745 ? 18.505 24.325 -24.279 1.00 88.19 745 TYR A CA 1
ATOM 5890 C C . TYR A 1 745 ? 18.687 25.470 -25.290 1.00 88.19 745 TYR A C 1
ATOM 5892 O O . TYR A 1 745 ? 17.784 25.769 -26.060 1.00 88.19 745 TYR A O 1
ATOM 5900 N N . ASN A 1 746 ? 19.827 26.169 -25.231 1.00 85.38 746 ASN A N 1
ATOM 5901 C CA . ASN A 1 746 ? 20.139 27.364 -26.035 1.00 85.38 746 ASN A CA 1
ATOM 5902 C C . ASN A 1 746 ? 19.139 28.538 -25.951 1.00 85.38 746 ASN A C 1
ATOM 5904 O O . ASN A 1 746 ? 19.213 29.477 -26.746 1.00 85.38 746 ASN A O 1
ATOM 5908 N N . ARG A 1 747 ? 18.252 28.563 -24.946 1.00 81.81 747 ARG A N 1
ATOM 5909 C CA . ARG A 1 747 ? 17.255 29.632 -24.779 1.00 81.81 747 ARG A CA 1
ATOM 5910 C C . ARG A 1 747 ? 17.538 30.528 -23.583 1.00 81.81 747 ARG A C 1
ATOM 5912 O O . ARG A 1 747 ? 17.747 30.082 -22.453 1.00 81.81 747 ARG A O 1
ATOM 5919 N N . ILE A 1 748 ? 17.462 31.837 -23.814 1.00 76.12 748 ILE A N 1
ATOM 5920 C CA . ILE A 1 748 ? 17.556 32.842 -22.753 1.00 76.12 748 ILE A CA 1
ATOM 5921 C C . ILE A 1 748 ? 16.170 33.016 -22.130 1.00 76.12 748 ILE A C 1
ATOM 5923 O O . ILE A 1 748 ? 15.334 33.763 -22.634 1.00 76.12 748 ILE A O 1
ATOM 5927 N N . ARG A 1 749 ? 15.925 32.325 -21.013 1.00 81.69 749 ARG A N 1
ATOM 5928 C CA . ARG A 1 749 ? 14.733 32.518 -20.175 1.00 81.69 749 ARG A CA 1
ATOM 5929 C C . ARG A 1 749 ? 15.088 33.185 -18.850 1.00 81.69 749 ARG A C 1
ATOM 5931 O O . ARG A 1 749 ? 16.142 32.906 -18.261 1.00 81.69 749 ARG A O 1
ATOM 5938 N N . VAL A 1 750 ? 14.183 34.035 -18.361 1.00 85.25 750 VAL A N 1
ATOM 5939 C CA . VAL A 1 750 ? 14.221 34.512 -16.971 1.00 85.25 750 VAL A CA 1
ATOM 5940 C C . VAL A 1 750 ? 14.078 33.332 -16.017 1.00 85.25 750 VAL A C 1
ATOM 5942 O O . VAL A 1 750 ? 13.496 32.306 -16.373 1.00 85.25 750 VAL A O 1
ATOM 5945 N N . TRP A 1 751 ? 14.655 33.464 -14.819 1.00 86.94 751 TRP A N 1
ATOM 5946 C CA . TRP A 1 751 ? 14.804 32.350 -13.884 1.00 86.94 751 TRP A CA 1
ATOM 5947 C C . TRP A 1 751 ? 13.506 31.585 -13.667 1.00 86.94 751 TRP A C 1
ATOM 5949 O O . TRP A 1 751 ? 13.546 30.363 -13.707 1.00 86.94 751 TRP A O 1
ATOM 5959 N N . ASP A 1 752 ? 12.384 32.276 -13.482 1.00 84.25 752 ASP A N 1
ATOM 5960 C CA . ASP A 1 752 ? 11.080 31.719 -13.127 1.00 84.25 752 ASP A CA 1
ATOM 5961 C C . ASP A 1 752 ? 10.264 31.126 -14.284 1.00 84.25 752 ASP A C 1
ATOM 5963 O O . ASP A 1 752 ? 9.436 30.250 -14.032 1.00 84.25 752 ASP A O 1
ATOM 5967 N N . ASP A 1 753 ? 10.565 31.498 -15.531 1.00 85.44 753 ASP A N 1
ATOM 5968 C CA . ASP A 1 753 ? 9.911 30.956 -16.737 1.00 85.44 753 ASP A CA 1
ATOM 5969 C C . ASP A 1 753 ? 10.598 29.692 -17.289 1.00 85.44 753 ASP A C 1
ATOM 5971 O O . ASP A 1 753 ? 10.139 29.104 -18.273 1.00 85.44 753 ASP A O 1
ATOM 5975 N N . ARG A 1 754 ? 11.700 29.261 -16.661 1.00 86.56 754 ARG A N 1
ATOM 5976 C CA . ARG A 1 754 ? 12.379 27.994 -16.976 1.00 86.56 754 ARG A CA 1
ATOM 5977 C C . ARG A 1 754 ? 11.528 26.791 -16.585 1.00 86.56 754 ARG A C 1
ATOM 5979 O O . ARG A 1 754 ? 10.864 26.789 -15.539 1.00 86.56 754 ARG A O 1
ATOM 5986 N N . LEU A 1 755 ? 11.623 25.735 -17.388 1.00 86.50 755 LEU A N 1
ATOM 5987 C CA . LEU A 1 755 ? 10.972 24.453 -17.167 1.00 86.50 755 LEU A CA 1
ATOM 5988 C C . LEU A 1 755 ? 11.312 23.880 -15.789 1.00 86.50 755 LEU A C 1
ATOM 5990 O O . LEU A 1 755 ? 12.460 23.823 -15.352 1.00 86.50 755 LEU A O 1
ATOM 5994 N N . ARG A 1 756 ? 10.259 23.422 -15.115 1.00 87.62 756 ARG A N 1
ATOM 5995 C CA . ARG A 1 756 ? 10.277 23.045 -13.695 1.00 87.62 756 ARG A CA 1
ATOM 5996 C C . ARG A 1 756 ? 10.096 21.555 -13.427 1.00 87.62 756 ARG A C 1
ATOM 5998 O O . ARG A 1 756 ? 10.197 21.143 -12.277 1.00 87.62 756 ARG A O 1
ATOM 6005 N N . MET A 1 757 ? 9.817 20.752 -14.457 1.00 90.62 757 MET A N 1
ATOM 6006 C CA . MET A 1 757 ? 9.684 19.305 -14.286 1.00 90.62 757 MET A CA 1
ATOM 6007 C C . MET A 1 757 ? 11.025 18.741 -13.788 1.00 90.62 757 MET A C 1
ATOM 6009 O O . MET A 1 757 ? 12.063 19.025 -14.399 1.00 90.62 757 MET A O 1
ATOM 6013 N N . PRO A 1 758 ? 11.033 18.019 -12.656 1.00 92.25 758 PRO A N 1
ATOM 6014 C CA . PRO A 1 758 ? 12.252 17.450 -12.114 1.00 92.25 758 PRO A CA 1
ATOM 6015 C C . PRO A 1 758 ? 12.609 16.154 -12.842 1.00 92.25 758 PRO A C 1
ATOM 6017 O O . PRO A 1 758 ? 11.754 15.513 -13.454 1.00 92.25 758 PRO A O 1
ATOM 6020 N N . GLN A 1 759 ? 13.873 15.758 -12.761 1.00 92.50 759 GLN A N 1
ATOM 6021 C CA . GLN A 1 759 ? 14.359 14.534 -13.386 1.00 92.50 759 GLN A CA 1
ATOM 6022 C C . GLN A 1 759 ? 14.105 13.343 -12.456 1.00 92.50 759 GLN A C 1
ATOM 6024 O O . GLN A 1 759 ? 14.678 13.274 -11.363 1.00 92.50 759 GLN A O 1
ATOM 6029 N N . PHE A 1 760 ? 13.275 12.392 -12.882 1.00 91.94 760 PHE A N 1
ATOM 6030 C CA . PHE A 1 760 ? 13.017 11.139 -12.165 1.00 91.94 760 PHE A CA 1
ATOM 6031 C C . PHE A 1 760 ? 14.033 10.056 -12.559 1.00 91.94 760 PHE A C 1
ATOM 6033 O O . PHE A 1 760 ? 14.698 10.164 -13.582 1.00 91.94 760 PHE A O 1
ATOM 6040 N N . LYS A 1 761 ? 14.183 9.041 -11.704 1.00 89.81 761 LYS A N 1
ATOM 6041 C CA . LYS A 1 761 ? 14.835 7.769 -12.040 1.00 89.81 761 LYS A CA 1
ATOM 6042 C C . LYS A 1 761 ? 13.831 6.679 -11.708 1.00 89.81 761 LYS A C 1
ATOM 6044 O O . LYS A 1 761 ? 13.344 6.636 -10.576 1.00 89.81 761 LYS A O 1
ATOM 6049 N N . PHE A 1 762 ? 13.442 5.899 -12.704 1.00 91.06 762 PHE A N 1
ATOM 6050 C CA . PHE A 1 762 ? 12.336 4.953 -12.591 1.00 91.06 762 PHE A CA 1
ATOM 6051 C C . PHE A 1 762 ? 12.801 3.564 -12.156 1.00 91.06 762 PHE A C 1
ATOM 6053 O O . PHE A 1 762 ? 12.074 2.879 -11.432 1.00 91.06 762 PHE A O 1
ATOM 6060 N N . ALA A 1 763 ? 13.998 3.147 -12.565 1.00 88.12 763 ALA A N 1
ATOM 6061 C CA . ALA A 1 763 ? 14.579 1.885 -12.148 1.00 88.12 763 ALA A CA 1
ATOM 6062 C C . ALA A 1 763 ? 15.139 1.965 -10.725 1.00 88.12 763 ALA A C 1
ATOM 6064 O O . ALA A 1 763 ? 15.674 2.980 -10.280 1.00 88.12 763 ALA A O 1
ATOM 6065 N N . LYS A 1 764 ? 15.029 0.845 -10.007 1.00 80.12 764 LYS A N 1
ATOM 6066 C CA . LYS A 1 764 ? 15.598 0.653 -8.666 1.00 80.12 764 LYS A CA 1
ATOM 6067 C C . LYS A 1 764 ? 16.776 -0.315 -8.723 1.00 80.12 764 LYS A C 1
ATOM 6069 O O . LYS A 1 764 ? 16.854 -1.242 -7.918 1.00 80.12 764 LYS A O 1
ATOM 6074 N N . SER A 1 765 ? 17.647 -0.127 -9.708 1.00 80.44 765 SER A N 1
ATOM 6075 C CA . SER A 1 765 ? 18.819 -0.971 -9.907 1.00 80.44 765 SER A CA 1
ATOM 6076 C C . SER A 1 765 ? 19.686 -0.929 -8.659 1.00 80.44 765 SER A C 1
ATOM 6078 O O . SER A 1 765 ? 20.005 0.141 -8.136 1.00 80.44 765 SER A O 1
ATOM 6080 N N . ARG A 1 766 ? 20.039 -2.107 -8.154 1.00 75.25 766 ARG A N 1
ATOM 6081 C CA . ARG A 1 766 ? 20.959 -2.270 -7.030 1.00 75.25 766 ARG A CA 1
ATOM 6082 C C . ARG A 1 766 ? 22.099 -3.162 -7.453 1.00 75.25 766 ARG A C 1
ATOM 6084 O O . ARG A 1 766 ? 21.946 -3.998 -8.340 1.00 75.25 766 ARG A O 1
ATOM 6091 N N . ARG A 1 767 ? 23.245 -2.952 -6.823 1.00 74.69 767 ARG A N 1
ATOM 6092 C CA . ARG A 1 767 ? 24.441 -3.736 -7.085 1.00 74.69 767 ARG A CA 1
ATOM 6093 C C . ARG A 1 767 ? 24.310 -5.119 -6.463 1.00 74.69 767 ARG A C 1
ATOM 6095 O O . ARG A 1 767 ? 23.938 -5.230 -5.294 1.00 74.69 767 ARG A O 1
ATOM 6102 N N . HIS A 1 768 ? 24.630 -6.152 -7.231 1.00 72.88 768 HIS A N 1
ATOM 6103 C CA . HIS A 1 768 ? 24.704 -7.515 -6.715 1.00 72.88 768 HIS A CA 1
ATOM 6104 C C . HIS A 1 768 ? 26.038 -7.748 -5.992 1.00 72.88 768 HIS A C 1
ATOM 6106 O O . HIS A 1 768 ? 27.050 -7.105 -6.279 1.00 72.88 768 HIS A O 1
ATOM 6112 N N . ALA A 1 769 ? 26.061 -8.680 -5.039 1.00 66.75 769 ALA A N 1
ATOM 6113 C CA . ALA A 1 769 ? 27.296 -9.032 -4.345 1.00 66.75 769 ALA A CA 1
ATOM 6114 C C . ALA A 1 769 ? 28.331 -9.595 -5.341 1.00 66.75 769 ALA A C 1
ATOM 6116 O O . ALA A 1 769 ? 28.046 -10.551 -6.055 1.00 66.75 769 ALA A O 1
ATOM 6117 N N . GLY A 1 770 ? 29.529 -9.001 -5.385 1.00 72.31 770 GLY A N 1
ATOM 6118 C CA . GLY A 1 770 ? 30.606 -9.412 -6.298 1.00 72.31 770 GLY A CA 1
ATOM 6119 C C . GLY A 1 770 ? 30.481 -8.895 -7.738 1.00 72.31 770 GLY A C 1
ATOM 6120 O O . GLY A 1 770 ? 31.288 -9.271 -8.583 1.00 72.31 770 GLY A O 1
ATOM 6121 N N . GLU A 1 771 ? 29.504 -8.035 -8.028 1.00 79.31 771 GLU A N 1
ATOM 6122 C CA . GLU A 1 771 ? 29.325 -7.440 -9.352 1.00 79.31 771 GLU A CA 1
ATOM 6123 C C . GLU A 1 771 ? 30.310 -6.291 -9.623 1.00 79.31 771 GLU A C 1
ATOM 6125 O O . GLU A 1 771 ? 30.431 -5.356 -8.824 1.00 79.31 771 GLU A O 1
ATOM 6130 N N . ALA A 1 772 ? 30.981 -6.350 -10.779 1.00 84.81 772 ALA A N 1
ATOM 6131 C CA . ALA A 1 772 ? 31.890 -5.308 -11.254 1.00 84.81 772 ALA A CA 1
ATOM 6132 C C . ALA A 1 772 ? 31.153 -3.991 -11.560 1.00 84.81 772 ALA A C 1
ATOM 6134 O O . ALA A 1 772 ? 30.005 -4.013 -12.002 1.00 84.81 772 ALA A O 1
ATOM 6135 N N . ASP A 1 773 ? 31.833 -2.852 -11.375 1.00 79.38 773 ASP A N 1
ATOM 6136 C CA . ASP A 1 773 ? 31.265 -1.508 -11.591 1.00 79.38 773 ASP A CA 1
ATOM 6137 C C . ASP A 1 773 ? 30.635 -1.352 -12.972 1.00 79.38 773 ASP A C 1
ATOM 6139 O O . ASP A 1 773 ? 29.466 -0.998 -13.087 1.00 79.38 773 ASP A O 1
ATOM 6143 N N . GLU A 1 774 ? 31.374 -1.747 -14.003 1.00 79.31 774 GLU A N 1
ATOM 6144 C CA . GLU A 1 774 ? 30.923 -1.675 -15.390 1.00 79.31 774 GLU A CA 1
ATOM 6145 C C . GLU A 1 774 ? 29.679 -2.541 -15.656 1.00 79.31 774 GLU A C 1
ATOM 6147 O O . GLU A 1 774 ? 28.762 -2.127 -16.362 1.00 79.31 774 GLU A O 1
ATOM 6152 N N . ALA A 1 775 ? 29.613 -3.747 -15.080 1.00 79.75 775 ALA A N 1
ATOM 6153 C CA . ALA A 1 775 ? 28.459 -4.630 -15.252 1.00 79.75 775 ALA A CA 1
ATOM 6154 C C . ALA A 1 775 ? 27.199 -4.043 -14.594 1.00 79.75 775 ALA A C 1
ATOM 6156 O O . ALA A 1 775 ? 26.108 -4.107 -15.168 1.00 79.75 775 ALA A O 1
ATOM 6157 N N . TYR A 1 776 ? 27.372 -3.427 -13.423 1.00 82.25 776 TYR A N 1
ATOM 6158 C CA . TYR A 1 776 ? 26.300 -2.757 -12.702 1.00 82.25 776 TYR A CA 1
ATOM 6159 C C . TYR A 1 776 ? 25.781 -1.523 -13.452 1.00 82.25 776 TYR A C 1
ATOM 6161 O O . TYR A 1 776 ? 24.569 -1.390 -13.624 1.00 82.25 776 TYR A O 1
ATOM 6169 N N . GLU A 1 777 ? 26.673 -0.651 -13.928 1.00 80.25 777 GLU A N 1
ATOM 6170 C CA . GLU A 1 777 ? 26.314 0.561 -14.679 1.00 80.25 777 GLU A CA 1
ATOM 6171 C C . GLU A 1 777 ? 25.536 0.217 -15.955 1.00 80.25 777 GLU A C 1
ATOM 6173 O O . GLU A 1 777 ? 24.440 0.737 -16.176 1.00 80.25 777 GLU A O 1
ATOM 6178 N N . ASN A 1 778 ? 26.022 -0.758 -16.730 1.00 76.44 778 ASN A N 1
ATOM 6179 C CA . ASN A 1 778 ? 25.349 -1.218 -17.947 1.00 76.44 778 ASN A CA 1
ATOM 6180 C C . ASN A 1 778 ? 23.943 -1.772 -17.663 1.00 76.44 778 ASN A C 1
ATOM 6182 O O . ASN A 1 778 ? 22.989 -1.479 -18.393 1.00 76.44 778 ASN A O 1
ATOM 6186 N N . ARG A 1 779 ? 23.783 -2.573 -16.599 1.00 83.38 779 ARG A N 1
ATOM 6187 C CA . ARG A 1 779 ? 22.457 -3.073 -16.207 1.00 83.38 779 ARG A CA 1
ATOM 6188 C C . ARG A 1 779 ? 21.551 -1.927 -15.766 1.00 83.38 779 ARG A C 1
ATOM 6190 O O . ARG A 1 779 ? 20.389 -1.895 -16.167 1.00 83.38 779 ARG A O 1
ATOM 6197 N N . GLN A 1 780 ? 22.073 -0.998 -14.970 1.00 84.81 780 GLN A N 1
ATOM 6198 C CA . GLN A 1 780 ? 21.317 0.134 -14.448 1.00 84.81 780 GLN A CA 1
ATOM 6199 C C . GLN A 1 780 ? 20.744 1.006 -15.571 1.00 84.81 780 GLN A C 1
ATOM 6201 O O . GLN A 1 780 ? 19.561 1.349 -15.536 1.00 84.81 780 GLN A O 1
ATOM 6206 N N . GLU A 1 781 ? 21.545 1.350 -16.578 1.00 82.31 781 GLU A N 1
ATOM 6207 C CA . GLU A 1 781 ? 21.077 2.152 -17.715 1.00 82.31 781 GLU A CA 1
ATOM 6208 C C . GLU A 1 781 ? 19.994 1.436 -18.528 1.00 82.31 781 GLU A C 1
ATOM 6210 O O . GLU A 1 781 ? 18.990 2.048 -18.909 1.00 82.31 781 GLU A O 1
ATOM 6215 N N . ARG A 1 782 ? 20.152 0.126 -18.754 1.00 83.88 782 ARG A N 1
ATOM 6216 C CA . ARG A 1 782 ? 19.151 -0.691 -19.451 1.00 83.88 782 ARG A CA 1
ATOM 6217 C C . ARG A 1 782 ? 17.837 -0.758 -18.672 1.00 83.88 782 ARG A C 1
ATOM 6219 O O . ARG A 1 782 ? 16.780 -0.486 -19.243 1.00 83.88 782 ARG A O 1
ATOM 6226 N N . GLU A 1 783 ? 17.895 -1.088 -17.381 1.00 86.88 783 GLU A N 1
ATOM 6227 C CA . GLU A 1 783 ? 16.720 -1.160 -16.502 1.00 86.88 783 GLU A CA 1
ATOM 6228 C C . GLU A 1 783 ? 15.982 0.184 -16.434 1.00 86.88 783 GLU A C 1
ATOM 6230 O O . GLU A 1 783 ? 14.747 0.205 -16.427 1.00 86.88 783 GLU A O 1
ATOM 6235 N N . GLU A 1 784 ? 16.715 1.304 -16.420 1.00 89.25 784 GLU A N 1
ATOM 6236 C CA . GLU A 1 784 ? 16.146 2.655 -16.483 1.00 89.25 784 GLU A CA 1
ATOM 6237 C C . GLU A 1 784 ? 15.428 2.900 -17.814 1.00 89.25 784 GLU A C 1
ATOM 6239 O O . GLU A 1 784 ? 14.306 3.411 -17.822 1.00 89.25 784 GLU A O 1
ATOM 6244 N N . GLY A 1 785 ? 16.023 2.486 -18.936 1.00 88.94 785 GLY A N 1
ATOM 6245 C CA . GLY A 1 785 ? 15.395 2.557 -20.255 1.00 88.94 785 GLY A CA 1
ATOM 6246 C C . GLY A 1 785 ? 14.090 1.759 -20.337 1.00 88.94 785 GLY A C 1
ATOM 6247 O O . GLY A 1 785 ? 13.084 2.279 -20.822 1.00 88.94 785 GLY A O 1
ATOM 6248 N N . GLU A 1 786 ? 14.074 0.529 -19.816 1.00 90.06 786 GLU A N 1
ATOM 6249 C CA . GLU A 1 786 ? 12.863 -0.300 -19.739 1.00 90.06 786 GLU A CA 1
ATOM 6250 C C . GLU A 1 786 ? 11.784 0.323 -18.843 1.00 90.06 786 GLU A C 1
ATOM 6252 O O . GLU A 1 786 ? 10.599 0.322 -19.183 1.00 90.06 786 GLU A O 1
ATOM 6257 N N . ALA A 1 787 ? 12.181 0.856 -17.685 1.00 93.19 787 ALA A N 1
ATOM 6258 C CA . ALA A 1 787 ? 11.262 1.492 -16.750 1.00 93.19 787 ALA A CA 1
ATOM 6259 C C . ALA A 1 787 ? 10.655 2.774 -17.347 1.00 93.19 787 ALA A C 1
ATOM 6261 O O . ALA A 1 787 ? 9.451 3.005 -17.211 1.00 93.19 787 ALA A O 1
ATOM 6262 N N . ARG A 1 788 ? 11.455 3.569 -18.067 1.00 94.50 788 ARG A N 1
ATOM 6263 C CA . ARG A 1 788 ? 10.993 4.740 -18.822 1.00 94.50 788 ARG A CA 1
ATOM 6264 C C . ARG A 1 788 ? 9.984 4.342 -19.896 1.00 94.50 788 ARG A C 1
ATOM 6266 O O . ARG A 1 788 ? 8.907 4.928 -19.940 1.00 94.50 788 ARG A O 1
ATOM 6273 N N . GLU A 1 789 ? 10.272 3.326 -20.707 1.00 93.69 789 GLU A N 1
ATOM 6274 C CA . GLU A 1 789 ? 9.312 2.811 -21.695 1.00 93.69 789 GLU A CA 1
ATOM 6275 C C . GLU A 1 789 ? 8.018 2.301 -21.063 1.00 93.69 789 GLU A C 1
ATOM 6277 O O . GLU A 1 789 ? 6.946 2.491 -21.630 1.00 93.69 789 GLU A O 1
ATOM 6282 N N . ALA A 1 790 ? 8.086 1.671 -19.891 1.00 96.06 790 ALA A N 1
ATOM 6283 C CA . ALA A 1 790 ? 6.890 1.246 -19.176 1.00 96.06 790 ALA A CA 1
ATOM 6284 C C . ALA A 1 790 ? 6.022 2.452 -18.779 1.00 96.06 790 ALA A C 1
ATOM 6286 O O . ALA A 1 790 ? 4.817 2.461 -19.032 1.00 96.06 790 ALA A O 1
ATOM 6287 N N . VAL A 1 791 ? 6.626 3.518 -18.243 1.00 96.06 791 VAL A N 1
ATOM 6288 C CA . VAL A 1 791 ? 5.918 4.781 -17.959 1.00 96.06 791 VAL A CA 1
ATOM 6289 C C . VAL A 1 791 ? 5.337 5.390 -19.239 1.00 96.06 791 VAL A C 1
ATOM 6291 O O . VAL A 1 791 ? 4.175 5.800 -19.239 1.00 96.06 791 VAL A O 1
ATOM 6294 N N . MET A 1 792 ? 6.098 5.395 -20.338 1.00 95.12 792 MET A N 1
ATOM 6295 C CA . MET A 1 792 ? 5.609 5.838 -21.648 1.00 95.12 792 MET A CA 1
ATOM 6296 C C . MET A 1 792 ? 4.396 5.023 -22.098 1.00 95.12 792 MET A C 1
ATOM 6298 O O . MET A 1 792 ? 3.403 5.605 -22.516 1.00 95.12 792 MET A O 1
ATOM 6302 N N . THR A 1 793 ? 4.443 3.700 -21.939 1.00 94.56 793 THR A N 1
ATOM 6303 C CA . THR A 1 793 ? 3.360 2.778 -22.312 1.00 94.56 793 THR A CA 1
ATOM 6304 C C . THR A 1 793 ? 2.066 3.131 -21.580 1.00 94.56 793 THR A C 1
ATOM 6306 O O . THR A 1 793 ? 0.998 3.170 -22.185 1.00 94.56 793 THR A O 1
ATOM 6309 N N . PHE A 1 794 ? 2.136 3.465 -20.290 1.00 94.00 794 PHE A N 1
ATOM 6310 C CA . PHE A 1 794 ? 0.956 3.926 -19.561 1.00 94.00 794 PHE A CA 1
ATOM 6311 C C . PHE A 1 794 ? 0.441 5.276 -20.085 1.00 94.00 794 PHE A C 1
ATOM 6313 O O . PHE A 1 794 ? -0.749 5.410 -20.357 1.00 94.00 794 PHE A O 1
ATOM 6320 N N . ILE A 1 795 ? 1.325 6.264 -20.268 1.00 92.38 795 ILE A N 1
ATOM 6321 C CA . ILE A 1 795 ? 0.949 7.629 -20.683 1.00 92.38 795 ILE A CA 1
ATOM 6322 C C . ILE A 1 795 ? 0.385 7.663 -22.113 1.00 92.38 795 ILE A C 1
ATOM 6324 O O . ILE A 1 795 ? -0.615 8.336 -22.354 1.00 92.38 795 ILE A O 1
ATOM 6328 N N . LEU A 1 796 ? 0.980 6.920 -23.050 1.00 90.19 796 LEU A N 1
ATOM 6329 C CA . LEU A 1 796 ? 0.509 6.803 -24.436 1.00 90.19 796 LEU A CA 1
ATOM 6330 C C . LEU A 1 796 ? -0.888 6.175 -24.525 1.00 90.19 796 LEU A C 1
ATOM 6332 O O . LEU A 1 796 ? -1.626 6.450 -25.467 1.00 90.19 796 LEU A O 1
ATOM 6336 N N . GLY A 1 797 ? -1.280 5.371 -23.534 1.00 88.00 797 GLY A N 1
ATOM 6337 C CA . GLY A 1 797 ? -2.625 4.808 -23.459 1.00 88.00 797 GLY A CA 1
ATOM 6338 C C . GLY A 1 797 ? -3.698 5.804 -22.993 1.00 88.00 797 GLY A C 1
ATOM 6339 O O . GLY A 1 797 ? -4.886 5.582 -23.230 1.00 88.00 797 GLY A O 1
ATOM 6340 N N . LEU A 1 798 ? -3.314 6.925 -22.369 1.00 87.31 798 LEU A N 1
ATOM 6341 C CA . LEU A 1 798 ? -4.240 7.952 -21.877 1.00 87.31 798 LEU A CA 1
ATOM 6342 C C . LEU A 1 798 ? -4.712 8.856 -23.025 1.00 87.31 798 LEU A C 1
ATOM 6344 O O . LEU A 1 798 ? -4.220 9.967 -23.210 1.00 87.31 798 LEU A O 1
ATOM 6348 N N . VAL A 1 799 ? -5.652 8.364 -23.830 1.00 80.88 799 VAL A N 1
ATOM 6349 C CA . VAL A 1 799 ? -6.156 9.053 -25.035 1.00 80.88 799 VAL A CA 1
ATOM 6350 C C . VAL A 1 799 ? -7.462 9.830 -24.813 1.00 80.88 799 VAL A C 1
ATOM 6352 O O . VAL A 1 799 ? -7.836 10.645 -25.649 1.00 80.88 799 VAL A O 1
ATOM 6355 N N . ALA A 1 800 ? -8.172 9.592 -23.703 1.00 71.06 800 ALA A N 1
ATOM 6356 C CA . ALA A 1 800 ? -9.526 10.103 -23.427 1.00 71.06 800 ALA A CA 1
ATOM 6357 C C . ALA A 1 800 ? -10.546 9.939 -24.577 1.00 71.06 800 ALA A C 1
ATOM 6359 O O . ALA A 1 800 ? -11.503 10.711 -24.681 1.00 71.06 800 ALA A O 1
ATOM 6360 N N . GLU A 1 801 ? -10.338 8.942 -25.436 1.00 71.88 801 GLU A N 1
ATOM 6361 C CA . GLU A 1 801 ? -11.209 8.610 -26.557 1.00 71.88 801 GLU A CA 1
ATOM 6362 C C . GLU A 1 801 ? -12.433 7.823 -26.051 1.00 71.88 801 GLU A C 1
ATOM 6364 O O . GLU A 1 801 ? -12.267 6.835 -25.330 1.00 71.88 801 GLU A O 1
ATOM 6369 N N . PRO A 1 802 ? -13.671 8.222 -26.398 1.00 66.25 802 PRO A N 1
ATOM 6370 C CA . PRO A 1 802 ? -14.863 7.510 -25.961 1.00 66.25 802 PRO A CA 1
ATOM 6371 C C . PRO A 1 802 ? -14.989 6.157 -26.667 1.00 66.25 802 PRO A C 1
ATOM 6373 O O . PRO A 1 802 ? -15.397 6.076 -27.825 1.00 66.25 802 PRO A O 1
ATOM 6376 N N . ILE A 1 803 ? -14.714 5.075 -25.941 1.00 74.88 803 ILE A N 1
ATOM 6377 C CA . ILE A 1 803 ? -14.951 3.716 -26.427 1.00 74.88 803 ILE A CA 1
ATOM 6378 C C . ILE A 1 803 ? -16.409 3.304 -26.153 1.00 74.88 803 ILE A C 1
ATOM 6380 O O . ILE A 1 803 ? -16.910 3.499 -25.040 1.00 74.88 803 ILE A O 1
ATOM 6384 N N . PRO A 1 804 ? -17.123 2.702 -27.128 1.00 77.69 804 PRO A N 1
ATOM 6385 C CA . PRO A 1 804 ? -18.449 2.144 -26.888 1.00 77.69 804 PRO A CA 1
ATOM 6386 C C . PRO A 1 804 ? -18.469 1.189 -25.686 1.00 77.69 804 PRO A C 1
ATOM 6388 O O . PRO A 1 804 ? -17.662 0.263 -25.614 1.00 77.69 804 PRO A O 1
ATOM 6391 N N . LEU A 1 805 ? -19.454 1.345 -24.791 1.00 77.94 805 LEU A N 1
ATOM 6392 C CA . LEU A 1 805 ? -19.562 0.588 -23.528 1.00 77.94 805 LEU A CA 1
ATOM 6393 C C . LEU A 1 805 ? -19.495 -0.943 -23.691 1.00 77.94 805 LEU A C 1
ATOM 6395 O O . LEU A 1 805 ? -19.106 -1.641 -22.765 1.00 77.94 805 LEU A O 1
ATOM 6399 N N . LYS A 1 806 ? -19.848 -1.477 -24.869 1.00 79.19 806 LYS A N 1
ATOM 6400 C CA . LYS A 1 806 ? -19.762 -2.915 -25.190 1.00 79.19 806 LYS A CA 1
ATOM 6401 C C . LYS A 1 806 ? -18.330 -3.470 -25.300 1.00 79.19 806 LYS A C 1
ATOM 6403 O O . LYS A 1 806 ? -18.165 -4.695 -25.284 1.00 79.19 806 LYS A O 1
ATOM 6408 N N . TYR A 1 807 ? -17.334 -2.601 -25.481 1.00 80.56 807 TYR A N 1
ATOM 6409 C CA . TYR A 1 807 ? -15.913 -2.959 -25.572 1.00 80.56 807 TYR A CA 1
ATOM 6410 C C . TYR A 1 807 ? -15.153 -2.673 -24.277 1.00 80.56 807 TYR A C 1
ATOM 6412 O O . TYR A 1 807 ? -14.140 -3.316 -24.029 1.00 80.56 807 TYR A O 1
ATOM 6420 N N . VAL A 1 808 ? -15.664 -1.765 -23.441 1.00 82.81 808 VAL A N 1
ATOM 6421 C CA . VAL A 1 808 ? -15.106 -1.490 -22.114 1.00 82.81 808 VAL A CA 1
ATOM 6422 C C . VAL A 1 808 ? -15.197 -2.750 -21.250 1.00 82.81 808 VAL A C 1
ATOM 6424 O O . VAL A 1 808 ? -16.229 -3.428 -21.222 1.00 82.81 808 VAL A O 1
ATOM 6427 N N . SER A 1 809 ? -14.110 -3.065 -20.545 1.00 84.56 809 SER A N 1
ATOM 6428 C CA . SER A 1 809 ? -14.054 -4.162 -19.583 1.00 84.56 809 SER A CA 1
ATOM 6429 C C . SER A 1 809 ? -15.085 -3.908 -18.485 1.00 84.56 809 SER A C 1
ATOM 6431 O O . SER A 1 809 ? -14.998 -2.934 -17.740 1.00 84.56 809 SER A O 1
ATOM 6433 N N . ASN A 1 810 ? -16.085 -4.783 -18.393 1.00 82.62 810 ASN A N 1
ATOM 6434 C CA . ASN A 1 810 ? -17.055 -4.787 -17.304 1.00 82.62 810 ASN A CA 1
ATOM 6435 C C . ASN A 1 810 ? -16.946 -6.127 -16.561 1.00 82.62 810 ASN A C 1
ATOM 6437 O O . ASN A 1 810 ? -17.717 -7.053 -16.842 1.00 82.62 810 ASN A O 1
ATOM 6441 N N . PRO A 1 811 ? -15.929 -6.288 -15.694 1.00 84.06 811 PRO A N 1
ATOM 6442 C CA . PRO A 1 811 ? -15.687 -7.546 -15.009 1.00 84.06 811 PRO A CA 1
ATOM 6443 C C . PRO A 1 811 ? -16.873 -7.921 -14.115 1.00 84.06 811 PRO A C 1
ATOM 6445 O O . PRO A 1 811 ? -17.510 -7.073 -13.494 1.00 84.06 811 PRO A O 1
ATOM 6448 N N . THR A 1 812 ? -17.139 -9.226 -13.992 1.00 88.38 812 THR A N 1
ATOM 6449 C CA . THR A 1 812 ? -18.072 -9.740 -12.973 1.00 88.38 812 THR A CA 1
ATOM 6450 C C . THR A 1 812 ? -17.689 -9.217 -11.579 1.00 88.38 812 THR A C 1
ATOM 6452 O O . THR A 1 812 ? -16.498 -8.976 -11.356 1.00 88.38 812 THR A O 1
ATOM 6455 N N . PRO A 1 813 ? -18.623 -9.118 -10.614 1.00 89.00 813 PRO A N 1
ATOM 6456 C CA . PRO A 1 813 ? -18.318 -8.625 -9.267 1.00 89.00 813 PRO A CA 1
ATOM 6457 C C . PRO A 1 813 ? -17.084 -9.271 -8.611 1.00 89.00 813 PRO A C 1
ATOM 6459 O O . PRO A 1 813 ? -16.315 -8.584 -7.945 1.00 89.00 813 PRO A O 1
ATOM 6462 N N . ASP A 1 814 ? -16.846 -10.562 -8.850 1.00 90.12 814 ASP A N 1
ATOM 6463 C CA . ASP A 1 814 ? -15.707 -11.300 -8.283 1.00 90.12 814 ASP A CA 1
ATOM 6464 C C . ASP A 1 814 ? -14.393 -10.909 -8.940 1.00 90.12 814 ASP A C 1
ATOM 6466 O O . ASP A 1 814 ? -13.391 -10.690 -8.265 1.00 90.12 814 ASP A O 1
ATOM 6470 N N . ARG A 1 815 ? -14.405 -10.767 -10.266 1.00 87.62 815 ARG A N 1
ATOM 6471 C CA . ARG A 1 815 ? -13.251 -10.268 -11.017 1.00 87.62 815 ARG A CA 1
ATOM 6472 C C . ARG A 1 815 ? -12.914 -8.833 -10.641 1.00 87.62 815 ARG A C 1
ATOM 6474 O O . ARG A 1 815 ? -11.740 -8.518 -10.482 1.00 87.62 815 ARG A O 1
ATOM 6481 N N . LEU A 1 816 ? -13.921 -7.990 -10.422 1.00 87.38 816 LEU A N 1
ATOM 6482 C CA . LEU A 1 816 ? -13.703 -6.630 -9.941 1.00 87.38 816 LEU A CA 1
ATOM 6483 C C . LEU A 1 816 ? -13.111 -6.626 -8.523 1.00 87.38 816 LEU A C 1
ATOM 6485 O O . LEU A 1 816 ? -12.157 -5.897 -8.258 1.00 87.38 816 LEU A O 1
ATOM 6489 N N . ALA A 1 817 ? -13.632 -7.462 -7.620 1.00 90.25 817 ALA A N 1
ATOM 6490 C CA . ALA A 1 817 ? -13.083 -7.625 -6.274 1.00 90.25 817 ALA A CA 1
ATOM 6491 C C . ALA A 1 817 ? -11.639 -8.157 -6.299 1.00 90.25 817 ALA A C 1
ATOM 6493 O O . ALA A 1 817 ? -10.803 -7.708 -5.515 1.00 90.25 817 ALA A O 1
ATOM 6494 N N . GLU A 1 818 ? -11.321 -9.065 -7.226 1.00 89.31 818 GLU A N 1
ATOM 6495 C CA . GLU A 1 818 ? -9.960 -9.546 -7.450 1.00 89.31 818 GLU A CA 1
ATOM 6496 C C . GLU A 1 818 ? -9.022 -8.408 -7.891 1.00 89.31 818 GLU A C 1
ATOM 6498 O O . GLU A 1 818 ? -7.956 -8.223 -7.299 1.00 89.31 818 GLU A O 1
ATOM 6503 N N . ALA A 1 819 ? -9.418 -7.636 -8.908 1.00 86.62 819 ALA A N 1
ATOM 6504 C CA . ALA A 1 819 ? -8.625 -6.537 -9.457 1.00 86.62 819 ALA A CA 1
ATOM 6505 C C . ALA A 1 819 ? -8.372 -5.434 -8.413 1.00 86.62 819 ALA A C 1
ATOM 6507 O O . ALA A 1 819 ? -7.219 -5.044 -8.194 1.00 86.62 819 ALA A O 1
ATOM 6508 N N . LYS A 1 820 ? -9.418 -4.997 -7.699 1.00 85.75 820 LYS A N 1
ATOM 6509 C CA . LYS A 1 820 ? -9.312 -3.986 -6.632 1.00 85.75 820 LYS A CA 1
ATOM 6510 C C . LYS A 1 820 ? -8.510 -4.483 -5.433 1.00 85.75 820 LYS A C 1
ATOM 6512 O O . LYS A 1 820 ? -7.670 -3.761 -4.903 1.00 85.75 820 LYS A O 1
ATOM 6517 N N . GLY A 1 821 ? -8.698 -5.743 -5.042 1.00 89.81 821 GLY A N 1
ATOM 6518 C CA . GLY A 1 821 ? -7.913 -6.376 -3.984 1.00 89.81 821 GLY A CA 1
ATOM 6519 C C . GLY A 1 821 ? -6.414 -6.362 -4.237 1.00 89.81 821 GLY A C 1
ATOM 6520 O O . GLY A 1 821 ? -5.652 -6.057 -3.323 1.00 89.81 821 GLY A O 1
ATOM 6521 N N . ARG A 1 822 ? -5.981 -6.617 -5.481 1.00 87.00 822 ARG A N 1
ATOM 6522 C CA . ARG A 1 822 ? -4.559 -6.539 -5.868 1.00 87.00 822 ARG A CA 1
ATOM 6523 C C . ARG A 1 822 ? -3.973 -5.150 -5.611 1.00 87.00 822 ARG A C 1
ATOM 6525 O O . ARG A 1 822 ? -2.901 -5.046 -5.024 1.00 87.00 822 ARG A O 1
ATOM 6532 N N . GLN A 1 823 ? -4.704 -4.090 -5.958 1.00 84.19 823 GLN A N 1
ATOM 6533 C CA . GLN A 1 823 ? -4.248 -2.716 -5.723 1.00 84.19 823 GLN A CA 1
ATOM 6534 C C . GLN A 1 823 ? -4.008 -2.443 -4.224 1.00 84.19 823 GLN A C 1
ATOM 6536 O O . GLN A 1 823 ? -3.018 -1.794 -3.867 1.00 84.19 823 GLN A O 1
ATOM 6541 N N . VAL A 1 824 ? -4.866 -2.979 -3.343 1.00 86.62 824 VAL A N 1
ATOM 6542 C CA . VAL A 1 824 ? -4.731 -2.855 -1.878 1.00 86.62 824 VAL A CA 1
ATOM 6543 C C . VAL A 1 824 ? -3.601 -3.735 -1.325 1.00 86.62 824 VAL A C 1
ATOM 6545 O O . VAL A 1 824 ? -2.844 -3.277 -0.465 1.00 86.62 824 VAL A O 1
ATOM 6548 N N . LEU A 1 825 ? -3.425 -4.959 -1.837 1.00 89.62 825 LEU A N 1
ATOM 6549 C CA . LEU A 1 825 ? -2.298 -5.830 -1.471 1.00 89.62 825 LEU A CA 1
ATOM 6550 C C . LEU A 1 825 ? -0.953 -5.138 -1.740 1.00 89.62 825 LEU A C 1
ATOM 6552 O O . LEU A 1 825 ? -0.085 -5.124 -0.863 1.00 89.62 825 LEU A O 1
ATOM 6556 N N . ASP A 1 826 ? -0.810 -4.502 -2.906 1.00 83.38 826 ASP A N 1
ATOM 6557 C CA . ASP A 1 826 ? 0.388 -3.734 -3.261 1.00 83.38 826 ASP A CA 1
ATOM 6558 C C . ASP A 1 826 ? 0.519 -2.457 -2.422 1.00 83.38 826 ASP A C 1
ATOM 6560 O O . ASP A 1 826 ? 1.624 -2.060 -2.046 1.00 83.38 826 ASP A O 1
ATOM 6564 N N . LYS A 1 827 ? -0.600 -1.792 -2.096 1.00 82.69 827 LYS A N 1
ATOM 6565 C CA . LYS A 1 827 ? -0.607 -0.570 -1.269 1.00 82.69 827 LYS A CA 1
ATOM 6566 C C . LYS A 1 827 ? 0.045 -0.805 0.094 1.00 82.69 827 LYS A C 1
ATOM 6568 O O . LYS A 1 827 ? 0.777 0.073 0.554 1.00 82.69 827 LYS A O 1
ATOM 6573 N N . TYR A 1 828 ? -0.191 -1.960 0.713 1.00 87.00 828 TYR A N 1
ATOM 6574 C CA . TYR A 1 828 ? 0.322 -2.305 2.044 1.00 87.00 828 TYR A CA 1
ATOM 6575 C C . TYR A 1 828 ? 1.476 -3.319 2.034 1.00 87.00 828 TYR A C 1
ATOM 6577 O O . TYR A 1 828 ? 1.918 -3.739 3.101 1.00 87.00 828 TYR A O 1
ATOM 6585 N N . ASN A 1 829 ? 1.994 -3.686 0.856 1.00 89.06 829 ASN A N 1
ATOM 6586 C CA . ASN A 1 829 ? 3.035 -4.706 0.691 1.00 89.06 829 ASN A CA 1
ATOM 6587 C C . ASN A 1 829 ? 2.691 -6.033 1.388 1.00 89.06 829 ASN A C 1
ATOM 6589 O O . ASN A 1 829 ? 3.551 -6.675 1.996 1.00 89.06 829 ASN A O 1
ATOM 6593 N N . CYS A 1 830 ? 1.426 -6.460 1.322 1.00 90.88 830 CYS A N 1
ATOM 6594 C CA . CYS A 1 830 ? 0.996 -7.708 1.956 1.00 90.88 830 CYS A CA 1
ATOM 6595 C C . CYS A 1 830 ? 1.811 -8.903 1.436 1.00 90.88 830 CYS A C 1
ATOM 6597 O O . CYS A 1 830 ? 2.136 -9.813 2.200 1.00 90.88 830 CYS A O 1
ATOM 6599 N N . VAL A 1 831 ? 2.196 -8.857 0.156 1.00 89.00 831 VAL A N 1
ATOM 6600 C CA . VAL A 1 831 ? 3.009 -9.877 -0.515 1.00 89.00 831 VAL A CA 1
ATOM 6601 C C . VAL A 1 831 ? 4.471 -9.920 -0.078 1.00 89.00 831 VAL A C 1
ATOM 6603 O O . VAL A 1 831 ? 5.108 -10.958 -0.230 1.00 89.00 831 VAL A O 1
ATOM 6606 N N . GLY A 1 832 ? 5.004 -8.855 0.531 1.00 87.06 832 GLY A N 1
ATOM 6607 C CA . GLY A 1 832 ? 6.352 -8.881 1.105 1.00 87.06 832 GLY A CA 1
ATOM 6608 C C . GLY A 1 832 ? 6.483 -9.957 2.187 1.00 87.06 832 GLY A C 1
ATOM 6609 O O . GLY A 1 832 ? 7.466 -10.692 2.217 1.00 87.06 832 GLY A O 1
ATOM 6610 N N . CYS A 1 833 ? 5.445 -10.110 3.019 1.00 87.56 833 CYS A N 1
ATOM 6611 C CA . CYS A 1 833 ? 5.382 -11.116 4.083 1.00 87.56 833 CYS A CA 1
ATOM 6612 C C . CYS A 1 833 ? 4.652 -12.397 3.667 1.00 87.56 833 CYS A C 1
ATOM 6614 O O . CYS A 1 833 ? 5.094 -13.497 3.994 1.00 87.56 833 CYS A O 1
ATOM 6616 N N . HIS A 1 834 ? 3.500 -12.264 3.009 1.00 91.75 834 HIS A N 1
ATOM 6617 C CA . HIS A 1 834 ? 2.587 -13.373 2.764 1.00 91.75 834 HIS A CA 1
ATOM 6618 C C . HIS A 1 834 ? 2.697 -13.892 1.341 1.00 91.75 834 HIS A C 1
ATOM 6620 O O . HIS A 1 834 ? 2.700 -13.125 0.386 1.00 91.75 834 HIS A O 1
ATOM 6626 N N . GLN A 1 835 ? 2.664 -15.212 1.196 1.00 90.50 835 GLN A N 1
ATOM 6627 C CA . GLN A 1 835 ? 2.375 -15.815 -0.094 1.00 90.50 835 GLN A CA 1
ATOM 6628 C C . GLN A 1 835 ? 0.862 -15.778 -0.334 1.00 90.50 835 GLN A C 1
ATOM 6630 O O . GLN A 1 835 ? 0.108 -16.389 0.425 1.00 90.50 835 GLN A O 1
ATOM 6635 N N . VAL A 1 836 ? 0.419 -15.062 -1.366 1.00 91.50 836 VAL A N 1
ATOM 6636 C CA . VAL A 1 836 ? -1.008 -14.809 -1.637 1.00 91.50 836 VAL A CA 1
ATOM 6637 C C . VAL A 1 836 ? -1.537 -15.655 -2.794 1.00 91.50 836 VAL A C 1
ATOM 6639 O O . VAL A 1 836 ? -2.715 -16.008 -2.792 1.00 91.50 836 VAL A O 1
ATOM 6642 N N . ARG A 1 837 ? -0.679 -16.050 -3.746 1.00 89.00 837 ARG A N 1
ATOM 6643 C CA . ARG A 1 837 ? -1.041 -16.989 -4.823 1.00 89.00 837 ARG A CA 1
ATOM 6644 C C . ARG A 1 837 ? 0.007 -18.077 -5.045 1.00 89.00 837 ARG A C 1
ATOM 6646 O O . ARG A 1 837 ? 1.192 -17.847 -4.769 1.00 89.00 837 ARG A O 1
ATOM 6653 N N . PRO A 1 838 ? -0.412 -19.258 -5.534 1.00 91.06 838 PRO A N 1
ATOM 6654 C CA . PRO A 1 838 ? 0.537 -20.281 -5.940 1.00 91.06 838 PRO A CA 1
ATOM 6655 C C . PRO A 1 838 ? 1.255 -19.847 -7.223 1.00 91.06 838 PRO A C 1
ATOM 6657 O O . PRO A 1 838 ? 0.798 -18.941 -7.923 1.00 91.06 838 PRO A O 1
ATOM 6660 N N . GLY A 1 839 ? 2.383 -20.486 -7.513 1.00 89.81 839 GLY A N 1
ATOM 6661 C CA . GLY A 1 839 ? 2.973 -20.449 -8.842 1.00 89.81 839 GLY A CA 1
ATOM 6662 C C . GLY A 1 839 ? 2.111 -21.246 -9.819 1.00 89.81 839 GLY A C 1
ATOM 6663 O O . GLY A 1 839 ? 1.379 -22.153 -9.408 1.00 89.81 839 GLY A O 1
ATOM 6664 N N . VAL A 1 840 ? 2.182 -20.881 -11.094 1.00 90.81 840 VAL A N 1
ATOM 6665 C CA . VAL A 1 840 ? 1.455 -21.518 -12.197 1.00 90.81 840 VAL A CA 1
ATOM 6666 C C . VAL A 1 840 ? 2.478 -22.027 -13.197 1.00 90.81 840 VAL A C 1
ATOM 6668 O O . VAL A 1 840 ? 3.353 -21.265 -13.598 1.00 90.81 840 VAL A O 1
ATOM 6671 N N . TYR A 1 841 ? 2.371 -23.296 -13.573 1.00 91.38 841 TYR A N 1
ATOM 6672 C CA . TYR A 1 841 ? 3.287 -23.957 -14.498 1.00 91.38 841 TYR A CA 1
ATOM 6673 C C . TYR A 1 841 ? 2.470 -24.616 -15.600 1.00 91.38 841 TYR A C 1
ATOM 6675 O O . TYR A 1 841 ? 1.768 -25.595 -15.336 1.00 91.38 841 TYR A O 1
ATOM 6683 N N . ASP A 1 842 ? 2.560 -24.079 -16.811 1.00 90.06 842 ASP A N 1
ATOM 6684 C CA . ASP A 1 842 ? 1.957 -24.660 -18.005 1.00 90.06 842 ASP A CA 1
ATOM 6685 C C . ASP A 1 842 ? 2.988 -25.549 -18.693 1.00 90.06 842 ASP A C 1
ATOM 6687 O O . ASP A 1 842 ? 4.106 -25.114 -18.962 1.00 90.06 842 ASP A O 1
ATOM 6691 N N . PHE A 1 843 ? 2.636 -26.796 -18.995 1.00 93.44 843 PHE A N 1
ATOM 6692 C CA . PHE A 1 843 ? 3.573 -27.764 -19.563 1.00 93.44 843 PHE A CA 1
ATOM 6693 C C . PHE A 1 843 ? 2.901 -28.735 -20.531 1.00 93.44 843 PHE A C 1
ATOM 6695 O O . PHE A 1 843 ? 1.689 -28.972 -20.486 1.00 93.44 843 PHE A O 1
ATOM 6702 N N . LYS A 1 844 ? 3.701 -29.319 -21.422 1.00 94.62 844 LYS A N 1
ATOM 6703 C CA . LYS A 1 844 ? 3.243 -30.347 -22.361 1.00 94.62 844 LYS A CA 1
ATOM 6704 C C . LYS A 1 844 ? 3.098 -31.697 -21.647 1.00 94.62 844 LYS A C 1
ATOM 6706 O O . LYS A 1 844 ? 4.024 -32.115 -20.955 1.00 94.62 844 LYS A O 1
ATOM 6711 N N . PRO A 1 845 ? 1.992 -32.437 -21.842 1.00 92.81 845 PRO A N 1
ATOM 6712 C CA . PRO A 1 845 ? 1.821 -33.779 -21.296 1.00 92.81 845 PRO A CA 1
ATOM 6713 C C . PRO A 1 845 ? 2.585 -34.801 -22.152 1.00 92.81 845 PRO A C 1
ATOM 6715 O O . PRO A 1 845 ? 1.985 -35.643 -22.823 1.00 92.81 845 PRO A O 1
ATOM 6718 N N . THR A 1 846 ? 3.915 -34.701 -22.197 1.00 93.50 846 THR A N 1
ATOM 6719 C CA . THR A 1 846 ? 4.738 -35.694 -22.898 1.00 93.50 846 THR A CA 1
ATOM 6720 C C . THR A 1 846 ? 4.725 -37.020 -22.151 1.00 93.50 846 THR A C 1
ATOM 6722 O O . THR A 1 846 ? 4.376 -37.093 -20.972 1.00 93.50 846 THR A O 1
ATOM 6725 N N . LYS A 1 847 ? 5.133 -38.090 -22.838 1.00 91.25 847 LYS A N 1
ATOM 6726 C CA . LYS A 1 847 ? 5.191 -39.426 -22.247 1.00 91.25 847 LYS A CA 1
ATOM 6727 C C . LYS A 1 847 ? 6.001 -39.443 -20.943 1.00 91.25 847 LYS A C 1
ATOM 6729 O O . LYS A 1 847 ? 5.519 -39.992 -19.961 1.00 91.25 847 LYS A O 1
ATOM 6734 N N . ASP A 1 848 ? 7.175 -38.813 -20.928 1.00 90.12 848 ASP A N 1
ATOM 6735 C CA . ASP A 1 848 ? 8.086 -38.836 -19.778 1.00 90.12 848 ASP A CA 1
ATOM 6736 C C . ASP A 1 848 ? 7.505 -38.078 -18.577 1.00 90.12 848 ASP A C 1
ATOM 6738 O O . ASP A 1 848 ? 7.540 -38.579 -17.450 1.00 90.12 848 ASP A O 1
ATOM 6742 N N . THR A 1 849 ? 6.910 -36.905 -18.820 1.00 92.56 849 THR A N 1
ATOM 6743 C CA . THR A 1 849 ? 6.207 -36.143 -17.780 1.00 92.56 849 THR A CA 1
ATOM 6744 C C . THR A 1 849 ? 5.005 -36.925 -17.243 1.00 92.56 849 THR A C 1
ATOM 6746 O O . THR A 1 849 ? 4.836 -37.033 -16.028 1.00 92.56 849 THR A O 1
ATOM 6749 N N . LEU A 1 850 ? 4.196 -37.542 -18.111 1.00 93.88 850 LEU A N 1
ATOM 6750 C CA . LEU A 1 850 ? 3.051 -38.360 -17.690 1.00 93.88 850 LEU A CA 1
ATOM 6751 C C . LEU A 1 850 ? 3.481 -39.598 -16.891 1.00 93.88 850 LEU A C 1
ATOM 6753 O O . LEU A 1 850 ? 2.853 -39.911 -15.881 1.00 93.88 850 LEU A O 1
ATOM 6757 N N . ASP A 1 851 ? 4.570 -40.263 -17.281 1.00 91.69 851 ASP A N 1
ATOM 6758 C CA . ASP A 1 851 ? 5.113 -41.416 -16.557 1.00 91.69 851 ASP A CA 1
ATOM 6759 C C . ASP A 1 851 ? 5.638 -41.004 -15.165 1.00 91.69 851 ASP A C 1
ATOM 6761 O O . ASP A 1 851 ? 5.453 -41.737 -14.188 1.00 91.69 851 ASP A O 1
ATOM 6765 N N . ALA A 1 852 ? 6.261 -39.824 -15.036 1.00 91.25 852 ALA A N 1
ATOM 6766 C CA . ALA A 1 852 ? 6.665 -39.265 -13.741 1.00 91.25 852 ALA A CA 1
ATOM 6767 C C . ALA A 1 852 ? 5.451 -38.949 -12.851 1.00 91.25 852 ALA A C 1
ATOM 6769 O O . ALA A 1 852 ? 5.430 -39.305 -11.669 1.00 91.25 852 ALA A O 1
ATOM 6770 N N . MET A 1 853 ? 4.409 -38.348 -13.424 1.00 93.50 853 MET A N 1
ATOM 6771 C CA . MET A 1 853 ? 3.156 -38.063 -12.723 1.00 93.50 853 MET A CA 1
ATOM 6772 C C . MET A 1 853 ? 2.411 -39.338 -12.306 1.00 93.50 853 MET A C 1
ATOM 6774 O O . MET A 1 853 ? 1.877 -39.404 -11.196 1.00 93.50 853 MET A O 1
ATOM 6778 N N . GLU A 1 854 ? 2.422 -40.381 -13.134 1.00 94.62 854 GLU A N 1
ATOM 6779 C CA . GLU A 1 854 ? 1.817 -41.672 -12.805 1.00 94.62 854 GLU A CA 1
ATOM 6780 C C . GLU A 1 854 ? 2.505 -42.321 -11.597 1.00 94.62 854 GLU A C 1
ATOM 6782 O O . GLU A 1 854 ? 1.819 -42.839 -10.715 1.00 94.62 854 GLU A O 1
ATOM 6787 N N . ARG A 1 855 ? 3.839 -42.231 -11.471 1.00 92.12 855 ARG A N 1
ATOM 6788 C CA . ARG A 1 855 ? 4.549 -42.712 -10.266 1.00 92.12 855 ARG A CA 1
ATOM 6789 C C . ARG A 1 855 ? 4.065 -42.005 -8.998 1.00 92.12 855 ARG A C 1
ATOM 6791 O O . ARG A 1 855 ? 3.845 -42.659 -7.973 1.00 92.12 855 ARG A O 1
ATOM 6798 N N . VAL A 1 856 ? 3.846 -40.690 -9.068 1.00 93.69 856 VAL A N 1
ATOM 6799 C CA . VAL A 1 856 ? 3.290 -39.905 -7.951 1.00 93.69 856 VAL A CA 1
ATOM 6800 C C . VAL A 1 856 ? 1.869 -40.371 -7.620 1.00 93.69 856 VAL A C 1
ATOM 6802 O O . VAL A 1 856 ? 1.565 -40.638 -6.454 1.00 93.69 856 VAL A O 1
ATOM 6805 N N . TYR A 1 857 ? 1.015 -40.540 -8.632 1.00 95.38 857 TYR A N 1
ATOM 6806 C CA . TYR A 1 857 ? -0.348 -41.037 -8.448 1.00 95.38 857 TYR A CA 1
ATOM 6807 C C . TYR A 1 857 ? -0.382 -42.450 -7.838 1.00 95.38 857 TYR A C 1
ATOM 6809 O O . TYR A 1 857 ? -1.160 -42.708 -6.921 1.00 95.38 857 TYR A O 1
ATOM 6817 N N . GLN A 1 858 ? 0.472 -43.371 -8.281 1.00 94.69 858 GLN A N 1
ATOM 6818 C CA . GLN A 1 858 ? 0.520 -44.732 -7.736 1.00 94.69 858 GLN A CA 1
ATOM 6819 C C . GLN A 1 858 ? 0.979 -44.747 -6.273 1.00 94.69 858 GLN A C 1
ATOM 6821 O O . GLN A 1 858 ? 0.437 -45.497 -5.456 1.00 94.69 858 GLN A O 1
ATOM 6826 N N . SER A 1 859 ? 1.927 -43.879 -5.907 1.00 92.88 859 SER A N 1
ATOM 6827 C CA . SER A 1 859 ? 2.325 -43.675 -4.507 1.00 92.88 859 SER A CA 1
ATOM 6828 C C . SER A 1 859 ? 1.147 -43.188 -3.649 1.00 92.88 859 SER A C 1
ATOM 6830 O O . SER A 1 859 ? 0.893 -43.719 -2.562 1.00 92.88 859 SER A O 1
ATOM 6832 N N . TYR A 1 860 ? 0.358 -42.243 -4.173 1.00 93.69 860 TYR A N 1
ATOM 6833 C CA . TYR A 1 860 ? -0.879 -41.789 -3.539 1.00 93.69 860 TYR A CA 1
ATOM 6834 C C . TYR A 1 860 ? -1.899 -42.923 -3.375 1.00 93.69 860 TYR A C 1
ATOM 6836 O O . TYR A 1 860 ? -2.340 -43.199 -2.255 1.00 93.69 860 TYR A O 1
ATOM 6844 N N . ALA A 1 861 ? -2.247 -43.599 -4.471 1.00 93.44 861 ALA A N 1
ATOM 6845 C CA . ALA A 1 861 ? -3.298 -44.611 -4.527 1.00 93.44 861 ALA A CA 1
ATOM 6846 C C . ALA A 1 861 ? -3.030 -45.797 -3.586 1.00 93.44 861 ALA A C 1
ATOM 6848 O O . ALA A 1 861 ? -3.945 -46.299 -2.929 1.00 93.44 861 ALA A O 1
ATOM 6849 N N . ASN A 1 862 ? -1.770 -46.223 -3.470 1.00 92.06 862 ASN A N 1
ATOM 6850 C CA . ASN A 1 862 ? -1.400 -47.387 -2.665 1.00 92.06 862 ASN A CA 1
ATOM 6851 C C . ASN A 1 862 ? -1.318 -47.101 -1.158 1.00 92.06 862 ASN A C 1
ATOM 6853 O O . ASN A 1 862 ? -1.480 -48.030 -0.352 1.00 92.06 862 ASN A O 1
ATOM 6857 N N . ASN A 1 863 ? -1.085 -45.842 -0.776 1.00 88.25 863 ASN A N 1
ATOM 6858 C CA . ASN A 1 863 ? -0.800 -45.455 0.604 1.00 88.25 863 ASN A CA 1
ATOM 6859 C C . ASN A 1 863 ? -1.786 -44.399 1.127 1.00 88.25 863 ASN A C 1
ATOM 6861 O O . ASN A 1 863 ? -2.696 -44.721 1.891 1.00 88.25 863 ASN A O 1
ATOM 6865 N N . GLN A 1 864 ? -1.647 -43.146 0.696 1.00 87.44 864 GLN A N 1
ATOM 6866 C CA . GLN A 1 864 ? -2.397 -42.020 1.261 1.00 87.44 864 GLN A CA 1
ATOM 6867 C C . GLN A 1 864 ? -3.899 -42.061 0.942 1.00 87.44 864 GLN A C 1
ATOM 6869 O O . GLN A 1 864 ? -4.701 -41.681 1.791 1.00 87.44 864 GLN A O 1
ATOM 6874 N N . ALA A 1 865 ? -4.305 -42.568 -0.226 1.00 91.06 865 ALA A N 1
ATOM 6875 C CA . ALA A 1 865 ? -5.713 -42.619 -0.635 1.00 91.06 865 ALA A CA 1
ATOM 6876 C C . ALA A 1 865 ? -6.603 -43.446 0.315 1.00 91.06 865 ALA A C 1
ATOM 6878 O O . ALA A 1 865 ? -7.802 -43.193 0.419 1.00 91.06 865 ALA A O 1
ATOM 6879 N N . LYS A 1 866 ? -6.023 -44.412 1.046 1.00 91.06 866 LYS A N 1
ATOM 6880 C CA . LYS A 1 866 ? -6.736 -45.218 2.056 1.00 91.06 866 LYS A CA 1
ATOM 6881 C C . LYS A 1 866 ? -7.107 -44.404 3.298 1.00 91.06 866 LYS A C 1
ATOM 6883 O O . LYS A 1 866 ? -8.130 -44.681 3.916 1.00 91.06 866 LYS A O 1
ATOM 6888 N N . LYS A 1 867 ? -6.302 -43.385 3.612 1.00 91.44 867 LYS A N 1
ATOM 6889 C CA . LYS A 1 867 ? -6.458 -42.483 4.762 1.00 91.44 867 LYS A CA 1
ATOM 6890 C C . LYS A 1 867 ? -7.263 -41.228 4.424 1.00 91.44 867 LYS A C 1
ATOM 6892 O O . LYS A 1 867 ? -7.756 -40.559 5.328 1.00 91.44 867 LYS A O 1
ATOM 6897 N N . ASP A 1 868 ? -7.374 -40.887 3.142 1.00 92.06 868 ASP A N 1
ATOM 6898 C CA . ASP A 1 868 ? -7.913 -39.611 2.670 1.00 92.06 868 ASP A CA 1
ATOM 6899 C C . ASP A 1 868 ? -9.450 -39.596 2.599 1.00 92.06 868 ASP A C 1
ATOM 6901 O O . ASP A 1 868 ? -10.091 -40.547 2.136 1.00 92.06 868 ASP A O 1
ATOM 6905 N N . HIS A 1 869 ? -10.047 -38.475 3.005 1.00 91.94 869 HIS A N 1
ATOM 6906 C CA . HIS A 1 869 ? -11.473 -38.202 2.823 1.00 91.94 869 HIS A CA 1
ATOM 6907 C C . HIS A 1 869 ? -11.647 -37.354 1.569 1.00 91.94 869 HIS A C 1
ATOM 6909 O O . HIS A 1 869 ? -11.310 -36.179 1.573 1.00 91.94 869 HIS A O 1
ATOM 6915 N N . VAL A 1 870 ? -12.159 -37.941 0.485 1.00 91.00 870 VAL A N 1
ATOM 6916 C CA . VAL A 1 870 ? -12.308 -37.228 -0.793 1.00 91.00 870 VAL A CA 1
ATOM 6917 C C . VAL A 1 870 ? -13.535 -36.313 -0.766 1.00 91.00 870 VAL A C 1
ATOM 6919 O O . VAL A 1 870 ? -14.646 -36.759 -0.457 1.00 91.00 870 VAL A O 1
ATOM 6922 N N . PHE A 1 871 ? -13.336 -35.052 -1.156 1.00 91.50 871 PHE A N 1
ATOM 6923 C CA . PHE A 1 871 ? -14.377 -34.038 -1.344 1.00 91.50 871 PHE A CA 1
ATOM 6924 C C . PHE A 1 871 ? -14.485 -33.688 -2.841 1.00 91.50 871 PHE A C 1
ATOM 6926 O O . PHE A 1 871 ? -13.758 -32.818 -3.311 1.00 91.50 871 PHE A O 1
ATOM 6933 N N . PRO A 1 872 ? -15.366 -34.354 -3.620 1.00 85.38 872 PRO A N 1
ATOM 6934 C CA . PRO A 1 872 ? -15.341 -34.292 -5.089 1.00 85.38 872 PRO A CA 1
ATOM 6935 C C . PRO A 1 872 ? -15.594 -32.908 -5.708 1.00 85.38 872 PRO A C 1
ATOM 6937 O O . PRO A 1 872 ? -15.248 -32.685 -6.863 1.00 85.38 872 PRO A O 1
ATOM 6940 N N . GLY A 1 873 ? -16.228 -31.993 -4.968 1.00 86.00 873 GLY A N 1
ATOM 6941 C CA . GLY A 1 873 ? -16.450 -30.612 -5.408 1.00 86.00 873 GLY A CA 1
ATOM 6942 C C . GLY A 1 873 ? -15.276 -29.674 -5.123 1.00 86.00 873 GLY A C 1
ATOM 6943 O O . GLY A 1 873 ? -15.251 -28.565 -5.643 1.00 86.00 873 GLY A O 1
ATOM 6944 N N . HIS A 1 874 ? -14.311 -30.098 -4.308 1.00 93.56 874 HIS A N 1
ATOM 6945 C CA . HIS A 1 874 ? -13.254 -29.237 -3.804 1.00 93.56 874 HIS A CA 1
ATOM 6946 C C . HIS A 1 874 ? -11.954 -29.456 -4.586 1.00 93.56 874 HIS A C 1
ATOM 6948 O O . HIS A 1 874 ? -11.427 -30.573 -4.667 1.00 93.56 874 HIS A O 1
ATOM 6954 N N . ASN A 1 875 ? -11.384 -28.375 -5.119 1.00 93.25 875 ASN A N 1
ATOM 6955 C CA . ASN A 1 875 ? -10.232 -28.453 -6.019 1.00 93.25 875 ASN A CA 1
ATOM 6956 C C . ASN A 1 875 ? -8.931 -28.930 -5.339 1.00 93.25 875 ASN A C 1
ATOM 6958 O O . ASN A 1 875 ? -7.953 -29.185 -6.022 1.00 93.25 875 ASN A O 1
ATOM 6962 N N . ALA A 1 876 ? -8.884 -29.075 -4.010 1.00 94.25 876 ALA A N 1
ATOM 6963 C CA . ALA A 1 876 ? -7.756 -29.720 -3.320 1.00 94.25 876 ALA A CA 1
ATOM 6964 C C . ALA A 1 876 ? -7.728 -31.254 -3.490 1.00 94.25 876 ALA A C 1
ATOM 6966 O O . ALA A 1 876 ? -6.671 -31.862 -3.331 1.00 94.25 876 ALA A O 1
ATOM 6967 N N . TRP A 1 877 ? -8.858 -31.884 -3.835 1.00 94.56 877 TRP A N 1
ATOM 6968 C CA . TRP A 1 877 ? -8.949 -33.335 -4.054 1.00 94.56 877 TRP A CA 1
ATOM 6969 C C . TRP A 1 877 ? -9.201 -33.712 -5.507 1.00 94.56 877 TRP A C 1
ATOM 6971 O O . TRP A 1 877 ? -8.827 -34.804 -5.926 1.00 94.56 877 TRP A O 1
ATOM 6981 N N . THR A 1 878 ? -9.867 -32.849 -6.268 1.00 93.06 878 THR A N 1
ATOM 6982 C CA . THR A 1 878 ? -10.297 -33.156 -7.634 1.00 93.06 878 THR A CA 1
ATOM 6983 C C . THR A 1 878 ? -9.868 -32.035 -8.565 1.00 93.06 878 THR A C 1
ATOM 6985 O O . THR A 1 878 ? -10.284 -30.894 -8.385 1.00 93.06 878 THR A O 1
ATOM 6988 N N . GLY A 1 879 ? -9.009 -32.349 -9.534 1.00 90.50 879 GLY A N 1
ATOM 6989 C CA . GLY A 1 879 ? -8.452 -31.346 -10.429 1.00 90.50 879 GLY A CA 1
ATOM 6990 C C . GLY A 1 879 ? -9.434 -30.929 -11.517 1.00 90.50 879 GLY A C 1
ATOM 6991 O O . GLY A 1 879 ? -10.353 -31.667 -11.896 1.00 90.50 879 GLY A O 1
ATOM 6992 N N . VAL A 1 880 ? -9.223 -29.731 -12.052 1.00 86.62 880 VAL A N 1
ATOM 6993 C CA . VAL A 1 880 ? -9.988 -29.228 -13.195 1.00 86.62 880 VAL A CA 1
ATOM 6994 C C . VAL A 1 880 ? -9.402 -29.819 -14.475 1.00 86.62 880 VAL A C 1
ATOM 6996 O O . VAL A 1 880 ? -8.187 -29.920 -14.627 1.00 86.62 880 VAL A O 1
ATOM 6999 N N . ALA A 1 881 ? -10.264 -30.255 -15.395 1.00 86.19 881 ALA A N 1
ATOM 7000 C CA . ALA A 1 881 ? -9.800 -30.720 -16.697 1.00 86.19 881 ALA A CA 1
ATOM 7001 C C . ALA A 1 881 ? -9.156 -29.557 -17.463 1.00 86.19 881 ALA A C 1
ATOM 7003 O O . ALA A 1 881 ? -9.711 -28.457 -17.479 1.00 86.19 881 ALA A O 1
ATOM 7004 N N . SER A 1 882 ? -8.018 -29.811 -18.113 1.00 83.25 882 SER A N 1
ATOM 7005 C CA . SER A 1 882 ? -7.385 -28.791 -18.948 1.00 83.25 882 SER A CA 1
ATOM 7006 C C . SER A 1 882 ? -8.355 -28.337 -20.045 1.00 83.25 882 SER A C 1
ATOM 7008 O O . SER A 1 882 ? -8.952 -29.188 -20.715 1.00 83.25 882 SER A O 1
ATOM 7010 N N . PRO A 1 883 ? -8.529 -27.019 -20.251 1.00 75.75 883 PRO A N 1
ATOM 7011 C CA . PRO A 1 883 ? -9.310 -26.512 -21.372 1.00 75.75 883 PRO A CA 1
ATOM 7012 C C . PRO A 1 883 ? -8.578 -26.705 -22.709 1.00 75.75 883 PRO A C 1
ATOM 7014 O O . PRO A 1 883 ? -9.188 -26.541 -23.765 1.00 75.75 883 PRO A O 1
ATOM 7017 N N . TRP A 1 884 ? -7.293 -27.077 -22.674 1.00 77.88 884 TRP A N 1
ATOM 7018 C CA . TRP A 1 884 ? -6.458 -27.288 -23.848 1.00 77.88 884 TRP A CA 1
ATOM 7019 C C . TRP A 1 884 ? -6.078 -28.766 -24.007 1.00 77.88 884 TRP A C 1
ATOM 7021 O O . TRP A 1 884 ? -5.740 -29.432 -23.027 1.00 77.88 884 TRP A O 1
ATOM 7031 N N . PRO A 1 885 ? -6.084 -29.301 -25.238 1.00 75.19 885 PRO A N 1
ATOM 7032 C CA . PRO A 1 885 ? -5.729 -30.695 -25.484 1.00 75.19 885 PRO A CA 1
ATOM 7033 C C . PRO A 1 885 ? -4.214 -30.963 -25.458 1.00 75.19 885 PRO A C 1
ATOM 7035 O O . PRO A 1 885 ? -3.814 -32.116 -25.324 1.00 75.19 885 PRO A O 1
ATOM 7038 N N . ASP A 1 886 ? -3.375 -29.936 -25.621 1.00 81.25 886 ASP A N 1
ATOM 7039 C CA . ASP A 1 886 ? -1.921 -30.037 -25.828 1.00 81.25 886 ASP A CA 1
ATOM 7040 C C . ASP A 1 886 ? -1.075 -29.623 -24.610 1.00 81.25 886 ASP A C 1
ATOM 7042 O O . ASP A 1 886 ? 0.152 -29.711 -24.663 1.00 81.25 886 ASP A O 1
ATOM 7046 N N . ARG A 1 887 ? -1.705 -29.170 -23.519 1.00 88.31 887 ARG A N 1
ATOM 7047 C CA . ARG A 1 887 ? -1.024 -28.678 -22.311 1.00 88.31 887 ARG A CA 1
ATOM 7048 C C . ARG A 1 887 ? -1.827 -28.932 -21.039 1.00 88.31 887 ARG A C 1
ATOM 7050 O O . ARG A 1 887 ? -3.055 -29.036 -21.078 1.00 88.31 887 ARG A O 1
ATOM 7057 N N . LEU A 1 888 ? -1.126 -28.992 -19.914 1.00 92.25 888 LEU A N 1
ATOM 7058 C CA . LEU A 1 888 ? -1.668 -29.042 -18.557 1.00 92.25 888 LEU A CA 1
ATOM 7059 C C . LEU A 1 888 ? -1.138 -27.852 -17.753 1.00 92.25 888 LEU A C 1
ATOM 7061 O O . LEU A 1 888 ? -0.051 -27.356 -18.040 1.00 92.25 888 LEU A O 1
ATOM 7065 N N . SER A 1 889 ? -1.886 -27.448 -16.729 1.00 90.69 889 SER A N 1
ATOM 7066 C CA . SER A 1 889 ? -1.495 -26.385 -15.800 1.00 90.69 889 SER A CA 1
ATOM 7067 C C . SER A 1 889 ? -1.414 -26.952 -14.386 1.00 90.69 889 SER A C 1
ATOM 7069 O O . SER A 1 889 ? -2.381 -27.539 -13.894 1.00 90.69 889 SER A O 1
ATOM 7071 N N . ALA A 1 890 ? -0.270 -26.786 -13.725 1.00 93.00 890 ALA A N 1
ATOM 7072 C CA . ALA A 1 890 ? -0.086 -27.138 -12.322 1.00 93.00 890 ALA A CA 1
ATOM 7073 C C . ALA A 1 890 ? 0.029 -25.883 -11.452 1.00 93.00 890 ALA A C 1
ATOM 7075 O O . ALA A 1 890 ? 0.742 -24.935 -11.784 1.00 93.00 890 ALA A O 1
ATOM 7076 N N . HIS A 1 891 ? -0.648 -25.911 -10.303 1.00 92.81 891 HIS A N 1
ATOM 7077 C CA . HIS A 1 891 ? -0.653 -24.829 -9.323 1.00 92.81 891 HIS A CA 1
ATOM 7078 C C . HIS A 1 891 ? 0.023 -25.299 -8.039 1.00 92.81 891 HIS A C 1
ATOM 7080 O O . HIS A 1 891 ? -0.428 -26.266 -7.416 1.00 92.81 891 HIS A O 1
ATOM 7086 N N . GLY A 1 892 ? 1.095 -24.626 -7.624 1.00 91.50 892 GLY A N 1
ATOM 7087 C CA . GLY A 1 892 ? 1.840 -25.067 -6.450 1.00 91.50 892 GLY A CA 1
ATOM 7088 C C . GLY A 1 892 ? 2.853 -24.085 -5.878 1.00 91.50 892 GLY A C 1
ATOM 7089 O O . GLY A 1 892 ? 2.946 -22.926 -6.275 1.00 91.50 892 GLY A O 1
ATOM 7090 N N . THR A 1 893 ? 3.597 -24.564 -4.892 1.00 90.00 893 THR A N 1
ATOM 7091 C CA . THR A 1 893 ? 4.637 -23.847 -4.146 1.00 90.00 893 THR A CA 1
ATOM 7092 C C . THR A 1 893 ? 5.916 -24.683 -4.094 1.00 90.00 893 THR A C 1
ATOM 7094 O O . THR A 1 893 ? 5.928 -25.833 -4.538 1.00 90.00 893 THR A O 1
ATOM 7097 N N . GLN A 1 894 ? 6.990 -24.120 -3.525 1.00 85.25 894 GLN A N 1
ATOM 7098 C CA . GLN A 1 894 ? 8.251 -24.839 -3.288 1.00 85.25 894 GLN A CA 1
ATOM 7099 C C . GLN A 1 894 ? 8.823 -25.476 -4.570 1.00 85.25 894 GLN A C 1
ATOM 7101 O O . GLN A 1 894 ? 9.293 -26.612 -4.553 1.00 85.25 894 GLN A O 1
ATOM 7106 N N . ALA A 1 895 ? 8.736 -24.752 -5.690 1.00 88.44 895 ALA A N 1
ATOM 7107 C CA . ALA A 1 895 ? 9.237 -25.223 -6.970 1.00 88.44 895 ALA A CA 1
ATOM 7108 C C . ALA A 1 895 ? 10.765 -25.347 -6.934 1.00 88.44 895 ALA A C 1
ATOM 7110 O O . ALA A 1 895 ? 11.458 -24.373 -6.638 1.00 88.44 895 ALA A O 1
ATOM 7111 N N . ARG A 1 896 ? 11.285 -26.540 -7.222 1.00 89.00 896 ARG A N 1
ATOM 7112 C CA . ARG A 1 896 ? 12.726 -26.824 -7.225 1.00 89.00 896 ARG A CA 1
ATOM 7113 C C . ARG A 1 896 ? 13.066 -27.886 -8.258 1.00 89.00 896 ARG A C 1
ATOM 7115 O O . ARG A 1 896 ? 12.331 -28.860 -8.394 1.00 89.00 896 ARG A O 1
ATOM 7122 N N . VAL A 1 897 ? 14.167 -27.700 -8.974 1.00 88.94 897 VAL A N 1
ATOM 7123 C CA . VAL A 1 897 ? 14.695 -28.720 -9.885 1.00 88.94 897 VAL A CA 1
ATOM 7124 C C . VAL A 1 897 ? 15.535 -29.694 -9.063 1.00 88.94 897 VAL A C 1
ATOM 7126 O O . VAL A 1 897 ? 16.399 -29.269 -8.298 1.00 88.94 897 VAL A O 1
ATOM 7129 N N . GLU A 1 898 ? 15.229 -30.982 -9.170 1.00 86.56 898 GLU A N 1
ATOM 7130 C CA . GLU A 1 898 ? 15.930 -32.067 -8.483 1.00 86.56 898 GLU A CA 1
ATOM 7131 C C . GLU A 1 898 ? 16.323 -33.148 -9.484 1.00 86.56 898 GLU A C 1
ATOM 7133 O O . GLU A 1 898 ? 15.535 -33.480 -10.369 1.00 86.56 898 GLU A O 1
ATOM 7138 N N . GLU A 1 899 ? 17.491 -33.749 -9.287 1.00 85.25 899 GLU A N 1
ATOM 7139 C CA . GLU A 1 899 ? 17.904 -34.938 -10.027 1.00 85.25 899 GLU A CA 1
ATOM 7140 C C . GLU A 1 899 ? 17.044 -36.142 -9.596 1.00 85.25 899 GLU A C 1
ATOM 7142 O O . GLU A 1 899 ? 16.917 -36.442 -8.405 1.00 85.25 899 GLU A O 1
ATOM 7147 N N . ASP A 1 900 ? 16.416 -36.828 -10.553 1.00 78.06 900 ASP A N 1
ATOM 7148 C CA . ASP A 1 900 ? 15.722 -38.096 -10.318 1.00 78.06 900 ASP A CA 1
ATOM 7149 C C . ASP A 1 900 ? 16.646 -39.248 -10.729 1.00 78.06 900 ASP A C 1
ATOM 7151 O O . ASP A 1 900 ? 16.746 -39.594 -11.908 1.00 78.06 900 ASP A O 1
ATOM 7155 N N . GLU A 1 901 ? 17.290 -39.872 -9.738 1.00 74.62 901 GLU A N 1
ATOM 7156 C CA . GLU A 1 901 ? 18.179 -41.028 -9.928 1.00 74.62 901 GLU A CA 1
ATOM 7157 C C . GLU A 1 901 ? 17.493 -42.190 -10.671 1.00 74.62 901 GLU A C 1
ATOM 7159 O O . GLU A 1 901 ? 18.141 -42.936 -11.405 1.00 74.62 901 GLU A O 1
ATOM 7164 N N . SER A 1 902 ? 16.172 -42.353 -10.517 1.00 68.25 902 SER A N 1
ATOM 7165 C CA . SER A 1 902 ? 15.412 -43.429 -11.167 1.00 68.25 902 SER A CA 1
ATOM 7166 C C . SER A 1 902 ? 15.111 -43.146 -12.639 1.00 68.25 902 SER A C 1
ATOM 7168 O O . SER A 1 902 ? 14.947 -44.080 -13.426 1.00 68.25 902 SER A O 1
ATOM 7170 N N . ALA A 1 903 ? 15.049 -41.866 -13.014 1.00 67.31 903 ALA A N 1
ATOM 7171 C CA . ALA A 1 903 ? 14.813 -41.412 -14.381 1.00 67.31 903 ALA A CA 1
ATOM 7172 C C . ALA A 1 903 ? 16.097 -40.950 -15.096 1.00 67.31 903 ALA A C 1
ATOM 7174 O O . ALA A 1 903 ? 16.044 -40.684 -16.297 1.00 67.31 903 ALA A O 1
ATOM 7175 N N . ASN A 1 904 ? 17.225 -40.869 -14.376 1.00 80.12 904 ASN A N 1
ATOM 7176 C CA . ASN A 1 904 ? 18.518 -40.361 -14.843 1.00 80.12 904 ASN A CA 1
ATOM 7177 C C . ASN A 1 904 ? 18.392 -39.007 -15.571 1.00 80.12 904 ASN A C 1
ATOM 7179 O O . ASN A 1 904 ? 18.928 -38.824 -16.667 1.00 80.12 904 ASN A O 1
ATOM 7183 N N . ARG A 1 905 ? 17.599 -38.094 -14.997 1.00 84.25 905 ARG A N 1
ATOM 7184 C CA . ARG A 1 905 ? 17.348 -36.744 -15.521 1.00 84.25 905 ARG A CA 1
ATOM 7185 C C . ARG A 1 905 ? 16.843 -35.805 -14.428 1.00 84.25 905 ARG A C 1
ATOM 7187 O O . ARG A 1 905 ? 16.330 -36.262 -13.407 1.00 84.25 905 ARG A O 1
ATOM 7194 N N . ASP A 1 906 ? 16.882 -34.509 -14.707 1.00 89.81 906 ASP A N 1
ATOM 7195 C CA . ASP A 1 906 ? 16.315 -33.484 -13.836 1.00 89.81 906 ASP A CA 1
ATOM 7196 C C . ASP A 1 906 ? 14.785 -33.430 -13.937 1.00 89.81 906 ASP A C 1
ATOM 7198 O O . ASP A 1 906 ? 14.205 -33.510 -15.024 1.00 89.81 906 ASP A O 1
ATOM 7202 N N . LEU A 1 907 ? 14.123 -33.265 -12.791 1.00 91.31 907 LEU A N 1
ATOM 7203 C CA . LEU A 1 907 ? 12.684 -33.052 -12.676 1.00 91.31 907 LEU A CA 1
ATOM 7204 C C . LEU A 1 907 ? 12.386 -31.804 -11.846 1.00 91.31 907 LEU A C 1
ATOM 7206 O O . LEU A 1 907 ? 12.859 -31.638 -10.719 1.00 91.31 907 LEU A O 1
ATOM 7210 N N . LEU A 1 908 ? 11.505 -30.958 -12.370 1.00 94.06 908 LEU A N 1
ATOM 7211 C CA . LEU A 1 908 ? 10.868 -29.895 -11.612 1.00 94.06 908 LEU A CA 1
ATOM 7212 C C . LEU A 1 908 ? 9.889 -30.512 -10.606 1.00 94.06 908 LEU A C 1
ATOM 7214 O O . LEU A 1 908 ? 8.877 -31.116 -10.968 1.00 94.06 908 LEU A O 1
ATOM 7218 N N . SER A 1 909 ? 10.193 -30.335 -9.327 1.00 93.31 909 SER A N 1
ATOM 7219 C CA . SER A 1 909 ? 9.347 -30.702 -8.197 1.00 93.31 909 SER A CA 1
ATOM 7220 C C . SER A 1 909 ? 8.491 -29.520 -7.781 1.00 93.31 909 SER A C 1
ATOM 7222 O O . SER A 1 909 ? 9.024 -28.446 -7.516 1.00 93.31 909 SER A O 1
ATOM 7224 N N . LEU A 1 910 ? 7.181 -29.725 -7.673 1.00 93.50 910 LEU A N 1
ATOM 7225 C CA . LEU A 1 910 ? 6.217 -28.683 -7.319 1.00 93.50 910 LEU A CA 1
ATOM 7226 C C . LEU A 1 910 ? 5.219 -29.213 -6.286 1.00 93.50 910 LEU A C 1
ATOM 7228 O O . LEU A 1 910 ? 4.463 -30.142 -6.579 1.00 93.50 910 LEU A O 1
ATOM 7232 N N . ARG A 1 911 ? 5.170 -28.626 -5.084 1.00 93.25 911 ARG A N 1
ATOM 7233 C CA . ARG A 1 911 ? 4.155 -28.987 -4.083 1.00 93.25 911 ARG A CA 1
ATOM 7234 C C . ARG A 1 911 ? 2.808 -28.400 -4.493 1.00 93.25 911 ARG A C 1
ATOM 7236 O O . ARG A 1 911 ? 2.621 -27.187 -4.476 1.00 93.25 911 ARG A O 1
ATOM 7243 N N . LEU A 1 912 ? 1.861 -29.259 -4.843 1.00 95.06 912 LEU A N 1
ATOM 7244 C CA . LEU A 1 912 ? 0.555 -28.868 -5.358 1.00 95.06 912 LEU A CA 1
ATOM 7245 C C . LEU A 1 912 ? -0.292 -28.156 -4.296 1.00 95.06 912 LEU A C 1
ATOM 7247 O O . LEU A 1 912 ? -0.429 -28.631 -3.170 1.00 95.06 912 LEU A O 1
ATOM 7251 N N . THR A 1 913 ? -0.911 -27.040 -4.669 1.00 93.81 913 THR A N 1
ATOM 7252 C CA . THR A 1 913 ? -1.928 -26.336 -3.859 1.00 93.81 913 THR A CA 1
ATOM 7253 C C . THR A 1 913 ? -3.347 -26.628 -4.328 1.00 93.81 913 THR A C 1
ATOM 7255 O O . THR A 1 913 ? -4.312 -26.394 -3.597 1.00 93.81 913 THR A O 1
ATOM 7258 N N . GLU A 1 914 ? -3.467 -27.134 -5.550 1.00 93.81 914 GLU A N 1
ATOM 7259 C CA . GLU A 1 914 ? -4.692 -27.607 -6.182 1.00 93.81 914 GLU A CA 1
ATOM 7260 C C . GLU A 1 914 ? -4.408 -28.981 -6.787 1.00 93.81 914 GLU A C 1
ATOM 7262 O O . GLU A 1 914 ? -3.278 -29.273 -7.178 1.00 93.81 914 GLU A O 1
ATOM 7267 N N . ALA A 1 915 ? -5.418 -29.840 -6.829 1.00 95.62 915 ALA A N 1
ATOM 7268 C CA . ALA A 1 915 ? -5.295 -31.159 -7.407 1.00 95.62 915 ALA A CA 1
ATOM 7269 C C . ALA A 1 915 ? -5.021 -31.052 -8.910 1.00 95.62 915 ALA A C 1
ATOM 7271 O O . ALA A 1 915 ? -5.673 -30.296 -9.633 1.00 95.62 915 ALA A O 1
ATOM 7272 N N . LEU A 1 916 ? -4.063 -31.839 -9.382 1.00 96.00 916 LEU A N 1
ATOM 7273 C CA . LEU A 1 916 ? -3.670 -31.882 -10.779 1.00 96.00 916 LEU A CA 1
ATOM 7274 C C . LEU A 1 916 ? -4.365 -33.055 -11.461 1.00 96.00 916 LEU A C 1
ATOM 7276 O O . LEU A 1 916 ? -4.064 -34.221 -11.184 1.00 96.00 916 LEU A O 1
ATOM 7280 N N . ARG A 1 917 ? -5.299 -32.731 -12.357 1.00 95.06 917 ARG A N 1
ATOM 7281 C CA . ARG A 1 917 ? -5.979 -33.709 -13.201 1.00 95.06 917 ARG A CA 1
ATOM 7282 C C . ARG A 1 917 ? -5.187 -33.938 -14.475 1.00 95.06 917 ARG A C 1
ATOM 7284 O O . ARG A 1 917 ? -4.910 -32.995 -15.212 1.00 95.06 917 ARG A O 1
ATOM 7291 N N . PHE A 1 918 ? -4.898 -35.195 -14.778 1.00 93.88 918 PHE A N 1
ATOM 7292 C CA . PHE A 1 918 ? -4.229 -35.576 -16.016 1.00 93.88 918 PHE A CA 1
ATOM 7293 C C . PHE A 1 918 ? -4.833 -36.855 -16.593 1.00 93.88 918 PHE A C 1
ATOM 7295 O O . PHE A 1 918 ? -5.472 -37.639 -15.892 1.00 93.88 918 PHE A O 1
ATOM 7302 N N . THR A 1 919 ? -4.664 -37.047 -17.898 1.00 91.38 919 THR A N 1
ATOM 7303 C CA . THR A 1 919 ? -5.007 -38.306 -18.567 1.00 91.38 919 THR A CA 1
ATOM 7304 C C . THR A 1 919 ? -3.704 -39.020 -18.873 1.00 91.38 919 THR A C 1
ATOM 7306 O O . THR A 1 919 ? -2.880 -38.482 -19.609 1.00 91.38 919 THR A O 1
ATOM 7309 N N . ASN A 1 920 ? -3.500 -40.193 -18.278 1.00 87.50 920 ASN A N 1
ATOM 7310 C CA . ASN A 1 920 ? -2.267 -40.949 -18.468 1.00 87.50 920 ASN A CA 1
ATOM 7311 C C . ASN A 1 920 ? -2.224 -41.603 -19.870 1.00 87.50 920 ASN A C 1
ATOM 7313 O O . ASN A 1 920 ? -3.206 -41.596 -20.619 1.00 87.50 920 ASN A O 1
ATOM 7317 N N . ASN A 1 921 ? -1.083 -42.192 -20.229 1.00 81.44 921 ASN A N 1
ATOM 7318 C CA . ASN A 1 921 ? -0.836 -42.898 -21.489 1.00 81.44 921 ASN A CA 1
ATOM 7319 C C . ASN A 1 921 ? -1.850 -44.034 -21.764 1.00 81.44 921 ASN A C 1
ATOM 7321 O O . ASN A 1 921 ? -2.129 -44.359 -22.919 1.00 81.44 921 ASN A O 1
ATOM 7325 N N . ASP A 1 922 ? -2.453 -44.602 -20.715 1.00 86.50 922 ASP A N 1
ATOM 7326 C CA . ASP A 1 922 ? -3.528 -45.605 -20.771 1.00 86.50 922 ASP A CA 1
ATOM 7327 C C . ASP A 1 922 ? -4.931 -45.015 -21.043 1.00 86.50 922 ASP A C 1
ATOM 7329 O O . ASP A 1 922 ? -5.913 -45.754 -21.132 1.00 86.50 922 ASP A O 1
ATOM 7333 N N . LYS A 1 923 ? -5.029 -43.691 -21.223 1.00 85.62 923 LYS A N 1
ATOM 7334 C CA . LYS A 1 923 ? -6.267 -42.912 -21.403 1.00 85.62 923 LYS A CA 1
ATOM 7335 C C . LYS A 1 923 ? -7.192 -42.909 -20.182 1.00 85.62 923 LYS A C 1
ATOM 7337 O O . LYS A 1 923 ? -8.376 -42.591 -20.318 1.00 85.62 923 LYS A O 1
ATOM 7342 N N . ILE A 1 924 ? -6.673 -43.227 -18.998 1.00 91.31 924 ILE A N 1
ATOM 7343 C CA . ILE A 1 924 ? -7.412 -43.142 -17.739 1.00 91.31 924 ILE A CA 1
ATOM 7344 C C . ILE A 1 924 ? -7.164 -41.773 -17.105 1.00 91.31 924 ILE A C 1
ATOM 7346 O O . ILE A 1 924 ? -6.032 -41.298 -17.011 1.00 91.31 924 ILE A O 1
ATOM 7350 N N . VAL A 1 925 ? -8.248 -41.133 -16.665 1.00 92.69 925 VAL A N 1
ATOM 7351 C CA . VAL A 1 925 ? -8.180 -39.871 -15.922 1.00 92.69 925 VAL A CA 1
ATOM 7352 C C . VAL A 1 925 ? -7.731 -40.154 -14.493 1.00 92.69 925 VAL A C 1
ATOM 7354 O O . VAL A 1 925 ? -8.295 -41.013 -13.810 1.00 92.69 925 VAL A O 1
ATOM 7357 N N . ARG A 1 926 ? -6.725 -39.412 -14.043 1.00 93.12 926 ARG A N 1
ATOM 7358 C CA . ARG A 1 926 ? -6.146 -39.475 -12.703 1.00 93.12 926 ARG A CA 1
ATOM 7359 C C . ARG A 1 926 ? -6.152 -38.081 -12.084 1.00 93.12 926 ARG A C 1
ATOM 7361 O O . ARG A 1 926 ? -6.049 -37.078 -12.787 1.00 93.12 926 ARG A O 1
ATOM 7368 N N . ASP A 1 927 ? -6.237 -38.039 -10.761 1.00 94.69 927 ASP A N 1
ATOM 7369 C CA . ASP A 1 927 ? -6.122 -36.820 -9.965 1.00 94.69 927 ASP A CA 1
ATOM 7370 C C . ASP A 1 927 ? -4.993 -37.016 -8.945 1.00 94.69 927 ASP A C 1
ATOM 7372 O O . ASP A 1 927 ? -5.019 -37.975 -8.167 1.00 94.69 927 ASP A O 1
ATOM 7376 N N . ILE A 1 928 ? -3.998 -36.126 -8.953 1.00 96.06 928 ILE A N 1
ATOM 7377 C CA . ILE A 1 928 ? -2.994 -36.015 -7.885 1.00 96.06 928 ILE A CA 1
ATOM 7378 C C . ILE A 1 928 ? -3.480 -34.917 -6.934 1.00 96.06 928 ILE A C 1
ATOM 7380 O O . ILE A 1 928 ? -3.521 -33.762 -7.357 1.00 96.06 928 ILE A O 1
ATOM 7384 N N . PRO A 1 929 ? -3.861 -35.222 -5.682 1.00 96.00 929 PRO A N 1
ATOM 7385 C CA . PRO A 1 929 ? -4.391 -34.214 -4.765 1.00 96.00 929 PRO A CA 1
ATOM 7386 C C . PRO A 1 929 ? -3.373 -33.135 -4.370 1.00 96.00 929 PRO A C 1
ATOM 7388 O O . PRO A 1 929 ? -2.158 -33.336 -4.445 1.00 96.00 929 PRO A O 1
ATOM 7391 N N . ALA A 1 930 ? -3.874 -32.013 -3.851 1.00 95.19 930 ALA A N 1
ATOM 7392 C CA . ALA A 1 930 ? -3.055 -30.979 -3.221 1.00 95.19 930 ALA A CA 1
ATOM 7393 C C . ALA A 1 930 ? -2.234 -31.541 -2.042 1.00 95.19 930 ALA A C 1
ATOM 7395 O O . ALA A 1 930 ? -2.551 -32.581 -1.466 1.00 95.19 930 ALA A O 1
ATOM 7396 N N . GLY A 1 931 ? -1.139 -30.878 -1.680 1.00 92.19 931 GLY A N 1
ATOM 7397 C CA . GLY A 1 931 ? -0.197 -31.342 -0.657 1.00 92.19 931 GLY A CA 1
ATOM 7398 C C . GLY A 1 931 ? 0.732 -32.473 -1.116 1.00 92.19 931 GLY A C 1
ATOM 7399 O O . GLY A 1 931 ? 1.615 -32.878 -0.360 1.00 92.19 931 GLY A O 1
ATOM 7400 N N . MET A 1 932 ? 0.567 -32.975 -2.343 1.00 93.69 932 MET A N 1
ATOM 7401 C CA . MET A 1 932 ? 1.513 -33.887 -2.990 1.00 93.69 932 MET A CA 1
ATOM 7402 C C . MET A 1 932 ? 2.493 -33.122 -3.879 1.00 93.69 932 MET A C 1
ATOM 7404 O O . MET A 1 932 ? 2.219 -31.998 -4.293 1.00 93.69 932 MET A O 1
ATOM 7408 N N . THR A 1 933 ? 3.636 -33.732 -4.185 1.00 93.69 933 THR A N 1
ATOM 7409 C CA . THR A 1 933 ? 4.660 -33.123 -5.043 1.00 93.69 933 THR A CA 1
ATOM 7410 C C . THR A 1 933 ? 4.528 -33.658 -6.463 1.00 93.69 933 THR A C 1
ATOM 7412 O O . THR A 1 933 ? 4.840 -34.822 -6.713 1.00 93.69 933 THR A O 1
ATOM 7415 N N . ALA A 1 934 ? 4.068 -32.813 -7.384 1.00 94.31 934 ALA A N 1
ATOM 7416 C CA . ALA A 1 934 ? 4.110 -33.099 -8.812 1.00 94.31 934 ALA A CA 1
ATOM 7417 C C . ALA A 1 934 ? 5.560 -33.085 -9.312 1.00 94.31 934 ALA A C 1
ATOM 7419 O O . ALA A 1 934 ? 6.405 -32.359 -8.781 1.00 94.31 934 ALA A O 1
ATOM 7420 N N . ARG A 1 935 ? 5.831 -33.903 -10.329 1.00 94.06 935 ARG A N 1
ATOM 7421 C CA . ARG A 1 935 ? 7.138 -34.060 -10.970 1.00 94.06 935 ARG A CA 1
ATOM 7422 C C . ARG A 1 935 ? 6.957 -33.809 -12.466 1.00 94.06 935 ARG A C 1
ATOM 7424 O O . ARG A 1 935 ? 6.196 -34.536 -13.100 1.00 94.06 935 ARG A O 1
ATOM 7431 N N . ILE A 1 936 ? 7.598 -32.769 -12.990 1.00 94.75 936 ILE A N 1
ATOM 7432 C CA . ILE A 1 936 ? 7.460 -32.299 -14.377 1.00 94.75 936 ILE A CA 1
ATOM 7433 C C . ILE A 1 936 ? 8.852 -32.253 -15.009 1.00 94.75 936 ILE A C 1
ATOM 7435 O O . ILE A 1 936 ? 9.809 -31.849 -14.353 1.00 94.75 936 ILE A O 1
ATOM 7439 N N . VAL A 1 937 ? 8.987 -32.656 -16.269 1.00 93.50 937 VAL A N 1
ATOM 7440 C CA . VAL A 1 937 ? 10.249 -32.500 -17.002 1.00 93.50 937 VAL A CA 1
ATOM 7441 C C . VAL A 1 937 ? 10.471 -31.008 -17.313 1.00 93.50 937 VAL A C 1
ATOM 7443 O O . VAL A 1 937 ? 9.585 -30.399 -17.914 1.00 93.50 937 VAL A O 1
ATOM 7446 N N . PRO A 1 938 ? 11.610 -30.390 -16.937 1.00 93.31 938 PRO A N 1
ATOM 7447 C CA . PRO A 1 938 ? 11.835 -28.955 -17.140 1.00 93.31 938 PRO A CA 1
ATOM 7448 C C . PRO A 1 938 ? 11.691 -28.505 -18.600 1.00 93.31 938 PRO A C 1
ATOM 7450 O O . PRO A 1 938 ? 11.118 -27.450 -18.858 1.00 93.31 938 PRO A O 1
ATOM 7453 N N . GLU A 1 939 ? 12.132 -29.330 -19.555 1.00 92.44 939 GLU A N 1
ATOM 7454 C CA . GLU A 1 939 ? 12.027 -29.048 -20.995 1.00 92.44 939 GLU A CA 1
ATOM 7455 C C . GLU A 1 939 ? 10.578 -28.978 -21.517 1.00 92.44 939 GLU A C 1
ATOM 7457 O O . GLU A 1 939 ? 10.335 -28.418 -22.588 1.00 92.44 939 GLU A O 1
ATOM 7462 N N . ASP A 1 940 ? 9.612 -29.540 -20.783 1.00 93.56 940 ASP A N 1
ATOM 7463 C CA . ASP A 1 940 ? 8.200 -29.547 -21.175 1.00 93.56 940 ASP A CA 1
ATOM 7464 C C . ASP A 1 940 ? 7.439 -28.300 -20.717 1.00 93.56 940 ASP A C 1
ATOM 7466 O O . ASP A 1 940 ? 6.300 -28.096 -21.154 1.00 93.56 940 ASP A O 1
ATOM 7470 N N . VAL A 1 941 ? 8.033 -27.475 -19.850 1.00 92.38 941 VAL A N 1
ATOM 7471 C CA . VAL A 1 941 ? 7.426 -26.232 -19.361 1.00 92.38 941 VAL A CA 1
ATOM 7472 C C . VAL A 1 941 ? 7.340 -25.225 -20.511 1.00 92.38 941 VAL A C 1
ATOM 7474 O O . VAL A 1 941 ? 8.334 -24.861 -21.131 1.00 92.38 941 VAL A O 1
ATOM 7477 N N . ILE A 1 942 ? 6.118 -24.792 -20.809 1.00 88.25 942 ILE A N 1
ATOM 7478 C CA . ILE A 1 942 ? 5.783 -23.828 -21.862 1.00 88.25 942 ILE A CA 1
ATOM 7479 C C . ILE A 1 942 ? 5.848 -22.406 -21.307 1.00 88.25 942 ILE A C 1
ATOM 7481 O O . ILE A 1 942 ? 6.381 -21.510 -21.954 1.00 88.25 942 ILE A O 1
ATOM 7485 N N . ASP A 1 943 ? 5.254 -22.209 -20.133 1.00 84.12 943 ASP A N 1
ATOM 7486 C CA . ASP A 1 943 ? 5.141 -20.921 -19.460 1.00 84.12 943 ASP A CA 1
ATOM 7487 C C . ASP A 1 943 ? 5.118 -21.160 -17.948 1.00 84.12 943 ASP A C 1
ATOM 7489 O O . ASP A 1 943 ? 4.592 -22.171 -17.469 1.00 84.12 943 ASP A O 1
ATOM 7493 N N . GLN A 1 944 ? 5.704 -20.243 -17.185 1.00 87.00 944 GLN A N 1
ATOM 7494 C CA . GLN A 1 944 ? 5.692 -20.321 -15.733 1.00 87.00 944 GLN A CA 1
ATOM 7495 C C . GLN A 1 944 ? 5.580 -18.941 -15.102 1.00 87.00 944 GLN A C 1
ATOM 7497 O O . GLN A 1 944 ? 6.226 -17.977 -15.505 1.00 87.00 944 GLN A O 1
ATOM 7502 N N . SER A 1 945 ? 4.796 -18.869 -14.036 1.00 85.06 945 SER A N 1
ATOM 7503 C CA . SER A 1 945 ? 4.704 -17.706 -13.165 1.00 85.06 945 SER A CA 1
ATOM 7504 C C . SER A 1 945 ? 5.044 -18.128 -11.736 1.00 85.06 945 SER A C 1
ATOM 7506 O O . SER A 1 945 ? 4.412 -19.056 -11.220 1.00 85.06 945 SER A O 1
ATOM 7508 N N . PRO A 1 946 ? 6.005 -17.473 -11.060 1.00 84.56 946 PRO A N 1
ATOM 7509 C CA . PRO A 1 946 ? 6.360 -17.814 -9.689 1.00 84.56 946 PRO A CA 1
ATOM 7510 C C . PRO A 1 946 ? 5.213 -17.509 -8.714 1.00 84.56 946 PRO A C 1
ATOM 7512 O O . PRO A 1 946 ? 4.198 -16.886 -9.048 1.00 84.56 946 PRO A O 1
ATOM 7515 N N . THR A 1 947 ? 5.375 -17.953 -7.468 1.00 86.94 947 THR A N 1
ATOM 7516 C CA . THR A 1 947 ? 4.450 -17.623 -6.381 1.00 86.94 947 THR A CA 1
ATOM 7517 C C . THR A 1 947 ? 4.396 -16.114 -6.160 1.00 86.94 947 THR A C 1
ATOM 7519 O O . THR A 1 947 ? 5.431 -15.452 -6.096 1.00 86.94 947 THR A O 1
ATOM 7522 N N . TYR A 1 948 ? 3.196 -15.565 -5.974 1.00 87.19 948 TYR A N 1
ATOM 7523 C CA . TYR A 1 948 ? 3.043 -14.140 -5.683 1.00 87.19 948 TYR A CA 1
ATOM 7524 C C . TYR A 1 948 ? 3.165 -13.908 -4.177 1.00 87.19 948 TYR A C 1
ATOM 7526 O O . TYR A 1 948 ? 2.270 -14.266 -3.400 1.00 87.19 948 TYR A O 1
ATOM 7534 N N . GLY A 1 949 ? 4.290 -13.312 -3.790 1.00 87.94 949 GLY A N 1
ATOM 7535 C CA . GLY A 1 949 ? 4.625 -12.960 -2.416 1.00 87.94 949 GLY A CA 1
ATOM 7536 C C . GLY A 1 949 ? 5.264 -14.077 -1.596 1.00 87.94 949 GLY A C 1
ATOM 7537 O O . GLY A 1 949 ? 5.473 -15.190 -2.071 1.00 87.94 949 GLY A O 1
ATOM 7538 N N . GLY A 1 950 ? 5.556 -13.767 -0.333 1.00 86.31 950 GLY A N 1
ATOM 7539 C CA . GLY A 1 950 ? 6.180 -14.678 0.629 1.00 86.31 950 GLY A CA 1
ATOM 7540 C C . GLY A 1 950 ? 7.701 -14.568 0.699 1.00 86.31 950 GLY A C 1
ATOM 7541 O O . GLY A 1 950 ? 8.319 -15.324 1.441 1.00 86.31 950 GLY A O 1
ATOM 7542 N N . ALA A 1 951 ? 8.306 -13.615 -0.010 1.00 82.56 951 ALA A N 1
ATOM 7543 C CA . ALA A 1 951 ? 9.757 -13.533 -0.124 1.00 82.56 951 ALA A CA 1
ATOM 7544 C C . ALA A 1 951 ? 10.470 -13.326 1.224 1.00 82.56 951 ALA A C 1
ATOM 7546 O O . ALA A 1 951 ? 11.516 -13.923 1.459 1.00 82.56 951 ALA A O 1
ATOM 7547 N N . PHE A 1 952 ? 9.880 -12.561 2.152 1.00 85.00 952 PHE A N 1
ATOM 7548 C CA . PHE A 1 952 ? 10.415 -12.447 3.512 1.00 85.00 952 PHE A CA 1
ATOM 7549 C C . PHE A 1 952 ? 10.381 -13.780 4.273 1.00 85.00 952 PHE A C 1
ATOM 7551 O O . PHE A 1 952 ? 11.299 -14.083 5.033 1.00 85.00 952 PHE A O 1
ATOM 7558 N N . ALA A 1 953 ? 9.333 -14.587 4.076 1.00 84.94 953 ALA A N 1
ATOM 7559 C CA . ALA A 1 953 ? 9.254 -15.904 4.694 1.00 84.94 953 ALA A CA 1
ATOM 7560 C C . ALA A 1 953 ? 10.340 -16.830 4.128 1.00 84.94 953 ALA A C 1
ATOM 7562 O O . ALA A 1 953 ? 11.072 -17.420 4.913 1.00 84.94 953 ALA A O 1
ATOM 7563 N N . GLU A 1 954 ? 10.501 -16.893 2.804 1.00 81.25 954 GLU A N 1
ATOM 7564 C CA . GLU A 1 954 ? 11.542 -17.707 2.153 1.00 81.25 954 GLU A CA 1
ATOM 7565 C C . GLU A 1 954 ? 12.957 -17.322 2.616 1.00 81.25 954 GLU A C 1
ATOM 7567 O O . GLU A 1 954 ? 13.770 -18.189 2.930 1.00 81.25 954 GLU A O 1
ATOM 7572 N N . LEU A 1 955 ? 13.209 -16.023 2.784 1.00 79.81 955 LEU A N 1
ATOM 7573 C CA . LEU A 1 955 ? 14.460 -15.476 3.312 1.00 79.81 955 LEU A CA 1
ATOM 7574 C C . LEU A 1 955 ? 14.724 -15.869 4.779 1.00 79.81 955 LEU A C 1
ATOM 7576 O O . LEU A 1 955 ? 15.871 -16.113 5.160 1.00 79.81 955 LEU A O 1
ATOM 7580 N N . LEU A 1 956 ? 13.685 -15.973 5.615 1.00 82.12 956 LEU A N 1
ATOM 7581 C CA . LEU A 1 956 ? 13.838 -16.327 7.031 1.00 82.12 956 LEU A CA 1
ATOM 7582 C C . LEU A 1 956 ? 13.896 -17.831 7.317 1.00 82.12 956 LEU A C 1
ATOM 7584 O O . LEU A 1 956 ? 14.425 -18.207 8.364 1.00 82.12 956 LEU A O 1
ATOM 7588 N N . ILE A 1 957 ? 13.368 -18.698 6.449 1.00 82.00 957 ILE A N 1
ATOM 7589 C CA . ILE A 1 957 ? 13.381 -20.158 6.661 1.00 82.00 957 ILE A CA 1
ATOM 7590 C C . ILE A 1 957 ? 14.793 -20.694 6.963 1.00 82.00 957 ILE A C 1
ATOM 7592 O O . ILE A 1 957 ? 14.956 -21.321 8.017 1.00 82.00 957 ILE A O 1
ATOM 7596 N N . PRO A 1 958 ? 15.827 -20.454 6.126 1.00 79.12 958 PRO A N 1
ATOM 7597 C CA . PRO A 1 958 ? 17.169 -20.970 6.397 1.00 79.12 958 PRO A CA 1
ATOM 7598 C C . PRO A 1 958 ? 17.787 -20.324 7.643 1.00 79.12 958 PRO A C 1
ATOM 7600 O O . PRO A 1 958 ? 18.442 -21.009 8.430 1.00 79.12 958 PRO A O 1
ATOM 7603 N N . TYR A 1 959 ? 17.526 -19.032 7.869 1.00 79.75 959 TYR A N 1
ATOM 7604 C CA . TYR A 1 959 ? 17.994 -18.306 9.049 1.00 79.75 959 TYR A CA 1
ATOM 7605 C C . TYR A 1 959 ? 17.446 -18.912 10.350 1.00 79.75 959 TYR A C 1
ATOM 7607 O O . TYR A 1 959 ? 18.213 -19.211 11.265 1.00 79.75 959 TYR A O 1
ATOM 7615 N N . LEU A 1 960 ? 16.132 -19.142 10.437 1.00 78.75 960 LEU A N 1
ATOM 7616 C CA . LEU A 1 960 ? 15.487 -19.698 11.631 1.00 78.75 960 LEU A CA 1
ATOM 7617 C C . LEU A 1 960 ? 15.820 -21.175 11.847 1.00 78.75 960 LEU A C 1
ATOM 7619 O O . LEU A 1 960 ? 15.943 -21.600 12.997 1.00 78.75 960 LEU A O 1
ATOM 7623 N N . ALA A 1 961 ? 15.994 -21.948 10.771 1.00 75.12 961 ALA A N 1
ATOM 7624 C CA . ALA A 1 961 ? 16.424 -23.341 10.866 1.00 75.12 961 ALA A CA 1
ATOM 7625 C C . ALA A 1 961 ? 17.812 -23.467 11.523 1.00 75.12 961 ALA A C 1
ATOM 7627 O O . ALA A 1 961 ? 18.045 -24.404 12.288 1.00 75.12 961 ALA A O 1
ATOM 7628 N N . GLN A 1 962 ? 18.708 -22.503 11.275 1.00 74.44 962 GLN A N 1
ATOM 7629 C CA . GLN A 1 962 ? 20.046 -22.459 11.872 1.00 74.44 962 GLN A CA 1
ATOM 7630 C C . GLN A 1 962 ? 20.048 -21.871 13.290 1.00 74.44 962 GLN A C 1
ATOM 7632 O O . GLN A 1 962 ? 20.661 -22.445 14.188 1.00 74.44 962 GLN A O 1
ATOM 7637 N N . THR A 1 963 ? 19.373 -20.738 13.512 1.00 71.69 963 THR A N 1
ATOM 7638 C CA . THR A 1 963 ? 19.442 -19.999 14.790 1.00 71.69 963 THR A CA 1
ATOM 7639 C C . THR A 1 963 ? 18.578 -20.598 15.899 1.00 71.69 963 THR A C 1
ATOM 7641 O O . THR A 1 963 ? 18.907 -20.440 17.071 1.00 71.69 963 THR A O 1
ATOM 7644 N N . ASN A 1 964 ? 17.512 -21.328 15.552 1.00 69.31 964 ASN A N 1
ATOM 7645 C CA . ASN A 1 964 ? 16.554 -21.912 16.498 1.00 69.31 964 ASN A CA 1
ATOM 7646 C C . ASN A 1 964 ? 16.412 -23.434 16.308 1.00 69.31 964 ASN A C 1
ATOM 7648 O O . ASN A 1 964 ? 15.306 -23.982 16.346 1.00 69.31 964 ASN A O 1
ATOM 7652 N N . SER A 1 965 ? 17.533 -24.132 16.112 1.00 59.34 965 SER A N 1
ATOM 7653 C CA . SER A 1 965 ? 17.565 -25.578 15.841 1.00 59.34 965 SER A CA 1
ATOM 7654 C C . SER A 1 965 ? 16.871 -26.431 16.915 1.00 59.34 965 SER A C 1
ATOM 7656 O O . SER A 1 965 ? 16.325 -27.484 16.597 1.00 59.34 965 SER A O 1
ATOM 7658 N N . THR A 1 966 ? 16.806 -25.961 18.166 1.00 57.69 966 THR A N 1
ATOM 7659 C CA . THR A 1 966 ? 16.118 -26.631 19.284 1.00 57.69 966 THR A CA 1
ATOM 7660 C C . THR A 1 966 ? 14.589 -26.564 19.211 1.00 57.69 966 THR A C 1
ATOM 7662 O O . THR A 1 966 ? 13.928 -27.454 19.738 1.00 57.69 966 THR A O 1
ATOM 7665 N N . LEU A 1 967 ? 14.017 -25.544 18.557 1.00 59.59 967 LEU A N 1
ATOM 7666 C CA . LEU A 1 967 ? 12.564 -25.388 18.392 1.00 59.59 967 LEU A CA 1
ATOM 7667 C C . LEU A 1 967 ? 12.027 -26.087 17.134 1.00 59.59 967 LEU A C 1
ATOM 7669 O O . LEU A 1 967 ? 10.850 -26.436 17.115 1.00 59.59 967 LEU A O 1
ATOM 7673 N N . PHE A 1 968 ? 12.867 -26.278 16.108 1.00 62.28 968 PHE A N 1
ATOM 7674 C CA . PHE A 1 968 ? 12.442 -26.740 14.772 1.00 62.28 968 PHE A CA 1
ATOM 7675 C C . PHE A 1 968 ? 13.208 -27.967 14.252 1.00 62.28 968 PHE A C 1
ATOM 7677 O O . PHE A 1 968 ? 13.088 -28.330 13.082 1.00 62.28 968 PHE A O 1
ATOM 7684 N N . GLY A 1 969 ? 14.090 -28.556 15.070 1.00 57.78 969 GLY A N 1
ATOM 7685 C CA . GLY A 1 969 ? 14.882 -29.741 14.717 1.00 57.78 969 GLY A CA 1
ATOM 7686 C C . GLY A 1 969 ? 15.743 -29.592 13.454 1.00 57.78 969 GLY A C 1
ATOM 7687 O O . GLY A 1 969 ? 16.070 -30.597 12.829 1.00 57.78 969 GLY A O 1
ATOM 7688 N N . GLY A 1 970 ? 16.048 -28.356 13.036 1.00 61.84 970 GLY A N 1
ATOM 7689 C CA . GLY A 1 970 ? 16.731 -28.051 11.772 1.00 61.84 970 GLY A CA 1
ATOM 7690 C C . GLY A 1 970 ? 15.890 -28.271 10.504 1.00 61.84 970 GLY A C 1
ATOM 7691 O O . GLY A 1 970 ? 16.445 -28.240 9.407 1.00 61.84 970 GLY A O 1
ATOM 7692 N N . LYS A 1 971 ? 14.572 -28.497 10.613 1.00 68.81 971 LYS A N 1
ATOM 7693 C CA . LYS A 1 971 ? 13.695 -28.767 9.463 1.00 68.81 971 LYS A CA 1
ATOM 7694 C C . LYS A 1 971 ? 13.072 -27.480 8.894 1.00 68.81 971 LYS A C 1
ATOM 7696 O O . LYS A 1 971 ? 12.363 -26.782 9.622 1.00 68.81 971 LYS A O 1
ATOM 7701 N N . PRO A 1 972 ? 13.232 -27.199 7.586 1.00 72.38 972 PRO A N 1
ATOM 7702 C CA . PRO A 1 972 ? 12.648 -26.022 6.933 1.00 72.38 972 PRO A CA 1
ATOM 7703 C C . PRO A 1 972 ? 11.121 -25.891 7.081 1.00 72.38 972 PRO A C 1
ATOM 7705 O O . PRO A 1 972 ? 10.626 -24.799 7.352 1.00 72.38 972 PRO A O 1
ATOM 7708 N N . ASP A 1 973 ? 10.372 -26.995 6.975 1.00 70.94 973 ASP A N 1
ATOM 7709 C CA . ASP A 1 973 ? 8.902 -26.987 7.082 1.00 70.94 973 ASP A CA 1
ATOM 7710 C C . ASP A 1 973 ? 8.408 -26.593 8.488 1.00 70.94 973 ASP A C 1
ATOM 7712 O O . ASP A 1 973 ? 7.410 -25.881 8.632 1.00 70.94 973 ASP A O 1
ATOM 7716 N N . GLU A 1 974 ? 9.131 -26.993 9.540 1.00 74.56 974 GLU A N 1
ATOM 7717 C CA . GLU A 1 974 ? 8.806 -26.596 10.915 1.00 74.56 974 GLU A CA 1
ATOM 7718 C C . GLU A 1 974 ? 9.072 -25.095 11.122 1.00 74.56 974 GLU A C 1
ATOM 7720 O O . GLU A 1 974 ? 8.225 -24.398 11.689 1.00 74.56 974 GLU A O 1
ATOM 7725 N N . ALA A 1 975 ? 10.167 -24.560 10.564 1.00 79.75 975 ALA A N 1
ATOM 7726 C CA . ALA A 1 975 ? 10.448 -23.122 10.564 1.00 79.75 975 ALA A CA 1
ATOM 7727 C C . ALA A 1 975 ? 9.406 -22.319 9.753 1.00 79.75 975 ALA A C 1
ATOM 7729 O O . ALA A 1 975 ? 8.964 -21.253 10.190 1.00 79.75 975 ALA A O 1
ATOM 7730 N N . ARG A 1 976 ? 8.924 -22.848 8.617 1.00 82.69 976 ARG A N 1
ATOM 7731 C CA . ARG A 1 976 ? 7.868 -22.220 7.798 1.00 82.69 976 ARG A CA 1
ATOM 7732 C C . ARG A 1 976 ? 6.565 -21.999 8.574 1.00 82.69 976 ARG A C 1
ATOM 7734 O O . ARG A 1 976 ? 5.848 -21.035 8.289 1.00 82.69 976 ARG A O 1
ATOM 7741 N N . SER A 1 977 ? 6.265 -22.865 9.546 1.00 77.94 977 SER A N 1
ATOM 7742 C CA . SER A 1 977 ? 5.010 -22.875 10.314 1.00 77.94 977 SER A CA 1
ATOM 7743 C C . SER A 1 977 ? 4.862 -21.742 11.346 1.00 77.94 977 SER A C 1
ATOM 7745 O O . SER A 1 977 ? 3.737 -21.470 11.788 1.00 77.94 977 SER A O 1
ATOM 7747 N N . VAL A 1 978 ? 5.972 -21.085 11.716 1.00 77.56 978 VAL A N 1
ATOM 7748 C CA . VAL A 1 978 ? 6.028 -19.954 12.674 1.00 77.56 978 VAL A CA 1
ATOM 7749 C C . VAL A 1 978 ? 6.240 -18.590 12.005 1.00 77.56 978 VAL A C 1
ATOM 7751 O O . VAL A 1 978 ? 6.250 -17.556 12.679 1.00 77.56 978 VAL A O 1
ATOM 7754 N N . LEU A 1 979 ? 6.417 -18.595 10.684 1.00 83.75 979 LEU A N 1
ATOM 7755 C CA . LEU A 1 979 ? 6.531 -17.423 9.816 1.00 83.75 979 LEU A CA 1
ATOM 7756 C C . LEU A 1 979 ? 5.143 -16.951 9.347 1.00 83.75 979 LEU A C 1
ATOM 7758 O O . LEU A 1 979 ? 4.146 -17.636 9.603 1.00 83.75 979 LEU A O 1
ATOM 7762 N N . PRO A 1 980 ? 5.030 -15.791 8.664 1.00 87.25 980 PRO A N 1
ATOM 7763 C CA . PRO A 1 980 ? 3.757 -15.338 8.112 1.00 87.25 980 PRO A CA 1
ATOM 7764 C C . PRO A 1 980 ? 3.041 -16.451 7.336 1.00 87.25 980 PRO A C 1
ATOM 7766 O O . PRO A 1 980 ? 3.639 -17.082 6.453 1.00 87.25 980 PRO A O 1
ATOM 7769 N N . PRO A 1 981 ? 1.768 -16.743 7.657 1.00 86.56 981 PRO A N 1
ATOM 7770 C CA . PRO A 1 981 ? 1.058 -17.829 7.003 1.00 86.56 981 PRO A CA 1
ATOM 7771 C C . PRO A 1 981 ? 0.872 -17.519 5.512 1.00 86.56 981 PRO A C 1
ATOM 7773 O O . PRO A 1 981 ? 0.652 -16.356 5.158 1.00 86.56 981 PRO A O 1
ATOM 7776 N N . PRO A 1 982 ? 0.907 -18.529 4.626 1.00 89.81 982 PRO A N 1
ATOM 7777 C CA . PRO A 1 982 ? 0.372 -18.350 3.287 1.00 89.81 982 PRO A CA 1
ATOM 7778 C C . PRO A 1 982 ? -1.124 -18.013 3.393 1.00 89.81 982 PRO A C 1
ATOM 7780 O O . PRO A 1 982 ? -1.849 -18.575 4.225 1.00 89.81 982 PRO A O 1
ATOM 7783 N N . LEU A 1 983 ? -1.565 -17.081 2.554 1.00 93.12 983 LEU A N 1
ATOM 7784 C CA . LEU A 1 983 ? -2.957 -16.639 2.419 1.00 93.12 983 LEU A CA 1
ATOM 7785 C C . LEU A 1 983 ? -3.639 -17.300 1.210 1.00 93.12 983 LEU A C 1
ATOM 7787 O O . LEU A 1 983 ? -4.673 -16.849 0.721 1.00 93.12 983 LEU A O 1
ATOM 7791 N N . LEU A 1 984 ? -3.053 -18.399 0.730 1.00 90.06 984 LEU A N 1
ATOM 7792 C CA . LEU A 1 984 ? -3.702 -19.314 -0.199 1.00 90.06 984 LEU A CA 1
ATOM 7793 C C . LEU A 1 984 ? -4.998 -19.814 0.446 1.00 90.06 984 LEU A C 1
ATOM 7795 O O . LEU A 1 984 ? -4.978 -20.234 1.604 1.00 90.06 984 LEU A O 1
ATOM 7799 N N . ARG A 1 985 ? -6.110 -19.771 -0.298 1.00 91.06 985 ARG A N 1
ATOM 7800 C CA . ARG A 1 985 ? -7.442 -20.193 0.179 1.00 91.06 985 ARG A CA 1
ATOM 7801 C C . ARG A 1 985 ? -7.958 -19.415 1.398 1.00 91.06 985 ARG A C 1
ATOM 7803 O O . ARG A 1 985 ? -8.828 -19.908 2.113 1.00 91.06 985 ARG A O 1
ATOM 7810 N N . GLU A 1 986 ? -7.479 -18.192 1.652 1.00 94.50 986 GLU A N 1
ATOM 7811 C CA . GLU A 1 986 ? -7.915 -17.424 2.833 1.00 94.50 986 GLU A CA 1
ATOM 7812 C C . GLU A 1 986 ? -9.438 -17.251 2.894 1.00 94.50 986 GLU A C 1
ATOM 7814 O O . GLU A 1 986 ? -10.034 -17.367 3.964 1.00 94.50 986 GLU A O 1
ATOM 7819 N N . GLY A 1 987 ? -10.071 -17.032 1.736 1.00 94.19 987 GLY A N 1
ATOM 7820 C CA . GLY A 1 987 ? -11.519 -16.868 1.628 1.00 94.19 987 GLY A CA 1
ATOM 7821 C C . GLY A 1 987 ? -12.311 -18.116 2.011 1.00 94.19 987 GLY A C 1
ATOM 7822 O O . GLY A 1 987 ? -13.439 -17.976 2.469 1.00 94.19 987 GLY A O 1
ATOM 7823 N N . GLU A 1 988 ? -11.720 -19.306 1.874 1.00 94.38 988 GLU A N 1
ATOM 7824 C CA . GLU A 1 988 ? -12.280 -20.580 2.349 1.00 94.38 988 GLU A CA 1
ATOM 7825 C C . GLU A 1 988 ? -12.051 -20.728 3.856 1.00 94.38 988 GLU A C 1
ATOM 7827 O O . GLU A 1 988 ? -12.896 -21.241 4.577 1.00 94.38 988 GLU A O 1
ATOM 7832 N N . ARG A 1 989 ? -10.915 -20.238 4.356 1.00 94.44 989 ARG A N 1
ATOM 7833 C CA . ARG A 1 989 ? -10.457 -20.488 5.722 1.00 94.44 989 ARG A CA 1
ATOM 7834 C C . ARG A 1 989 ? -11.199 -19.681 6.772 1.00 94.44 989 ARG A C 1
ATOM 7836 O O . ARG A 1 989 ? -11.582 -20.234 7.805 1.00 94.44 989 ARG A O 1
ATOM 7843 N N . VAL A 1 990 ? -11.340 -18.374 6.551 1.00 95.31 990 VAL A N 1
ATOM 7844 C CA . VAL A 1 990 ? -11.800 -17.446 7.592 1.00 95.31 990 VAL A CA 1
ATOM 7845 C C . VAL A 1 990 ? -13.124 -16.773 7.264 1.00 95.31 990 VAL A C 1
ATOM 7847 O O . VAL A 1 990 ? -13.495 -16.575 6.104 1.00 95.31 990 VAL A O 1
ATOM 7850 N N . GLN A 1 991 ? -13.855 -16.410 8.313 1.00 94.88 991 GLN A N 1
ATOM 7851 C CA . GLN A 1 991 ? -15.118 -15.698 8.182 1.00 94.88 991 GLN A CA 1
ATOM 7852 C C . GLN A 1 991 ? -14.886 -14.236 7.766 1.00 94.88 991 GLN A C 1
ATOM 7854 O O . GLN A 1 991 ? -13.986 -13.586 8.310 1.00 94.88 991 GLN A O 1
ATOM 7859 N N . PRO A 1 992 ? -15.730 -13.667 6.880 1.00 94.44 992 PRO A N 1
ATOM 7860 C CA . PRO A 1 992 ? -15.580 -12.287 6.414 1.00 94.44 992 PRO A CA 1
ATOM 7861 C C . PRO A 1 992 ? -15.545 -11.248 7.541 1.00 94.44 992 PRO A C 1
ATOM 7863 O O . PRO A 1 992 ? -14.690 -10.365 7.547 1.00 94.44 992 PRO A O 1
ATOM 7866 N N . LYS A 1 993 ? -16.445 -11.379 8.530 1.00 93.19 993 LYS A N 1
ATOM 7867 C CA . LYS A 1 993 ? -16.544 -10.451 9.668 1.00 93.19 993 LYS A CA 1
ATOM 7868 C C . LYS A 1 993 ? -15.266 -10.453 10.504 1.00 93.19 993 LYS A C 1
ATOM 7870 O O . LYS A 1 993 ? -14.776 -9.387 10.868 1.00 93.19 993 LYS A O 1
ATOM 7875 N N . TRP A 1 994 ? -14.731 -11.636 10.799 1.00 94.38 994 TRP A N 1
ATOM 7876 C CA . TRP A 1 994 ? -13.493 -11.762 11.560 1.00 94.38 994 TRP A CA 1
ATOM 7877 C C . TRP A 1 994 ? -12.304 -11.214 10.783 1.00 94.38 994 TRP A C 1
ATOM 7879 O O . TRP A 1 994 ? -11.535 -10.440 11.344 1.00 94.38 994 TRP A O 1
ATOM 7889 N N . LEU A 1 995 ? -12.184 -11.539 9.491 1.00 95.25 995 LEU A N 1
ATOM 7890 C CA . LEU A 1 995 ? -11.083 -11.048 8.664 1.00 95.25 995 LEU A CA 1
ATOM 7891 C C . LEU A 1 995 ? -11.091 -9.519 8.577 1.00 95.25 995 LEU A C 1
ATOM 7893 O O . LEU A 1 995 ? -10.052 -8.899 8.774 1.00 95.25 995 LEU A O 1
ATOM 7897 N N . TYR A 1 996 ? -12.259 -8.908 8.373 1.00 94.81 996 TYR A N 1
ATOM 7898 C CA . TYR A 1 996 ? -12.414 -7.452 8.373 1.00 94.81 996 TYR A CA 1
ATOM 7899 C C . TYR A 1 996 ? -11.903 -6.817 9.677 1.00 94.81 996 TYR A C 1
ATOM 7901 O O . TYR A 1 996 ? -11.095 -5.891 9.645 1.00 94.81 996 TYR A O 1
ATOM 7909 N N . GLN A 1 997 ? -12.322 -7.346 10.832 1.00 93.38 997 GLN A N 1
ATOM 7910 C CA . GLN A 1 997 ? -11.886 -6.837 12.138 1.00 93.38 997 GLN A CA 1
ATOM 7911 C C . GLN A 1 997 ? -10.393 -7.083 12.385 1.00 93.38 997 GLN A C 1
ATOM 7913 O O . GLN A 1 997 ? -9.695 -6.214 12.907 1.00 93.38 997 GLN A O 1
ATOM 7918 N N . PHE A 1 998 ? -9.886 -8.243 11.969 1.00 93.56 998 PHE A N 1
ATOM 7919 C CA . PHE A 1 998 ? -8.482 -8.607 12.115 1.00 93.56 998 PHE A CA 1
ATOM 7920 C C . PHE A 1 998 ? -7.560 -7.728 11.261 1.00 93.56 998 PHE A C 1
ATOM 7922 O O . PHE A 1 998 ? -6.490 -7.353 11.725 1.00 93.56 998 PHE A O 1
ATOM 7929 N N . LEU A 1 999 ? -7.967 -7.354 10.044 1.00 92.94 999 LEU A N 1
ATOM 7930 C CA . LEU A 1 999 ? -7.192 -6.448 9.189 1.00 92.94 999 LEU A CA 1
ATOM 7931 C C . LEU A 1 999 ? -7.075 -5.037 9.794 1.00 92.94 999 LEU A C 1
ATOM 7933 O O . LEU A 1 999 ? -6.012 -4.425 9.707 1.00 92.94 999 LEU A O 1
ATOM 7937 N N . LEU A 1 1000 ? -8.137 -4.540 10.438 1.00 86.94 1000 LEU A N 1
ATOM 7938 C CA . LEU A 1 1000 ? -8.147 -3.223 11.092 1.00 86.94 1000 LEU A CA 1
ATOM 7939 C C . LEU A 1 1000 ? -7.382 -3.212 12.422 1.00 86.94 1000 LEU A C 1
ATOM 7941 O O . LEU A 1 1000 ? -6.718 -2.230 12.768 1.00 86.94 1000 LEU A O 1
ATOM 7945 N N . ASN A 1 1001 ? -7.485 -4.295 13.191 1.00 88.38 1001 ASN A N 1
ATOM 7946 C CA . ASN A 1 1001 ? -6.834 -4.422 14.486 1.00 88.38 1001 ASN A CA 1
ATOM 7947 C C . ASN A 1 1001 ? -6.410 -5.881 14.736 1.00 88.38 1001 ASN A C 1
ATOM 7949 O O . ASN A 1 1001 ? -7.141 -6.638 15.384 1.00 88.38 1001 ASN A O 1
ATOM 7953 N N . PRO A 1 1002 ? -5.238 -6.304 14.229 1.00 90.88 1002 PRO A N 1
ATOM 7954 C CA . PRO A 1 1002 ? -4.830 -7.702 14.289 1.00 90.88 1002 PRO A CA 1
ATOM 7955 C C . PRO A 1 1002 ? -4.614 -8.138 15.736 1.00 90.88 1002 PRO A C 1
ATOM 7957 O O . PRO A 1 1002 ? -3.788 -7.571 16.442 1.00 90.88 1002 PRO A O 1
ATOM 7960 N N . GLY A 1 1003 ? -5.338 -9.163 16.191 1.00 85.00 1003 GLY A N 1
ATOM 7961 C CA . GLY A 1 1003 ? -5.203 -9.767 17.523 1.00 85.00 1003 GLY A CA 1
ATOM 7962 C C . GLY A 1 1003 ? -4.099 -10.831 17.616 1.00 85.00 1003 GLY A C 1
ATOM 7963 O O . GLY A 1 1003 ? -3.439 -11.163 16.631 1.00 85.00 1003 GLY A O 1
ATOM 7964 N N . VAL A 1 1004 ? -3.885 -11.391 18.809 1.00 82.69 1004 VAL A N 1
ATOM 7965 C CA . VAL A 1 1004 ? -3.000 -12.553 19.007 1.00 82.69 1004 VAL A CA 1
ATOM 7966 C C . VAL A 1 1004 ? -3.800 -13.831 18.741 1.00 82.69 1004 VAL A C 1
ATOM 7968 O O . VAL A 1 1004 ? -4.781 -14.092 19.426 1.00 82.69 1004 VAL A O 1
ATOM 7971 N N . VAL A 1 1005 ? -3.393 -14.623 17.743 1.00 85.25 1005 VAL A N 1
ATOM 7972 C CA . VAL A 1 1005 ? -4.079 -15.882 17.369 1.00 85.25 1005 VAL A CA 1
ATOM 7973 C C . VAL A 1 1005 ? -3.418 -17.111 18.003 1.00 85.25 1005 VAL A C 1
ATOM 7975 O O . VAL A 1 1005 ? -4.096 -18.081 18.326 1.00 85.25 1005 VAL A O 1
ATOM 7978 N N . ARG A 1 1006 ? -2.094 -17.086 18.186 1.00 81.38 1006 ARG A N 1
ATOM 7979 C CA . ARG A 1 1006 ? -1.294 -18.153 18.811 1.00 81.38 1006 ARG A CA 1
ATOM 7980 C C . ARG A 1 1006 ? -0.429 -17.571 19.936 1.00 81.38 1006 ARG A C 1
ATOM 7982 O O . ARG A 1 1006 ? -0.105 -16.385 19.854 1.00 81.38 1006 ARG A O 1
ATOM 7989 N N . PRO A 1 1007 ? -0.020 -18.372 20.938 1.00 77.44 1007 PRO A N 1
ATOM 7990 C CA . PRO A 1 1007 ? 0.853 -17.907 22.016 1.00 77.44 1007 PRO A CA 1
ATOM 7991 C C . PRO A 1 1007 ? 2.127 -17.223 21.496 1.00 77.44 1007 PRO A C 1
ATOM 7993 O O . PRO A 1 1007 ? 2.764 -17.709 20.558 1.00 77.44 1007 PRO A O 1
ATOM 7996 N N . GLN A 1 1008 ? 2.505 -16.095 22.109 1.00 69.00 1008 GLN A N 1
ATOM 7997 C CA . GLN A 1 1008 ? 3.619 -15.253 21.641 1.00 69.00 1008 GLN A CA 1
ATOM 7998 C C . GLN A 1 1008 ? 4.969 -15.983 21.659 1.00 69.00 1008 GLN A C 1
ATOM 8000 O O . GLN A 1 1008 ? 5.804 -15.750 20.794 1.00 69.00 1008 GLN A O 1
ATOM 8005 N N . GLU A 1 1009 ? 5.155 -16.921 22.585 1.00 71.06 1009 GLU A N 1
ATOM 8006 C CA . GLU A 1 1009 ? 6.359 -17.755 22.701 1.00 71.06 1009 GLU A CA 1
ATOM 8007 C C . GLU A 1 1009 ? 6.601 -18.642 21.468 1.00 71.06 1009 GLU A C 1
ATOM 8009 O O . GLU A 1 1009 ? 7.725 -19.080 21.223 1.00 71.06 1009 GLU A O 1
ATOM 8014 N N . LYS A 1 1010 ? 5.550 -18.906 20.679 1.00 72.56 1010 LYS A N 1
ATOM 8015 C CA . LYS A 1 1010 ? 5.593 -19.763 19.485 1.00 72.56 1010 LYS A CA 1
ATOM 8016 C C . LYS A 1 1010 ? 5.625 -18.971 18.177 1.00 72.56 1010 LYS A C 1
ATOM 8018 O O . LYS A 1 1010 ? 6.015 -19.522 17.153 1.00 72.56 1010 LYS A O 1
ATOM 8023 N N . MET A 1 1011 ? 5.239 -17.693 18.193 1.00 73.62 1011 MET A N 1
ATOM 8024 C CA . MET A 1 1011 ? 5.206 -16.833 17.005 1.00 73.62 1011 MET A CA 1
ATOM 8025 C C . MET A 1 1011 ? 6.378 -15.851 17.016 1.00 73.62 1011 MET A C 1
ATOM 8027 O O . MET A 1 1011 ? 6.419 -14.936 17.835 1.00 73.62 1011 MET A O 1
ATOM 8031 N N . LYS A 1 1012 ? 7.313 -15.995 16.070 1.00 72.75 1012 LYS A N 1
ATOM 8032 C CA . LYS A 1 1012 ? 8.424 -15.035 15.911 1.00 72.75 1012 LYS A CA 1
ATOM 8033 C C . LYS A 1 1012 ? 7.963 -13.715 15.293 1.00 72.75 1012 LYS A C 1
ATOM 8035 O O . LYS A 1 1012 ? 8.439 -12.652 15.691 1.00 72.75 1012 LYS A O 1
ATOM 8040 N N . LEU A 1 1013 ? 6.970 -13.778 14.404 1.00 77.81 1013 LEU A N 1
ATOM 8041 C CA . LEU A 1 1013 ? 6.350 -12.609 13.791 1.00 77.81 1013 LEU A CA 1
ATOM 8042 C C . LEU A 1 1013 ? 4.846 -12.557 14.079 1.00 77.81 1013 LEU A C 1
ATOM 8044 O O . LEU A 1 1013 ? 4.142 -13.564 14.000 1.00 77.81 1013 LEU A O 1
ATOM 8048 N N . ARG A 1 1014 ? 4.347 -11.356 14.375 1.00 81.44 1014 ARG A N 1
ATOM 8049 C CA . ARG A 1 1014 ? 2.915 -11.041 14.435 1.00 81.44 1014 ARG A CA 1
ATOM 8050 C C . ARG A 1 1014 ? 2.565 -10.167 13.238 1.00 81.44 1014 ARG A C 1
ATOM 8052 O O . ARG A 1 1014 ? 3.383 -9.349 12.826 1.00 81.44 1014 ARG A O 1
ATOM 8059 N N . MET A 1 1015 ? 1.348 -10.310 12.712 1.00 87.62 1015 MET A N 1
ATOM 8060 C CA . MET A 1 1015 ? 0.832 -9.349 11.740 1.00 87.62 1015 MET A CA 1
ATOM 8061 C C . MET A 1 1015 ? 0.840 -7.945 12.370 1.00 87.62 1015 MET A C 1
ATOM 8063 O O . MET A 1 1015 ? 0.237 -7.769 13.431 1.00 87.62 1015 MET A O 1
ATOM 8067 N N . PRO A 1 1016 ? 1.536 -6.969 11.767 1.00 89.44 1016 PRO A N 1
ATOM 8068 C CA . PRO A 1 1016 ? 1.610 -5.628 12.317 1.00 89.44 1016 PRO A CA 1
ATOM 8069 C C . PRO A 1 1016 ? 0.319 -4.857 11.996 1.00 89.44 1016 PRO A C 1
ATOM 8071 O O . PRO A 1 1016 ? -0.402 -5.195 11.052 1.00 89.44 1016 PRO A O 1
ATOM 8074 N N . LYS A 1 1017 ? 0.009 -3.815 12.772 1.00 89.50 1017 LYS A N 1
ATOM 8075 C CA . LYS A 1 1017 ? -1.187 -2.989 12.543 1.00 89.50 1017 LYS A CA 1
ATOM 8076 C C . LYS A 1 1017 ? -0.887 -1.909 11.503 1.00 89.50 1017 LYS A C 1
ATOM 8078 O O . LYS A 1 1017 ? -0.136 -0.972 11.772 1.00 89.50 1017 LYS A O 1
ATOM 8083 N N . PHE A 1 1018 ? -1.476 -2.038 10.320 1.00 87.31 1018 PHE A N 1
ATOM 8084 C CA . PHE A 1 1018 ? -1.411 -1.021 9.270 1.00 87.31 1018 PHE A CA 1
ATOM 8085 C C . PHE A 1 1018 ? -2.440 0.084 9.519 1.00 87.31 1018 PHE A C 1
ATOM 8087 O O . PHE A 1 1018 ? -3.503 -0.172 10.082 1.00 87.31 1018 PHE A O 1
ATOM 8094 N N . ASN A 1 1019 ? -2.156 1.305 9.055 1.00 77.31 1019 ASN A N 1
ATOM 8095 C CA . ASN A 1 1019 ? -3.172 2.354 8.994 1.00 77.31 1019 ASN A CA 1
ATOM 8096 C C . ASN A 1 1019 ? -4.102 2.119 7.786 1.00 77.31 1019 ASN A C 1
ATOM 8098 O O . ASN A 1 1019 ? -3.975 2.761 6.739 1.00 77.31 1019 ASN A O 1
ATOM 8102 N N . MET A 1 1020 ? -4.948 1.096 7.904 1.00 78.31 1020 MET A N 1
ATOM 8103 C CA . MET A 1 1020 ? -5.874 0.631 6.873 1.00 78.31 1020 MET A CA 1
ATOM 8104 C C . MET A 1 1020 ? -7.264 1.232 7.080 1.00 78.31 1020 MET A C 1
ATOM 8106 O O . MET A 1 1020 ? -7.766 1.259 8.203 1.00 78.31 1020 MET A O 1
ATOM 8110 N N . SER A 1 1021 ? -7.897 1.695 5.999 1.00 76.00 1021 SER A N 1
ATOM 8111 C CA . SER A 1 1021 ? -9.290 2.146 6.045 1.00 76.00 1021 SER A CA 1
ATOM 8112 C C . SER A 1 1021 ? -10.257 0.954 6.104 1.00 76.00 1021 SER A C 1
ATOM 8114 O O . SER A 1 1021 ? -9.916 -0.169 5.729 1.00 76.00 1021 SER A O 1
ATOM 8116 N N . GLY A 1 1022 ? -11.501 1.192 6.533 1.00 77.06 1022 GLY A N 1
ATOM 8117 C CA . GLY A 1 1022 ? -12.549 0.166 6.467 1.00 77.06 1022 GLY A CA 1
ATOM 8118 C C . GLY A 1 1022 ? -12.810 -0.329 5.037 1.00 77.06 1022 GLY A C 1
ATOM 8119 O O . GLY A 1 1022 ? -13.062 -1.512 4.826 1.00 77.06 1022 GLY A O 1
ATOM 8120 N N . GLU A 1 1023 ? -12.693 0.543 4.035 1.00 74.69 1023 GLU A N 1
ATOM 8121 C CA . GLU A 1 1023 ? -12.861 0.164 2.628 1.00 74.69 1023 GLU A CA 1
ATOM 8122 C C . GLU A 1 1023 ? -11.721 -0.726 2.129 1.00 74.69 1023 GLU A C 1
ATOM 8124 O O . GLU A 1 1023 ? -11.986 -1.748 1.496 1.00 74.69 1023 GLU A O 1
ATOM 8129 N N . ASP A 1 1024 ? -10.470 -0.396 2.462 1.00 82.88 1024 ASP A N 1
ATOM 8130 C CA . ASP A 1 1024 ? -9.311 -1.224 2.118 1.00 82.88 1024 ASP A CA 1
ATOM 8131 C C . ASP A 1 1024 ? -9.446 -2.617 2.760 1.00 82.88 1024 ASP A C 1
ATOM 8133 O O . ASP A 1 1024 ? -9.273 -3.639 2.089 1.00 82.88 1024 ASP A O 1
ATOM 8137 N N . ALA A 1 1025 ? -9.852 -2.674 4.035 1.00 90.12 1025 ALA A N 1
ATOM 8138 C CA . ALA A 1 1025 ? -10.082 -3.931 4.744 1.00 90.12 1025 ALA A CA 1
ATOM 8139 C C . ALA A 1 1025 ? -11.200 -4.767 4.096 1.00 90.12 1025 ALA A C 1
ATOM 8141 O O . ALA A 1 1025 ? -11.032 -5.968 3.872 1.00 90.12 1025 ALA A O 1
ATOM 8142 N N . MET A 1 1026 ? -12.333 -4.146 3.748 1.00 90.94 1026 MET A N 1
ATOM 8143 C CA . MET A 1 1026 ? -13.437 -4.835 3.071 1.00 90.94 1026 MET A CA 1
ATOM 8144 C C . MET A 1 1026 ? -13.060 -5.272 1.650 1.00 90.94 1026 MET A C 1
ATOM 8146 O O . MET A 1 1026 ? -13.455 -6.349 1.208 1.00 90.94 1026 MET A O 1
ATOM 8150 N N . THR A 1 1027 ? -12.256 -4.480 0.943 1.00 90.56 1027 THR A N 1
ATOM 8151 C CA . THR A 1 1027 ? -11.744 -4.819 -0.390 1.00 90.56 1027 THR A CA 1
ATOM 8152 C C . THR A 1 1027 ? -10.879 -6.076 -0.337 1.00 90.56 1027 THR A C 1
ATOM 8154 O O . THR A 1 1027 ? -11.052 -6.963 -1.171 1.00 90.56 1027 THR A O 1
ATOM 8157 N N . LEU A 1 1028 ? -10.025 -6.224 0.683 1.00 94.56 1028 LEU A N 1
ATOM 8158 C CA . LEU A 1 1028 ? -9.261 -7.457 0.910 1.00 94.56 1028 LEU A CA 1
ATOM 8159 C C . LEU A 1 1028 ? -10.154 -8.647 1.296 1.00 94.56 1028 LEU A C 1
ATOM 8161 O O . LEU A 1 1028 ? -9.936 -9.758 0.813 1.00 94.56 1028 LEU A O 1
ATOM 8165 N N . VAL A 1 1029 ? -11.185 -8.442 2.121 1.00 95.19 1029 VAL A N 1
ATOM 8166 C CA . VAL A 1 1029 ? -12.154 -9.505 2.454 1.00 95.19 1029 VAL A CA 1
ATOM 8167 C C . VAL A 1 1029 ? -12.862 -10.011 1.196 1.00 95.19 1029 VAL A C 1
ATOM 8169 O O . VAL A 1 1029 ? -12.921 -11.220 0.955 1.00 95.19 1029 VAL A O 1
ATOM 8172 N N . ASN A 1 1030 ? -13.352 -9.087 0.370 1.00 95.06 1030 ASN A N 1
ATOM 8173 C CA . ASN A 1 1030 ? -14.004 -9.398 -0.897 1.00 95.06 1030 ASN A CA 1
ATOM 8174 C C . ASN A 1 1030 ? -13.037 -10.071 -1.870 1.00 95.06 1030 ASN A C 1
ATOM 8176 O O . ASN A 1 1030 ? -13.426 -11.029 -2.523 1.00 95.06 1030 ASN A O 1
ATOM 8180 N N . TYR A 1 1031 ? -11.782 -9.624 -1.930 1.00 94.56 1031 TYR A N 1
ATOM 8181 C CA . TYR A 1 1031 ? -10.732 -10.242 -2.735 1.00 94.56 1031 TYR A CA 1
ATOM 8182 C C . TYR A 1 1031 ? -10.547 -11.721 -2.398 1.00 94.56 1031 TYR A C 1
ATOM 8184 O O . TYR A 1 1031 ? -10.642 -12.569 -3.283 1.00 94.56 1031 TYR A O 1
ATOM 8192 N N . PHE A 1 1032 ? -10.319 -12.051 -1.125 1.00 95.62 1032 PHE A N 1
ATOM 8193 C CA . PHE A 1 1032 ? -10.076 -13.437 -0.729 1.00 95.62 1032 PHE A CA 1
ATOM 8194 C C . PHE A 1 1032 ? -11.307 -14.318 -0.964 1.00 95.62 1032 PHE A C 1
ATOM 8196 O O . PHE A 1 1032 ? -11.163 -15.446 -1.438 1.00 95.62 1032 PHE A O 1
ATOM 8203 N N . GLY A 1 1033 ? -12.510 -13.799 -0.689 1.00 94.62 1033 GLY A N 1
ATOM 8204 C CA . GLY A 1 1033 ? -13.768 -14.486 -0.989 1.00 94.62 1033 GLY A CA 1
ATOM 8205 C C . GLY A 1 1033 ? -13.977 -14.719 -2.490 1.00 94.62 1033 GLY A C 1
ATOM 8206 O O . GLY A 1 1033 ? -14.304 -15.831 -2.900 1.00 94.62 1033 GLY A O 1
ATOM 8207 N N . ALA A 1 1034 ? -13.734 -13.695 -3.308 1.00 93.19 1034 ALA A N 1
ATOM 8208 C CA . ALA A 1 1034 ? -13.866 -13.737 -4.761 1.00 93.19 1034 ALA A CA 1
ATOM 8209 C C . ALA A 1 1034 ? -12.864 -14.693 -5.409 1.00 93.19 1034 ALA A C 1
ATOM 8211 O O . ALA A 1 1034 ? -13.232 -15.459 -6.296 1.00 93.19 1034 ALA A O 1
ATOM 8212 N N . VAL A 1 1035 ? -11.598 -14.659 -4.983 1.00 92.12 1035 VAL A N 1
ATOM 8213 C CA . VAL A 1 1035 ? -10.560 -15.559 -5.501 1.00 92.12 1035 VAL A CA 1
ATOM 8214 C C . VAL A 1 1035 ? -10.931 -17.003 -5.195 1.00 92.12 1035 VAL A C 1
ATOM 8216 O O . VAL A 1 1035 ? -10.967 -17.809 -6.117 1.00 92.12 1035 VAL A O 1
ATOM 8219 N N . ALA A 1 1036 ? -11.295 -17.311 -3.946 1.00 92.19 1036 ALA A N 1
ATOM 8220 C CA . ALA A 1 1036 ? -11.698 -18.659 -3.559 1.00 92.19 1036 ALA A CA 1
ATOM 8221 C C . ALA A 1 1036 ? -12.937 -19.150 -4.325 1.00 92.19 1036 ALA A C 1
ATOM 8223 O O . ALA A 1 1036 ? -12.955 -20.276 -4.810 1.00 92.19 1036 ALA A O 1
ATOM 8224 N N . ARG A 1 1037 ? -13.959 -18.302 -4.500 1.00 91.31 1037 ARG A N 1
ATOM 8225 C CA . ARG A 1 1037 ? -15.171 -18.679 -5.244 1.00 91.31 1037 ARG A CA 1
ATOM 8226 C C . ARG A 1 1037 ? -14.898 -18.949 -6.724 1.00 91.31 1037 ARG A C 1
ATOM 8228 O O . ARG A 1 1037 ? -15.537 -19.816 -7.312 1.00 91.31 1037 ARG A O 1
ATOM 8235 N N . GLN A 1 1038 ? -13.954 -18.221 -7.316 1.00 88.88 1038 GLN A N 1
ATOM 8236 C CA . GLN A 1 1038 ? -13.568 -18.396 -8.714 1.00 88.88 1038 GLN A CA 1
ATOM 8237 C C . GLN A 1 1038 ? -12.660 -19.609 -8.932 1.00 88.88 1038 GLN A C 1
ATOM 8239 O O . GLN A 1 1038 ? -12.851 -20.328 -9.910 1.00 88.88 1038 GLN A O 1
ATOM 8244 N N . SER A 1 1039 ? -11.675 -19.836 -8.059 1.00 87.44 1039 SER A N 1
ATOM 8245 C CA . SER A 1 1039 ? -10.730 -20.952 -8.202 1.00 87.44 1039 SER A CA 1
ATOM 8246 C C . SER A 1 1039 ? -11.282 -22.275 -7.669 1.00 87.44 1039 SER A C 1
ATOM 8248 O O . SER A 1 1039 ? -10.877 -23.339 -8.129 1.00 87.44 1039 SER A O 1
ATOM 8250 N N . ASN A 1 1040 ? -12.216 -22.223 -6.718 1.00 90.06 1040 ASN A N 1
ATOM 8251 C CA . ASN A 1 1040 ? -12.753 -23.388 -6.024 1.00 90.06 1040 ASN A CA 1
ATOM 8252 C C . ASN A 1 1040 ? -14.255 -23.225 -5.709 1.00 90.06 1040 ASN A C 1
ATOM 8254 O O . ASN A 1 1040 ? -14.654 -23.138 -4.545 1.00 90.06 1040 ASN A O 1
ATOM 8258 N N . PRO A 1 1041 ? -15.128 -23.193 -6.731 1.00 86.56 1041 PRO A N 1
ATOM 8259 C CA . PRO A 1 1041 ? -16.559 -22.966 -6.529 1.00 86.56 1041 PRO A CA 1
ATOM 8260 C C . PRO A 1 1041 ? -17.213 -23.994 -5.593 1.00 86.56 1041 PRO A C 1
ATOM 8262 O O . PRO A 1 1041 ? -18.151 -23.653 -4.871 1.00 86.56 1041 PRO A O 1
ATOM 8265 N N . GLY A 1 1042 ? -16.715 -25.235 -5.550 1.00 86.31 1042 GLY A N 1
ATOM 8266 C CA . GLY A 1 1042 ? -17.265 -26.267 -4.671 1.00 86.31 1042 GLY A CA 1
ATOM 8267 C C . GLY A 1 1042 ? -16.885 -26.140 -3.194 1.00 86.31 1042 GLY A C 1
ATOM 8268 O O . GLY A 1 1042 ? -17.463 -26.865 -2.391 1.00 86.31 1042 GLY A O 1
ATOM 8269 N N . ALA A 1 1043 ? -16.017 -25.193 -2.810 1.00 87.12 1043 ALA A N 1
ATOM 8270 C CA . ALA A 1 1043 ? -15.842 -24.805 -1.405 1.00 87.12 1043 ALA A CA 1
ATOM 8271 C C . ALA A 1 1043 ? -17.034 -24.005 -0.842 1.00 87.12 1043 ALA A C 1
ATOM 8273 O O . ALA A 1 1043 ? -17.096 -23.763 0.360 1.00 87.12 1043 ALA A O 1
ATOM 8274 N N . GLY A 1 1044 ? -17.976 -23.557 -1.685 1.00 87.00 1044 GLY A N 1
ATOM 8275 C CA . GLY A 1 1044 ? -19.205 -22.901 -1.220 1.00 87.00 1044 GLY A CA 1
ATOM 8276 C C . GLY A 1 1044 ? -18.991 -21.526 -0.572 1.00 87.00 1044 GLY A C 1
ATOM 8277 O O . GLY A 1 1044 ? -19.776 -21.107 0.276 1.00 87.00 1044 GLY A O 1
ATOM 8278 N N . VAL A 1 1045 ? -17.931 -20.803 -0.945 1.00 91.31 1045 VAL A N 1
ATOM 8279 C CA . VAL A 1 1045 ? -17.555 -19.531 -0.305 1.00 91.31 1045 VAL A CA 1
ATOM 8280 C C . VAL A 1 1045 ? -18.590 -18.424 -0.553 1.00 91.31 1045 VAL A C 1
ATOM 8282 O O . VAL A 1 1045 ? -18.758 -17.939 -1.673 1.00 91.31 1045 VAL A O 1
ATOM 8285 N N . THR A 1 1046 ? -19.234 -17.952 0.520 1.00 89.12 1046 THR A N 1
ATOM 8286 C CA . THR A 1 1046 ? -20.108 -16.761 0.516 1.00 89.12 1046 THR A CA 1
ATOM 8287 C C . THR A 1 1046 ? -19.433 -15.535 1.151 1.00 89.12 1046 THR A C 1
ATOM 8289 O O . THR A 1 1046 ? -18.635 -15.669 2.086 1.00 89.12 1046 THR A O 1
ATOM 8292 N N . TYR A 1 1047 ? -19.732 -14.329 0.653 1.00 85.38 1047 TYR A N 1
ATOM 8293 C CA . TYR A 1 1047 ? -19.266 -13.037 1.188 1.00 85.38 1047 TYR A CA 1
ATOM 8294 C C . TYR A 1 1047 ? -20.177 -11.885 0.688 1.00 85.38 1047 TYR A C 1
ATOM 8296 O O . TYR A 1 1047 ? -20.897 -12.086 -0.292 1.00 85.38 1047 TYR A O 1
ATOM 8304 N N . PRO A 1 1048 ? -20.203 -10.698 1.335 1.00 71.31 1048 PRO A N 1
ATOM 8305 C CA . PRO A 1 1048 ? -19.494 -10.330 2.568 1.00 71.31 1048 PRO A CA 1
ATOM 8306 C C . PRO A 1 1048 ? -20.138 -10.903 3.841 1.00 71.31 1048 PRO A C 1
ATOM 8308 O O . PRO A 1 1048 ? -19.564 -10.780 4.918 1.00 71.31 1048 PRO A O 1
ATOM 8311 N N . TYR A 1 1049 ? -21.295 -11.565 3.737 1.00 80.00 1049 TYR A N 1
ATOM 8312 C CA . TYR A 1 1049 ? -21.978 -12.201 4.865 1.00 80.00 1049 TYR A CA 1
ATOM 8313 C C . TYR A 1 1049 ? -21.916 -13.732 4.773 1.00 80.00 1049 TYR A C 1
ATOM 8315 O O . TYR A 1 1049 ? -22.004 -14.318 3.692 1.00 80.00 1049 TYR A O 1
ATOM 8323 N N . LEU A 1 1050 ? -21.767 -14.375 5.930 1.00 88.00 1050 LEU A N 1
ATOM 8324 C CA . LEU A 1 1050 ? -21.753 -15.827 6.097 1.00 88.00 1050 LEU A CA 1
ATOM 8325 C C . LEU A 1 1050 ? -22.760 -16.193 7.189 1.00 88.00 1050 LEU A C 1
ATOM 8327 O O . LEU A 1 1050 ? -22.711 -15.626 8.281 1.00 88.00 1050 LEU A O 1
ATOM 8331 N N . ARG A 1 1051 ? -23.660 -17.133 6.894 1.00 87.12 1051 ARG A N 1
ATOM 8332 C CA . ARG A 1 1051 ? -24.517 -17.770 7.899 1.00 87.12 1051 ARG A CA 1
ATOM 8333 C C . ARG A 1 1051 ? -23.828 -19.047 8.369 1.00 87.12 1051 ARG A C 1
ATOM 8335 O O . ARG A 1 1051 ? -23.412 -19.844 7.540 1.00 87.12 1051 ARG A O 1
ATOM 8342 N N . ILE A 1 1052 ? -23.739 -19.236 9.682 1.00 90.69 1052 ILE A N 1
ATOM 8343 C CA . ILE A 1 1052 ? -23.224 -20.464 10.295 1.00 90.69 1052 ILE A CA 1
ATOM 8344 C C . ILE A 1 1052 ? -24.435 -21.302 10.694 1.00 90.69 1052 ILE A C 1
ATOM 8346 O O . ILE A 1 1052 ? -25.190 -20.904 11.572 1.00 90.69 1052 ILE A O 1
ATOM 8350 N N . GLU A 1 1053 ? -24.662 -22.434 10.035 1.00 91.81 1053 GLU A N 1
ATOM 8351 C CA . GLU A 1 1053 ? -25.813 -23.294 10.352 1.00 91.81 1053 GLU A CA 1
ATOM 8352 C C . GLU A 1 1053 ? -25.689 -23.937 11.737 1.00 91.81 1053 GLU A C 1
ATOM 8354 O O . GLU A 1 1053 ? -26.690 -24.155 12.409 1.00 91.81 1053 GLU A O 1
ATOM 8359 N N . GLN A 1 1054 ? -24.458 -24.181 12.193 1.00 92.88 1054 GLN A N 1
ATOM 8360 C CA . GLN A 1 1054 ? -24.158 -24.811 13.479 1.00 92.88 1054 GLN A CA 1
ATOM 8361 C C . GLN A 1 1054 ? -24.556 -23.947 14.682 1.00 92.88 1054 GLN A C 1
ATOM 8363 O O . GLN A 1 1054 ? -24.550 -24.456 15.792 1.00 92.88 1054 GLN A O 1
ATOM 8368 N N . THR A 1 1055 ? -24.909 -22.671 14.509 1.00 89.56 1055 THR A N 1
ATOM 8369 C CA . THR A 1 1055 ? -25.435 -21.844 15.610 1.00 89.56 1055 THR A CA 1
ATOM 8370 C C . THR A 1 1055 ? -26.960 -21.926 15.740 1.00 89.56 1055 THR A C 1
ATOM 8372 O O . THR A 1 1055 ? -27.524 -21.385 16.689 1.00 89.56 1055 THR A O 1
ATOM 8375 N N . ASP A 1 1056 ? -27.641 -22.601 14.807 1.00 90.56 1056 ASP A N 1
ATOM 8376 C CA . ASP A 1 1056 ? -29.091 -22.795 14.807 1.00 90.56 1056 ASP A CA 1
ATOM 8377 C C . ASP A 1 1056 ? -29.473 -24.027 15.648 1.00 90.56 1056 ASP A C 1
ATOM 8379 O O . ASP A 1 1056 ? -28.938 -25.121 15.458 1.00 90.56 1056 ASP A O 1
ATOM 8383 N N . GLU A 1 1057 ? -30.430 -23.894 16.569 1.00 86.69 1057 GLU A N 1
ATOM 8384 C CA . GLU A 1 1057 ? -30.897 -25.022 17.388 1.00 86.69 1057 GLU A CA 1
ATOM 8385 C C . GLU A 1 1057 ? -31.509 -26.145 16.543 1.00 86.69 1057 GLU A C 1
ATOM 8387 O O . GLU A 1 1057 ? -31.378 -27.323 16.895 1.00 86.69 1057 GLU A O 1
ATOM 8392 N N . LYS A 1 1058 ? -32.120 -25.808 15.398 1.00 90.38 1058 LYS A N 1
ATOM 8393 C CA . LYS A 1 1058 ? -32.681 -26.806 14.483 1.00 90.38 1058 LYS A CA 1
ATOM 8394 C C . LYS A 1 1058 ? -31.598 -27.749 13.954 1.00 90.38 1058 LYS A C 1
ATOM 8396 O O . LYS A 1 1058 ? -31.831 -28.953 13.891 1.00 90.38 1058 LYS A O 1
ATOM 8401 N N . TYR A 1 1059 ? -30.418 -27.217 13.623 1.00 92.19 1059 TYR A N 1
ATOM 8402 C CA . TYR A 1 1059 ? -29.285 -28.008 13.138 1.00 92.19 1059 TYR A CA 1
ATOM 8403 C C . TYR A 1 1059 ? -28.911 -29.096 14.154 1.00 92.19 1059 TYR A C 1
ATOM 8405 O O . TYR A 1 1059 ? -28.829 -30.275 13.814 1.00 92.19 1059 TYR A O 1
ATOM 8413 N N . TRP A 1 1060 ? -28.760 -28.718 15.425 1.00 90.69 1060 TRP A N 1
ATOM 8414 C CA . TRP A 1 1060 ? -28.428 -29.662 16.493 1.00 90.69 1060 TRP A CA 1
ATOM 8415 C C . TRP A 1 1060 ? -29.535 -30.686 16.743 1.00 90.69 1060 TRP A C 1
ATOM 8417 O O . TRP A 1 1060 ? -29.228 -31.855 16.967 1.00 90.69 1060 TRP A O 1
ATOM 8427 N N . GLY A 1 1061 ? -30.805 -30.280 16.663 1.00 89.12 1061 GLY A N 1
ATOM 8428 C CA . GLY A 1 1061 ? -31.945 -31.190 16.793 1.00 89.12 1061 GLY A CA 1
ATOM 8429 C C . GLY A 1 1061 ? -31.975 -32.274 15.710 1.00 89.12 1061 GLY A C 1
ATOM 8430 O O . GLY A 1 1061 ? -32.165 -33.452 16.027 1.00 89.12 1061 GLY A O 1
ATOM 8431 N N . ASP A 1 1062 ? -31.726 -31.892 14.454 1.00 90.19 1062 ASP A N 1
ATOM 8432 C CA . ASP A 1 1062 ? -31.699 -32.812 13.312 1.00 90.19 1062 ASP A CA 1
ATOM 8433 C C . ASP A 1 1062 ? -30.560 -33.843 13.460 1.00 90.19 1062 ASP A C 1
ATOM 8435 O O . ASP A 1 1062 ? -30.800 -35.053 13.410 1.00 90.19 1062 ASP A O 1
ATOM 8439 N N . TRP A 1 1063 ? -29.336 -33.391 13.759 1.00 90.88 1063 TRP A N 1
ATOM 8440 C CA . TRP A 1 1063 ? -28.184 -34.285 13.956 1.00 90.88 1063 TRP A CA 1
ATOM 8441 C C . TRP A 1 1063 ? -28.294 -35.156 15.207 1.00 90.88 1063 TRP A C 1
ATOM 8443 O O . TRP A 1 1063 ? -27.855 -36.310 15.201 1.00 90.88 1063 TRP A O 1
ATOM 8453 N N . ASN A 1 1064 ? -28.902 -34.640 16.278 1.00 90.00 1064 ASN A N 1
ATOM 8454 C CA . ASN A 1 1064 ? -29.159 -35.415 17.485 1.00 90.00 1064 ASN A CA 1
ATOM 8455 C C . ASN A 1 1064 ? -30.097 -36.593 17.202 1.00 90.00 1064 ASN A C 1
ATOM 8457 O O . ASN A 1 1064 ? -29.833 -37.706 17.658 1.00 90.00 1064 ASN A O 1
ATOM 8461 N N . LYS A 1 1065 ? -31.144 -36.384 16.393 1.00 88.00 1065 LYS A N 1
ATOM 8462 C CA . LYS A 1 1065 ? -32.053 -37.459 15.978 1.00 88.00 1065 LYS A CA 1
ATOM 8463 C C . LYS A 1 1065 ? -31.306 -38.574 15.239 1.00 88.00 1065 LYS A C 1
ATOM 8465 O O . LYS A 1 1065 ? -31.423 -39.736 15.627 1.00 88.00 1065 LYS A O 1
ATOM 8470 N N . GLU A 1 1066 ? -30.493 -38.224 14.244 1.00 88.31 1066 GLU A N 1
ATOM 8471 C CA . GLU A 1 1066 ? -29.688 -39.202 13.497 1.00 88.31 1066 GLU A CA 1
ATOM 8472 C C . GLU A 1 1066 ? -28.665 -39.924 14.387 1.00 88.31 1066 GLU A C 1
ATOM 8474 O O . GLU A 1 1066 ? -28.449 -41.131 14.269 1.00 88.31 1066 GLU A O 1
ATOM 8479 N N . TYR A 1 1067 ? -28.024 -39.203 15.310 1.00 88.62 1067 TYR A N 1
ATOM 8480 C CA . TYR A 1 1067 ? -27.043 -39.787 16.224 1.00 88.62 1067 TYR A CA 1
ATOM 8481 C C . TYR A 1 1067 ? -27.669 -40.810 17.175 1.00 88.62 1067 TYR A C 1
ATOM 8483 O O . TYR A 1 1067 ? -27.091 -41.872 17.412 1.00 88.62 1067 TYR A O 1
ATOM 8491 N N . LEU A 1 1068 ? -28.877 -40.541 17.672 1.00 84.50 1068 LEU A N 1
ATOM 8492 C CA . LEU A 1 1068 ? -29.618 -41.489 18.501 1.00 84.50 1068 LEU A CA 1
ATOM 8493 C C . LEU A 1 1068 ? -30.026 -42.746 17.725 1.00 84.50 1068 LEU A C 1
ATOM 8495 O O . LEU A 1 1068 ? -29.997 -43.842 18.288 1.00 84.50 1068 LEU A O 1
ATOM 8499 N N . GLU A 1 1069 ? -30.387 -42.617 16.447 1.00 82.94 1069 GLU A N 1
ATOM 8500 C CA . GLU A 1 1069 ? -30.637 -43.767 15.569 1.00 82.94 1069 GLU A CA 1
ATOM 8501 C C . GLU A 1 1069 ? -29.366 -44.612 15.381 1.00 82.94 1069 GLU A C 1
ATOM 8503 O O . GLU A 1 1069 ? -29.417 -45.837 15.528 1.00 82.94 1069 GLU A O 1
ATOM 8508 N N . ARG A 1 1070 ? -28.205 -43.976 15.179 1.00 83.56 1070 ARG A N 1
ATOM 8509 C CA . ARG A 1 1070 ? -26.906 -44.672 15.113 1.00 83.56 1070 ARG A CA 1
ATOM 8510 C C . ARG A 1 1070 ? -26.568 -45.406 16.408 1.00 83.56 1070 ARG A C 1
ATOM 8512 O O . ARG A 1 1070 ? -26.211 -46.581 16.366 1.00 83.56 1070 ARG A O 1
ATOM 8519 N N . LEU A 1 1071 ? -26.713 -44.762 17.565 1.00 79.06 1071 LEU A N 1
ATOM 8520 C CA . LEU A 1 1071 ? -26.431 -45.392 18.861 1.00 79.06 1071 LEU A CA 1
ATOM 8521 C C . LEU A 1 1071 ? -27.304 -46.626 19.123 1.00 79.06 1071 LEU A C 1
ATOM 8523 O O . LEU A 1 1071 ? -26.826 -47.605 19.700 1.00 79.06 1071 LEU A O 1
ATOM 8527 N N . LYS A 1 1072 ? -28.563 -46.613 18.662 1.00 76.50 1072 LYS A N 1
ATOM 8528 C CA . LYS A 1 1072 ? -29.438 -47.797 18.696 1.00 76.50 1072 LYS A CA 1
ATOM 8529 C C . LYS A 1 1072 ? -28.884 -48.920 17.822 1.00 76.50 1072 LYS A C 1
ATOM 8531 O O . LYS A 1 1072 ? -28.855 -50.064 18.263 1.00 76.50 1072 LYS A O 1
ATOM 8536 N N . ALA A 1 1073 ? -28.401 -48.594 16.624 1.00 72.56 1073 ALA A N 1
ATOM 8537 C CA . ALA A 1 1073 ? -27.860 -49.572 15.682 1.00 72.56 1073 ALA A CA 1
ATOM 8538 C C . ALA A 1 1073 ? -26.555 -50.237 16.169 1.00 72.56 1073 ALA A C 1
ATOM 8540 O O . ALA A 1 1073 ? -26.359 -51.429 15.940 1.00 72.56 1073 ALA A O 1
ATOM 8541 N N . VAL A 1 1074 ? -25.691 -49.511 16.892 1.00 66.81 1074 VAL A N 1
ATOM 8542 C CA . VAL A 1 1074 ? -24.411 -50.032 17.427 1.00 66.81 1074 VAL A CA 1
ATOM 8543 C C . VAL A 1 1074 ? -24.611 -51.152 18.468 1.00 66.81 1074 VAL A C 1
ATOM 8545 O O . VAL A 1 1074 ? -23.730 -51.990 18.645 1.00 66.81 1074 VAL A O 1
ATOM 8548 N N . GLY A 1 1075 ? -25.772 -51.213 19.132 1.00 52.50 1075 GLY A N 1
ATOM 8549 C CA . GLY A 1 1075 ? -26.105 -52.226 20.144 1.00 52.50 1075 GLY A CA 1
ATOM 8550 C C . GLY A 1 1075 ? -26.90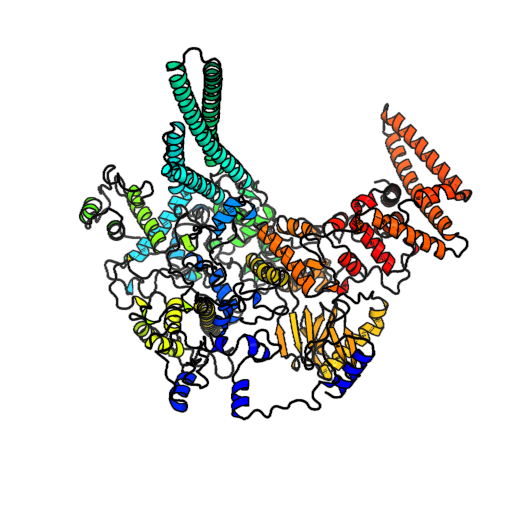3 -53.440 19.647 1.00 52.50 1075 GLY A C 1
ATOM 8551 O O . GLY A 1 1075 ? -27.327 -54.244 20.478 1.00 52.50 1075 GLY A O 1
ATOM 8552 N N . GLY A 1 1076 ? -27.142 -53.562 18.334 1.00 51.12 1076 GLY A N 1
ATOM 8553 C CA . GLY A 1 1076 ? -28.106 -54.515 17.765 1.00 51.12 1076 GLY A CA 1
ATOM 8554 C C . GLY A 1 1076 ? -29.570 -54.098 17.991 1.00 51.12 1076 GLY A C 1
ATOM 8555 O O . GLY A 1 1076 ? -29.852 -53.156 18.730 1.00 51.12 1076 GLY A O 1
ATOM 8556 N N . ALA A 1 1077 ? -30.518 -54.807 17.361 1.00 43.06 1077 ALA A N 1
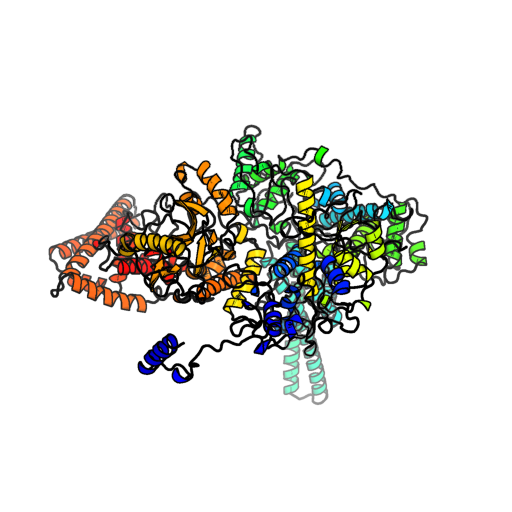ATOM 8557 C CA . ALA A 1 1077 ? -31.960 -54.492 17.352 1.00 43.06 1077 ALA A CA 1
ATOM 8558 C C . ALA A 1 1077 ? -32.630 -54.404 18.748 1.00 43.06 1077 ALA A C 1
ATOM 8560 O O . ALA A 1 1077 ? -33.764 -53.942 18.860 1.00 43.06 1077 ALA A O 1
ATOM 8561 N N . ASP A 1 1078 ? -31.916 -54.795 19.807 1.00 49.16 1078 ASP A N 1
ATOM 8562 C CA . ASP A 1 1078 ? -32.388 -54.887 21.189 1.00 49.16 1078 ASP A CA 1
ATOM 8563 C C . ASP A 1 1078 ? -32.205 -53.583 22.000 1.00 49.16 1078 ASP A C 1
ATOM 8565 O O . ASP A 1 1078 ? -32.609 -53.527 23.159 1.00 49.16 1078 ASP A O 1
ATOM 8569 N N . GLY A 1 1079 ? -31.542 -52.548 21.459 1.00 52.97 1079 GLY A N 1
ATOM 8570 C CA . GLY A 1 1079 ? -31.394 -51.239 22.125 1.00 52.97 1079 GLY A CA 1
ATOM 8571 C C . GLY A 1 1079 ? -30.337 -51.142 23.243 1.00 52.97 1079 GLY A C 1
ATOM 8572 O O . GLY A 1 1079 ? -30.144 -50.061 23.799 1.00 52.97 1079 GLY A O 1
ATOM 8573 N N . LYS A 1 1080 ? -29.581 -52.213 23.529 1.00 57.91 1080 LYS A N 1
ATOM 8574 C CA . LYS A 1 1080 ? -28.589 -52.294 24.632 1.00 57.91 1080 LYS A CA 1
ATOM 8575 C C . LYS A 1 1080 ? -27.412 -51.304 24.538 1.00 57.91 1080 LYS A C 1
ATOM 8577 O O . LYS A 1 1080 ? -26.744 -51.053 25.539 1.00 57.91 1080 LYS A O 1
ATOM 8582 N N . GLY A 1 1081 ? -27.143 -50.739 23.357 1.00 62.03 1081 GLY A N 1
ATOM 8583 C CA . GLY A 1 1081 ? -26.059 -49.768 23.134 1.00 62.03 1081 GLY A CA 1
ATOM 8584 C C . GLY A 1 1081 ? -26.322 -48.390 23.756 1.00 62.03 1081 GLY A C 1
ATOM 8585 O O . GLY A 1 1081 ? -25.398 -47.760 24.271 1.00 62.03 1081 GLY A O 1
ATOM 8586 N N . LEU A 1 1082 ? -27.587 -47.952 23.784 1.00 66.62 1082 LEU A N 1
ATOM 8587 C CA . LEU A 1 1082 ? -27.999 -46.709 24.446 1.00 66.62 1082 LEU A CA 1
ATOM 8588 C C . LEU A 1 1082 ? -27.821 -46.797 25.963 1.00 66.62 1082 LEU A C 1
ATOM 8590 O O . LEU A 1 1082 ? -27.280 -45.877 26.574 1.00 66.62 1082 LEU A O 1
ATOM 8594 N N . ASP A 1 1083 ? -28.231 -47.919 26.554 1.00 67.00 1083 ASP A N 1
ATOM 8595 C CA . ASP A 1 1083 ? -28.141 -48.137 27.998 1.00 67.00 1083 ASP A CA 1
ATOM 8596 C C . ASP A 1 1083 ? -26.685 -48.189 28.470 1.00 67.00 1083 ASP A C 1
ATOM 8598 O O . ASP A 1 1083 ? -26.363 -47.674 29.541 1.00 67.00 1083 ASP A O 1
ATOM 8602 N N . GLN A 1 1084 ? -25.782 -48.769 27.670 1.00 69.06 1084 GLN A N 1
ATOM 8603 C CA . GLN A 1 1084 ? -24.353 -48.785 27.985 1.00 69.06 1084 GLN A CA 1
ATOM 8604 C C . GLN A 1 1084 ? -23.738 -47.380 27.919 1.00 69.06 1084 GLN A C 1
ATOM 8606 O O . GLN A 1 1084 ? -23.056 -46.973 28.857 1.00 69.06 1084 GLN A O 1
ATOM 8611 N N . ARG A 1 1085 ? -24.031 -46.598 26.871 1.00 71.00 1085 ARG A N 1
ATOM 8612 C CA . ARG A 1 1085 ? -23.528 -45.218 26.759 1.00 71.00 1085 ARG A CA 1
ATOM 8613 C C . ARG A 1 1085 ? -24.050 -44.324 27.886 1.00 71.00 1085 ARG A C 1
ATOM 8615 O O . ARG A 1 1085 ? -23.291 -43.522 28.427 1.00 71.00 1085 ARG A O 1
ATOM 8622 N N . ALA A 1 1086 ? -25.317 -44.482 28.266 1.00 68.50 1086 ALA A N 1
ATOM 8623 C CA . ALA A 1 1086 ? -25.913 -43.747 29.376 1.00 68.50 1086 ALA A CA 1
ATOM 8624 C C . ALA A 1 1086 ? -25.261 -44.091 30.724 1.00 68.50 1086 ALA A C 1
ATOM 8626 O O . ALA A 1 1086 ? -25.041 -43.196 31.540 1.00 68.50 1086 ALA A O 1
ATOM 8627 N N . LYS A 1 1087 ? -24.886 -45.360 30.945 1.00 70.94 1087 LYS A N 1
ATOM 8628 C CA . LYS A 1 1087 ? -24.093 -45.768 32.119 1.00 70.94 1087 LYS A CA 1
ATOM 8629 C C . LYS A 1 1087 ? -22.715 -45.110 32.129 1.00 70.94 1087 LYS A C 1
ATOM 8631 O O . LYS A 1 1087 ? -22.312 -44.589 33.167 1.00 70.94 1087 LYS A O 1
ATOM 8636 N N . ASP A 1 1088 ? -22.024 -45.091 30.991 1.00 69.75 1088 ASP A N 1
ATOM 8637 C CA . ASP A 1 1088 ? -20.705 -44.460 30.871 1.00 69.75 1088 ASP A CA 1
ATOM 8638 C C . ASP A 1 1088 ? -20.782 -42.947 31.146 1.00 69.75 1088 ASP A C 1
ATOM 8640 O O . ASP A 1 1088 ? -19.956 -42.403 31.877 1.00 69.75 1088 ASP A O 1
ATOM 8644 N N . LEU A 1 1089 ? -21.809 -42.271 30.616 1.00 68.88 1089 LEU A N 1
ATOM 8645 C CA . LEU A 1 1089 ? -22.068 -40.854 30.877 1.00 68.88 1089 LEU A CA 1
ATOM 8646 C C . LEU A 1 1089 ? -22.354 -40.594 32.362 1.00 68.88 1089 LEU A C 1
ATOM 8648 O O . LEU A 1 1089 ? -21.825 -39.638 32.924 1.00 68.88 1089 LEU A O 1
ATOM 8652 N N . LEU A 1 1090 ? -23.159 -41.439 33.015 1.00 68.94 1090 LEU A N 1
ATOM 8653 C CA . LEU A 1 1090 ? -23.430 -41.293 34.446 1.00 68.94 1090 LEU A CA 1
ATOM 8654 C C . LEU A 1 1090 ? -22.158 -41.482 35.281 1.00 68.94 1090 LEU A C 1
ATOM 8656 O O . LEU A 1 1090 ? -21.958 -40.768 36.262 1.00 68.94 1090 LEU A O 1
ATOM 8660 N N . GLY A 1 1091 ? -21.278 -42.399 34.871 1.00 69.94 1091 GLY A N 1
ATOM 8661 C CA . GLY A 1 1091 ? -19.949 -42.564 35.457 1.00 69.94 1091 GLY A CA 1
ATOM 8662 C C . GLY A 1 1091 ? -19.094 -41.296 35.351 1.00 69.94 1091 GLY A C 1
ATOM 8663 O O . GLY A 1 1091 ? -18.504 -40.870 36.348 1.00 69.94 1091 GLY A O 1
ATOM 8664 N N . ASP A 1 1092 ? -19.078 -40.650 34.182 1.00 66.75 1092 ASP A N 1
ATOM 8665 C CA . ASP A 1 1092 ? -18.363 -39.384 33.965 1.00 66.75 1092 ASP A CA 1
ATOM 8666 C C . ASP A 1 1092 ? -18.948 -38.235 34.804 1.00 66.75 1092 ASP A C 1
ATOM 8668 O O . ASP A 1 1092 ? -18.207 -37.511 35.474 1.00 66.75 1092 ASP A O 1
ATOM 8672 N N . LEU A 1 1093 ? -20.279 -38.084 34.807 1.00 66.44 1093 LEU A N 1
ATOM 8673 C CA . LEU A 1 1093 ? -20.990 -37.075 35.601 1.00 66.44 1093 LEU A CA 1
ATOM 8674 C C . LEU A 1 1093 ? -20.712 -37.262 37.093 1.00 66.44 1093 LEU A C 1
ATOM 8676 O O . LEU A 1 1093 ? -20.378 -36.301 37.788 1.00 66.44 1093 LEU A O 1
ATOM 8680 N N . LYS A 1 1094 ? -20.778 -38.508 37.578 1.00 72.06 1094 LYS A N 1
ATOM 8681 C CA . LYS A 1 1094 ? -20.455 -38.864 38.961 1.00 72.06 1094 LYS A CA 1
ATOM 8682 C C . LYS A 1 1094 ? -19.029 -38.458 39.316 1.00 72.06 1094 LYS A C 1
ATOM 8684 O O . LYS A 1 1094 ? -18.819 -37.876 40.376 1.00 72.06 1094 LYS A O 1
ATOM 8689 N N . LYS A 1 1095 ? -18.056 -38.724 38.441 1.00 69.25 1095 LYS A N 1
ATOM 8690 C CA . LYS A 1 1095 ? -16.659 -38.320 38.653 1.00 69.25 1095 LYS A CA 1
ATOM 8691 C C . LYS A 1 1095 ? -16.520 -36.796 38.767 1.00 69.25 1095 LYS A C 1
ATOM 8693 O O . LYS A 1 1095 ? -15.815 -36.326 39.656 1.00 69.25 1095 LYS A O 1
ATOM 8698 N N . GLY A 1 1096 ? -17.220 -36.032 37.926 1.00 64.81 1096 GLY A N 1
ATOM 8699 C CA . GLY A 1 1096 ? -17.243 -34.566 37.998 1.00 64.81 1096 GLY A CA 1
ATOM 8700 C C . GLY A 1 1096 ? -17.863 -34.035 39.296 1.00 64.81 1096 GLY A C 1
ATOM 8701 O O . GLY A 1 1096 ? -17.276 -33.181 39.957 1.00 64.81 1096 GLY A O 1
ATOM 8702 N N . VAL A 1 1097 ? -19.011 -34.582 39.708 1.00 68.19 1097 VAL A N 1
ATOM 8703 C CA . VAL A 1 1097 ? -19.686 -34.195 40.962 1.00 68.19 1097 VAL A CA 1
ATOM 8704 C C . VAL A 1 1097 ? -18.885 -34.620 42.194 1.00 68.19 1097 VAL A C 1
ATOM 8706 O O . VAL A 1 1097 ? -18.854 -33.879 43.171 1.00 68.19 1097 VAL A O 1
ATOM 8709 N N . GLN A 1 1098 ? -18.180 -35.753 42.149 1.00 72.31 1098 GLN A N 1
ATOM 8710 C CA . GLN A 1 1098 ? -17.273 -36.185 43.217 1.00 72.31 1098 GLN A CA 1
ATOM 8711 C C . GLN A 1 1098 ? -16.122 -35.194 43.422 1.00 72.31 1098 GLN A C 1
ATOM 8713 O O . GLN A 1 1098 ? -15.809 -34.852 44.557 1.00 72.31 1098 GLN A O 1
ATOM 8718 N N . LEU A 1 1099 ? -15.539 -34.679 42.339 1.00 67.31 1099 LEU A N 1
ATOM 8719 C CA . LEU A 1 1099 ? -14.492 -33.659 42.419 1.00 67.31 1099 LEU A CA 1
ATOM 8720 C C . LEU A 1 1099 ? -15.029 -32.321 42.948 1.00 67.31 1099 LEU A C 1
ATOM 8722 O O . LEU A 1 1099 ? -14.382 -31.703 43.792 1.00 67.31 1099 LEU A O 1
ATOM 8726 N N . HIS A 1 1100 ? -16.225 -31.895 42.516 1.00 67.56 1100 HIS A N 1
ATOM 8727 C CA . HIS A 1 1100 ? -16.886 -30.700 43.070 1.00 67.56 1100 HIS A CA 1
ATOM 8728 C C . HIS A 1 1100 ? -17.177 -30.873 44.563 1.00 67.56 1100 HIS A C 1
ATOM 8730 O O . HIS A 1 1100 ? -16.876 -29.995 45.365 1.00 67.56 1100 HIS A O 1
ATOM 8736 N N . LEU A 1 1101 ? -17.669 -32.045 44.962 1.00 75.88 1101 LEU A N 1
ATOM 8737 C CA . LEU A 1 1101 ? -17.870 -32.398 46.362 1.00 75.88 1101 LEU A CA 1
ATOM 8738 C C . LEU A 1 1101 ? -16.567 -32.294 47.167 1.00 75.88 1101 LEU A C 1
ATOM 8740 O O . LEU A 1 1101 ? -16.581 -31.756 48.273 1.00 75.88 1101 LEU A O 1
ATOM 8744 N N . ASP A 1 1102 ? -15.450 -32.788 46.637 1.00 76.06 1102 ASP A N 1
ATOM 8745 C CA . ASP A 1 1102 ? -14.152 -32.729 47.313 1.00 76.06 1102 ASP A CA 1
ATOM 8746 C C . ASP A 1 1102 ? -13.646 -31.278 47.449 1.00 76.06 1102 ASP A C 1
ATOM 8748 O O . ASP A 1 1102 ? -13.146 -30.896 48.512 1.00 76.06 1102 ASP A O 1
ATOM 8752 N N . ALA A 1 1103 ? -13.867 -30.432 46.436 1.00 71.44 1103 ALA A N 1
ATOM 8753 C CA . ALA A 1 1103 ? -13.547 -29.003 46.476 1.00 71.44 1103 ALA A CA 1
ATOM 8754 C C . ALA A 1 1103 ? -14.419 -28.225 47.481 1.00 71.44 1103 ALA A C 1
ATOM 8756 O O . ALA A 1 1103 ? -13.896 -27.459 48.296 1.00 71.44 1103 ALA A O 1
ATOM 8757 N N . VAL A 1 1104 ? -15.739 -28.443 47.479 1.00 76.44 1104 VAL A N 1
ATOM 8758 C CA . VAL A 1 1104 ? -16.668 -27.791 48.418 1.00 76.44 1104 VAL A CA 1
ATOM 8759 C C . VAL A 1 1104 ? -16.405 -28.266 49.850 1.00 76.44 1104 VAL A C 1
ATOM 8761 O O . VAL A 1 1104 ? -16.429 -27.448 50.766 1.00 76.44 1104 VAL A O 1
ATOM 8764 N N . LYS A 1 1105 ? -16.051 -29.543 50.065 1.00 80.88 1105 LYS A N 1
ATOM 8765 C CA . LYS A 1 1105 ? -15.591 -30.050 51.373 1.00 80.88 1105 LYS A CA 1
ATOM 8766 C C . LYS A 1 1105 ? -14.334 -29.333 51.860 1.00 80.88 1105 LYS A C 1
ATOM 8768 O O . LYS A 1 1105 ? -14.284 -28.929 53.022 1.00 80.88 1105 LYS A O 1
ATOM 8773 N N . ALA A 1 1106 ? -13.338 -29.155 50.992 1.00 78.62 1106 ALA A N 1
ATOM 8774 C CA . ALA A 1 1106 ? -12.121 -28.421 51.333 1.00 78.62 1106 ALA A CA 1
ATOM 8775 C C . ALA A 1 1106 ? -12.436 -26.957 51.696 1.00 78.62 1106 ALA A C 1
ATOM 8777 O O . ALA A 1 1106 ? -11.982 -26.464 52.728 1.00 78.62 1106 ALA A O 1
ATOM 8778 N N . ALA A 1 1107 ? -13.287 -26.290 50.908 1.00 75.69 1107 ALA A N 1
ATOM 8779 C CA . ALA A 1 1107 ? -13.710 -24.911 51.150 1.00 75.69 1107 ALA A CA 1
ATOM 8780 C C . ALA A 1 1107 ? -14.587 -24.750 52.409 1.00 75.69 1107 ALA A C 1
ATOM 8782 O O . ALA A 1 1107 ? -14.478 -23.736 53.104 1.00 75.69 1107 ALA A O 1
ATOM 8783 N N . ALA A 1 1108 ? -15.436 -25.733 52.727 1.00 77.50 1108 ALA A N 1
ATOM 8784 C CA . ALA A 1 1108 ? -16.244 -25.775 53.948 1.00 77.50 1108 ALA A CA 1
ATOM 8785 C C . ALA A 1 1108 ? -15.372 -25.915 55.206 1.00 77.50 1108 ALA A C 1
ATOM 8787 O O . ALA A 1 1108 ? -15.698 -25.342 56.246 1.00 77.50 1108 ALA A O 1
ATOM 8788 N N . GLY A 1 1109 ? -14.230 -26.607 55.100 1.00 77.50 1109 GLY A N 1
ATOM 8789 C CA . GLY A 1 1109 ? -13.239 -26.718 56.174 1.00 77.50 1109 GLY A CA 1
ATOM 8790 C C . GLY A 1 1109 ? -12.602 -25.381 56.574 1.00 77.50 1109 GLY A C 1
ATOM 8791 O O . GLY A 1 1109 ? -12.187 -25.226 57.720 1.00 77.50 1109 GLY A O 1
ATOM 8792 N N . THR A 1 1110 ? -12.570 -24.406 55.660 1.00 78.56 1110 THR A N 1
ATOM 8793 C CA . THR A 1 1110 ? -11.974 -23.073 55.874 1.00 78.56 1110 THR A CA 1
ATOM 8794 C C . THR A 1 1110 ? -12.990 -21.934 56.032 1.00 78.56 1110 THR A C 1
ATOM 8796 O O . THR A 1 1110 ? -12.599 -20.814 56.350 1.00 78.56 1110 THR A O 1
ATOM 8799 N N . ALA A 1 1111 ? -14.283 -22.178 55.795 1.00 71.50 1111 ALA A N 1
ATOM 8800 C CA . ALA A 1 1111 ? -15.331 -21.154 55.854 1.00 71.50 1111 ALA A CA 1
ATOM 8801 C C . ALA A 1 1111 ? -15.832 -20.905 57.293 1.00 71.50 1111 ALA A C 1
ATOM 8803 O O . ALA A 1 1111 ? -15.800 -21.800 58.139 1.00 71.50 1111 ALA A O 1
ATOM 8804 N N . MET A 1 1112 ? -16.346 -19.701 57.576 1.00 69.94 1112 MET A N 1
ATOM 8805 C CA . MET A 1 1112 ? -16.934 -19.330 58.876 1.00 69.94 1112 MET A CA 1
ATOM 8806 C C . MET A 1 1112 ? -18.327 -18.705 58.708 1.00 69.94 1112 MET A C 1
ATOM 8808 O O . MET A 1 1112 ? -18.629 -18.115 57.673 1.00 69.94 1112 MET A O 1
ATOM 8812 N N . GLY A 1 1113 ? -19.173 -18.818 59.738 1.00 80.25 1113 GLY A N 1
ATOM 8813 C CA . GLY A 1 1113 ? -20.512 -18.212 59.760 1.00 80.25 1113 GLY A CA 1
ATOM 8814 C C . GLY A 1 1113 ? -21.483 -18.821 58.739 1.00 80.25 1113 GLY A C 1
ATOM 8815 O O . GLY A 1 1113 ? -21.431 -20.020 58.468 1.00 80.25 1113 GLY A O 1
ATOM 8816 N N . GLU A 1 1114 ? -22.356 -17.991 58.161 1.00 70.12 1114 GLU A N 1
ATOM 8817 C CA . GLU A 1 1114 ? -23.386 -18.411 57.191 1.00 70.12 1114 GLU A CA 1
ATOM 8818 C C . GLU A 1 1114 ? -22.806 -19.086 55.935 1.00 70.12 1114 GLU A C 1
ATOM 8820 O O . GLU A 1 1114 ? -23.428 -19.989 55.373 1.00 70.12 1114 GLU A O 1
ATOM 8825 N N . ASP A 1 1115 ? -21.586 -18.721 55.521 1.00 70.38 1115 ASP A N 1
ATOM 8826 C CA . ASP A 1 1115 ? -20.928 -19.338 54.363 1.00 70.38 1115 ASP A CA 1
ATOM 8827 C C . ASP A 1 1115 ? -20.532 -20.799 54.633 1.00 70.38 1115 ASP A C 1
ATOM 8829 O O . ASP A 1 1115 ? -20.593 -21.636 53.732 1.00 70.38 1115 ASP A O 1
ATOM 8833 N N . LYS A 1 1116 ? -20.205 -21.142 55.889 1.00 81.00 1116 LYS A N 1
ATOM 8834 C CA . LYS A 1 1116 ? -19.949 -22.531 56.295 1.00 81.00 1116 LYS A CA 1
ATOM 8835 C C . LYS A 1 1116 ? -21.229 -23.361 56.234 1.00 81.00 1116 LYS A C 1
ATOM 8837 O O . LYS A 1 1116 ? -21.224 -24.436 55.645 1.00 81.00 1116 LYS A O 1
ATOM 8842 N N . THR A 1 1117 ? -22.332 -22.840 56.772 1.00 79.75 1117 THR A N 1
ATOM 8843 C CA . THR A 1 1117 ? -23.630 -23.533 56.777 1.00 79.75 1117 THR A CA 1
ATOM 8844 C C . THR A 1 1117 ? -24.153 -23.765 55.359 1.00 79.75 1117 THR A C 1
ATOM 8846 O O . THR A 1 1117 ? -24.645 -24.850 55.054 1.00 79.75 1117 THR A O 1
ATOM 8849 N N . ARG A 1 1118 ? -23.986 -22.782 54.462 1.00 82.94 1118 ARG A N 1
ATOM 8850 C CA . ARG A 1 1118 ? -24.329 -22.914 53.039 1.00 82.94 1118 ARG A CA 1
ATOM 8851 C C . ARG A 1 1118 ? -23.502 -24.002 52.349 1.00 82.94 1118 ARG A C 1
ATOM 8853 O O . ARG A 1 1118 ? -24.070 -24.851 51.671 1.00 82.94 1118 ARG A O 1
ATOM 8860 N N . LYS A 1 1119 ? -22.180 -24.010 52.549 1.00 79.25 1119 LYS A N 1
ATOM 8861 C CA . LYS A 1 1119 ? -21.287 -25.004 51.929 1.00 79.25 1119 LYS A CA 1
ATOM 8862 C C . LYS A 1 1119 ? -21.482 -26.409 52.499 1.00 79.25 1119 LYS A C 1
ATOM 8864 O O . LYS A 1 1119 ? -21.419 -27.374 51.752 1.00 79.25 1119 LYS A O 1
ATOM 8869 N N . GLU A 1 1120 ? -21.773 -26.555 53.791 1.00 80.75 1120 GLU A N 1
ATOM 8870 C CA . GLU A 1 1120 ? -22.115 -27.854 54.392 1.00 80.75 1120 GLU A CA 1
ATOM 8871 C C . GLU A 1 1120 ? -23.457 -28.404 53.874 1.00 80.75 1120 GLU A C 1
ATOM 8873 O O . GLU A 1 1120 ? -23.593 -29.617 53.687 1.00 80.75 1120 GLU A O 1
ATOM 8878 N N . ALA A 1 1121 ? -24.433 -27.532 53.596 1.00 80.94 1121 ALA A N 1
ATOM 8879 C CA . ALA A 1 1121 ? -25.673 -27.919 52.923 1.00 80.94 1121 ALA A CA 1
ATOM 8880 C C . ALA A 1 1121 ? -25.409 -28.385 51.480 1.00 80.94 1121 ALA A C 1
ATOM 8882 O O . ALA A 1 1121 ? -25.904 -29.440 51.082 1.00 80.94 1121 ALA A O 1
ATOM 8883 N N . GLU A 1 1122 ? -24.556 -27.667 50.745 1.00 79.75 1122 GLU A N 1
ATOM 8884 C CA . GLU A 1 1122 ? -24.125 -28.038 49.391 1.00 79.75 1122 GLU A CA 1
ATOM 8885 C C . GLU A 1 1122 ? -23.371 -29.385 49.380 1.00 79.75 1122 GLU A C 1
ATOM 8887 O O . GLU A 1 1122 ? -23.658 -30.252 48.558 1.00 79.75 1122 GLU A O 1
ATOM 8892 N N . VAL A 1 1123 ? -22.483 -29.642 50.353 1.00 79.56 1123 VAL A N 1
ATOM 8893 C CA . VAL A 1 1123 ? -21.806 -30.947 50.529 1.00 79.56 1123 VAL A CA 1
ATOM 8894 C C . VAL A 1 1123 ? -22.811 -32.092 50.688 1.00 79.56 1123 VAL A C 1
ATOM 8896 O O . VAL A 1 1123 ? -22.630 -33.150 50.079 1.00 79.56 1123 VAL A O 1
ATOM 8899 N N . LYS A 1 1124 ? -23.870 -31.898 51.486 1.00 82.62 1124 LYS A N 1
ATOM 8900 C CA . LYS A 1 1124 ? -24.929 -32.902 51.688 1.00 82.62 1124 LYS A CA 1
ATOM 8901 C C . LYS A 1 1124 ? -25.716 -33.177 50.409 1.00 82.62 1124 LYS A C 1
ATOM 8903 O O . LYS A 1 1124 ? -26.000 -34.333 50.105 1.00 82.62 1124 LYS A O 1
ATOM 8908 N N . GLU A 1 1125 ? -26.060 -32.132 49.668 1.00 80.62 1125 GLU A N 1
ATOM 8909 C CA . GLU A 1 1125 ? -26.805 -32.241 48.412 1.00 80.62 1125 GLU A CA 1
ATOM 8910 C C . GLU A 1 1125 ? -25.993 -32.974 47.333 1.00 80.62 1125 GLU A C 1
ATOM 8912 O O . GLU A 1 1125 ? -26.493 -33.887 46.666 1.00 80.62 1125 GLU A O 1
ATOM 8917 N N . LEU A 1 1126 ? -24.705 -32.646 47.218 1.00 76.31 1126 LEU A N 1
ATOM 8918 C CA . LEU A 1 1126 ? -23.784 -33.298 46.290 1.00 76.31 1126 LEU A CA 1
ATOM 8919 C C . LEU A 1 1126 ? -23.553 -34.773 46.655 1.00 76.31 1126 LEU A C 1
ATOM 8921 O O . LEU A 1 1126 ? -23.580 -35.627 45.770 1.00 76.31 1126 LEU A O 1
ATOM 8925 N N . GLN A 1 1127 ? -23.401 -35.105 47.943 1.00 80.94 1127 GLN A N 1
ATOM 8926 C CA . GLN A 1 1127 ? -23.320 -36.500 48.410 1.00 80.94 1127 GLN A CA 1
ATOM 8927 C C . GLN A 1 1127 ? -24.580 -37.298 48.073 1.00 80.94 1127 GLN A C 1
ATOM 8929 O O . GLN A 1 1127 ? -24.475 -38.383 47.502 1.00 80.94 1127 GLN A O 1
ATOM 8934 N N . ALA A 1 1128 ? -25.762 -36.743 48.354 1.00 80.56 1128 ALA A N 1
ATOM 8935 C CA . ALA A 1 1128 ? -27.034 -37.389 48.033 1.00 80.56 1128 ALA A CA 1
ATOM 8936 C C . ALA A 1 1128 ? -27.195 -37.620 46.519 1.00 80.56 1128 ALA A C 1
ATOM 8938 O O . ALA A 1 1128 ? -27.729 -38.645 46.091 1.00 80.56 1128 ALA A O 1
ATOM 8939 N N . THR A 1 1129 ? -26.692 -36.695 45.697 1.00 74.88 1129 THR A N 1
ATOM 8940 C CA . THR A 1 1129 ? -26.690 -36.823 44.233 1.00 74.88 1129 THR A CA 1
ATOM 8941 C C . THR A 1 1129 ? -25.780 -37.962 43.763 1.00 74.88 1129 THR A C 1
ATOM 8943 O O . THR A 1 1129 ? -26.192 -38.770 42.928 1.00 74.88 1129 THR A O 1
ATOM 8946 N N . ILE A 1 1130 ? -24.579 -38.088 44.336 1.00 75.00 1130 ILE A N 1
ATOM 8947 C CA . ILE A 1 1130 ? -23.641 -39.180 44.023 1.00 75.00 1130 ILE A CA 1
ATOM 8948 C C . ILE A 1 1130 ? -24.224 -40.538 44.424 1.00 75.00 1130 ILE A C 1
ATOM 8950 O O . ILE A 1 1130 ? -24.181 -41.476 43.628 1.00 75.00 1130 ILE A O 1
ATOM 8954 N N . GLU A 1 1131 ? -24.811 -40.646 45.618 1.00 80.06 1131 GLU A N 1
ATOM 8955 C CA . GLU A 1 1131 ? -25.450 -41.878 46.098 1.00 80.06 1131 GLU A CA 1
ATOM 8956 C C . GLU A 1 1131 ? -26.653 -42.281 45.232 1.00 80.06 1131 GLU A C 1
ATOM 8958 O O . GLU A 1 1131 ? -26.827 -43.462 44.910 1.00 80.06 1131 GLU A O 1
ATOM 8963 N N . LYS A 1 1132 ? -27.458 -41.301 44.794 1.00 78.06 1132 LYS A N 1
ATOM 8964 C CA . LYS A 1 1132 ? -28.570 -41.513 43.855 1.00 78.06 1132 LYS A CA 1
ATOM 8965 C C . LYS A 1 1132 ? -28.073 -42.114 42.540 1.00 78.06 1132 LYS A C 1
ATOM 8967 O O . LYS A 1 1132 ? -28.643 -43.101 42.071 1.00 78.06 1132 LYS A O 1
ATOM 8972 N N . TRP A 1 1133 ? -27.019 -41.550 41.957 1.00 75.31 1133 TRP A N 1
ATOM 8973 C CA . TRP A 1 1133 ? -26.440 -42.046 40.707 1.00 75.31 1133 TRP A CA 1
ATOM 8974 C C . TRP A 1 1133 ? -25.772 -43.416 40.867 1.00 75.31 1133 TRP A C 1
ATOM 8976 O O . TRP A 1 1133 ? -25.945 -44.276 40.005 1.00 75.31 1133 TRP A O 1
ATOM 8986 N N . ASP A 1 1134 ? -25.094 -43.679 41.987 1.00 73.94 1134 ASP A N 1
ATOM 8987 C CA . ASP A 1 1134 ? -24.514 -44.998 42.283 1.00 73.94 1134 ASP A CA 1
ATOM 8988 C C . ASP A 1 1134 ? -25.562 -46.106 42.338 1.00 73.94 1134 ASP A C 1
ATOM 8990 O O . ASP A 1 1134 ? -25.357 -47.208 41.814 1.00 73.94 1134 ASP A O 1
ATOM 8994 N N . LYS A 1 1135 ? -26.709 -45.802 42.949 1.00 76.12 1135 LYS A N 1
ATOM 8995 C CA . LYS A 1 1135 ? -27.846 -46.716 42.997 1.00 76.12 1135 LYS A CA 1
ATOM 8996 C C . LYS A 1 1135 ? -28.429 -46.953 41.600 1.00 76.12 1135 LYS A C 1
ATOM 8998 O O . LYS A 1 1135 ? -28.649 -48.099 41.222 1.00 76.12 1135 LYS A O 1
ATOM 9003 N N . GLN A 1 1136 ? -28.591 -45.898 40.799 1.00 69.62 1136 GLN A N 1
ATOM 9004 C CA . GLN A 1 1136 ? -29.090 -46.002 39.420 1.00 69.62 1136 GLN A CA 1
ATOM 9005 C C . GLN A 1 1136 ? -28.165 -46.821 38.497 1.00 69.62 1136 GLN A C 1
ATOM 9007 O O . GLN A 1 1136 ? -28.664 -47.602 37.686 1.00 69.62 1136 GLN A O 1
ATOM 9012 N N . ILE A 1 1137 ? -26.836 -46.704 38.640 1.00 70.69 1137 ILE A N 1
ATOM 9013 C CA . ILE A 1 1137 ? -25.859 -47.506 37.873 1.00 70.69 1137 ILE A CA 1
ATOM 9014 C C . ILE A 1 1137 ? -25.946 -48.985 38.256 1.00 70.69 1137 ILE A C 1
ATOM 9016 O O . ILE A 1 1137 ? -25.971 -49.839 37.367 1.00 70.69 1137 ILE A O 1
ATOM 9020 N N . LYS A 1 1138 ? -26.002 -49.293 39.561 1.00 71.25 1138 LYS A N 1
ATOM 9021 C CA . LYS A 1 1138 ? -26.077 -50.673 40.073 1.00 71.25 1138 LYS A CA 1
ATOM 9022 C C . LYS A 1 1138 ? -27.381 -51.378 39.704 1.00 71.25 1138 LYS A C 1
ATOM 9024 O O . LYS A 1 1138 ? -27.334 -52.539 39.308 1.00 71.25 1138 LYS A O 1
ATOM 9029 N N . ASP A 1 1139 ? -28.511 -50.680 39.800 1.00 71.88 1139 ASP A N 1
ATOM 9030 C CA . ASP A 1 1139 ? -29.843 -51.253 39.562 1.00 71.88 1139 ASP A CA 1
ATOM 9031 C C . ASP A 1 1139 ? -30.188 -51.351 38.059 1.00 71.88 1139 ASP A C 1
ATOM 9033 O O . ASP A 1 1139 ? -31.215 -51.916 37.688 1.00 71.88 1139 ASP A O 1
ATOM 9037 N N . GLY A 1 1140 ? -29.354 -50.788 37.173 1.00 61.88 1140 GLY A N 1
ATOM 9038 C CA . GLY A 1 1140 ? -29.573 -50.783 35.722 1.00 61.88 1140 GLY A CA 1
ATOM 9039 C C . GLY A 1 1140 ? -30.741 -49.904 35.250 1.00 61.88 1140 GLY A C 1
ATOM 9040 O O . GLY A 1 1140 ? -31.060 -49.907 34.064 1.00 61.88 1140 GLY A O 1
ATOM 9041 N N . ASN A 1 1141 ? -31.362 -49.135 36.148 1.00 65.38 1141 ASN A N 1
ATOM 9042 C CA . ASN A 1 1141 ? -32.532 -48.299 35.882 1.00 65.38 1141 ASN A CA 1
ATOM 9043 C C . ASN A 1 1141 ? -32.124 -46.889 35.410 1.00 65.38 1141 ASN A C 1
ATOM 9045 O O . ASN A 1 1141 ? -32.285 -45.899 36.125 1.00 65.38 1141 ASN A O 1
ATOM 9049 N N . VAL A 1 1142 ? -31.551 -46.808 34.205 1.00 61.25 1142 VAL A N 1
ATOM 9050 C CA . VAL A 1 1142 ? -31.086 -45.549 33.583 1.00 61.25 1142 VAL A CA 1
ATOM 9051 C C . VAL A 1 1142 ? -32.153 -44.850 32.722 1.00 61.25 1142 VAL A C 1
ATOM 9053 O O . VAL A 1 1142 ? -31.893 -43.780 32.183 1.00 61.25 1142 VAL A O 1
ATOM 9056 N N . GLY A 1 1143 ? -33.369 -45.401 32.612 1.00 59.72 1143 GLY A N 1
ATOM 9057 C CA . GLY A 1 1143 ? -34.386 -44.984 31.633 1.00 59.72 1143 GLY A CA 1
ATOM 9058 C C . GLY A 1 1143 ? -34.858 -43.523 31.715 1.00 59.72 1143 GLY A C 1
ATOM 9059 O O . GLY A 1 1143 ? -35.079 -42.900 30.677 1.00 59.72 1143 GLY A O 1
ATOM 9060 N N . ASP A 1 1144 ? -34.979 -42.947 32.913 1.00 59.47 1144 ASP A N 1
ATOM 9061 C CA . ASP A 1 1144 ? -35.385 -41.538 33.075 1.00 59.47 1144 ASP A CA 1
ATOM 9062 C C . ASP A 1 1144 ? -34.251 -40.562 32.736 1.00 59.47 1144 ASP A C 1
ATOM 9064 O O . ASP A 1 1144 ? -34.484 -39.489 32.185 1.00 59.47 1144 ASP A O 1
ATOM 9068 N N . LEU A 1 1145 ? -33.007 -40.972 32.979 1.00 55.44 1145 LEU A N 1
ATOM 9069 C CA . LEU A 1 1145 ? -31.818 -40.169 32.704 1.00 55.44 1145 LEU A CA 1
ATOM 9070 C C . LEU A 1 1145 ? -31.399 -40.255 31.229 1.00 55.44 1145 LEU A C 1
ATOM 9072 O O . LEU A 1 1145 ? -30.943 -39.278 30.639 1.00 55.44 1145 LEU A O 1
ATOM 9076 N N . VAL A 1 1146 ? -31.650 -41.408 30.605 1.00 60.75 1146 VAL A N 1
ATOM 9077 C CA . VAL A 1 1146 ? -31.609 -41.597 29.152 1.00 60.75 1146 VAL A CA 1
ATOM 9078 C C . VAL A 1 1146 ? -32.552 -40.603 28.466 1.00 60.75 1146 VAL A C 1
ATOM 9080 O O . VAL A 1 1146 ? -32.135 -39.969 27.503 1.00 60.75 1146 VAL A O 1
ATOM 9083 N N . LYS A 1 1147 ? -33.772 -40.386 28.979 1.00 64.75 1147 LYS A N 1
ATOM 9084 C CA . LYS A 1 1147 ? -34.707 -39.382 28.430 1.00 64.75 1147 LYS A CA 1
ATOM 9085 C C . LYS A 1 1147 ? -34.216 -37.940 28.607 1.00 64.75 1147 LYS A C 1
ATOM 9087 O O . LYS A 1 1147 ? -34.370 -37.142 27.686 1.00 64.75 1147 LYS A O 1
ATOM 9092 N N . GLU A 1 1148 ? -33.611 -37.619 29.752 1.00 62.56 1148 GLU A N 1
ATOM 9093 C CA . GLU A 1 1148 ? -33.061 -36.286 30.060 1.00 62.56 1148 GLU A CA 1
ATOM 9094 C C . GLU A 1 1148 ? -31.830 -35.940 29.196 1.00 62.56 1148 GLU A C 1
ATOM 9096 O O . GLU A 1 1148 ? -31.678 -34.808 28.745 1.00 62.56 1148 GLU A O 1
ATOM 9101 N N . TRP A 1 1149 ? -30.982 -36.926 28.884 1.00 66.31 1149 TRP A N 1
ATOM 9102 C CA . TRP A 1 1149 ? -29.838 -36.765 27.976 1.00 66.31 1149 TRP A CA 1
ATOM 9103 C C . TRP A 1 1149 ? -30.232 -36.775 26.486 1.00 66.31 1149 TRP A C 1
ATOM 9105 O O . TRP A 1 1149 ? -29.656 -36.035 25.686 1.00 66.31 1149 TRP A O 1
ATOM 9115 N N . GLN A 1 1150 ? -31.230 -37.583 26.101 1.00 66.31 1150 GLN A N 1
ATOM 9116 C CA . GLN A 1 1150 ? -31.689 -37.733 24.711 1.00 66.31 1150 GLN A CA 1
ATOM 9117 C C . GLN A 1 1150 ? -32.326 -36.468 24.130 1.00 66.31 1150 GLN A C 1
ATOM 9119 O O . GLN A 1 1150 ? -32.270 -36.263 22.916 1.00 66.31 1150 GLN A O 1
ATOM 9124 N N . SER A 1 1151 ? -32.924 -35.625 24.969 1.00 59.50 1151 SER A N 1
ATOM 9125 C CA . SER A 1 1151 ? -33.637 -34.425 24.542 1.00 59.50 1151 SER A CA 1
ATOM 9126 C C . SER A 1 1151 ? -33.096 -33.207 25.301 1.00 59.50 1151 SER A C 1
ATOM 9128 O O . SER A 1 1151 ? -33.527 -33.005 26.435 1.00 59.50 1151 SER A O 1
ATOM 9130 N N . PRO A 1 1152 ? -32.180 -32.386 24.731 1.00 57.19 1152 PRO A N 1
ATOM 9131 C CA . PRO A 1 1152 ? -31.927 -32.197 23.291 1.00 57.19 1152 PRO A CA 1
ATOM 9132 C C . PRO A 1 1152 ? -30.540 -32.609 22.747 1.00 57.19 1152 PRO A C 1
ATOM 9134 O O . PRO A 1 1152 ? -30.319 -32.454 21.551 1.00 57.19 1152 PRO A O 1
ATOM 9137 N N . ASN A 1 1153 ? -29.574 -33.063 23.557 1.00 72.12 1153 ASN A N 1
ATOM 9138 C CA . ASN A 1 1153 ? -28.155 -32.825 23.224 1.00 72.12 1153 ASN A CA 1
ATOM 9139 C C . ASN A 1 1153 ? -27.198 -34.028 23.384 1.00 72.12 1153 ASN A C 1
ATOM 9141 O O . ASN A 1 1153 ? -26.021 -33.833 23.693 1.00 72.12 1153 ASN A O 1
ATOM 9145 N N . ALA A 1 1154 ? -27.650 -35.260 23.130 1.00 81.31 1154 ALA A N 1
ATOM 9146 C CA . ALA A 1 1154 ? -26.792 -36.453 23.139 1.00 81.31 1154 ALA A CA 1
ATOM 9147 C C . ALA A 1 1154 ? -25.622 -36.354 22.144 1.00 81.31 1154 ALA A C 1
ATOM 9149 O O . ALA A 1 1154 ? -24.471 -36.617 22.498 1.00 81.31 1154 ALA A O 1
ATOM 9150 N N . TYR A 1 1155 ? -25.905 -35.897 20.922 1.00 89.06 1155 TYR A N 1
ATOM 9151 C CA . TYR A 1 1155 ? -24.884 -35.633 19.906 1.00 89.06 1155 TYR A CA 1
ATOM 9152 C C . TYR A 1 1155 ? -23.870 -34.578 20.367 1.00 89.06 1155 TYR A C 1
ATOM 9154 O O . TYR A 1 1155 ? -22.666 -34.802 20.280 1.00 89.06 1155 TYR A O 1
ATOM 9162 N N . ALA A 1 1156 ? -24.343 -33.454 20.915 1.00 88.81 1156 ALA A N 1
ATOM 9163 C CA . ALA A 1 1156 ? -23.476 -32.363 21.355 1.00 88.81 1156 ALA A CA 1
ATOM 9164 C C . ALA A 1 1156 ? -22.584 -32.738 22.547 1.00 88.81 1156 ALA A C 1
ATOM 9166 O O . ALA A 1 1156 ? -21.437 -32.296 22.619 1.00 88.81 1156 ALA A O 1
ATOM 9167 N N . ALA A 1 1157 ? -23.092 -33.555 23.474 1.00 83.81 1157 ALA A N 1
ATOM 9168 C CA . ALA A 1 1157 ? -22.328 -34.023 24.625 1.00 83.81 1157 ALA A CA 1
ATOM 9169 C C . ALA A 1 1157 ? -21.186 -34.964 24.209 1.00 83.81 1157 ALA A C 1
ATOM 9171 O O . ALA A 1 1157 ? -20.036 -34.771 24.607 1.00 83.81 1157 ALA A O 1
ATOM 9172 N N . ASP A 1 1158 ? -21.476 -35.947 23.354 1.00 86.19 1158 ASP A N 1
ATOM 9173 C CA . ASP A 1 1158 ? -20.469 -36.902 22.878 1.00 86.19 1158 ASP A CA 1
ATOM 9174 C C . ASP A 1 1158 ? -19.460 -36.239 21.934 1.00 86.19 1158 ASP A C 1
ATOM 9176 O O . ASP A 1 1158 ? -18.255 -36.481 22.030 1.00 86.19 1158 ASP A O 1
ATOM 9180 N N . ALA A 1 1159 ? -19.924 -35.330 21.072 1.00 91.00 1159 ALA A N 1
ATOM 9181 C CA . ALA A 1 1159 ? -19.046 -34.541 20.219 1.00 91.00 1159 ALA A CA 1
ATOM 9182 C C . ALA A 1 1159 ? -18.094 -33.664 21.051 1.00 91.00 1159 ALA A C 1
ATOM 9184 O O . ALA A 1 1159 ? -16.900 -33.590 20.756 1.00 91.00 1159 ALA A O 1
ATOM 9185 N N . TYR A 1 1160 ? -18.581 -33.034 22.128 1.00 89.75 1160 TYR A N 1
ATOM 9186 C CA . TYR A 1 1160 ? -17.722 -32.274 23.040 1.00 89.75 1160 TYR A CA 1
ATOM 9187 C C . TYR A 1 1160 ? -16.719 -33.189 23.752 1.00 89.75 1160 TYR A C 1
ATOM 9189 O O . TYR A 1 1160 ? -15.543 -32.842 23.861 1.00 89.75 1160 TYR A O 1
ATOM 9197 N N . ARG A 1 1161 ? -17.138 -34.390 24.174 1.00 85.06 1161 ARG A N 1
ATOM 9198 C CA . ARG A 1 1161 ? -16.249 -35.383 24.799 1.00 85.06 1161 ARG A CA 1
ATOM 9199 C C . ARG A 1 1161 ? -15.109 -35.795 23.864 1.00 85.06 1161 ARG A C 1
ATOM 9201 O O . ARG A 1 1161 ? -13.976 -35.913 24.324 1.00 85.06 1161 ARG A O 1
ATOM 9208 N N . LEU A 1 1162 ? -15.380 -35.953 22.567 1.00 88.12 1162 LEU A N 1
ATOM 9209 C CA . LEU A 1 1162 ? -14.359 -36.235 21.551 1.00 88.12 1162 LEU A CA 1
ATOM 9210 C C . LEU A 1 1162 ? -13.273 -35.150 21.495 1.00 88.12 1162 LEU A C 1
ATOM 9212 O O . LEU A 1 1162 ? -12.090 -35.471 21.394 1.00 88.12 1162 LEU A O 1
ATOM 9216 N N . VAL A 1 1163 ? -13.670 -33.880 21.581 1.00 89.81 1163 VAL A N 1
ATOM 9217 C CA . VAL A 1 1163 ? -12.773 -32.724 21.430 1.00 89.81 1163 VAL A CA 1
ATOM 9218 C C . VAL A 1 1163 ? -12.061 -32.364 22.743 1.00 89.81 1163 VAL A C 1
ATOM 9220 O O . VAL A 1 1163 ? -10.870 -32.057 22.726 1.00 89.81 1163 VAL A O 1
ATOM 9223 N N . ALA A 1 1164 ? -12.751 -32.429 23.885 1.00 85.00 1164 ALA A N 1
ATOM 9224 C CA . ALA A 1 1164 ? -12.250 -31.940 25.173 1.00 85.00 1164 ALA A CA 1
ATOM 9225 C C . ALA A 1 1164 ? -11.707 -33.034 26.108 1.00 85.00 1164 ALA A C 1
ATOM 9227 O O . ALA A 1 1164 ? -10.750 -32.785 26.839 1.00 85.00 1164 ALA A O 1
ATOM 9228 N N . ALA A 1 1165 ? -12.282 -34.242 26.107 1.00 76.69 1165 ALA A N 1
ATOM 9229 C CA . ALA A 1 1165 ? -11.942 -35.277 27.093 1.00 76.69 1165 ALA A CA 1
ATOM 9230 C C . ALA A 1 1165 ? -10.785 -36.194 26.677 1.00 76.69 1165 ALA A C 1
ATOM 9232 O O . ALA A 1 1165 ? -10.307 -36.985 27.491 1.00 76.69 1165 ALA A O 1
ATOM 9233 N N . ASN A 1 1166 ? -10.327 -36.108 25.426 1.00 74.88 1166 ASN A N 1
ATOM 9234 C CA . ASN A 1 1166 ? -9.200 -36.893 24.941 1.00 74.88 1166 ASN A CA 1
ATOM 9235 C C . ASN A 1 1166 ? -7.896 -36.067 24.984 1.00 74.88 1166 ASN A C 1
ATOM 9237 O O . ASN A 1 1166 ? -7.731 -35.183 24.139 1.00 74.88 1166 ASN A O 1
ATOM 9241 N N . PRO A 1 1167 ? -6.944 -36.374 25.892 1.00 72.31 1167 PRO A N 1
ATOM 9242 C CA . PRO A 1 1167 ? -5.687 -35.631 26.030 1.00 72.31 1167 PRO A CA 1
ATOM 9243 C C . PRO A 1 1167 ? -4.748 -35.759 24.821 1.00 72.31 1167 PRO A C 1
ATOM 9245 O O . PRO A 1 1167 ? -3.779 -35.013 24.715 1.00 72.31 1167 PRO A O 1
ATOM 9248 N N . ASN A 1 1168 ? -5.007 -36.700 23.908 1.00 77.50 1168 ASN A N 1
ATOM 9249 C CA . ASN A 1 1168 ? -4.092 -37.057 22.825 1.00 77.50 1168 ASN A CA 1
ATOM 9250 C C . ASN A 1 1168 ? -4.483 -36.495 21.450 1.00 77.50 1168 ASN A C 1
ATOM 9252 O O . ASN A 1 1168 ? -3.682 -36.624 20.526 1.00 77.50 1168 ASN A O 1
ATOM 9256 N N . ILE A 1 1169 ? -5.663 -35.875 21.303 1.00 85.38 1169 ILE A N 1
ATOM 9257 C CA . ILE A 1 1169 ? -6.114 -35.277 20.031 1.00 85.38 1169 ILE A CA 1
ATOM 9258 C C . ILE A 1 1169 ? -5.956 -33.753 20.073 1.00 85.38 1169 ILE A C 1
ATOM 9260 O O . ILE A 1 1169 ? -4.924 -33.217 19.674 1.00 85.38 1169 ILE A O 1
ATOM 9264 N N . CYS A 1 1170 ? -6.978 -33.036 20.553 1.00 88.75 1170 CYS A N 1
ATOM 9265 C CA . CYS A 1 1170 ? -7.033 -31.578 20.475 1.00 88.75 1170 CYS A CA 1
ATOM 9266 C C . CYS A 1 1170 ? -6.310 -30.928 21.659 1.00 88.75 1170 CYS A C 1
ATOM 9268 O O . CYS A 1 1170 ? -5.477 -30.042 21.464 1.00 88.75 1170 CYS A O 1
ATOM 9270 N N . THR A 1 1171 ? -6.562 -31.401 22.882 1.00 88.56 1171 THR A N 1
ATOM 9271 C CA . THR A 1 1171 ? -6.011 -30.826 24.125 1.00 88.56 1171 THR A CA 1
ATOM 9272 C C . THR A 1 1171 ? -4.528 -31.125 24.340 1.00 88.56 1171 THR A C 1
ATOM 9274 O O . THR A 1 1171 ? -3.903 -30.534 25.212 1.00 88.56 1171 THR A O 1
ATOM 9277 N N . LYS A 1 1172 ? -3.914 -31.949 23.483 1.00 86.94 1172 LYS A N 1
ATOM 9278 C CA . LYS A 1 1172 ? -2.452 -32.070 23.399 1.00 86.94 1172 LYS A CA 1
ATOM 9279 C C . LYS A 1 1172 ? -1.788 -30.750 22.996 1.00 86.94 1172 LYS A C 1
ATOM 9281 O O . LYS A 1 1172 ? -0.642 -30.491 23.357 1.00 86.94 1172 LYS A O 1
ATOM 9286 N N . CYS A 1 1173 ? -2.472 -29.944 22.181 1.00 86.94 1173 CYS A N 1
ATOM 9287 C CA . CYS A 1 1173 ? -1.903 -28.729 21.599 1.00 86.94 1173 CYS A CA 1
ATOM 9288 C C . CYS A 1 1173 ? -2.771 -27.484 21.779 1.00 86.94 1173 CYS A C 1
ATOM 9290 O O . CYS A 1 1173 ? -2.224 -26.385 21.704 1.00 86.94 1173 CYS A O 1
ATOM 9292 N N . HIS A 1 1174 ? -4.073 -27.626 22.030 1.00 90.50 1174 HIS A N 1
ATOM 9293 C CA . HIS A 1 1174 ? -5.024 -26.520 22.074 1.00 90.50 1174 HIS A CA 1
ATOM 9294 C C . HIS A 1 1174 ? -5.738 -26.373 23.421 1.00 90.50 1174 HIS A C 1
ATOM 9296 O O . HIS A 1 1174 ? -6.234 -27.348 23.982 1.00 90.50 1174 HIS A O 1
ATOM 9302 N N . SER A 1 1175 ? -5.893 -25.127 23.867 1.00 89.56 1175 SER A N 1
ATOM 9303 C CA . SER A 1 1175 ? -6.917 -24.761 24.854 1.00 89.56 1175 SER A CA 1
ATOM 9304 C C . SER A 1 1175 ? -8.304 -24.757 24.197 1.00 89.56 1175 SER A C 1
ATOM 9306 O O . SER A 1 1175 ? -8.425 -24.439 23.011 1.00 89.56 1175 SER A O 1
ATOM 9308 N N . ILE A 1 1176 ? -9.350 -25.109 24.950 1.00 88.81 1176 ILE A N 1
ATOM 9309 C CA . ILE A 1 1176 ? -10.722 -25.295 24.451 1.00 88.81 1176 ILE A CA 1
ATOM 9310 C C . ILE A 1 1176 ? -11.703 -24.632 25.418 1.00 88.81 1176 ILE A C 1
ATOM 9312 O O . ILE A 1 1176 ? -11.984 -25.165 26.489 1.00 88.81 1176 ILE A O 1
ATOM 9316 N N . GLY A 1 1177 ? -12.233 -23.462 25.054 1.00 83.12 1177 GLY A N 1
ATOM 9317 C CA . GLY A 1 1177 ? -13.163 -22.731 25.921 1.00 83.12 1177 GLY A CA 1
ATOM 9318 C C . GLY A 1 1177 ? -12.525 -22.418 27.278 1.00 83.12 1177 GLY A C 1
ATOM 9319 O O . GLY A 1 1177 ? -11.442 -21.822 27.343 1.00 83.12 1177 GLY A O 1
ATOM 9320 N N . ALA A 1 1178 ? -13.178 -22.843 28.360 1.00 81.75 1178 ALA A N 1
ATOM 9321 C CA . ALA A 1 1178 ? -12.638 -22.725 29.716 1.00 81.75 1178 ALA A CA 1
ATOM 9322 C C . ALA A 1 1178 ? -11.511 -23.731 30.041 1.00 81.75 1178 ALA A C 1
ATOM 9324 O O . ALA A 1 1178 ? -10.766 -23.509 30.993 1.00 81.75 1178 ALA A O 1
ATOM 9325 N N . LEU A 1 1179 ? -11.341 -24.809 29.266 1.00 83.94 1179 LEU A N 1
ATOM 9326 C CA . LEU A 1 1179 ? -10.241 -25.760 29.450 1.00 83.94 1179 LEU A CA 1
ATOM 9327 C C . LEU A 1 1179 ? -8.935 -25.151 28.924 1.00 83.94 1179 LEU A C 1
ATOM 9329 O O . LEU A 1 1179 ? -8.709 -25.081 27.713 1.00 83.94 1179 LEU A O 1
ATOM 9333 N N . LYS A 1 1180 ? -8.069 -24.701 29.833 1.00 86.12 1180 LYS A N 1
ATOM 9334 C CA . LYS A 1 1180 ? -6.742 -24.170 29.498 1.00 86.12 1180 LYS A CA 1
ATOM 9335 C C . LYS A 1 1180 ? -5.675 -25.239 29.695 1.00 86.12 1180 LYS A C 1
ATOM 9337 O O . LYS A 1 1180 ? -5.663 -25.911 30.722 1.00 86.12 1180 LYS A O 1
ATOM 9342 N N . ILE A 1 1181 ? -4.781 -25.372 28.719 1.00 83.50 1181 ILE A N 1
ATOM 9343 C CA . ILE A 1 1181 ? -3.626 -26.271 28.805 1.00 83.50 1181 ILE A CA 1
ATOM 9344 C C . ILE A 1 1181 ? -2.342 -25.460 28.986 1.00 83.50 1181 ILE A C 1
ATOM 9346 O O . ILE A 1 1181 ? -2.181 -24.384 28.405 1.00 83.50 1181 ILE A O 1
ATOM 9350 N N . GLU A 1 1182 ? -1.419 -25.981 29.786 1.00 77.38 1182 GLU A N 1
ATOM 9351 C CA . GLU A 1 1182 ? -0.087 -25.398 29.942 1.00 77.38 1182 GLU A CA 1
ATOM 9352 C C . GLU A 1 1182 ? 0.752 -25.666 28.680 1.00 77.38 1182 GLU A C 1
ATOM 9354 O O . GLU A 1 1182 ? 0.673 -26.743 28.090 1.00 77.38 1182 GLU A O 1
ATOM 9359 N N . ASN A 1 1183 ? 1.561 -24.690 28.248 1.00 76.38 1183 ASN A N 1
ATOM 9360 C CA . ASN A 1 1183 ? 2.440 -24.791 27.071 1.00 76.38 1183 ASN A CA 1
ATOM 9361 C C . ASN A 1 1183 ? 1.727 -25.125 25.742 1.00 76.38 1183 ASN A C 1
ATOM 9363 O O . ASN A 1 1183 ? 2.274 -25.845 24.902 1.00 76.38 1183 ASN A O 1
ATOM 9367 N N . ALA A 1 1184 ? 0.518 -24.589 25.531 1.00 80.88 1184 ALA A N 1
ATOM 9368 C CA . ALA A 1 1184 ? -0.220 -24.754 24.279 1.00 80.88 1184 ALA A CA 1
ATOM 9369 C C . ALA A 1 1184 ? 0.648 -24.410 23.049 1.00 80.88 1184 ALA A C 1
ATOM 9371 O O . ALA A 1 1184 ? 1.249 -23.337 22.965 1.00 80.88 1184 ALA A O 1
ATOM 9372 N N . ASN A 1 1185 ? 0.693 -25.316 22.068 1.00 79.62 1185 ASN A N 1
ATOM 9373 C CA . ASN A 1 1185 ? 1.387 -25.088 20.793 1.00 79.62 1185 ASN A CA 1
ATOM 9374 C C . ASN A 1 1185 ? 0.443 -24.525 19.713 1.00 79.62 1185 ASN A C 1
ATOM 9376 O O . ASN A 1 1185 ? 0.889 -23.869 18.772 1.00 79.62 1185 ASN A O 1
ATOM 9380 N N . GLY A 1 1186 ? -0.859 -24.789 19.832 1.00 82.62 1186 GLY A N 1
ATOM 9381 C CA . GLY A 1 1186 ? -1.901 -24.358 18.906 1.00 82.62 1186 GLY A CA 1
ATOM 9382 C C . GLY A 1 1186 ? -2.673 -23.118 19.383 1.00 82.62 1186 GLY A C 1
ATOM 9383 O O . GLY A 1 1186 ? -2.541 -22.700 20.533 1.00 82.62 1186 GLY A O 1
ATOM 9384 N N . PRO A 1 1187 ? -3.487 -22.503 18.502 1.00 88.00 1187 PRO A N 1
ATOM 9385 C CA . PRO A 1 1187 ? -4.420 -21.439 18.876 1.00 88.00 1187 PRO A CA 1
ATOM 9386 C C . PRO A 1 1187 ? -5.460 -21.917 19.896 1.00 88.00 1187 PRO A C 1
ATOM 9388 O O . PRO A 1 1187 ? -5.832 -23.091 19.904 1.00 88.00 1187 PRO A O 1
ATOM 9391 N N . ASP A 1 1188 ? -5.979 -20.991 20.699 1.00 89.69 1188 ASP A N 1
ATOM 9392 C CA . ASP A 1 1188 ? -7.152 -21.256 21.532 1.00 89.69 1188 ASP A CA 1
ATOM 9393 C C . ASP A 1 1188 ? -8.363 -21.535 20.628 1.00 89.69 1188 ASP A C 1
ATOM 9395 O O . ASP A 1 1188 ? -8.696 -20.738 19.752 1.00 89.69 1188 ASP A O 1
ATOM 9399 N N . LEU A 1 1189 ? -9.012 -22.684 20.801 1.00 91.94 1189 LEU A N 1
ATOM 9400 C CA . LEU A 1 1189 ? -10.135 -23.089 19.956 1.00 91.94 1189 LEU A CA 1
ATOM 9401 C C . LEU A 1 1189 ? -11.438 -22.356 20.308 1.00 91.94 1189 LEU A C 1
ATOM 9403 O O . LEU A 1 1189 ? -12.394 -22.435 19.541 1.00 91.94 1189 LEU A O 1
ATOM 9407 N N . SER A 1 1190 ? -11.467 -21.568 21.390 1.00 88.38 1190 SER A N 1
ATOM 9408 C CA . SER A 1 1190 ? -12.585 -20.663 21.703 1.00 88.38 1190 SER A CA 1
ATOM 9409 C C . SER A 1 1190 ? -12.845 -19.606 20.640 1.00 88.38 1190 SER A C 1
ATOM 9411 O O . SER A 1 1190 ? -13.988 -19.199 20.490 1.00 88.38 1190 SER A O 1
ATOM 9413 N N . ILE A 1 1191 ? -11.843 -19.211 19.852 1.00 89.50 1191 ILE A N 1
ATOM 9414 C CA . ILE A 1 1191 ? -12.034 -18.250 18.755 1.00 89.50 1191 ILE A CA 1
ATOM 9415 C C . ILE A 1 1191 ? -12.410 -18.923 17.427 1.00 89.50 1191 ILE A C 1
ATOM 9417 O O . ILE A 1 1191 ? -12.595 -18.233 16.426 1.00 89.50 1191 ILE A O 1
ATOM 9421 N N . ALA A 1 1192 ? -12.497 -20.260 17.372 1.00 92.81 1192 ALA A N 1
ATOM 9422 C CA . ALA A 1 1192 ? -12.746 -20.985 16.126 1.00 92.81 1192 ALA A CA 1
ATOM 9423 C C . ALA A 1 1192 ? -14.092 -20.601 15.494 1.00 92.81 1192 ALA A C 1
ATOM 9425 O O . ALA A 1 1192 ? -14.126 -20.355 14.291 1.00 92.81 1192 ALA A O 1
ATOM 9426 N N . PHE A 1 1193 ? -15.154 -20.473 16.299 1.00 91.62 1193 PHE A N 1
ATOM 9427 C CA . PHE A 1 1193 ? -16.500 -20.123 15.828 1.00 91.62 1193 PHE A CA 1
ATOM 9428 C C . PHE A 1 1193 ? -16.618 -18.700 15.266 1.00 91.62 1193 PHE A C 1
ATOM 9430 O O . PHE A 1 1193 ? -17.531 -18.436 14.494 1.00 91.62 1193 PHE A O 1
ATOM 9437 N N . GLU A 1 1194 ? -15.729 -17.777 15.648 1.00 91.38 1194 GLU A N 1
ATOM 9438 C CA . GLU A 1 1194 ? -15.685 -16.425 15.073 1.00 91.38 1194 GLU A CA 1
ATOM 9439 C C . GLU A 1 1194 ? -14.760 -16.380 13.860 1.00 91.38 1194 GLU A C 1
ATOM 9441 O O . GLU A 1 1194 ? -15.013 -15.661 12.897 1.00 91.38 1194 GLU A O 1
ATOM 9446 N N . ARG A 1 1195 ? -13.661 -17.138 13.913 1.00 93.69 1195 ARG A N 1
ATOM 9447 C CA . ARG A 1 1195 ? -12.568 -17.048 12.949 1.00 93.69 1195 ARG A CA 1
ATOM 9448 C C . ARG A 1 1195 ? -12.767 -17.924 11.727 1.00 93.69 1195 ARG A C 1
ATOM 9450 O O . ARG A 1 1195 ? -12.527 -17.446 10.625 1.00 93.69 1195 ARG A O 1
ATOM 9457 N N . LEU A 1 1196 ? -13.090 -19.200 11.906 1.00 95.44 1196 LEU A N 1
ATOM 9458 C CA . LEU A 1 1196 ? -13.002 -20.216 10.856 1.00 95.44 1196 LEU A CA 1
ATOM 9459 C C . LEU A 1 1196 ? -14.353 -20.465 10.189 1.00 95.44 1196 LEU A C 1
ATOM 9461 O O . LEU A 1 1196 ? -15.399 -20.322 10.820 1.00 95.44 1196 LEU A O 1
ATOM 9465 N N . ARG A 1 1197 ? -14.338 -20.859 8.913 1.00 95.31 1197 ARG A N 1
ATOM 9466 C CA . ARG A 1 1197 ? -15.557 -21.289 8.215 1.00 95.31 1197 ARG A CA 1
ATOM 9467 C C . ARG A 1 1197 ? -15.899 -22.753 8.519 1.00 95.31 1197 ARG A C 1
ATOM 9469 O O . ARG A 1 1197 ? -14.974 -23.570 8.609 1.00 95.31 1197 ARG A O 1
ATOM 9476 N N . PRO A 1 1198 ? -17.189 -23.115 8.638 1.00 94.19 1198 PRO A N 1
ATOM 9477 C CA . PRO A 1 1198 ? -17.605 -24.486 8.930 1.00 94.19 1198 PRO A CA 1
ATOM 9478 C C . PRO A 1 1198 ? -17.167 -25.518 7.889 1.00 94.19 1198 PRO A C 1
ATOM 9480 O O . PRO A 1 1198 ? -16.842 -26.646 8.263 1.00 94.19 1198 PRO A O 1
ATOM 9483 N N . GLU A 1 1199 ? -17.188 -25.167 6.606 1.00 92.44 1199 GLU A N 1
ATOM 9484 C CA . GLU A 1 1199 ? -16.862 -26.057 5.486 1.00 92.44 1199 GLU A CA 1
ATOM 9485 C C . GLU A 1 1199 ? -15.366 -26.376 5.494 1.00 92.44 1199 GLU A C 1
ATOM 9487 O O . GLU A 1 1199 ? -14.971 -27.533 5.646 1.00 92.44 1199 GLU A O 1
ATOM 9492 N N . TRP A 1 1200 ? -14.537 -25.330 5.490 1.00 94.75 1200 TRP A N 1
ATOM 9493 C CA . TRP A 1 1200 ? -13.084 -25.465 5.543 1.00 94.75 1200 TRP A CA 1
ATOM 9494 C C . TRP A 1 1200 ? -12.609 -26.151 6.822 1.00 94.75 1200 TRP A C 1
ATOM 9496 O O . TRP A 1 1200 ? -11.696 -26.967 6.778 1.00 94.75 1200 TRP A O 1
ATOM 9506 N N . THR A 1 1201 ? -13.230 -25.867 7.974 1.00 95.25 1201 THR A N 1
ATOM 9507 C CA . THR A 1 1201 ? -12.855 -26.517 9.243 1.00 95.25 1201 THR A CA 1
ATOM 9508 C C . THR A 1 1201 ? -13.066 -28.027 9.174 1.00 95.25 1201 THR A C 1
ATOM 9510 O O . THR A 1 1201 ? -12.238 -28.784 9.677 1.00 95.25 1201 THR A O 1
ATOM 9513 N N . PHE A 1 1202 ? -14.148 -28.476 8.536 1.00 94.38 1202 PHE A N 1
ATOM 9514 C CA . PHE A 1 1202 ? -14.434 -29.898 8.367 1.00 94.38 1202 PHE A CA 1
ATOM 9515 C C . PHE A 1 1202 ? -13.402 -30.574 7.454 1.00 94.38 1202 PHE A C 1
ATOM 9517 O O . PHE A 1 1202 ? -12.838 -31.606 7.818 1.00 94.38 1202 PHE A O 1
ATOM 9524 N N . GLU A 1 1203 ? -13.118 -29.966 6.305 1.00 93.69 1203 GLU A N 1
ATOM 9525 C CA . GLU A 1 1203 ? -12.141 -30.450 5.323 1.00 93.69 1203 GLU A CA 1
ATOM 9526 C C . GLU A 1 1203 ? -10.714 -30.475 5.892 1.00 93.69 1203 GLU A C 1
ATOM 9528 O O . GLU A 1 1203 ? -9.994 -31.466 5.758 1.00 93.69 1203 GLU A O 1
ATOM 9533 N N . TRP A 1 1204 ? -10.328 -29.421 6.612 1.00 93.19 1204 TRP A N 1
ATOM 9534 C CA . TRP A 1 1204 ? -9.025 -29.299 7.257 1.00 93.19 1204 TRP A CA 1
ATOM 9535 C C . TRP A 1 1204 ? -8.818 -30.328 8.371 1.00 93.19 1204 TRP A C 1
ATOM 9537 O O . TRP A 1 1204 ? -7.769 -30.965 8.418 1.00 93.19 1204 TRP A O 1
ATOM 9547 N N . ILE A 1 1205 ? -9.809 -30.539 9.244 1.00 92.88 1205 ILE A N 1
ATOM 9548 C CA . ILE A 1 1205 ? -9.736 -31.569 10.296 1.00 92.88 1205 ILE A CA 1
ATOM 9549 C C . ILE A 1 1205 ? -9.644 -32.975 9.683 1.00 92.88 1205 ILE A C 1
ATOM 9551 O O . ILE A 1 1205 ? -8.967 -33.845 10.238 1.00 92.88 1205 ILE A O 1
ATOM 9555 N N . ALA A 1 1206 ? -10.306 -33.200 8.544 1.00 91.00 1206 ALA A N 1
ATOM 9556 C CA . ALA A 1 1206 ? -10.277 -34.476 7.843 1.00 91.00 1206 ALA A CA 1
ATOM 9557 C C . ALA A 1 1206 ? -8.902 -34.776 7.224 1.00 91.00 1206 ALA A C 1
ATOM 9559 O O . ALA A 1 1206 ? -8.448 -35.922 7.301 1.00 91.00 1206 ALA A O 1
ATOM 9560 N N . ASN A 1 1207 ? -8.237 -33.778 6.626 1.00 92.12 1207 ASN A N 1
ATOM 9561 C CA . ASN A 1 1207 ? -6.869 -33.909 6.121 1.00 92.12 1207 ASN A CA 1
ATOM 9562 C C . ASN A 1 1207 ? -6.134 -32.547 6.023 1.00 92.12 1207 ASN A C 1
ATOM 9564 O O . ASN A 1 1207 ? -6.271 -31.845 5.014 1.00 92.12 1207 ASN A O 1
ATOM 9568 N N . PRO A 1 1208 ? -5.306 -32.182 7.024 1.00 91.69 1208 PRO A N 1
ATOM 9569 C CA . PRO A 1 1208 ? -4.617 -30.893 7.047 1.00 91.69 1208 PRO A CA 1
ATOM 9570 C C . PRO A 1 1208 ? -3.670 -30.648 5.867 1.00 91.69 1208 PRO A C 1
ATOM 9572 O O . PRO A 1 1208 ? -3.585 -29.517 5.385 1.00 91.69 1208 PRO A O 1
ATOM 9575 N N . ASP A 1 1209 ? -2.991 -31.689 5.375 1.00 89.69 1209 ASP A N 1
ATOM 9576 C CA . ASP A 1 1209 ? -1.971 -31.583 4.320 1.00 89.69 1209 ASP A CA 1
ATOM 9577 C C . ASP A 1 1209 ? -2.539 -31.077 2.989 1.00 89.69 1209 ASP A C 1
ATOM 9579 O O . ASP A 1 1209 ? -1.809 -30.472 2.203 1.00 89.69 1209 ASP A O 1
ATOM 9583 N N . ARG A 1 1210 ? -3.838 -31.290 2.738 1.00 92.38 1210 ARG A N 1
ATOM 9584 C CA . ARG A 1 1210 ? -4.525 -30.850 1.510 1.00 92.38 1210 ARG A CA 1
ATOM 9585 C C . ARG A 1 1210 ? -4.758 -29.344 1.464 1.00 92.38 1210 ARG A C 1
ATOM 9587 O O . ARG A 1 1210 ? -4.888 -28.780 0.381 1.00 92.38 1210 ARG A O 1
ATOM 9594 N N . MET A 1 1211 ? -4.796 -28.691 2.624 1.00 90.62 1211 MET A N 1
ATOM 9595 C CA . MET A 1 1211 ? -5.251 -27.303 2.743 1.00 90.62 1211 MET A CA 1
ATOM 9596 C C . MET A 1 1211 ? -4.105 -26.279 2.762 1.00 90.62 1211 MET A C 1
ATOM 9598 O O . MET A 1 1211 ? -4.372 -25.078 2.733 1.00 90.62 1211 MET A O 1
ATOM 9602 N N . PHE A 1 1212 ? -2.838 -26.718 2.793 1.00 88.12 1212 PHE A N 1
ATOM 9603 C CA . PHE A 1 1212 ? -1.666 -25.838 2.875 1.00 88.12 1212 PHE A CA 1
ATOM 9604 C C . PHE A 1 1212 ? -0.601 -26.150 1.815 1.00 88.12 1212 PHE A C 1
ATOM 9606 O O . PHE A 1 1212 ? -0.256 -27.300 1.555 1.00 88.12 1212 PHE A O 1
ATOM 9613 N N . GLY A 1 1213 ? 0.018 -25.094 1.276 1.00 85.25 1213 GLY A N 1
ATOM 9614 C CA . GLY A 1 1213 ? 1.183 -25.176 0.379 1.00 85.25 1213 GLY A CA 1
ATOM 9615 C C . GLY A 1 1213 ? 2.507 -25.523 1.078 1.00 85.25 1213 GLY A C 1
ATOM 9616 O O . GLY A 1 1213 ? 3.569 -25.264 0.530 1.00 85.25 1213 GLY A O 1
ATOM 9617 N N . TYR A 1 1214 ? 2.461 -26.051 2.299 1.00 85.69 1214 TYR A N 1
ATOM 9618 C CA . TYR A 1 1214 ? 3.592 -26.589 3.065 1.00 85.69 1214 TYR A CA 1
ATOM 9619 C C . TYR A 1 1214 ? 3.059 -27.691 3.991 1.00 85.69 1214 TYR A C 1
ATOM 9621 O O . TYR A 1 1214 ? 1.841 -27.830 4.120 1.00 85.69 1214 TYR A O 1
ATOM 9629 N N . SER A 1 1215 ? 3.935 -28.470 4.622 1.00 84.62 1215 SER A N 1
ATOM 9630 C CA . SER A 1 1215 ? 3.531 -29.517 5.570 1.00 84.62 1215 SER A CA 1
ATOM 9631 C C . SER A 1 1215 ? 3.130 -28.896 6.925 1.00 84.62 1215 SER A C 1
ATOM 9633 O O . SER A 1 1215 ? 3.997 -28.355 7.619 1.00 84.62 1215 SER A O 1
ATOM 9635 N N . PRO A 1 1216 ? 1.843 -28.900 7.331 1.00 83.62 1216 PRO A N 1
ATOM 9636 C CA . PRO A 1 1216 ? 1.416 -28.332 8.606 1.00 83.62 1216 PRO A CA 1
ATOM 9637 C C . PRO A 1 1216 ? 1.846 -29.200 9.799 1.00 83.62 1216 PRO A C 1
ATOM 9639 O O . PRO A 1 1216 ? 1.926 -30.419 9.720 1.00 83.62 1216 PRO A O 1
ATOM 9642 N N . THR A 1 1217 ? 2.026 -28.576 10.966 1.00 81.00 1217 THR A N 1
ATOM 9643 C CA . THR A 1 1217 ? 2.300 -29.291 12.230 1.00 81.00 1217 THR A CA 1
ATOM 9644 C C . THR A 1 1217 ? 1.080 -30.061 12.761 1.00 81.00 1217 THR A C 1
ATOM 9646 O O . THR A 1 1217 ? 1.220 -30.906 13.641 1.00 81.00 1217 THR A O 1
ATOM 9649 N N . MET A 1 1218 ? -0.129 -29.752 12.275 1.00 85.44 1218 MET A N 1
ATOM 9650 C CA . MET A 1 1218 ? -1.346 -30.450 12.691 1.00 85.44 1218 MET A CA 1
ATOM 9651 C C . MET A 1 1218 ? -1.402 -31.840 12.037 1.00 85.44 1218 MET A C 1
ATOM 9653 O O . MET A 1 1218 ? -1.426 -31.906 10.809 1.00 85.44 1218 MET A O 1
ATOM 9657 N N . PRO A 1 1219 ? -1.478 -32.934 12.817 1.00 86.94 1219 PRO A N 1
ATOM 9658 C CA . PRO A 1 1219 ? -1.610 -34.275 12.262 1.00 86.94 1219 PRO A CA 1
ATOM 9659 C C . PRO A 1 1219 ? -3.021 -34.533 11.717 1.00 86.94 1219 PRO A C 1
ATOM 9661 O O . PRO A 1 1219 ? -4.000 -33.908 12.134 1.00 86.94 1219 PRO A O 1
ATOM 9664 N N . GLN A 1 1220 ? -3.142 -35.519 10.826 1.00 90.31 1220 GLN A N 1
ATOM 9665 C CA . GLN A 1 1220 ? -4.438 -36.047 10.407 1.00 90.31 1220 GLN A CA 1
ATOM 9666 C C . GLN A 1 1220 ? -5.064 -36.864 11.552 1.00 90.31 1220 GLN A C 1
ATOM 9668 O O . GLN A 1 1220 ? -4.732 -38.031 11.743 1.00 90.31 1220 GLN A O 1
ATOM 9673 N N . ASN A 1 1221 ? -5.967 -36.247 12.318 1.00 89.50 1221 ASN A N 1
ATOM 9674 C CA . ASN A 1 1221 ? -6.555 -36.861 13.516 1.00 89.50 1221 ASN A CA 1
ATOM 9675 C C . ASN A 1 1221 ? -7.617 -37.927 13.214 1.00 89.50 1221 ASN A C 1
ATOM 9677 O O . ASN A 1 1221 ? -7.842 -38.806 14.035 1.00 89.50 1221 ASN A O 1
ATOM 9681 N N . PHE A 1 1222 ? -8.285 -37.863 12.061 1.00 92.06 1222 PHE A N 1
ATOM 9682 C CA . PHE A 1 1222 ? -9.380 -38.779 11.722 1.00 92.06 1222 PHE A CA 1
ATOM 9683 C C . PHE A 1 1222 ? -9.167 -39.437 10.353 1.00 92.06 1222 PHE A C 1
ATOM 9685 O O . PHE A 1 1222 ? -9.970 -39.213 9.445 1.00 92.06 1222 PHE A O 1
ATOM 9692 N N . PRO A 1 1223 ? -8.093 -40.222 10.146 1.00 93.38 1223 PRO A N 1
ATOM 9693 C CA . PRO A 1 1223 ? -7.865 -40.875 8.864 1.00 93.38 1223 PRO A CA 1
ATOM 9694 C C . PRO A 1 1223 ? -8.973 -41.897 8.575 1.00 93.38 1223 PRO A C 1
ATOM 9696 O O . PRO A 1 1223 ? -9.506 -42.544 9.479 1.00 93.38 1223 PRO A O 1
ATOM 9699 N N . LYS A 1 1224 ? -9.353 -42.017 7.300 1.00 93.12 1224 LYS A N 1
ATOM 9700 C CA . LYS A 1 1224 ? -10.514 -42.800 6.844 1.00 93.12 1224 LYS A CA 1
ATOM 9701 C C . LYS A 1 1224 ? -10.458 -44.288 7.217 1.00 93.12 1224 LYS A C 1
ATOM 9703 O O . LYS A 1 1224 ? -11.504 -44.906 7.388 1.00 93.12 1224 LYS A O 1
ATOM 9708 N N . ASP A 1 1225 ? -9.264 -44.853 7.338 1.00 90.69 1225 ASP A N 1
ATOM 9709 C CA . ASP A 1 1225 ? -9.007 -46.253 7.682 1.00 90.69 1225 ASP A CA 1
ATOM 9710 C C . ASP A 1 1225 ? -8.839 -46.506 9.194 1.00 90.69 1225 ASP A C 1
ATOM 9712 O O . ASP A 1 1225 ? -8.648 -47.655 9.595 1.00 90.69 1225 ASP A O 1
ATOM 9716 N N . SER A 1 1226 ? -8.932 -45.475 10.045 1.00 86.69 1226 SER A N 1
ATOM 9717 C CA . SER A 1 1226 ? -8.783 -45.624 11.499 1.00 86.69 1226 SER A CA 1
ATOM 9718 C C . SER A 1 1226 ? -10.085 -46.015 12.208 1.00 86.69 1226 SER A C 1
ATOM 9720 O O . SER A 1 1226 ? -11.194 -45.609 11.855 1.00 86.69 1226 SER A O 1
ATOM 9722 N N . VAL A 1 1227 ? -9.937 -46.795 13.280 1.00 82.50 1227 VAL A N 1
ATOM 9723 C CA . VAL A 1 1227 ? -11.004 -47.149 14.230 1.00 82.50 1227 VAL A CA 1
ATOM 9724 C C . VAL A 1 1227 ? -10.889 -46.395 15.560 1.00 82.50 1227 VAL A C 1
ATOM 9726 O O . VAL A 1 1227 ? -11.678 -46.651 16.472 1.00 82.50 1227 VAL A O 1
ATOM 9729 N N . ASP A 1 1228 ? -9.934 -45.470 15.666 1.00 83.12 1228 ASP A N 1
ATOM 9730 C CA . ASP A 1 1228 ? -9.609 -44.746 16.892 1.00 83.12 1228 ASP A CA 1
ATOM 9731 C C . ASP A 1 1228 ? -10.752 -43.818 17.318 1.00 83.12 1228 ASP A C 1
ATOM 9733 O O . ASP A 1 1228 ? -11.472 -43.248 16.492 1.00 83.12 1228 ASP A O 1
ATOM 9737 N N . TYR A 1 1229 ? -10.904 -43.639 18.629 1.00 84.88 1229 TYR A N 1
ATOM 9738 C CA . TYR A 1 1229 ? -11.834 -42.692 19.256 1.00 84.88 1229 TYR A CA 1
ATOM 9739 C C . TYR A 1 1229 ? -13.325 -43.036 19.141 1.00 84.88 1229 TYR A C 1
ATOM 9741 O O . TYR A 1 1229 ? -14.181 -42.218 19.493 1.00 84.88 1229 TYR A O 1
ATOM 9749 N N . LYS A 1 1230 ? -13.658 -44.256 18.705 1.00 81.69 1230 LYS A N 1
ATOM 9750 C CA . LYS A 1 1230 ? -15.036 -44.781 18.690 1.00 81.69 1230 LYS A CA 1
ATOM 9751 C C . LYS A 1 1230 ? -15.700 -44.770 20.074 1.00 81.69 1230 LYS A C 1
ATOM 9753 O O . LYS A 1 1230 ? -16.917 -44.704 20.177 1.00 81.69 1230 LYS A O 1
ATOM 9758 N N . GLU A 1 1231 ? -14.898 -44.830 21.133 1.00 78.31 1231 GLU A N 1
ATOM 9759 C CA . GLU A 1 1231 ? -15.307 -44.772 22.535 1.00 78.31 1231 GLU A CA 1
ATOM 9760 C C . GLU A 1 1231 ? -15.676 -43.357 23.010 1.00 78.31 1231 GLU A C 1
ATOM 9762 O O . GLU A 1 1231 ? -16.269 -43.197 24.078 1.00 78.31 1231 GLU A O 1
ATOM 9767 N N . TYR A 1 1232 ? -15.327 -42.321 22.243 1.00 81.44 1232 TYR A N 1
ATOM 9768 C CA . TYR A 1 1232 ? -15.705 -40.936 22.532 1.00 81.44 1232 TYR A CA 1
ATOM 9769 C C . TYR A 1 1232 ? -16.924 -40.488 21.724 1.00 81.44 1232 TYR A C 1
ATOM 9771 O O . TYR A 1 1232 ? -17.721 -39.710 22.239 1.00 81.44 1232 TYR A O 1
ATOM 9779 N N . PHE A 1 1233 ? -17.078 -40.983 20.492 1.00 87.19 1233 PHE A N 1
ATOM 9780 C CA . PHE A 1 1233 ? -18.181 -40.627 19.602 1.00 87.19 1233 PHE A CA 1
ATOM 9781 C C . PHE A 1 1233 ? -18.551 -41.787 18.662 1.00 87.19 1233 PHE A C 1
ATOM 9783 O O . PHE A 1 1233 ? -17.693 -42.331 17.955 1.00 87.19 1233 PHE A O 1
ATOM 9790 N N . ALA A 1 1234 ? -19.842 -42.128 18.611 1.00 84.75 1234 ALA A N 1
ATOM 9791 C CA . ALA A 1 1234 ? -20.366 -43.199 17.766 1.00 84.75 1234 ALA A CA 1
ATOM 9792 C C . ALA A 1 1234 ? -20.597 -42.730 16.318 1.00 84.75 1234 ALA A C 1
ATOM 9794 O O . ALA A 1 1234 ? -21.619 -42.135 15.982 1.00 84.75 1234 ALA A O 1
ATOM 9795 N N . GLY A 1 1235 ? -19.644 -43.033 15.446 1.00 86.38 1235 GLY A N 1
ATOM 9796 C CA . GLY A 1 1235 ? -19.723 -42.751 14.015 1.00 86.38 1235 GLY A CA 1
ATOM 9797 C C . GLY A 1 1235 ? -18.456 -43.189 13.297 1.00 86.38 1235 GLY A C 1
ATOM 9798 O O . GLY A 1 1235 ? -17.488 -43.590 13.952 1.00 86.38 1235 GLY A O 1
ATOM 9799 N N . ASP A 1 1236 ? -18.450 -43.136 11.971 1.00 90.19 1236 ASP A N 1
ATOM 9800 C CA . ASP A 1 1236 ? -17.236 -43.350 11.176 1.00 90.19 1236 ASP A CA 1
ATOM 9801 C C . ASP A 1 1236 ? -16.226 -42.181 11.351 1.00 90.19 1236 ASP A C 1
ATOM 9803 O O . ASP A 1 1236 ? -16.561 -41.145 11.938 1.00 90.19 1236 ASP A O 1
ATOM 9807 N N . PRO A 1 1237 ? -14.964 -42.299 10.888 1.00 92.12 1237 PRO A N 1
ATOM 9808 C CA . PRO A 1 1237 ? -13.984 -41.216 11.031 1.00 92.12 1237 PRO A CA 1
ATOM 9809 C C . PRO A 1 1237 ? -14.414 -39.879 10.409 1.00 92.12 1237 PRO A C 1
ATOM 9811 O O . PRO A 1 1237 ? -14.050 -38.818 10.918 1.00 92.12 1237 PRO A O 1
ATOM 9814 N N . ARG A 1 1238 ? -15.216 -39.899 9.337 1.00 93.19 1238 ARG A N 1
ATOM 9815 C CA . ARG A 1 1238 ? -15.726 -38.684 8.692 1.00 93.19 1238 ARG A CA 1
ATOM 9816 C C . ARG A 1 1238 ? -16.795 -38.018 9.558 1.00 93.19 1238 ARG A C 1
ATOM 9818 O O . ARG A 1 1238 ? -16.805 -36.795 9.690 1.00 93.19 1238 ARG A O 1
ATOM 9825 N N . GLU A 1 1239 ? -17.667 -38.800 10.182 1.00 92.56 1239 GLU A N 1
ATOM 9826 C CA . GLU A 1 1239 ? -18.649 -38.319 11.156 1.00 92.56 1239 GLU A CA 1
ATOM 9827 C C . GLU A 1 1239 ? -17.972 -37.762 12.416 1.00 92.56 1239 GLU A C 1
ATOM 9829 O O . GLU A 1 1239 ? -18.388 -36.713 12.906 1.00 92.56 1239 GLU A O 1
ATOM 9834 N N . ARG A 1 1240 ? -16.885 -38.382 12.899 1.00 92.06 1240 ARG A N 1
ATOM 9835 C CA . ARG A 1 1240 ? -16.076 -37.851 14.017 1.00 92.06 1240 ARG A CA 1
ATOM 9836 C C . ARG A 1 1240 ? -15.439 -36.500 13.675 1.00 92.06 1240 ARG A C 1
ATOM 9838 O O . ARG A 1 1240 ? -15.503 -35.576 14.485 1.00 92.06 1240 ARG A O 1
ATOM 9845 N N . ALA A 1 1241 ? -14.896 -36.348 12.465 1.00 93.81 1241 ALA A N 1
ATOM 9846 C CA . ALA A 1 1241 ? -14.383 -35.062 11.985 1.00 93.81 1241 ALA A CA 1
ATOM 9847 C C . ALA A 1 1241 ? -15.488 -33.987 11.909 1.00 93.81 1241 ALA A C 1
ATOM 9849 O O . ALA A 1 1241 ? -15.262 -32.840 12.301 1.00 93.81 1241 ALA A O 1
ATOM 9850 N N . ARG A 1 1242 ? -16.701 -34.357 11.469 1.00 95.31 1242 ARG A N 1
ATOM 9851 C CA . ARG A 1 1242 ? -17.871 -33.460 11.461 1.00 95.31 1242 ARG A CA 1
ATOM 9852 C C . ARG A 1 1242 ? -18.278 -33.052 12.876 1.00 95.31 1242 ARG A C 1
ATOM 9854 O O . ARG A 1 1242 ? -18.461 -31.866 13.118 1.00 95.31 1242 ARG A O 1
ATOM 9861 N N . ALA A 1 1243 ? -18.370 -34.007 13.798 1.00 94.31 1243 ALA A N 1
ATOM 9862 C CA . ALA A 1 1243 ? -18.699 -33.754 15.199 1.00 94.31 1243 ALA A CA 1
ATOM 9863 C C . ALA A 1 1243 ? -17.698 -32.790 15.851 1.00 94.31 1243 ALA A C 1
ATOM 9865 O O . ALA A 1 1243 ? -18.102 -31.839 16.520 1.00 94.31 1243 ALA A O 1
ATOM 9866 N N . ALA A 1 1244 ? -16.400 -32.973 15.587 1.00 94.69 1244 ALA A N 1
ATOM 9867 C CA . ALA A 1 1244 ? -15.376 -32.041 16.042 1.00 94.69 1244 ALA A CA 1
ATOM 9868 C C . ALA A 1 1244 ? -15.594 -30.629 15.472 1.00 94.69 1244 ALA A C 1
ATOM 9870 O O . ALA A 1 1244 ? -15.564 -29.657 16.224 1.00 94.69 1244 ALA A O 1
ATOM 9871 N N . ARG A 1 1245 ? -15.873 -30.500 14.168 1.00 95.62 1245 ARG A N 1
ATOM 9872 C CA . ARG A 1 1245 ? -16.182 -29.206 13.538 1.00 95.62 1245 ARG A CA 1
ATOM 9873 C C . ARG A 1 1245 ? -17.418 -28.547 14.146 1.00 95.62 1245 ARG A C 1
ATOM 9875 O O . ARG A 1 1245 ? -17.368 -27.358 14.439 1.00 95.62 1245 ARG A O 1
ATOM 9882 N N . ASP A 1 1246 ? -18.505 -29.288 14.329 1.00 96.00 1246 ASP A N 1
ATOM 9883 C CA . ASP A 1 1246 ? -19.780 -28.749 14.818 1.00 96.00 1246 ASP A CA 1
ATOM 9884 C C . ASP A 1 1246 ? -19.623 -28.143 16.216 1.00 96.00 1246 ASP A C 1
ATOM 9886 O O . ASP A 1 1246 ? -20.047 -27.012 16.451 1.00 96.00 1246 ASP A O 1
ATOM 9890 N N . VAL A 1 1247 ? -18.906 -28.837 17.105 1.00 94.19 1247 VAL A N 1
ATOM 9891 C CA . VAL A 1 1247 ? -18.553 -28.318 18.435 1.00 94.19 1247 VAL A CA 1
ATOM 9892 C C . VAL A 1 1247 ? -17.745 -27.031 18.334 1.00 94.19 1247 VAL A C 1
ATOM 9894 O O . VAL A 1 1247 ? -18.017 -26.090 19.069 1.00 94.19 1247 VAL A O 1
ATOM 9897 N N . LEU A 1 1248 ? -16.768 -26.957 17.428 1.00 94.69 1248 LEU A N 1
ATOM 9898 C CA . LEU A 1 1248 ? -15.941 -25.759 17.265 1.00 94.69 1248 LEU A CA 1
ATOM 9899 C C . LEU A 1 1248 ? -16.713 -24.557 16.713 1.00 94.69 1248 LEU A C 1
ATOM 9901 O O . LEU A 1 1248 ? -16.349 -23.428 17.032 1.00 94.69 1248 LEU A O 1
ATOM 9905 N N . MET A 1 1249 ? -17.752 -24.778 15.903 1.00 95.44 1249 MET A N 1
ATOM 9906 C CA . MET A 1 1249 ? -18.569 -23.712 15.306 1.00 95.44 1249 MET A CA 1
ATOM 9907 C C . MET A 1 1249 ? -19.643 -23.152 16.248 1.00 95.44 1249 MET A C 1
ATOM 9909 O O . MET A 1 1249 ? -20.251 -22.134 15.931 1.00 95.44 1249 MET A O 1
ATOM 9913 N N . ASP A 1 1250 ? -19.852 -23.775 17.409 1.00 93.44 1250 ASP A N 1
ATOM 9914 C CA . ASP A 1 1250 ? -20.812 -23.326 18.426 1.00 93.44 1250 ASP A CA 1
ATOM 9915 C C . ASP A 1 1250 ? -20.276 -23.526 19.857 1.00 93.44 1250 ASP A C 1
ATOM 9917 O O . ASP A 1 1250 ? -21.007 -23.731 20.832 1.00 93.44 1250 ASP A O 1
ATOM 9921 N N . LEU A 1 1251 ? -18.946 -23.490 19.992 1.00 92.06 1251 LEU A N 1
ATOM 9922 C CA . LEU A 1 1251 ? -18.258 -23.859 21.226 1.00 92.06 1251 LEU A CA 1
ATOM 9923 C C . LEU A 1 1251 ? -18.740 -23.072 22.456 1.00 92.06 1251 LEU A C 1
ATOM 9925 O O . LEU A 1 1251 ? -18.934 -23.712 23.488 1.00 92.06 1251 LEU A O 1
ATOM 9929 N N . PRO A 1 1252 ? -18.990 -21.744 22.401 1.00 90.38 1252 PRO A N 1
ATOM 9930 C CA . PRO A 1 1252 ? -19.458 -21.001 23.572 1.00 90.38 1252 PRO A CA 1
ATOM 9931 C C . PRO A 1 1252 ? -20.778 -21.522 24.146 1.00 90.38 1252 PRO A C 1
ATOM 9933 O O . PRO A 1 1252 ? -20.964 -21.507 25.363 1.00 90.38 1252 PRO A O 1
ATOM 9936 N N . ARG A 1 1253 ? -21.699 -21.995 23.299 1.00 89.44 1253 ARG A N 1
ATOM 9937 C CA . ARG A 1 1253 ? -22.969 -22.570 23.754 1.00 89.44 1253 ARG A CA 1
ATOM 9938 C C . ARG A 1 1253 ? -22.771 -24.008 24.223 1.00 89.44 1253 ARG A C 1
ATOM 9940 O O . ARG A 1 1253 ? -23.228 -24.361 25.310 1.00 89.44 1253 ARG A O 1
ATOM 9947 N N . ILE A 1 1254 ? -22.052 -24.818 23.441 1.00 89.50 1254 ILE A N 1
ATOM 9948 C CA . ILE A 1 1254 ? -21.842 -26.245 23.721 1.00 89.50 1254 ILE A CA 1
ATOM 9949 C C . ILE A 1 1254 ? -21.010 -26.472 24.991 1.00 89.50 1254 ILE A C 1
ATOM 9951 O O . ILE A 1 1254 ? -21.390 -27.299 25.819 1.00 89.50 1254 ILE A O 1
ATOM 9955 N N . ASP A 1 1255 ? -19.927 -25.722 25.204 1.00 85.94 1255 ASP A N 1
ATOM 9956 C CA . ASP A 1 1255 ? -19.083 -25.794 26.414 1.00 85.94 1255 ASP A CA 1
ATOM 9957 C C . ASP A 1 1255 ? -19.878 -25.473 27.695 1.00 85.94 1255 ASP A C 1
ATOM 9959 O O . ASP A 1 1255 ? -19.575 -25.967 28.781 1.00 85.94 1255 ASP A O 1
ATOM 9963 N N . ASN A 1 1256 ? -20.943 -24.677 27.569 1.00 84.50 1256 ASN A N 1
ATOM 9964 C CA . ASN A 1 1256 ? -21.794 -24.273 28.682 1.00 84.50 1256 ASN A CA 1
ATOM 9965 C C . ASN A 1 1256 ? -22.979 -25.210 28.949 1.00 84.50 1256 ASN A C 1
ATOM 9967 O O . ASN A 1 1256 ? -23.707 -24.978 29.920 1.00 84.50 1256 ASN A O 1
ATOM 9971 N N . LEU A 1 1257 ? -23.172 -26.277 28.167 1.00 81.06 1257 LEU A N 1
ATOM 9972 C CA . LEU A 1 1257 ? -24.212 -27.269 28.446 1.00 81.06 1257 LEU A CA 1
ATOM 9973 C C . LEU A 1 1257 ? -23.967 -27.957 29.804 1.00 81.06 1257 LEU A C 1
ATOM 9975 O O . LEU A 1 1257 ? -22.818 -28.266 30.128 1.00 81.06 1257 LEU A O 1
ATOM 9979 N N . PRO A 1 1258 ? -25.017 -28.256 30.598 1.00 73.00 1258 PRO A N 1
ATOM 9980 C CA . PRO A 1 1258 ? -24.858 -28.864 31.923 1.00 73.00 1258 PRO A CA 1
ATOM 9981 C C . PRO A 1 1258 ? -23.991 -30.133 31.934 1.00 73.00 1258 PRO A C 1
ATOM 9983 O O . PRO A 1 1258 ? -23.091 -30.243 32.764 1.00 73.00 1258 PRO A O 1
ATOM 9986 N N . ALA A 1 1259 ? -24.206 -31.041 30.975 1.00 70.00 1259 ALA A N 1
ATOM 9987 C CA . ALA A 1 1259 ? -23.421 -32.270 30.840 1.00 70.00 1259 ALA A CA 1
ATOM 9988 C C . ALA A 1 1259 ? -21.932 -31.989 30.558 1.00 70.00 1259 ALA A C 1
ATOM 9990 O O . ALA A 1 1259 ? -21.058 -32.598 31.170 1.00 70.00 1259 ALA A O 1
ATOM 9991 N N . ASN A 1 1260 ? -21.638 -31.004 29.704 1.00 80.50 1260 ASN A N 1
ATOM 9992 C CA . ASN A 1 1260 ? -20.274 -30.669 29.294 1.00 80.50 1260 ASN A CA 1
ATOM 9993 C C . ASN A 1 1260 ? -19.495 -29.939 30.392 1.00 80.50 1260 ASN A C 1
ATOM 9995 O O . ASN A 1 1260 ? -18.306 -30.202 30.573 1.00 80.50 1260 ASN A O 1
ATOM 9999 N N . ARG A 1 1261 ? -20.162 -29.101 31.201 1.00 75.12 1261 ARG A N 1
ATOM 10000 C CA . ARG A 1 1261 ? -19.547 -28.495 32.397 1.00 75.12 1261 ARG A CA 1
ATOM 10001 C C . ARG A 1 1261 ? -19.066 -29.557 33.384 1.00 75.12 1261 ARG A C 1
ATOM 10003 O O . ARG A 1 1261 ? -17.965 -29.435 33.916 1.00 75.12 1261 ARG A O 1
ATOM 10010 N N . ALA A 1 1262 ? -19.868 -30.598 33.603 1.00 66.94 1262 ALA A N 1
ATOM 10011 C CA . ALA A 1 1262 ? -19.498 -31.715 34.468 1.00 66.94 1262 ALA A CA 1
ATOM 10012 C C . ALA A 1 1262 ? -18.330 -32.528 33.883 1.00 66.94 1262 ALA A C 1
ATOM 10014 O O . ALA A 1 1262 ? -17.386 -32.842 34.608 1.00 66.94 1262 ALA A O 1
ATOM 10015 N N . THR A 1 1263 ? -18.332 -32.795 32.570 1.00 70.12 1263 THR A N 1
ATOM 10016 C CA . THR A 1 1263 ? -17.193 -33.421 31.874 1.00 70.12 1263 THR A CA 1
ATOM 10017 C C . THR A 1 1263 ? -15.915 -32.591 32.012 1.00 70.12 1263 THR A C 1
ATOM 10019 O O . THR A 1 1263 ? -14.866 -33.139 32.342 1.00 70.12 1263 THR A O 1
ATOM 10022 N N . ARG A 1 1264 ? -15.986 -31.267 31.830 1.00 76.94 1264 ARG A N 1
ATOM 10023 C CA . ARG A 1 1264 ? -14.846 -30.357 32.004 1.00 76.94 1264 ARG A CA 1
ATOM 10024 C C . ARG A 1 1264 ? -14.304 -30.385 33.431 1.00 76.94 1264 ARG A C 1
ATOM 10026 O O . ARG A 1 1264 ? -13.106 -30.573 33.605 1.00 76.94 1264 ARG A O 1
ATOM 10033 N N . ALA A 1 1265 ? -15.174 -30.270 34.435 1.00 67.38 1265 ALA A N 1
ATOM 10034 C CA . ALA A 1 1265 ? -14.780 -30.354 35.843 1.00 67.38 1265 ALA A CA 1
ATOM 10035 C C . ALA A 1 1265 ? -14.098 -31.695 36.172 1.00 67.38 1265 ALA A C 1
ATOM 10037 O O . ALA A 1 1265 ? -13.120 -31.731 36.921 1.00 67.38 1265 ALA A O 1
ATOM 10038 N N . ALA A 1 1266 ? -14.562 -32.792 35.561 1.00 65.38 1266 ALA A N 1
ATOM 10039 C CA . ALA A 1 1266 ? -13.939 -34.105 35.697 1.00 65.38 1266 ALA A CA 1
ATOM 10040 C C . ALA A 1 1266 ? -12.520 -34.181 35.099 1.00 65.38 1266 ALA A C 1
ATOM 10042 O O . ALA A 1 1266 ? -11.703 -34.973 35.574 1.00 65.38 1266 ALA A O 1
ATOM 10043 N N . ILE A 1 1267 ? -12.226 -33.371 34.075 1.00 69.75 1267 ILE A N 1
ATOM 10044 C CA . ILE A 1 1267 ? -10.911 -33.276 33.423 1.00 69.75 1267 ILE A CA 1
ATOM 10045 C C . ILE A 1 1267 ? -9.972 -32.351 34.208 1.00 69.75 1267 ILE A C 1
ATOM 10047 O O . ILE A 1 1267 ? -8.812 -32.699 34.413 1.00 69.75 1267 ILE A O 1
ATOM 10051 N N . THR A 1 1268 ? -10.454 -31.191 34.669 1.00 66.25 1268 THR A N 1
ATOM 10052 C CA . THR A 1 1268 ? -9.630 -30.176 35.357 1.00 66.25 1268 THR A CA 1
ATOM 10053 C C . THR A 1 1268 ? -9.402 -30.463 36.842 1.00 66.25 1268 THR A C 1
ATOM 10055 O O . THR A 1 1268 ? -8.649 -29.745 37.500 1.00 66.25 1268 THR A O 1
ATOM 10058 N N . GLY A 1 1269 ? -10.041 -31.501 37.392 1.00 58.81 1269 GLY A N 1
ATOM 10059 C CA . GLY A 1 1269 ? -9.988 -31.793 38.824 1.00 58.81 1269 GLY A CA 1
ATOM 10060 C C . GLY A 1 1269 ? -10.773 -30.781 39.666 1.00 58.81 1269 GLY A C 1
ATOM 10061 O O . GLY A 1 1269 ? -10.379 -30.506 40.794 1.00 58.81 1269 GLY A O 1
ATOM 10062 N N . GLY A 1 1270 ? -11.841 -30.196 39.110 1.00 52.56 1270 GLY A N 1
ATOM 10063 C CA . GLY A 1 1270 ? -12.671 -29.180 39.773 1.00 52.56 1270 GLY A CA 1
ATOM 10064 C C . GLY A 1 1270 ? -12.117 -27.748 39.737 1.00 52.56 1270 GLY A C 1
ATOM 10065 O O . GLY A 1 1270 ? -12.707 -26.872 40.366 1.00 52.56 1270 GLY A O 1
ATOM 10066 N N . LYS A 1 1271 ? -11.005 -27.512 39.026 1.00 44.81 1271 LYS A N 1
ATOM 10067 C CA . LYS A 1 1271 ? -10.442 -26.174 38.777 1.00 44.81 1271 LYS A CA 1
ATOM 10068 C C . LYS A 1 1271 ? -11.160 -25.426 37.663 1.00 44.81 1271 LYS A C 1
ATOM 10070 O O . LYS A 1 1271 ? -11.572 -26.097 36.682 1.00 44.81 1271 LYS A O 1
#